Protein AF-A0A496B6E1-F1 (afdb_monomer)

Mean predicted aligned error: 14.85 Å

Sequence (839 aa):
TPLNEDGDAPAEFVVIGMGKLGGSELNFSSDIDLLFVYSDDGFTDTGTPNYQYYARLCEFIIKAMSEIKSEGYVFRVDIRLRPESSAGVIARSMESYESYYEGWGELWERQALIKARPVAGDVDTLGEEFIRMIQPFVYQRYLDGVTLSEIKADIRGTKARIEERIVSEKGDLQKHIKLGPGAIRDIEFTCQCLQMIHGGKRKSLCSQNTLQTLAALEENELLSPDDVEALASAYRFLRTVEHRIQIEADQQRYSIPDKEEEERELARRAGYRSTKDGDELEAFRRQHRAHTERVRAIFEEVTSTALQHEETGVDIGVLLAEDETQELDELLRSYGFENVKEAQRLLRRLANGGDGVQFSPGVRRSFFTLAPTLLNVLRDSPNPDMALRYLSAFADKVGARSSYYTMFLEKPSTLEALTGVCGTSLYLAELLVTSPELFDLLTVPDLVERAKTLDEKQAEALKIVETAPSDKMLPLLRRYKNDEIWRIALRNILGNASLPTTTTELSDLAEAVTQALYPQVEAQIRDEHGIPLNAEGNPVTFAVIGLGKFGGRELNFSSDLDILFVYSEDGETTKGTPNANYFSALGLELVKQLAGDKGMSIYELDLRLRPHGKGGAIAMPLEGYQHYYDNTALIWERQALTRARPVAGDAEGVGARFLDIAHGFAYGQPLTPEGIAEIVRTRQRKEAQATRKPTTRRRRRGQTRTPAPNVKSGYGGLVDIEFAVQTLQLVHGSGAPAIREQNTLLAADRLHDIGVLTAAQREALSEAYQYLRRVENALRIVHDRPLDALPTNRSELEQLARRLGYAHTEENPADAAFLEDYGKWTEMTRSLFNELLVQ

Secondary structure (DSSP, 8-state):
-BB-TTSSSBPPEEEEE-HHHHTT---SS--EEEEEEES---BBTTS-BHHHHHHHHHHHHHHHHH--BTTB-S--EE-TTSTTGGGS-SEEEHHHHHHHHHHT--HHHHHHHTT-EEEEESTTTHHHHHHHHHHHHHS-S---HHHHHHHHHHHHHHHHHHHHHHHHTT--GGGBTTTSTTSHHHHHHHHHHHHHHHTTT-GGG--S-HHHHHHHHHHTTSS-HHHHHHHHHHHHHHHHHHHHHHHHHTS---B--SSHHHHHHHHHHTT---BTTB-HHHHHHHHHHHHHHHHHHHHHHHH------------HHHHT-SS--HHHHHHHHHTT-S-HHHHHHHHHHHHH-STT-PPPHHHHHHHHHHHHHHHHHHHHSS-HHHHHHHHHHHHHHH--HHHHHHHHHH-HHHHHHHHHHHHH-HHHHHHHHH-GGGGHHHH-THHHHSPPPHHHHHHHHHHHHHHS-HHHHHHHHHHHHHHHHHHHHHHHHTT-S-HHHHHHHHHHHHHHHHHHHHHHHHHHHHHHH--EEETTSPBPPEEEEE-HHHHTT---TT--EEEEEEES--EEETTS-BHHHHHHHHHHHHHHHHH-STT--S--EE-TTSTTGGGS-SEEEHHHHHHHHHHT--HHHHHHHTT-EEEEESIIIIIHHHHHHHHHHHHSSPPPHHHHHHHHHHHHHHHHHHTPPP-S----TT--PPPPPBTTTSTT-HHHHHHHHHHHHHHHTTT-GGG--SSHHHHHHHHHHTTSS-HHHHHHHHHHHHHHHHHHHHHHHTTTS---BPP-SHHHHHHHHHHTTPPP-SSS-HHHHHHHHHHHHHHHHHHHHHHHHT-

Foldseek 3Di:
DDAAAVRPHHKFKFKKWWDCVLQVNDAPADATEIAIEIAHWHADPVGHTPLVVSLVVLVVVQCQQQPQDPVGHNHHYAHQLDVVRPVDRRYDYLVVVLVCLVFANDLVNLLGCLSIATDDTPRPPVVVVSNVSCCCSNAPQDDDLVNLLVLLVVLVVVLVVLLVVCVVVVHDLLQQQDRHQLHLSLLSSLLSSCCNVCCSPPVQCSRSHSLSNLVSCCVVVVDPPVLSCLSNVLNVLSSLLQNLVCVVVVHNDRGQDPDPVSNLVSLVSSPFDADPVDDSSVVSVVVNVSSSVSSNVSSCVSSDSPDDDPCPPDPVCLLQDPDDDPVQVVVLVVLPDPCSVLLSVLLNCQQANDDPDGHHPLSNVLSVVCVSLLSNLLSLALASSQLSVLVSLLCVQVVPRNVVSVVCVVPVQLSSLSSNCRRQAQPLSVVCSVPVVLSVLSVDVVLQLDADDLVRLLVVLLCLLVPPDPVCSLVVLLVSLSSQLSSLVSSVSVVSDALLSSLLSNLSNVLSNLASVLVVLLVVLCVVFNFFAAPVRHGKWKFKKWWDSNLQSRDFQLDATEIAIEIAHWDGHPNGHTVLVSSLSSLVVSQCSQQDDVPSHVHHYADQLDQVGPPDRRYDYLVVLLVCLVPPDDLVNLLRLLSIATRYIPCVPRVVSSNVSSCCSNAVDADDLVSLVVLVVVLVVQQCVQQDDDPDDDPPPDDPDRRFAFQDSHQLHLVLLSSLLSNLCSRCCNPPVCLSRNHSLSNLVSCVVVPVDPPVLSVLSVVLNSVSSQLQNSQCSHPSHRDGGADPDPSSLLSSLSSVVQDQDPVDGSSNVVVVVVVVSSVSSNVSSCVRRVD

pLDDT: mean 88.92, std 11.29, range [33.5, 98.44]

Solvent-accessible surface area (backbone atoms only — not comparable to full-atom values): 43927 Å² total; per-residue (Å²): 99,48,16,22,71,87,64,81,48,72,41,51,46,26,34,30,22,22,56,42,58,24,20,76,58,66,64,89,52,52,68,45,37,42,42,44,41,30,54,44,52,35,35,21,83,85,71,46,46,28,61,62,53,48,31,53,51,48,53,49,51,48,44,68,28,46,48,75,53,99,92,43,55,78,42,47,70,40,53,60,87,34,72,69,29,89,82,31,76,76,35,42,32,48,63,59,50,52,58,41,50,76,62,62,60,48,74,69,54,32,60,49,54,51,14,56,30,55,73,40,70,38,40,83,56,62,25,46,50,51,54,60,64,47,37,64,69,40,26,40,72,79,76,55,78,65,56,54,44,47,56,29,47,50,56,49,51,54,50,49,54,54,42,53,50,39,51,76,72,71,44,66,48,90,41,21,47,46,66,20,81,25,15,50,46,39,54,53,49,46,52,48,49,52,28,42,70,44,20,34,79,34,70,75,37,64,52,38,29,68,68,60,27,41,54,36,33,40,80,65,70,74,42,52,68,69,55,39,51,51,45,49,53,34,46,57,51,46,50,49,49,45,44,56,47,15,69,75,66,75,33,84,53,55,59,61,59,86,50,66,68,59,35,38,52,48,24,44,72,70,68,42,61,69,53,100,89,45,54,24,46,59,54,43,53,51,52,53,50,56,35,21,55,52,37,34,52,51,34,52,60,72,40,55,72,91,66,89,68,77,86,66,91,67,64,63,69,58,65,64,45,90,66,93,45,73,67,49,52,53,52,42,42,75,38,57,33,84,56,46,71,60,50,43,54,46,52,40,33,70,40,42,35,57,96,95,42,75,53,35,70,70,43,29,52,39,35,62,70,38,43,66,59,52,47,53,46,34,41,72,19,38,30,26,57,50,13,52,51,40,51,46,49,34,49,65,70,68,66,60,55,54,64,51,37,50,47,34,68,77,36,52,68,44,48,44,53,52,33,42,42,23,17,56,15,58,43,56,28,52,47,35,53,75,42,60,74,58,56,56,60,63,75,39,63,75,72,39,59,54,84,75,53,48,67,58,44,23,52,55,38,30,50,42,58,75,70,40,57,80,92,46,26,64,63,52,52,39,48,51,52,50,55,51,50,49,45,52,49,49,16,46,75,73,63,55,38,56,70,69,57,48,14,34,48,50,22,31,49,56,34,14,48,47,44,35,47,46,63,57,50,49,50,54,50,31,70,75,41,36,59,43,20,28,88,89,68,46,79,52,51,44,18,34,30,21,21,56,43,43,24,20,38,51,27,54,64,55,52,62,41,31,43,40,41,41,30,48,54,62,39,35,14,79,67,70,42,44,30,62,57,52,46,24,50,43,51,50,51,50,50,46,67,33,31,44,53,97,97,56,46,68,40,52,73,38,55,58,88,34,71,74,24,86,82,30,71,68,26,43,32,47,64,55,52,46,54,41,56,78,74,70,61,54,76,69,53,35,53,49,49,51,10,56,32,58,53,26,70,38,38,84,55,44,24,43,55,46,48,53,49,46,44,46,62,30,19,64,54,52,59,48,74,67,52,46,49,49,52,52,52,52,51,54,52,48,25,56,60,62,54,50,72,82,88,73,90,73,87,66,86,91,68,90,75,74,62,54,60,27,48,41,47,27,83,31,12,49,50,44,57,54,49,47,50,42,50,51,33,26,44,47,23,49,88,34,68,80,28,70,43,38,28,70,64,61,22,39,51,35,33,33,77,73,64,77,32,52,74,67,56,40,50,54,51,48,53,39,47,55,50,45,48,49,54,41,40,64,54,7,48,24,69,58,36,83,47,47,58,52,65,86,50,68,68,61,31,31,33,50,18,33,69,73,69,38,66,75,42,98,91,48,47,18,41,58,57,44,51,52,53,51,49,53,43,19,51,52,42,38,52,51,35,41,68,75,65,67,114

Structure (mmCIF, N/CA/C/O backbone):
data_AF-A0A496B6E1-F1
#
_entry.id   AF-A0A496B6E1-F1
#
loop_
_atom_site.group_PDB
_atom_site.id
_atom_site.type_symbol
_atom_site.label_atom_id
_atom_site.label_alt_id
_atom_site.label_comp_id
_atom_site.label_asym_id
_atom_site.label_entity_id
_atom_site.label_seq_id
_atom_site.pdbx_PDB_ins_code
_atom_site.Cartn_x
_atom_site.Cartn_y
_atom_site.Cartn_z
_atom_site.occupancy
_atom_site.B_iso_or_equiv
_atom_site.auth_seq_id
_atom_site.auth_comp_id
_atom_site.auth_asym_id
_atom_site.auth_atom_id
_atom_site.pdbx_PDB_model_num
ATOM 1 N N . THR A 1 1 ? -25.594 41.848 33.637 1.00 88.75 1 THR A N 1
ATOM 2 C CA . THR A 1 1 ? -26.548 40.848 33.123 1.00 88.75 1 THR A CA 1
ATOM 3 C C . THR A 1 1 ? -25.927 40.085 31.975 1.00 88.75 1 THR A C 1
ATOM 5 O O . THR A 1 1 ? -25.398 40.761 31.101 1.00 88.75 1 THR A O 1
ATOM 8 N N . PRO A 1 2 ? -25.924 38.739 31.989 1.00 92.88 2 PRO A N 1
ATOM 9 C CA . PRO A 1 2 ? -25.561 37.912 30.830 1.00 92.88 2 PRO A CA 1
ATOM 10 C C . PRO A 1 2 ? -26.524 38.149 29.663 1.00 92.88 2 PRO A C 1
ATOM 12 O O . PRO A 1 2 ? -27.735 38.176 29.886 1.00 92.88 2 PRO A O 1
ATOM 15 N N . LEU A 1 3 ? -25.999 38.338 28.456 1.00 93.88 3 LEU A N 1
ATOM 16 C CA . LEU A 1 3 ? -26.770 38.508 27.221 1.00 93.88 3 LEU A CA 1
ATOM 17 C C . LEU A 1 3 ? -26.379 37.406 26.228 1.00 93.88 3 LEU A C 1
ATOM 19 O O . LEU A 1 3 ? -25.260 36.899 26.318 1.00 93.88 3 LEU A O 1
ATOM 23 N N . ASN A 1 4 ? -27.274 37.045 25.313 1.00 89.56 4 ASN A N 1
ATOM 24 C CA . ASN A 1 4 ? -26.990 36.130 24.202 1.00 89.56 4 ASN A CA 1
ATOM 25 C C . ASN A 1 4 ? -25.891 36.675 23.262 1.00 89.56 4 ASN A C 1
ATOM 27 O O . ASN A 1 4 ? -25.409 37.801 23.432 1.00 89.56 4 ASN A O 1
ATOM 31 N N . GLU A 1 5 ? -25.486 35.886 22.264 1.00 85.81 5 GLU A N 1
ATOM 32 C CA . GLU A 1 5 ? -24.388 36.238 21.350 1.00 85.81 5 GLU A CA 1
ATOM 33 C C . GLU A 1 5 ? -24.617 37.558 20.597 1.00 85.81 5 GLU A C 1
ATOM 35 O O . GLU A 1 5 ? -23.680 38.343 20.429 1.00 85.81 5 GLU A O 1
ATOM 40 N N . ASP A 1 6 ? -25.867 37.835 20.216 1.00 86.12 6 ASP A N 1
ATOM 41 C CA . ASP A 1 6 ? -26.274 39.058 19.515 1.00 86.12 6 ASP A CA 1
ATOM 42 C C . ASP A 1 6 ? -26.411 40.281 20.446 1.00 86.12 6 ASP A C 1
ATOM 44 O O . ASP A 1 6 ? -26.485 41.427 19.989 1.00 86.12 6 ASP A O 1
ATOM 48 N N . GLY A 1 7 ? -26.406 40.064 21.766 1.00 84.38 7 GLY A N 1
ATOM 49 C CA . GLY A 1 7 ? -26.510 41.106 22.787 1.00 84.38 7 GLY A CA 1
ATOM 50 C C . GLY A 1 7 ? -27.895 41.753 22.899 1.00 84.38 7 GLY A C 1
ATOM 51 O O . GLY A 1 7 ? -28.016 42.825 23.500 1.00 84.38 7 GLY A O 1
ATOM 52 N N . ASP A 1 8 ? -28.930 41.146 22.319 1.00 87.38 8 ASP A N 1
ATOM 53 C CA . ASP A 1 8 ? -30.284 41.698 22.219 1.00 87.38 8 ASP A CA 1
ATOM 54 C C . ASP A 1 8 ? -31.288 41.071 23.204 1.00 87.38 8 ASP A C 1
ATOM 56 O O . ASP A 1 8 ? -32.329 41.680 23.478 1.00 87.38 8 ASP A O 1
ATOM 60 N N . ALA A 1 9 ? -30.951 39.931 23.818 1.00 89.25 9 ALA A N 1
ATOM 61 C CA . ALA A 1 9 ? -31.756 39.271 24.845 1.00 89.25 9 ALA A CA 1
ATOM 62 C C . ALA A 1 9 ? -30.906 38.755 26.028 1.00 89.25 9 ALA A C 1
ATOM 64 O O . ALA A 1 9 ? -29.731 38.426 25.857 1.00 89.25 9 ALA A O 1
ATOM 65 N N . PRO A 1 10 ? -31.458 38.681 27.258 1.00 91.88 10 PRO A N 1
ATOM 66 C CA . PRO A 1 10 ? -30.772 38.064 28.392 1.00 91.88 10 PRO A CA 1
ATOM 67 C C . PRO A 1 10 ? -30.588 36.557 28.203 1.00 91.88 10 PRO A C 1
ATOM 69 O O . PRO A 1 10 ? -31.537 35.873 27.836 1.00 91.88 10 PRO A O 1
ATOM 72 N N . ALA A 1 11 ? -29.411 36.035 28.551 1.00 93.62 11 ALA A N 1
ATOM 73 C CA . ALA A 1 11 ? -29.207 34.592 28.611 1.00 93.62 11 ALA A CA 1
ATOM 74 C C . ALA A 1 11 ? -29.891 33.999 29.865 1.00 93.62 11 ALA A C 1
ATOM 76 O O . ALA A 1 11 ? -29.715 34.465 30.999 1.00 93.62 11 ALA A O 1
ATOM 77 N N . GLU A 1 12 ? -30.687 32.956 29.657 1.00 95.31 12 GLU A N 1
ATOM 78 C CA . GLU A 1 12 ? -31.382 32.166 30.678 1.00 95.31 12 GLU A CA 1
ATOM 79 C C . GLU A 1 12 ? -30.477 31.085 31.299 1.00 95.31 12 GLU A C 1
ATOM 81 O O . GLU A 1 12 ? -29.472 30.676 30.711 1.00 95.31 12 GLU A O 1
ATOM 86 N N . PHE A 1 13 ? -30.834 30.613 32.500 1.00 97.31 13 PHE A N 1
ATOM 87 C CA . PHE A 1 13 ? -30.084 29.612 33.269 1.00 97.31 13 PHE A CA 1
ATOM 88 C C . PHE A 1 13 ? -31.022 28.626 33.959 1.00 97.31 13 PHE A C 1
ATOM 90 O O . PHE A 1 13 ? -31.991 29.034 34.602 1.00 97.31 13 PHE A O 1
ATOM 97 N N . VAL A 1 14 ? -30.687 27.338 33.907 1.00 98.25 14 VAL A N 1
ATOM 98 C CA . VAL A 1 14 ? -31.450 26.262 34.543 1.00 98.25 14 VAL A CA 1
ATOM 99 C C . VAL A 1 14 ? -30.526 25.262 35.241 1.00 98.25 14 VAL A C 1
ATOM 101 O O . VAL A 1 14 ? -29.401 24.982 34.818 1.00 98.25 14 VAL A O 1
ATOM 104 N N . VAL A 1 15 ? -31.022 24.708 36.345 1.00 98.19 15 VAL A N 1
ATOM 105 C CA . VAL A 1 15 ? -30.395 23.616 37.089 1.00 98.19 15 VAL A CA 1
ATOM 106 C C . VAL A 1 15 ? -31.189 22.339 36.849 1.00 98.19 15 VAL A C 1
ATOM 108 O O . VAL A 1 15 ? -32.396 22.289 37.104 1.00 98.19 15 VAL 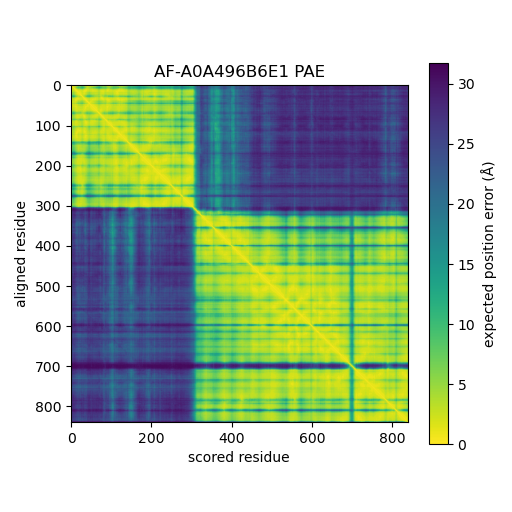A O 1
ATOM 111 N N . ILE A 1 16 ? -30.503 21.287 36.413 1.00 98.19 16 ILE A N 1
ATOM 112 C CA . ILE A 1 16 ? -31.082 19.966 36.175 1.00 98.19 16 ILE A CA 1
ATOM 113 C C . ILE A 1 16 ? -30.704 19.051 37.338 1.00 98.19 16 ILE A C 1
ATOM 115 O O . ILE A 1 16 ? -29.529 18.808 37.601 1.00 98.19 16 ILE A O 1
ATOM 119 N N . GLY A 1 17 ? -31.707 18.537 38.042 1.00 97.38 17 GLY A N 1
ATOM 120 C CA . GLY A 1 17 ? -31.544 17.498 39.045 1.00 97.38 17 GLY A CA 1
ATOM 121 C C . GLY A 1 17 ? -31.353 16.139 38.381 1.00 97.38 17 GLY A C 1
ATOM 122 O O . GLY A 1 17 ? -32.116 15.756 37.493 1.00 97.38 17 GLY A O 1
ATOM 123 N N . MET A 1 18 ? -30.355 15.400 38.847 1.00 96.56 18 MET A N 1
ATOM 124 C CA . MET A 1 18 ? -29.983 14.079 38.351 1.00 96.56 18 MET A CA 1
ATOM 125 C C . MET A 1 18 ? -30.246 13.002 39.412 1.00 96.56 18 MET A C 1
ATOM 127 O O . MET A 1 18 ? -30.666 13.285 40.541 1.00 96.56 18 MET A O 1
ATOM 131 N N . GLY A 1 19 ? -30.040 11.736 39.044 1.00 93.12 19 GLY A N 1
ATOM 132 C CA . GLY A 1 19 ? -30.109 10.613 39.978 1.00 93.12 19 GLY A CA 1
ATOM 133 C C . GLY A 1 19 ? -31.434 10.540 40.751 1.00 93.12 19 GLY A C 1
ATOM 134 O O . GLY A 1 19 ? -32.525 10.595 40.179 1.00 93.12 19 GLY A O 1
ATOM 135 N N . LYS A 1 20 ? -31.347 10.400 42.079 1.00 91.81 20 LYS A N 1
ATOM 136 C CA . LYS A 1 20 ? -32.532 10.301 42.950 1.00 91.81 20 LYS A CA 1
ATOM 137 C C . LYS A 1 20 ? -33.276 11.632 43.114 1.00 91.81 20 LYS A C 1
ATOM 139 O O . LYS A 1 20 ? -34.483 11.604 43.343 1.00 91.81 20 LYS A O 1
ATOM 144 N N . LEU A 1 21 ? -32.602 12.779 42.978 1.00 95.25 21 LEU A N 1
ATOM 145 C CA . LEU A 1 21 ? -33.260 14.093 43.000 1.00 95.25 21 LEU A CA 1
ATOM 146 C C . LEU A 1 21 ? -34.149 14.271 41.763 1.00 95.25 21 LEU A C 1
ATOM 148 O O . LEU A 1 21 ? -35.317 14.661 41.868 1.00 95.25 21 LEU A O 1
ATOM 152 N N . GLY A 1 22 ? -33.595 13.942 40.598 1.00 94.56 22 GLY A N 1
ATOM 153 C CA . GLY A 1 22 ? -34.304 14.021 39.331 1.00 94.56 22 GLY A CA 1
ATOM 154 C C . GLY A 1 22 ? -35.493 13.058 39.259 1.00 94.56 22 GLY A C 1
ATOM 155 O O . GLY A 1 22 ? -36.587 13.463 38.874 1.00 94.56 22 GLY A O 1
ATOM 156 N N . GLY A 1 23 ? -35.338 11.837 39.786 1.00 94.62 23 GLY A N 1
ATOM 157 C CA . GLY A 1 23 ? -36.423 10.854 39.910 1.00 94.62 23 GLY A CA 1
ATOM 158 C C . GLY A 1 23 ? -37.471 11.121 41.001 1.00 94.62 23 GLY A C 1
ATOM 159 O O . GLY A 1 23 ? -38.416 10.340 41.119 1.00 94.62 23 GLY A O 1
ATOM 160 N N . SER A 1 24 ? -37.328 12.186 41.801 1.00 94.38 24 SER A N 1
ATOM 161 C CA . SER A 1 24 ? -38.176 12.470 42.977 1.00 94.38 24 SER A CA 1
ATOM 162 C C . SER A 1 24 ? -38.189 11.326 44.003 1.00 94.38 24 SER A C 1
ATOM 164 O O . SER A 1 24 ? -39.217 10.967 44.571 1.00 94.38 24 SER A O 1
ATOM 166 N N . GLU A 1 25 ? -37.018 10.740 44.236 1.00 93.94 25 GLU A N 1
ATOM 167 C CA . GLU A 1 25 ? -36.797 9.539 45.045 1.00 93.94 25 GLU A CA 1
ATOM 168 C C . GLU A 1 25 ? -35.638 9.737 46.036 1.00 93.94 25 GLU A C 1
ATOM 170 O O . GLU A 1 25 ? -34.902 8.792 46.320 1.00 93.94 25 GLU A O 1
ATOM 175 N N . LEU A 1 26 ? -35.434 10.954 46.547 1.00 91.56 26 LEU A N 1
ATOM 176 C CA . LEU A 1 26 ? -34.286 11.306 47.393 1.00 91.56 26 LEU A CA 1
ATOM 177 C C . LEU A 1 26 ? -34.251 10.519 48.722 1.00 91.56 26 LEU A C 1
ATOM 179 O O . LEU A 1 26 ? -35.270 10.037 49.217 1.00 91.56 26 LEU A O 1
ATOM 183 N N . ASN A 1 27 ? -33.051 10.356 49.281 1.00 86.88 27 ASN A N 1
ATOM 184 C CA . ASN A 1 27 ? -32.817 9.734 50.588 1.00 86.88 27 ASN A CA 1
ATOM 185 C C . ASN A 1 27 ? -32.702 10.782 51.708 1.00 86.88 27 ASN A C 1
ATOM 187 O O . ASN A 1 27 ? -32.490 11.957 51.424 1.00 86.88 27 ASN A O 1
ATOM 191 N N . PHE A 1 28 ? -32.789 10.345 52.972 1.00 84.69 28 PHE A N 1
ATOM 192 C CA . PHE A 1 28 ? -32.607 11.217 54.145 1.00 84.69 28 PHE A CA 1
ATOM 193 C C . PHE A 1 28 ? -31.197 11.816 54.220 1.00 84.69 28 PHE A C 1
ATOM 195 O O . PHE A 1 28 ? -31.058 13.001 54.497 1.00 84.69 28 PHE A O 1
ATOM 202 N N . SER A 1 29 ? -30.161 11.020 53.929 1.00 83.62 29 SER A N 1
ATOM 203 C CA . SER A 1 29 ? -28.779 11.494 53.806 1.00 83.62 29 SER A CA 1
ATOM 204 C C . SER A 1 29 ? -28.285 11.199 52.388 1.00 83.62 29 SER A C 1
ATOM 206 O O . SER A 1 29 ? -27.858 10.085 52.076 1.00 83.62 29 SER A O 1
ATOM 208 N N . SER A 1 30 ? -28.399 12.184 51.493 1.00 84.88 30 SER A N 1
ATOM 209 C CA . SER A 1 30 ? -27.998 12.089 50.083 1.00 84.88 30 SER A CA 1
ATOM 210 C C . SER A 1 30 ? -27.283 13.351 49.635 1.00 84.88 30 SER A C 1
ATOM 212 O O . SER A 1 30 ? -27.630 14.447 50.072 1.00 84.88 30 SER A O 1
ATOM 214 N N . ASP A 1 31 ? -26.337 13.181 48.720 1.00 90.00 31 ASP A N 1
ATOM 215 C CA . ASP A 1 31 ? -25.881 14.289 47.892 1.00 90.00 31 ASP A CA 1
ATOM 216 C C . ASP A 1 31 ? -26.985 14.606 46.867 1.00 90.00 31 ASP A C 1
ATOM 218 O O . ASP A 1 31 ? -27.808 13.735 46.537 1.00 90.00 31 ASP A O 1
ATOM 222 N N . ILE A 1 32 ? -27.026 15.852 46.399 1.00 94.12 32 ILE A N 1
ATOM 223 C CA . ILE A 1 32 ? -27.845 16.266 45.261 1.00 94.12 32 ILE A CA 1
ATOM 224 C C . ILE A 1 32 ? -26.973 16.334 44.011 1.00 94.12 32 ILE A C 1
ATOM 226 O O . ILE A 1 32 ? -26.048 17.140 43.925 1.00 94.12 32 ILE A O 1
ATOM 230 N N . ASP A 1 33 ? -27.280 15.465 43.052 1.00 95.31 33 ASP A N 1
ATOM 231 C CA . ASP A 1 33 ? -26.592 15.408 41.768 1.00 95.31 33 ASP A CA 1
ATOM 232 C C . ASP A 1 33 ? -27.172 16.479 40.829 1.00 95.31 33 ASP A C 1
ATOM 234 O O . ASP A 1 33 ? -28.378 16.453 40.560 1.00 95.31 33 ASP A O 1
ATOM 238 N N . LEU A 1 34 ? -26.351 17.410 40.333 1.00 96.62 34 LEU A N 1
ATOM 239 C CA . LEU A 1 34 ? -26.799 18.551 39.522 1.00 96.62 34 LEU A CA 1
ATOM 240 C C . LEU A 1 34 ? -26.019 18.689 38.204 1.00 96.62 34 LEU A C 1
ATOM 242 O O . LEU A 1 34 ? -24.809 18.462 38.161 1.00 96.62 34 LEU A O 1
ATOM 246 N N . LEU A 1 35 ? -26.709 19.150 37.157 1.00 97.31 35 LEU A N 1
ATOM 247 C CA . LEU A 1 35 ? -26.112 19.761 35.966 1.00 97.31 35 LEU A CA 1
ATOM 248 C C . LEU A 1 35 ? -26.532 21.227 35.875 1.00 97.31 35 LEU A C 1
ATOM 250 O O . LEU A 1 35 ? -27.661 21.582 36.222 1.00 97.31 35 LEU A O 1
ATOM 254 N N . PHE A 1 36 ? -25.631 22.060 35.368 1.00 97.94 36 PHE A N 1
ATOM 255 C CA . PHE A 1 36 ? -25.882 23.476 35.141 1.00 97.94 36 PHE A CA 1
ATOM 256 C C . PHE A 1 36 ? -25.863 23.774 33.646 1.00 97.94 36 PHE A C 1
ATOM 258 O O . PHE A 1 36 ? -24.916 23.395 32.945 1.00 97.94 36 PHE A O 1
ATOM 265 N N . VAL A 1 37 ? -26.917 24.438 33.176 1.00 97.75 37 VAL A N 1
ATOM 266 C CA . VAL A 1 37 ? -27.145 24.747 31.764 1.00 97.75 37 VAL A CA 1
ATOM 267 C C . VAL A 1 37 ? -27.491 26.226 31.649 1.00 97.75 37 VAL A C 1
ATOM 269 O O . VAL A 1 37 ? -28.301 26.739 32.423 1.00 97.75 37 VAL A O 1
ATOM 272 N N . TYR A 1 38 ? -26.879 26.912 30.692 1.00 97.31 38 TYR A N 1
ATOM 273 C CA . TYR A 1 38 ? -27.324 28.231 30.254 1.00 97.31 38 TYR A CA 1
ATOM 274 C C . TYR A 1 38 ? -27.704 28.181 28.774 1.00 97.31 38 TYR A C 1
ATOM 276 O O . TYR A 1 38 ? -27.261 27.289 28.058 1.00 97.31 38 TYR A O 1
ATOM 284 N N . SER A 1 39 ? -28.571 29.093 28.352 1.00 95.00 39 SER A N 1
ATOM 285 C CA . SER A 1 39 ? -29.108 29.153 26.981 1.00 95.00 39 SER A CA 1
ATOM 286 C C . SER A 1 39 ? -28.001 29.386 25.951 1.00 95.00 39 SER A C 1
ATOM 288 O O . SER A 1 39 ? -27.655 28.464 25.216 1.00 95.00 39 SER A O 1
ATOM 290 N N . ASP A 1 40 ? -27.376 30.564 25.990 1.00 93.75 40 ASP A N 1
ATOM 291 C CA . ASP A 1 40 ? -26.476 31.033 24.933 1.00 93.75 40 ASP A CA 1
ATOM 292 C C . ASP A 1 40 ? -25.115 31.499 25.463 1.00 93.75 40 ASP A C 1
ATOM 294 O O . ASP A 1 40 ? -24.988 32.099 26.544 1.00 93.75 40 ASP A O 1
ATOM 298 N N . ASP A 1 41 ? -24.076 31.270 24.661 1.00 93.75 41 ASP A N 1
ATOM 299 C CA . ASP A 1 41 ? -22.809 31.976 24.821 1.00 93.75 41 ASP A CA 1
ATOM 300 C C . ASP A 1 41 ? -22.980 33.478 24.514 1.00 93.75 41 ASP A C 1
ATOM 302 O O . ASP A 1 41 ? -24.050 33.951 24.135 1.00 93.75 41 ASP A O 1
ATOM 306 N N . GLY A 1 42 ? -21.963 34.279 24.825 1.00 92.69 42 GLY A N 1
ATOM 307 C CA . GLY A 1 42 ? -22.061 35.736 24.759 1.00 92.69 42 GLY A CA 1
ATOM 308 C C . GLY A 1 42 ? -21.314 36.421 25.893 1.00 92.69 42 GLY A C 1
ATOM 309 O O . GLY A 1 42 ? -20.394 35.854 26.497 1.00 92.69 42 GLY A O 1
ATOM 310 N N . PHE A 1 43 ? -21.703 37.660 26.183 1.00 94.88 43 PHE A N 1
ATOM 311 C CA . PHE A 1 43 ? -21.042 38.500 27.177 1.00 94.88 43 PHE A CA 1
ATOM 312 C C . PHE A 1 43 ? -22.051 39.190 28.091 1.00 94.88 43 PHE A C 1
ATOM 314 O O . PHE A 1 43 ? -23.156 39.559 27.696 1.00 94.88 43 PHE A O 1
ATOM 321 N N . THR A 1 44 ? -21.635 39.445 29.327 1.00 92.81 44 THR A N 1
ATOM 322 C CA . THR A 1 44 ? -22.362 40.336 30.222 1.00 92.81 44 THR A CA 1
ATOM 323 C C . THR A 1 44 ? -22.271 41.789 29.748 1.00 92.81 44 THR A C 1
ATOM 325 O O . THR A 1 44 ? -21.313 42.184 29.086 1.00 92.81 44 THR A O 1
ATOM 328 N N . ASP A 1 45 ? -23.199 42.631 30.200 1.00 87.12 45 ASP A N 1
ATOM 329 C CA . ASP A 1 45 ? -23.131 44.108 30.127 1.00 87.12 45 ASP A CA 1
ATOM 330 C C . ASP A 1 45 ? -21.798 44.737 30.596 1.00 87.12 45 ASP A C 1
ATOM 332 O O . ASP A 1 45 ? -21.475 45.869 30.240 1.00 87.12 45 ASP A O 1
ATOM 336 N N . THR A 1 46 ? -21.011 44.011 31.391 1.00 89.81 46 THR A N 1
ATOM 337 C CA . THR A 1 46 ? -19.673 44.395 31.867 1.00 89.81 46 THR A CA 1
ATOM 338 C C . THR A 1 46 ? -18.516 43.766 31.078 1.00 89.81 46 THR A C 1
ATOM 340 O O . THR A 1 46 ? -17.359 43.923 31.469 1.00 89.81 46 THR A O 1
ATOM 343 N N . GLY A 1 47 ? -18.799 43.049 29.986 1.00 90.31 47 GLY A N 1
ATOM 344 C CA . GLY A 1 47 ? -17.810 42.417 29.106 1.00 90.31 47 GLY A CA 1
ATOM 345 C C . GLY A 1 47 ? -17.231 41.092 29.617 1.00 90.31 47 GLY A C 1
ATOM 346 O O . GLY A 1 47 ? -16.197 40.652 29.121 1.00 90.31 47 GLY A O 1
ATOM 347 N N . THR A 1 48 ? -17.846 40.451 30.617 1.00 94.12 48 THR A N 1
ATOM 348 C CA . THR A 1 48 ? -17.429 39.115 31.085 1.00 94.12 48 THR A CA 1
ATOM 349 C C . THR A 1 48 ? -18.089 38.044 30.215 1.00 94.12 48 THR A C 1
ATOM 351 O O . THR A 1 48 ? -19.305 38.100 30.067 1.00 94.12 48 THR A O 1
ATOM 354 N N . PRO A 1 49 ? -17.361 37.054 29.673 1.00 95.44 49 PRO A N 1
ATOM 355 C CA . PRO A 1 49 ? -17.982 35.959 28.929 1.00 95.44 49 PRO A CA 1
ATOM 356 C C . PRO A 1 49 ? -19.018 35.185 29.761 1.00 95.44 49 PRO A C 1
ATOM 358 O O . PRO A 1 49 ? -18.790 34.925 30.950 1.00 95.44 49 PRO A O 1
ATOM 361 N N . ASN A 1 50 ? -20.119 34.759 29.139 1.00 94.62 50 ASN A N 1
ATOM 362 C CA . ASN A 1 50 ? -21.212 34.046 29.811 1.00 94.62 50 ASN A CA 1
ATOM 363 C C . ASN A 1 50 ? -20.736 32.767 30.509 1.00 94.62 50 ASN A C 1
ATOM 365 O O . ASN A 1 50 ? -21.036 32.584 31.691 1.00 94.62 50 ASN A O 1
ATOM 369 N N . TYR A 1 51 ? -19.913 31.940 29.852 1.00 93.69 51 TYR A N 1
ATOM 370 C CA . TYR A 1 51 ? -19.358 30.723 30.461 1.00 93.69 51 TYR A CA 1
ATOM 371 C C . TYR A 1 51 ? -18.632 31.012 31.789 1.00 93.69 51 TYR A C 1
ATOM 373 O O . TYR A 1 51 ? -18.738 30.253 32.753 1.00 93.69 51 TYR A O 1
ATOM 381 N N . GLN A 1 52 ? -17.925 32.147 31.879 1.00 94.88 52 GLN A N 1
ATOM 382 C CA . GLN A 1 52 ? -17.205 32.552 33.084 1.00 94.88 52 GLN A CA 1
ATOM 383 C C . GLN A 1 52 ? -18.159 33.077 34.163 1.00 94.88 52 GLN A C 1
ATOM 385 O O . GLN A 1 52 ? -17.958 32.807 35.350 1.00 94.88 52 GLN A O 1
ATOM 390 N N . TYR A 1 53 ? -19.189 33.828 33.770 1.00 96.12 53 TYR A N 1
ATOM 391 C CA . TYR A 1 53 ? -20.223 34.300 34.686 1.00 96.12 53 TYR A CA 1
ATOM 392 C C . TYR A 1 53 ? -20.988 33.127 35.313 1.00 96.12 53 TYR A C 1
ATOM 394 O O . TYR A 1 53 ? -21.071 33.035 36.541 1.00 96.12 53 TYR A O 1
ATOM 402 N N . TYR A 1 54 ? -21.492 32.204 34.491 1.00 96.62 54 TYR A N 1
ATOM 403 C CA . TYR A 1 54 ? -22.273 31.066 34.969 1.00 96.62 54 TYR A CA 1
ATOM 404 C C . TYR A 1 54 ? -21.430 30.075 35.762 1.00 96.62 54 TYR A C 1
ATOM 406 O O . TYR A 1 54 ? -21.913 29.576 36.774 1.00 96.62 54 TYR A O 1
ATOM 414 N N . ALA A 1 55 ? -20.157 29.859 35.413 1.00 95.69 55 ALA A N 1
ATOM 415 C CA . ALA A 1 55 ? -19.255 29.068 36.251 1.00 95.69 55 ALA A CA 1
ATOM 416 C C . ALA A 1 55 ? -19.162 29.636 37.680 1.00 95.69 55 ALA A C 1
ATOM 418 O O . ALA A 1 55 ? -19.356 28.900 38.646 1.00 95.69 55 ALA A O 1
ATOM 419 N N . ARG A 1 56 ? -18.977 30.958 37.826 1.00 95.75 56 ARG A N 1
ATOM 420 C CA . ARG A 1 56 ? -18.945 31.623 39.143 1.00 95.75 56 ARG A CA 1
ATOM 421 C C . ARG A 1 56 ? -20.281 31.548 39.878 1.00 95.75 56 ARG A C 1
ATOM 423 O O . ARG A 1 56 ? -20.296 31.369 41.095 1.00 95.75 56 ARG A O 1
ATOM 430 N N . LEU A 1 57 ? -21.400 31.688 39.164 1.00 96.00 57 LEU A N 1
ATOM 431 C CA . LEU A 1 57 ? -22.732 31.519 39.748 1.00 96.00 57 LEU A CA 1
ATOM 432 C C . LEU A 1 57 ? -22.908 30.098 40.300 1.00 96.00 57 LEU A C 1
ATOM 434 O O . LEU A 1 57 ? -23.371 29.928 41.425 1.00 96.00 57 LEU A O 1
ATOM 438 N N . CYS A 1 58 ? -22.489 29.086 39.545 1.00 96.56 58 CYS A N 1
ATOM 439 C CA . CYS A 1 58 ? -22.570 27.690 39.959 1.00 96.56 58 CYS A CA 1
ATOM 440 C C . CYS A 1 58 ? -21.663 27.396 41.156 1.00 96.56 58 CYS A C 1
ATOM 442 O O . CYS A 1 58 ? -22.108 26.769 42.113 1.00 96.56 58 CYS A O 1
ATOM 444 N N . GLU A 1 59 ? -20.426 27.900 41.163 1.00 96.06 59 GLU A N 1
ATOM 445 C CA . GLU A 1 59 ? -19.527 27.820 42.323 1.00 96.06 59 GLU A CA 1
ATOM 446 C C . GLU A 1 59 ? -20.156 28.452 43.570 1.00 96.06 59 GLU A C 1
ATOM 448 O O . GLU A 1 59 ? -20.085 27.885 44.663 1.00 96.06 59 GLU A O 1
ATOM 453 N N . PHE A 1 60 ? -20.815 29.604 43.411 1.00 96.00 60 PHE A N 1
ATOM 454 C CA . PHE A 1 60 ? -21.537 30.261 44.494 1.00 96.00 60 PHE A CA 1
ATOM 455 C C . PHE A 1 60 ? -22.711 29.412 44.999 1.00 96.00 60 PHE A C 1
ATOM 457 O O . PHE A 1 60 ? -22.850 29.253 46.211 1.00 96.00 60 PHE A O 1
ATOM 464 N N . ILE A 1 61 ? -23.514 28.826 44.103 1.00 95.38 61 ILE A N 1
ATOM 465 C CA . ILE A 1 61 ? -24.617 27.917 44.458 1.00 95.38 61 ILE A CA 1
ATOM 466 C C . ILE A 1 61 ? -24.079 26.697 45.216 1.00 95.38 61 ILE A C 1
ATOM 468 O O . ILE A 1 61 ? -24.551 26.400 46.312 1.00 95.38 61 ILE A O 1
ATOM 472 N N . ILE A 1 62 ? -23.056 26.022 44.683 1.00 95.00 62 ILE A N 1
ATOM 473 C CA . ILE A 1 62 ? -22.431 24.846 45.309 1.00 95.00 62 ILE A CA 1
ATOM 474 C C . ILE A 1 62 ? -21.933 25.194 46.713 1.00 95.00 62 ILE A C 1
ATOM 476 O O . ILE A 1 62 ? -22.209 24.462 47.669 1.00 95.00 62 ILE A O 1
ATOM 480 N N . LYS A 1 63 ? -21.236 26.330 46.849 1.00 94.38 63 LYS A N 1
ATOM 481 C CA . LYS A 1 63 ? -20.738 26.813 48.137 1.00 94.38 63 LYS A CA 1
ATOM 482 C C . LYS A 1 63 ? -21.885 27.106 49.098 1.00 94.38 63 LYS A C 1
ATOM 484 O O . LYS A 1 63 ? -21.842 26.632 50.224 1.00 94.38 63 LYS A O 1
ATOM 489 N N . ALA A 1 64 ? -22.910 27.838 48.672 1.00 93.19 64 ALA A N 1
ATOM 490 C CA . ALA A 1 64 ? -24.044 28.191 49.523 1.00 93.19 64 ALA A CA 1
ATOM 491 C C . ALA A 1 64 ? -24.802 26.956 50.041 1.00 93.19 64 ALA A C 1
ATOM 493 O O . ALA A 1 64 ? -25.270 26.962 51.176 1.00 93.19 64 ALA A O 1
ATOM 494 N N . MET A 1 65 ? -24.886 25.897 49.232 1.00 93.25 65 MET A N 1
ATOM 495 C CA . MET A 1 65 ? -25.548 24.645 49.608 1.00 93.25 65 MET A CA 1
ATOM 496 C C . MET A 1 65 ? -24.694 23.780 50.546 1.00 93.25 65 MET A C 1
ATOM 498 O O . MET A 1 65 ? -25.229 23.184 51.484 1.00 93.25 65 MET A O 1
ATOM 502 N N . SER A 1 66 ? -23.378 23.731 50.309 1.00 91.94 66 SER A N 1
ATOM 503 C CA . SER A 1 66 ? -22.460 22.788 50.970 1.00 91.94 66 SER A CA 1
ATOM 504 C C . SER A 1 66 ? -21.687 23.378 52.160 1.00 91.94 66 SER A C 1
ATOM 506 O O . SER A 1 66 ? -21.072 22.628 52.917 1.00 91.94 66 SER A O 1
ATOM 508 N N . GLU A 1 67 ? -21.659 24.706 52.325 1.00 91.38 67 GLU A N 1
ATOM 509 C CA . GLU A 1 67 ? -20.925 25.385 53.401 1.00 91.38 67 GLU A CA 1
ATOM 510 C C . GLU A 1 67 ? -21.525 25.054 54.776 1.00 91.38 67 GLU A C 1
ATOM 512 O O . GLU A 1 67 ? -22.707 25.277 55.028 1.00 91.38 67 GLU A O 1
ATOM 517 N N . ILE A 1 68 ? -20.684 24.540 55.679 1.00 89.62 68 ILE A N 1
ATOM 518 C CA . ILE A 1 68 ? -21.073 24.205 57.051 1.00 89.62 68 ILE A CA 1
ATOM 519 C C . ILE A 1 68 ? -20.995 25.471 57.910 1.00 89.62 68 ILE A C 1
ATOM 521 O O . ILE A 1 68 ? -19.915 26.034 58.108 1.00 89.62 68 ILE A O 1
ATOM 525 N N . LYS A 1 69 ? -22.138 25.901 58.442 1.00 90.69 69 LYS A N 1
ATOM 526 C CA . LYS A 1 69 ? -22.273 27.014 59.396 1.00 90.69 69 LYS A CA 1
ATOM 527 C C . LYS A 1 69 ? -22.702 26.498 60.770 1.00 90.69 69 LYS A C 1
ATOM 529 O O . LYS A 1 69 ? -22.799 25.291 60.985 1.00 90.69 69 LYS A O 1
ATOM 534 N N . SER A 1 70 ? -22.947 27.406 61.716 1.00 91.38 70 SER A N 1
ATOM 535 C CA . SER A 1 70 ? -23.458 27.078 63.058 1.00 91.38 70 SER A CA 1
ATOM 536 C C . SER A 1 70 ? -24.742 26.245 63.034 1.00 91.38 70 SER A C 1
ATOM 538 O O . SER A 1 70 ? -24.976 25.445 63.933 1.00 91.38 70 SER A O 1
ATOM 540 N N . GLU A 1 71 ? -25.554 26.423 61.997 1.00 89.38 71 GLU A N 1
ATOM 541 C CA . GLU A 1 71 ? -26.827 25.753 61.759 1.00 89.38 71 GLU A CA 1
ATOM 542 C C . GLU A 1 71 ? -26.684 24.443 60.957 1.00 89.38 71 GLU A C 1
ATOM 544 O O . GLU A 1 71 ? -27.685 23.781 60.699 1.00 89.38 71 GLU A O 1
ATOM 549 N N . GLY A 1 72 ? -25.463 24.057 60.561 1.00 86.56 72 GLY A N 1
ATOM 550 C CA . GLY A 1 72 ? -25.194 22.919 59.677 1.00 86.56 72 GLY A CA 1
ATOM 551 C C . GLY A 1 72 ? -24.997 23.328 58.212 1.00 86.56 72 GLY A C 1
ATOM 552 O O . GLY A 1 72 ? -24.522 24.427 57.929 1.00 86.56 72 GLY A O 1
ATOM 553 N N . TYR A 1 73 ? -25.320 22.426 57.284 1.00 88.06 73 TYR A N 1
ATOM 554 C CA . TYR A 1 73 ? -25.271 22.633 55.828 1.00 88.06 73 TYR A CA 1
ATOM 555 C C . TYR A 1 73 ? -26.645 22.325 55.210 1.00 88.06 73 TYR A C 1
ATOM 557 O O . TYR A 1 73 ? -27.465 21.668 55.849 1.00 88.06 73 TYR A O 1
ATOM 565 N N . VAL A 1 74 ? -26.911 22.786 53.980 1.00 91.38 74 VAL A N 1
ATOM 566 C CA . VAL A 1 74 ? -28.203 22.545 53.307 1.00 91.38 74 VAL A CA 1
ATOM 567 C C . VAL A 1 74 ? -28.205 21.166 52.648 1.00 91.38 74 VAL A C 1
ATOM 569 O O . VAL A 1 74 ? -28.926 20.273 53.077 1.00 91.38 74 VAL A O 1
ATOM 572 N N . PHE A 1 75 ? -27.364 20.981 51.628 1.00 90.81 75 PHE A N 1
ATOM 573 C CA . PHE A 1 75 ? -27.118 19.696 50.975 1.00 90.81 75 PHE A CA 1
ATOM 574 C C . PHE A 1 75 ? -25.691 19.655 50.438 1.00 90.81 75 PHE A C 1
ATOM 576 O O . PHE A 1 75 ? -25.158 20.657 49.965 1.00 90.81 75 PHE A O 1
ATOM 583 N N . ARG A 1 76 ? -25.096 18.463 50.445 1.00 90.75 76 ARG A N 1
ATOM 584 C CA . ARG A 1 76 ? -23.880 18.199 49.677 1.00 90.75 76 ARG A CA 1
ATOM 585 C C . ARG A 1 76 ? -24.236 18.147 48.195 1.00 90.75 76 ARG A C 1
ATOM 587 O O . ARG A 1 76 ? -25.191 17.467 47.828 1.00 90.75 76 ARG A O 1
ATOM 594 N N . VAL A 1 77 ? -23.490 18.864 47.362 1.00 93.31 77 VAL A N 1
ATOM 595 C CA . VAL A 1 77 ? -23.729 18.929 45.914 1.00 93.31 77 VAL A CA 1
ATOM 596 C C . VAL A 1 77 ? -22.692 18.091 45.173 1.00 93.31 77 VAL A C 1
ATOM 598 O O . VAL A 1 77 ? -21.494 18.268 45.390 1.00 93.31 77 VAL A O 1
ATOM 601 N N . ASP A 1 78 ? -23.149 17.224 44.271 1.00 93.56 78 ASP A N 1
ATOM 602 C CA . ASP A 1 78 ? -22.299 16.474 43.347 1.00 93.56 78 ASP A CA 1
ATOM 603 C C . ASP A 1 78 ? -22.588 16.900 41.900 1.00 93.56 78 ASP A C 1
ATOM 605 O O . ASP A 1 78 ? -23.730 16.957 41.457 1.00 93.56 78 ASP A O 1
ATOM 609 N N . ILE A 1 79 ? -21.534 17.219 41.153 1.00 93.19 79 ILE A N 1
ATOM 610 C CA . ILE A 1 79 ? -21.603 17.644 39.746 1.00 93.19 79 ILE A CA 1
ATOM 611 C C . ILE A 1 79 ? -20.783 16.725 38.834 1.00 93.19 79 ILE A C 1
ATOM 613 O O . ILE A 1 79 ? -20.434 17.093 37.713 1.00 93.19 79 ILE A O 1
ATOM 617 N N . ARG A 1 80 ? -20.397 15.534 39.310 1.00 89.06 80 ARG A N 1
ATOM 618 C CA . ARG A 1 80 ? -19.548 14.589 38.562 1.00 89.06 80 ARG A CA 1
ATOM 619 C C . ARG A 1 80 ? -20.257 13.901 37.400 1.00 89.06 80 ARG A C 1
ATOM 621 O O . ARG A 1 80 ? -19.565 13.309 36.580 1.00 89.06 80 ARG A O 1
ATOM 628 N N . LEU A 1 81 ? -21.585 13.995 37.326 1.00 89.81 81 LEU A N 1
ATOM 629 C CA . LEU A 1 81 ? -22.385 13.487 36.207 1.00 89.81 81 LEU A CA 1
ATOM 630 C C . LEU A 1 81 ? -22.390 14.418 34.983 1.00 89.81 81 LEU A C 1
ATOM 632 O O . LEU A 1 81 ? -23.048 14.103 33.998 1.00 89.81 81 LEU A O 1
ATOM 636 N N . ARG A 1 82 ? -21.700 15.566 35.041 1.00 90.81 82 ARG A N 1
ATOM 637 C CA . ARG A 1 82 ? -21.545 16.454 33.882 1.00 90.81 82 ARG A CA 1
ATOM 638 C C . ARG A 1 82 ? -20.578 15.864 32.844 1.00 90.81 82 ARG A C 1
ATOM 640 O O . ARG A 1 82 ? -19.692 15.102 33.245 1.00 90.81 82 ARG A O 1
ATOM 647 N N . PRO A 1 83 ? -20.685 16.267 31.563 1.00 85.69 83 PRO A N 1
ATOM 648 C CA . PRO A 1 83 ? -19.732 15.905 30.518 1.00 85.69 83 PRO A CA 1
ATOM 649 C C . PRO A 1 83 ? -18.285 16.087 30.968 1.00 85.69 83 PRO A C 1
ATOM 651 O O . PRO A 1 83 ? -17.943 17.125 31.543 1.00 85.69 83 PRO A O 1
ATOM 654 N N . GLU A 1 84 ? -17.449 15.081 30.702 1.00 82.00 84 GLU A N 1
ATOM 655 C CA . GLU A 1 84 ? -16.027 15.032 31.095 1.00 82.00 84 GLU A CA 1
ATOM 656 C C . GLU A 1 84 ? -15.786 15.022 32.624 1.00 82.00 84 GLU A C 1
ATOM 658 O O . GLU A 1 84 ? -14.664 15.225 33.099 1.00 82.00 84 GLU A O 1
ATOM 663 N N . SER A 1 85 ? -16.831 14.758 33.417 1.00 84.56 85 SER A N 1
ATOM 664 C CA . SER A 1 85 ? -16.811 14.636 34.877 1.00 84.56 85 SER A CA 1
ATOM 665 C C . SER A 1 85 ? -15.976 15.727 35.561 1.00 84.56 85 SER A C 1
ATOM 667 O O . SER A 1 85 ? -16.288 16.903 35.424 1.00 84.56 85 SER A O 1
ATOM 669 N N . SER A 1 86 ? -14.922 15.389 36.316 1.00 71.81 86 SER A N 1
ATOM 670 C CA . SER A 1 86 ? -14.086 16.360 37.035 1.00 71.81 86 SER A CA 1
ATOM 671 C C . SER A 1 86 ? -13.269 17.291 36.133 1.00 71.81 86 SER A C 1
ATOM 673 O O . SER A 1 86 ? -12.943 18.387 36.587 1.00 71.81 86 SER A O 1
ATOM 675 N N . ALA A 1 87 ? -12.955 16.885 34.898 1.00 72.94 87 ALA A N 1
ATOM 676 C CA . ALA A 1 87 ? -12.188 17.680 33.937 1.00 72.94 87 ALA A CA 1
ATOM 677 C C . ALA A 1 87 ? -13.059 18.681 33.159 1.00 72.94 87 ALA A C 1
ATOM 679 O O . ALA A 1 87 ? -12.542 19.673 32.650 1.00 72.94 87 ALA A O 1
ATOM 680 N N . GLY A 1 88 ? -14.371 18.442 33.099 1.00 79.19 88 GLY A N 1
ATOM 681 C CA . GLY A 1 88 ? -15.315 19.294 32.386 1.00 79.19 88 GLY A CA 1
ATOM 682 C C . GLY A 1 88 ? -15.620 20.609 33.099 1.00 79.19 88 GLY A C 1
ATOM 683 O O . GLY A 1 88 ? -15.576 20.711 34.334 1.00 79.19 88 GLY A O 1
ATOM 684 N N . VAL A 1 89 ? -16.010 21.614 32.314 1.00 88.56 89 VAL A N 1
ATOM 685 C CA . VAL A 1 89 ? -16.498 22.906 32.822 1.00 88.56 89 VAL A CA 1
ATOM 686 C C . VAL A 1 89 ? -17.755 22.731 33.686 1.00 88.56 89 VAL A C 1
ATOM 688 O O . VAL A 1 89 ? -18.536 21.804 33.482 1.00 88.56 89 VAL A O 1
ATOM 691 N N . ILE A 1 90 ? -17.939 23.599 34.687 1.00 92.12 90 ILE A N 1
ATOM 692 C CA . ILE A 1 90 ? -19.028 23.481 35.679 1.00 92.12 90 ILE A CA 1
ATOM 693 C C . ILE A 1 90 ? -20.405 23.780 35.059 1.00 92.12 90 ILE A C 1
ATOM 695 O O . ILE A 1 90 ? -21.385 23.141 35.432 1.00 92.12 90 ILE A O 1
ATOM 699 N N . ALA A 1 91 ? -20.470 24.726 34.119 1.00 94.38 91 ALA A N 1
ATOM 700 C CA . ALA A 1 91 ? -21.673 25.106 33.382 1.00 94.38 91 ALA A CA 1
ATOM 701 C C . ALA A 1 91 ? -21.363 25.156 31.880 1.00 94.38 91 ALA A C 1
ATOM 703 O O . ALA A 1 91 ? -20.259 25.558 31.505 1.00 94.38 91 ALA A O 1
ATOM 704 N N . ARG A 1 92 ? -22.326 24.761 31.042 1.00 94.56 92 ARG A N 1
ATOM 705 C CA . ARG A 1 92 ? -22.221 24.771 29.572 1.00 94.56 92 ARG A CA 1
ATOM 706 C C . ARG A 1 92 ? -23.451 25.416 28.941 1.00 94.56 92 ARG A C 1
ATOM 708 O O . ARG A 1 92 ? -24.536 25.346 29.529 1.00 94.56 92 ARG A O 1
ATOM 715 N N . SER A 1 93 ? -23.257 25.994 27.758 1.00 95.50 93 SER A N 1
ATOM 716 C CA . SER A 1 93 ? -24.340 26.441 26.886 1.00 95.50 93 SER A CA 1
ATOM 717 C C . SER A 1 93 ? -25.145 25.249 26.369 1.00 95.50 93 SER A C 1
ATOM 719 O O . SER A 1 93 ? -24.663 24.108 26.360 1.00 95.50 93 SER A O 1
ATOM 721 N N . MET A 1 94 ? -26.371 25.516 25.927 1.00 94.44 94 MET A N 1
ATOM 722 C CA . MET A 1 94 ? -27.244 24.525 25.307 1.00 94.44 94 MET A CA 1
ATOM 723 C C . MET A 1 94 ? -26.583 23.892 24.073 1.00 94.44 94 MET A C 1
ATOM 725 O O . MET A 1 94 ? -26.498 22.667 23.982 1.00 94.44 94 MET A O 1
ATOM 729 N N . GLU A 1 95 ? -26.006 24.723 23.202 1.00 91.00 95 GLU A N 1
ATOM 730 C CA . GLU A 1 95 ? -25.263 24.297 22.008 1.00 91.00 95 GLU A CA 1
ATOM 731 C C . GLU A 1 95 ? -24.051 23.416 22.356 1.00 91.00 95 GLU A C 1
ATOM 733 O O . GLU A 1 95 ? -23.792 22.399 21.704 1.00 91.00 95 GLU A O 1
ATOM 738 N N . SER A 1 96 ? -23.320 23.751 23.427 1.00 90.06 96 SER A N 1
ATOM 739 C CA . SER A 1 96 ? -22.178 22.948 23.876 1.00 90.06 96 SER A CA 1
ATOM 740 C C . SER A 1 96 ? -22.600 21.557 24.362 1.00 90.06 96 SER A C 1
ATOM 742 O O . SER A 1 96 ? -21.878 20.587 24.120 1.00 90.06 96 SER A O 1
ATOM 744 N N . TYR A 1 97 ? -23.753 21.432 25.030 1.00 92.88 97 TYR A N 1
ATOM 745 C CA . TYR A 1 97 ? -24.294 20.121 25.401 1.00 92.88 97 TYR A CA 1
ATOM 746 C C . TYR A 1 97 ? -24.754 19.319 24.182 1.00 92.88 97 TYR A C 1
ATOM 748 O O . TYR A 1 97 ? -24.450 18.129 24.111 1.00 92.88 97 TYR A O 1
ATOM 756 N N . GLU A 1 98 ? -25.455 19.950 23.239 1.00 88.31 98 GLU A N 1
ATOM 757 C CA . GLU A 1 98 ? -25.921 19.302 22.007 1.00 88.31 98 GLU A CA 1
ATOM 758 C C . GLU A 1 98 ? -24.738 18.740 21.210 1.00 88.31 98 GLU A C 1
ATOM 760 O O . GLU A 1 98 ? -24.658 17.533 20.979 1.00 88.31 98 GLU A O 1
ATOM 765 N N . SER A 1 99 ? -23.736 19.581 20.941 1.00 80.81 99 SER A N 1
ATOM 766 C CA . SER A 1 99 ? -22.505 19.191 20.242 1.00 80.81 99 SER A CA 1
ATOM 767 C C . SER A 1 99 ? -21.766 18.040 20.935 1.00 80.81 99 SER A C 1
ATOM 769 O O . SER A 1 99 ? -21.208 17.154 20.281 1.00 80.81 99 SER A O 1
ATOM 771 N N . TYR A 1 100 ? -21.746 18.035 22.273 1.00 84.81 100 TYR A N 1
ATOM 772 C CA . TYR A 1 100 ? -21.104 16.974 23.043 1.00 84.81 100 TYR A CA 1
ATOM 773 C C . TYR A 1 100 ? -21.850 15.645 22.908 1.00 84.81 100 TYR A C 1
ATOM 775 O O . TYR A 1 100 ? -21.235 14.634 22.569 1.00 84.81 100 TYR A O 1
ATOM 783 N N . TYR A 1 101 ? -23.164 15.624 23.142 1.00 84.25 101 TYR A N 1
ATOM 784 C CA . TYR A 1 101 ? -23.930 14.376 23.107 1.00 84.25 101 TYR A CA 1
ATOM 785 C C . TYR A 1 101 ? -24.108 13.820 21.690 1.00 84.25 101 TYR A C 1
ATOM 787 O O . TYR A 1 101 ? -24.172 12.600 21.538 1.00 84.25 101 TYR A O 1
ATOM 795 N N . GLU A 1 102 ? -24.121 14.665 20.654 1.00 73.25 102 GLU A N 1
ATOM 796 C CA . GLU A 1 102 ? -24.112 14.204 19.260 1.00 73.25 102 GLU A CA 1
ATOM 797 C C . GLU A 1 102 ? -22.794 13.517 18.869 1.00 73.25 102 GLU A C 1
ATOM 799 O O . GLU A 1 102 ? -22.811 12.507 18.164 1.00 73.25 102 GLU A O 1
ATOM 804 N N . GLY A 1 103 ? -21.648 14.042 19.320 1.00 60.38 103 GLY A N 1
ATOM 805 C CA . GLY A 1 103 ? -20.329 13.559 18.893 1.00 60.38 103 GLY A CA 1
ATOM 806 C C . GLY A 1 103 ? -19.657 12.539 19.820 1.00 60.38 103 GLY A C 1
ATOM 807 O O . GLY A 1 103 ? -18.929 11.663 19.346 1.00 60.38 103 GLY A O 1
ATOM 808 N N . TRP A 1 104 ? -19.869 12.664 21.132 1.00 68.19 104 TRP A N 1
ATOM 809 C CA . TRP A 1 104 ? -19.013 12.076 22.174 1.00 68.19 104 TRP A CA 1
ATOM 810 C C . TRP A 1 104 ? -19.770 11.375 23.307 1.00 68.19 104 TRP A C 1
ATOM 812 O O . TRP A 1 104 ? -19.124 10.793 24.174 1.00 68.19 104 TRP A O 1
ATOM 822 N N . GLY A 1 105 ? -21.105 11.417 23.316 1.00 72.62 105 GLY A N 1
ATOM 823 C CA . GLY A 1 105 ? -21.905 10.876 24.414 1.00 72.62 105 GLY A CA 1
ATOM 824 C C . GLY A 1 105 ? -21.764 9.358 24.597 1.00 72.62 105 GLY A C 1
ATOM 825 O O . GLY A 1 105 ? -21.905 8.582 23.648 1.00 72.62 105 GLY A O 1
ATOM 826 N N . GLU A 1 106 ? -21.545 8.928 25.839 1.00 77.69 106 GLU A N 1
ATOM 827 C CA . GLU A 1 106 ? -21.342 7.524 26.223 1.00 77.69 106 GLU A CA 1
ATOM 828 C C . GLU A 1 106 ? -22.641 6.837 26.710 1.00 77.69 106 GLU A C 1
ATOM 830 O O . GLU A 1 106 ? -23.602 7.481 27.145 1.00 77.69 106 GLU A O 1
ATOM 835 N N . LEU A 1 107 ? -22.683 5.495 26.697 1.00 80.38 107 LEU A N 1
ATOM 836 C CA . LEU A 1 107 ? -23.870 4.722 27.120 1.00 80.38 107 LEU A CA 1
ATOM 837 C C . LEU A 1 107 ? -24.255 4.960 28.590 1.00 80.38 107 LEU A C 1
ATOM 839 O O . LEU A 1 107 ? -25.441 5.076 28.912 1.00 80.38 107 LEU A O 1
ATOM 843 N N . TRP A 1 108 ? -23.268 5.094 29.479 1.00 82.31 108 TRP A N 1
ATOM 844 C CA . TRP A 1 108 ? -23.519 5.386 30.891 1.00 82.31 108 TRP A CA 1
ATOM 845 C C . TRP A 1 108 ? -24.091 6.801 31.100 1.00 82.31 108 TRP A C 1
ATOM 847 O O . TRP A 1 108 ? -24.896 7.007 32.012 1.00 82.31 108 TRP A O 1
ATOM 857 N N . GLU A 1 109 ? -23.736 7.773 30.249 1.00 88.06 109 GLU A N 1
ATOM 858 C CA . GLU A 1 109 ? -24.298 9.133 30.287 1.00 88.06 109 GLU A CA 1
ATOM 859 C C . GLU A 1 109 ? -25.751 9.117 29.830 1.00 88.06 109 GLU A C 1
ATOM 861 O O . GLU A 1 109 ? -26.620 9.676 30.502 1.00 88.06 109 GLU A O 1
ATOM 866 N N . ARG A 1 110 ? -26.042 8.378 28.752 1.00 89.94 110 ARG A N 1
ATOM 867 C CA . ARG A 1 110 ? -27.414 8.081 28.322 1.00 89.94 110 ARG A CA 1
ATOM 868 C C . ARG A 1 110 ? -28.227 7.493 29.479 1.00 89.94 110 ARG A C 1
ATOM 870 O O . ARG A 1 110 ? -29.332 7.963 29.748 1.00 89.94 110 ARG A O 1
ATOM 877 N N . GLN A 1 111 ? -27.680 6.512 30.195 1.00 92.44 111 GLN A N 1
ATOM 878 C CA . GLN A 1 111 ? -28.338 5.904 31.350 1.00 92.44 111 GLN A CA 1
ATOM 879 C C . GLN A 1 111 ? -28.582 6.914 32.488 1.00 92.44 111 GLN A C 1
ATOM 881 O O . GLN A 1 111 ? -29.654 6.911 33.100 1.00 92.44 111 GLN A O 1
ATOM 886 N N . ALA A 1 112 ? -27.613 7.782 32.788 1.00 92.62 112 ALA A N 1
ATOM 887 C CA . ALA A 1 112 ? -27.736 8.797 33.833 1.00 92.62 112 ALA A CA 1
ATOM 888 C C . ALA A 1 112 ? -28.802 9.856 33.494 1.00 92.62 112 ALA A C 1
ATOM 890 O O . ALA A 1 112 ? -29.612 10.220 34.354 1.00 92.62 112 ALA A O 1
ATOM 891 N N . LEU A 1 113 ? -28.844 10.301 32.235 1.00 96.12 113 LEU A N 1
ATOM 892 C CA . LEU A 1 113 ? -29.772 11.310 31.715 1.00 96.12 113 LEU A CA 1
ATOM 893 C C . LEU A 1 113 ? -31.240 10.871 31.719 1.00 96.12 113 LEU A C 1
ATOM 895 O O . LEU A 1 113 ? -32.118 11.729 31.722 1.00 96.12 113 LEU A O 1
ATOM 899 N N . ILE A 1 114 ? -31.537 9.573 31.848 1.00 96.31 114 ILE A N 1
ATOM 900 C CA . ILE A 1 114 ? -32.906 9.079 32.107 1.00 96.31 114 ILE A CA 1
ATOM 901 C C . ILE A 1 114 ? -33.521 9.758 33.334 1.00 96.31 114 ILE A C 1
ATOM 903 O O . ILE A 1 114 ? -34.733 9.940 33.398 1.00 96.31 114 ILE A O 1
ATOM 907 N N . LYS A 1 115 ? -32.698 10.122 34.323 1.00 96.44 115 LYS A N 1
ATOM 908 C CA . LYS A 1 115 ? -33.147 10.763 35.560 1.00 96.44 115 LYS A CA 1
ATOM 909 C C . LYS A 1 115 ? -33.143 12.292 35.488 1.00 96.44 115 LYS A C 1
ATOM 911 O O . LYS A 1 115 ? -33.501 12.905 36.484 1.00 96.44 115 LYS A O 1
ATOM 916 N N . ALA A 1 116 ? -32.762 12.908 34.369 1.00 97.06 116 ALA A N 1
ATOM 917 C CA . ALA A 1 116 ? -32.693 14.361 34.246 1.00 97.06 116 ALA A CA 1
ATOM 918 C C . ALA A 1 116 ? -34.076 15.011 34.429 1.00 97.06 116 ALA A C 1
ATOM 920 O O . ALA A 1 116 ? -35.051 14.639 33.767 1.00 97.06 116 ALA A O 1
ATOM 921 N N . ARG A 1 117 ? -34.155 15.997 35.329 1.00 96.75 117 ARG A N 1
ATOM 922 C CA . ARG A 1 117 ? -35.355 16.809 35.567 1.00 96.75 117 ARG A CA 1
ATOM 923 C C . ARG A 1 117 ? -34.965 18.250 35.907 1.00 96.75 117 ARG A C 1
ATOM 925 O O . ARG A 1 117 ? -34.164 18.428 36.820 1.00 96.75 117 ARG A O 1
ATOM 932 N N . PRO A 1 118 ? -35.528 19.279 35.259 1.00 97.62 118 PRO A N 1
ATOM 933 C CA . PRO A 1 118 ? -35.297 20.663 35.667 1.00 97.62 118 PRO A CA 1
ATOM 934 C C . PRO A 1 118 ? -35.847 20.913 37.083 1.00 97.62 118 PRO A C 1
ATOM 936 O O . PRO A 1 118 ? -36.949 20.469 37.416 1.00 97.62 118 PRO A O 1
ATOM 939 N N . VAL A 1 119 ? -35.058 21.560 37.949 1.00 96.75 119 VAL A N 1
ATOM 940 C CA . VAL A 1 119 ? -35.401 21.752 39.377 1.00 96.75 119 VAL A CA 1
ATOM 941 C C . VAL A 1 119 ? -35.303 23.195 39.869 1.00 96.75 119 VAL A C 1
ATOM 943 O O . VAL A 1 119 ? -35.916 23.511 40.888 1.00 96.75 119 VAL A O 1
ATOM 946 N N . ALA A 1 120 ? -34.543 24.061 39.198 1.00 96.25 120 ALA A N 1
ATOM 947 C CA . ALA A 1 120 ? -34.411 25.475 39.555 1.00 96.25 120 ALA A CA 1
ATOM 948 C C . ALA A 1 120 ? -33.957 26.313 38.351 1.00 96.25 120 ALA A C 1
ATOM 950 O O . ALA A 1 120 ? -33.430 25.764 37.387 1.00 96.25 120 ALA A O 1
ATOM 951 N N . GLY A 1 121 ? -34.106 27.637 38.440 1.00 95.62 121 GLY A N 1
ATOM 952 C CA . GLY A 1 121 ? -33.863 28.546 37.316 1.00 95.62 121 GLY A CA 1
ATOM 953 C C . GLY A 1 121 ? -35.058 28.568 36.367 1.00 95.62 121 GLY A C 1
ATOM 954 O O . GLY A 1 121 ? -36.195 28.464 36.832 1.00 95.62 121 GLY A O 1
ATOM 955 N N . ASP A 1 122 ? -34.804 28.684 35.067 1.00 96.25 122 ASP A N 1
ATOM 956 C CA . ASP A 1 122 ? -35.858 28.622 34.057 1.00 96.25 122 ASP A CA 1
ATOM 957 C C . ASP A 1 122 ? -36.256 27.175 33.734 1.00 96.25 122 ASP A C 1
ATOM 959 O O . ASP A 1 122 ? -35.703 26.503 32.862 1.00 96.25 122 ASP A O 1
ATOM 963 N N . VAL A 1 123 ? -37.180 26.662 34.540 1.00 96.81 123 VAL A N 1
ATOM 964 C CA . VAL A 1 123 ? -37.652 25.274 34.493 1.00 96.81 123 VAL A CA 1
ATOM 965 C C . VAL A 1 123 ? -38.595 25.035 33.313 1.00 96.81 123 VAL A C 1
ATOM 967 O O . VAL A 1 123 ? -38.571 23.939 32.753 1.00 96.81 123 VAL A O 1
ATOM 970 N N . ASP A 1 124 ? -39.400 26.037 32.953 1.00 94.31 124 ASP A N 1
ATOM 971 C CA . ASP A 1 124 ? -40.537 25.883 32.041 1.00 94.31 124 ASP A CA 1
ATOM 972 C C . ASP A 1 124 ? -40.138 26.070 30.566 1.00 94.31 124 ASP A C 1
ATOM 974 O O . ASP A 1 124 ? -40.736 25.437 29.696 1.00 94.31 124 ASP A O 1
ATOM 978 N N . THR A 1 125 ? -39.123 26.891 30.261 1.00 95.06 125 THR A N 1
ATOM 979 C CA . THR A 1 125 ? -38.617 27.076 28.886 1.00 95.06 125 THR A CA 1
ATOM 980 C C . THR A 1 125 ? -37.314 26.304 28.672 1.00 95.06 125 THR A C 1
ATOM 982 O O . THR A 1 125 ? -37.344 25.191 28.140 1.00 95.06 125 THR A O 1
ATOM 985 N N . LEU A 1 126 ? -36.180 26.834 29.140 1.00 96.06 126 LEU A N 1
ATOM 986 C CA . LEU A 1 126 ? -34.843 26.281 28.922 1.00 96.06 126 LEU A CA 1
ATOM 987 C C . LEU A 1 126 ? -34.713 24.866 29.496 1.00 96.06 126 LEU A C 1
ATOM 989 O O . LEU A 1 126 ? -34.107 23.985 28.885 1.00 96.06 126 LEU A O 1
ATOM 993 N N . GLY A 1 127 ? -35.315 24.618 30.661 1.00 96.69 127 GLY A N 1
ATOM 994 C CA . GLY A 1 127 ? -35.380 23.289 31.259 1.00 96.69 127 GLY A CA 1
ATOM 995 C C . GLY A 1 127 ? -36.058 22.266 30.349 1.00 96.69 127 GLY A C 1
ATOM 996 O O . GLY A 1 127 ? -35.512 21.184 30.127 1.00 96.69 127 GLY A O 1
ATOM 997 N N . GLU A 1 128 ? -37.226 22.590 29.795 1.00 95.50 128 GLU A N 1
ATOM 998 C CA . GLU A 1 128 ? -37.912 21.704 28.854 1.00 95.50 128 GLU A CA 1
ATOM 999 C C . GLU A 1 128 ? -37.151 21.541 27.537 1.00 95.50 128 GLU A C 1
ATOM 1001 O O . GLU A 1 128 ? -37.131 20.443 26.975 1.00 95.50 128 GLU A O 1
ATOM 1006 N N . GLU A 1 129 ? -36.525 22.606 27.037 1.00 96.56 129 GLU A N 1
ATOM 1007 C CA . GLU A 1 129 ? -35.685 22.550 25.842 1.00 96.56 129 GLU A CA 1
ATOM 1008 C C . GLU A 1 129 ? -34.510 21.601 26.040 1.00 96.56 129 GLU A C 1
ATOM 1010 O O . GLU A 1 129 ? -34.305 20.721 25.203 1.00 96.56 129 GLU A O 1
ATOM 1015 N N . PHE A 1 130 ? -33.807 21.690 27.173 1.00 97.12 130 PHE A N 1
ATOM 1016 C CA . PHE A 1 130 ? -32.721 20.772 27.511 1.00 97.12 130 PHE A CA 1
ATOM 1017 C C . PHE A 1 130 ? -33.198 19.318 27.511 1.00 97.12 130 PHE A C 1
ATOM 1019 O O . PHE A 1 130 ? -32.562 18.452 26.910 1.00 97.12 130 PHE A O 1
ATOM 1026 N N . ILE A 1 131 ? -34.359 19.042 28.118 1.00 95.94 131 ILE A N 1
ATOM 1027 C CA . ILE A 1 131 ? -34.948 17.696 28.108 1.00 95.94 131 ILE A CA 1
ATOM 1028 C C . ILE A 1 131 ? -35.291 17.243 26.681 1.00 95.94 131 ILE A C 1
ATOM 1030 O O . ILE A 1 131 ? -35.051 16.084 26.340 1.00 95.94 131 ILE A O 1
ATOM 1034 N N . ARG A 1 132 ? -35.826 18.126 25.828 1.00 93.62 132 ARG A N 1
ATOM 1035 C CA . ARG A 1 132 ? -36.102 17.814 24.415 1.00 93.62 132 ARG A CA 1
ATOM 1036 C C . ARG A 1 132 ? -34.821 17.513 23.633 1.00 93.62 132 ARG A C 1
ATOM 1038 O O . ARG A 1 132 ? -34.832 16.562 22.856 1.00 93.62 132 ARG A O 1
ATOM 1045 N N . MET A 1 133 ? -33.745 18.260 23.871 1.00 94.44 133 MET A N 1
ATOM 1046 C CA . MET A 1 133 ? -32.449 18.086 23.205 1.00 94.44 133 MET A CA 1
ATOM 1047 C C . MET A 1 133 ? -31.801 16.742 23.555 1.00 94.44 133 MET A C 1
ATOM 1049 O O . MET A 1 133 ? -31.357 16.024 22.665 1.00 94.44 133 MET A O 1
ATOM 1053 N N . ILE A 1 134 ? -31.820 16.327 24.826 1.00 94.06 134 ILE A N 1
ATOM 1054 C CA . ILE A 1 134 ? -31.208 15.046 25.217 1.00 94.06 134 ILE A CA 1
ATOM 1055 C C . ILE A 1 134 ? -32.064 13.828 24.836 1.00 94.06 134 ILE A C 1
ATOM 1057 O O . ILE A 1 134 ? -31.557 12.709 24.820 1.00 94.06 134 ILE A O 1
ATOM 1061 N N . GLN A 1 135 ? -33.362 13.988 24.543 1.00 90.56 135 GLN A N 1
ATOM 1062 C CA . GLN A 1 135 ? -34.258 12.849 24.297 1.00 90.56 135 GLN A CA 1
ATOM 1063 C C . GLN A 1 135 ? -33.817 11.938 23.139 1.00 90.56 135 GLN A C 1
ATOM 1065 O O . GLN A 1 135 ? -33.813 10.725 23.346 1.00 90.56 135 GLN A O 1
ATOM 1070 N N . PRO A 1 136 ? -33.435 12.447 21.951 1.00 86.94 136 PRO A N 1
ATOM 1071 C CA . PRO A 1 136 ? -32.914 11.619 20.861 1.00 86.94 136 PRO A CA 1
ATOM 1072 C C . PRO A 1 136 ? -31.629 10.872 21.234 1.00 86.94 136 PRO A C 1
ATOM 1074 O O . PRO A 1 136 ? -31.442 9.727 20.815 1.00 86.94 136 PRO A O 1
ATOM 1077 N N . PHE A 1 137 ? -30.776 11.496 22.056 1.00 88.19 137 PHE A N 1
ATOM 1078 C CA . PHE A 1 137 ? -29.577 10.862 22.591 1.00 88.19 137 PHE A CA 1
ATOM 1079 C C . PHE A 1 137 ? -29.923 9.771 23.608 1.00 88.19 137 PHE A C 1
ATOM 1081 O O . PHE A 1 137 ? -29.306 8.713 23.565 1.00 88.19 137 PHE A O 1
ATOM 1088 N N . VAL A 1 138 ? -30.910 9.969 24.488 1.00 89.56 138 VAL A N 1
ATOM 1089 C CA . VAL A 1 138 ? -31.263 9.003 25.544 1.00 89.56 138 VAL A CA 1
ATOM 1090 C C . VAL A 1 138 ? -32.118 7.843 25.020 1.00 89.56 138 VAL A C 1
ATOM 1092 O O . VAL A 1 138 ? -31.872 6.680 25.341 1.00 89.56 138 VAL A O 1
ATOM 1095 N N . TYR A 1 139 ? -33.120 8.153 24.198 1.00 89.50 139 TYR A N 1
ATOM 1096 C CA . TYR A 1 139 ? -34.183 7.249 23.761 1.00 89.50 139 TYR A CA 1
ATOM 1097 C C . TYR A 1 139 ? -34.187 7.097 22.236 1.00 89.50 139 TYR A C 1
ATOM 1099 O O . TYR A 1 139 ? -35.020 7.666 21.525 1.00 89.50 139 TYR A O 1
ATOM 1107 N N . GLN A 1 140 ? -33.266 6.285 21.716 1.00 79.81 140 GLN A N 1
ATOM 1108 C CA . GLN A 1 140 ? -33.155 6.051 20.277 1.00 79.81 140 GLN A CA 1
ATOM 1109 C C . GLN A 1 140 ? -34.398 5.355 19.706 1.00 79.81 140 GLN A C 1
ATOM 1111 O O . GLN A 1 140 ? -34.894 4.357 20.228 1.00 79.81 140 GLN A O 1
ATOM 1116 N N . ARG A 1 141 ? -34.903 5.877 18.582 1.00 73.19 141 ARG A N 1
ATOM 1117 C CA . ARG A 1 141 ? -36.117 5.360 17.928 1.00 73.19 141 ARG A CA 1
ATOM 1118 C C . ARG A 1 141 ? -35.878 4.054 17.165 1.00 73.19 141 ARG A C 1
ATOM 1120 O O . ARG A 1 141 ? -36.775 3.208 17.092 1.00 73.19 141 ARG A O 1
ATOM 1127 N N . TYR A 1 142 ? -34.680 3.896 16.609 1.00 68.75 142 TYR A N 1
ATOM 1128 C CA . TYR A 1 142 ? -34.255 2.724 15.851 1.00 68.75 142 TYR A CA 1
ATOM 1129 C C . TYR A 1 142 ? -33.009 2.138 16.511 1.00 68.75 142 TYR A C 1
ATOM 1131 O O . TYR A 1 142 ? -31.993 2.814 16.623 1.00 68.75 142 TYR A O 1
ATOM 1139 N N . LEU A 1 143 ? -33.127 0.893 16.964 1.00 69.56 143 LEU A N 1
ATOM 1140 C CA . LEU A 1 143 ? -32.045 0.097 17.530 1.00 69.56 143 LEU A CA 1
ATOM 1141 C C . LEU A 1 143 ? -31.958 -1.189 16.712 1.00 69.56 143 LEU A C 1
ATOM 1143 O O . LEU A 1 143 ? -32.983 -1.839 16.483 1.00 69.56 143 LEU A O 1
ATOM 1147 N N . ASP A 1 144 ? -30.759 -1.531 16.262 1.00 57.81 144 ASP A N 1
ATOM 1148 C CA . ASP A 1 144 ? -30.460 -2.827 15.662 1.00 57.81 144 ASP A CA 1
ATOM 1149 C C . ASP A 1 144 ? -30.123 -3.872 16.745 1.00 57.81 144 ASP A C 1
ATOM 1151 O O . ASP A 1 144 ? -29.960 -3.551 17.925 1.00 57.81 144 ASP A O 1
ATOM 1155 N N . GLY A 1 145 ? -30.033 -5.148 16.355 1.00 51.16 145 GLY A N 1
ATOM 1156 C CA . GLY A 1 145 ? -29.753 -6.247 17.292 1.00 51.16 145 GLY A CA 1
ATOM 1157 C C . GLY A 1 145 ? -28.411 -6.117 18.028 1.00 51.16 145 GLY A C 1
ATOM 1158 O O . GLY A 1 145 ? -28.280 -6.571 19.168 1.00 51.16 145 GLY A O 1
ATOM 1159 N N . VAL A 1 146 ? -27.436 -5.446 17.412 1.00 50.62 146 VAL A N 1
ATOM 1160 C CA . VAL A 1 146 ? -26.103 -5.220 17.986 1.00 50.62 146 VAL A CA 1
ATOM 1161 C C . VAL A 1 146 ? -26.177 -4.177 19.099 1.00 50.62 146 VAL A C 1
ATOM 1163 O O . VAL A 1 146 ? -25.715 -4.421 20.210 1.00 50.62 146 VAL A O 1
ATOM 1166 N N . THR A 1 147 ? -26.850 -3.050 18.860 1.00 62.09 147 THR A N 1
ATOM 1167 C CA . THR A 1 147 ? -27.001 -1.971 19.850 1.00 62.09 147 THR A CA 1
ATOM 1168 C C . THR A 1 147 ? -27.839 -2.418 21.051 1.00 62.09 147 THR A C 1
ATOM 1170 O O . THR A 1 147 ? -27.567 -2.025 22.183 1.00 62.09 147 THR A O 1
ATOM 1173 N N . LEU A 1 148 ? -28.815 -3.310 20.844 1.00 70.25 148 LEU A N 1
ATOM 1174 C CA . LEU A 1 148 ? -29.542 -3.954 21.945 1.00 70.25 148 LEU A CA 1
ATOM 1175 C C . LEU A 1 148 ? -28.620 -4.786 22.844 1.00 70.25 148 LEU A C 1
ATOM 1177 O O . LEU A 1 148 ? -28.729 -4.723 24.069 1.00 70.25 148 LEU A O 1
ATOM 1181 N N . SER A 1 149 ? -27.717 -5.556 22.237 1.00 69.81 149 SER A N 1
ATOM 1182 C CA . SER A 1 149 ? -26.752 -6.379 22.970 1.00 69.81 149 SER A CA 1
ATOM 1183 C C . SER A 1 149 ? -25.749 -5.524 23.734 1.00 69.81 149 SER A C 1
ATOM 1185 O O . SER A 1 149 ? -25.439 -5.836 24.879 1.00 69.81 149 SER A O 1
ATOM 1187 N N . GLU A 1 150 ? -25.305 -4.414 23.146 1.00 70.88 150 GLU A N 1
ATOM 1188 C CA . GLU A 1 150 ? -24.386 -3.468 23.785 1.00 70.88 150 GLU A CA 1
ATOM 1189 C C . GLU A 1 150 ? -24.988 -2.784 25.004 1.00 70.88 150 GLU A C 1
ATOM 1191 O O . GLU A 1 150 ? -24.345 -2.762 26.046 1.00 70.88 150 GLU A O 1
ATOM 1196 N N . ILE A 1 151 ? -26.229 -2.288 24.925 1.00 76.81 151 ILE A N 1
ATOM 1197 C CA . ILE A 1 151 ? -26.902 -1.677 26.084 1.00 76.81 151 ILE A CA 1
ATOM 1198 C C . ILE A 1 151 ? -26.980 -2.679 27.245 1.00 76.81 151 ILE A C 1
ATOM 1200 O O . ILE A 1 151 ? -26.710 -2.339 28.398 1.00 76.81 151 ILE A O 1
ATOM 1204 N N . LYS A 1 152 ? -27.332 -3.934 26.946 1.00 84.31 152 LYS A N 1
ATOM 1205 C CA . LYS A 1 152 ? -27.399 -5.004 27.948 1.00 84.31 152 LYS A CA 1
ATOM 1206 C C . LYS A 1 152 ? -26.020 -5.352 28.518 1.00 84.31 152 LYS A C 1
ATOM 1208 O O . LYS A 1 152 ? -25.887 -5.513 29.733 1.00 84.31 152 LYS A O 1
ATOM 1213 N N . ALA A 1 153 ? -25.008 -5.459 27.658 1.00 78.00 153 ALA A N 1
ATOM 1214 C CA . ALA A 1 153 ? -23.640 -5.784 28.043 1.00 78.00 153 ALA A CA 1
ATOM 1215 C C . ALA A 1 153 ? -22.988 -4.665 28.868 1.00 78.00 153 ALA A C 1
ATOM 1217 O O . ALA A 1 153 ? -22.363 -4.964 29.883 1.00 78.00 153 ALA A O 1
ATOM 1218 N N . ASP A 1 154 ? -23.181 -3.398 28.499 1.00 81.19 154 ASP A N 1
ATOM 1219 C CA . ASP A 1 154 ? -22.642 -2.242 29.221 1.00 81.19 154 ASP A CA 1
ATOM 1220 C C . ASP A 1 154 ? -23.224 -2.136 30.636 1.00 81.19 154 ASP A C 1
ATOM 1222 O O . ASP A 1 154 ? -22.477 -2.018 31.610 1.00 81.19 154 ASP A O 1
ATOM 1226 N N . ILE A 1 155 ? -24.544 -2.294 30.787 1.00 85.06 155 ILE A N 1
ATOM 1227 C CA . ILE A 1 155 ? -25.191 -2.313 32.107 1.00 85.06 155 ILE A CA 1
ATOM 1228 C C . ILE A 1 155 ? -24.646 -3.456 32.967 1.00 85.06 155 ILE A C 1
ATOM 1230 O O . ILE A 1 155 ? -24.329 -3.248 34.144 1.00 85.06 155 ILE A O 1
ATOM 1234 N N . ARG A 1 156 ? -24.490 -4.656 32.392 1.00 84.62 156 ARG A N 1
ATOM 1235 C CA . ARG A 1 156 ? -23.903 -5.801 33.100 1.00 84.62 156 ARG A CA 1
ATOM 1236 C C . ARG A 1 156 ? -22.449 -5.535 33.493 1.00 84.62 156 ARG A C 1
ATOM 1238 O O . ARG A 1 156 ? -22.088 -5.767 34.644 1.00 84.62 156 ARG A O 1
ATOM 1245 N N . GLY A 1 157 ? -21.625 -5.038 32.573 1.00 79.12 157 GLY A N 1
ATOM 1246 C CA . GLY A 1 157 ? -20.210 -4.748 32.811 1.00 79.12 157 GLY A CA 1
ATOM 1247 C C . GLY A 1 157 ? -20.013 -3.655 33.859 1.00 79.12 157 GLY A C 1
ATOM 1248 O O . GLY A 1 157 ? -19.201 -3.788 34.774 1.00 79.12 157 GLY A O 1
ATOM 1249 N N . THR A 1 158 ? -20.816 -2.594 33.801 1.00 77.44 158 THR A N 1
ATOM 1250 C CA . THR A 1 158 ? -20.842 -1.539 34.821 1.00 77.44 158 THR A CA 1
ATOM 1251 C C . THR A 1 158 ? -21.268 -2.089 36.177 1.00 77.44 158 THR A C 1
ATOM 1253 O O . THR A 1 158 ? -20.633 -1.771 37.184 1.00 77.44 158 THR A O 1
ATOM 1256 N N . LYS A 1 159 ? -22.271 -2.976 36.226 1.00 88.00 159 LYS A N 1
ATOM 1257 C CA . LYS A 1 159 ? -22.662 -3.635 37.476 1.00 88.00 159 LYS A CA 1
ATOM 1258 C C . LYS A 1 159 ? -21.543 -4.508 38.048 1.00 88.00 159 LYS A C 1
ATOM 1260 O O . LYS A 1 159 ? -21.264 -4.394 39.240 1.00 88.00 159 LYS A O 1
ATOM 1265 N N . ALA A 1 160 ? -20.880 -5.311 37.218 1.00 82.31 160 ALA A N 1
ATOM 1266 C CA . ALA A 1 160 ? -19.780 -6.180 37.634 1.00 82.31 160 ALA A CA 1
ATOM 1267 C C . ALA A 1 160 ? -18.604 -5.379 38.220 1.00 82.31 160 ALA A C 1
ATOM 1269 O O . ALA A 1 160 ? -18.148 -5.683 39.320 1.00 82.31 160 ALA A O 1
ATOM 1270 N N . ARG A 1 161 ? -18.194 -4.283 37.562 1.00 80.50 161 ARG A N 1
ATOM 1271 C CA . ARG A 1 161 ? -17.136 -3.382 38.063 1.00 80.50 161 ARG A CA 1
ATOM 1272 C C . ARG A 1 161 ? -17.475 -2.768 39.426 1.00 80.50 161 ARG A C 1
ATOM 1274 O O . ARG A 1 161 ? -16.601 -2.619 40.277 1.00 80.50 161 ARG A O 1
ATOM 1281 N N . ILE A 1 162 ? -18.744 -2.410 39.650 1.00 80.00 162 ILE A N 1
ATOM 1282 C CA . ILE A 1 162 ? -19.210 -1.896 40.948 1.00 80.00 162 ILE A CA 1
ATOM 1283 C C . ILE A 1 162 ? -19.084 -2.971 42.038 1.00 80.00 162 ILE A C 1
ATOM 1285 O O . ILE A 1 162 ? -18.632 -2.665 43.140 1.00 80.00 162 ILE A O 1
ATOM 1289 N N . GLU A 1 163 ? -19.482 -4.212 41.748 1.00 85.94 163 GLU A N 1
ATOM 1290 C CA . GLU A 1 163 ? -19.403 -5.331 42.699 1.00 85.94 163 GLU A CA 1
ATOM 1291 C C . GLU A 1 163 ? -17.950 -5.682 43.038 1.00 85.94 163 GLU A C 1
ATOM 1293 O O . GLU A 1 163 ? -17.604 -5.794 44.215 1.00 85.94 163 GLU A O 1
ATOM 1298 N N . GLU A 1 164 ? -17.089 -5.779 42.025 1.00 81.81 164 GLU A N 1
ATOM 1299 C CA . GLU A 1 164 ? -15.661 -6.067 42.180 1.00 81.81 164 GLU A CA 1
ATOM 1300 C C . GLU A 1 164 ? -14.963 -5.023 43.058 1.00 81.81 164 GLU A C 1
ATOM 1302 O O . GLU A 1 164 ? -14.225 -5.369 43.986 1.00 81.81 164 GLU A O 1
ATOM 1307 N N . ARG A 1 165 ? -15.265 -3.736 42.842 1.00 81.44 165 ARG A N 1
ATOM 1308 C CA . ARG A 1 165 ? -14.719 -2.648 43.658 1.00 81.44 165 ARG A CA 1
ATOM 1309 C C . ARG A 1 165 ? -15.074 -2.804 45.138 1.00 81.44 165 ARG A C 1
ATOM 1311 O O . ARG A 1 165 ? -14.194 -2.660 45.984 1.00 81.44 165 ARG A O 1
ATOM 1318 N N . ILE A 1 166 ? -16.323 -3.140 45.462 1.00 82.50 166 ILE A N 1
ATOM 1319 C CA . ILE A 1 166 ? -16.766 -3.332 46.855 1.00 82.50 166 ILE A CA 1
ATOM 1320 C C . ILE A 1 166 ? -15.997 -4.478 47.518 1.00 82.50 166 ILE A C 1
ATOM 1322 O O . ILE A 1 166 ? -15.546 -4.340 48.657 1.00 82.50 166 ILE A O 1
ATOM 1326 N N . VAL A 1 167 ? -15.807 -5.588 46.799 1.00 80.69 167 VAL A N 1
ATOM 1327 C CA . VAL A 1 167 ? -15.033 -6.737 47.290 1.00 80.69 167 VAL A CA 1
ATOM 1328 C C . VAL A 1 167 ? -13.573 -6.343 47.533 1.00 80.69 167 VAL A C 1
ATOM 1330 O O . VAL A 1 167 ? -13.012 -6.677 48.579 1.00 80.69 167 VAL A O 1
ATOM 1333 N N . SER A 1 168 ? -12.970 -5.580 46.616 1.00 76.56 168 SER A N 1
ATOM 1334 C CA . SER A 1 168 ? -11.583 -5.110 46.738 1.00 76.56 168 SER A CA 1
ATOM 1335 C C . SER A 1 168 ? -11.361 -4.197 47.954 1.00 76.56 168 SER A C 1
ATOM 1337 O O . SER A 1 168 ? -10.329 -4.277 48.621 1.00 76.56 168 SER A O 1
ATOM 1339 N N . GLU A 1 169 ? -12.367 -3.397 48.317 1.00 79.12 169 GLU A N 1
ATOM 1340 C CA . GLU A 1 169 ? -12.360 -2.507 49.485 1.00 79.12 169 GLU A CA 1
ATOM 1341 C C . GLU A 1 169 ? -12.723 -3.247 50.798 1.00 79.12 169 GLU A C 1
ATOM 1343 O O . GLU A 1 169 ? -12.917 -2.617 51.838 1.00 79.12 169 GLU A O 1
ATOM 1348 N N . LYS A 1 170 ? -12.765 -4.592 50.780 1.00 75.56 170 LYS A N 1
ATOM 1349 C CA . LYS A 1 170 ? -13.148 -5.482 51.898 1.00 75.56 170 LYS A CA 1
ATOM 1350 C C . LYS A 1 170 ? -14.576 -5.263 52.417 1.00 75.56 170 LYS A C 1
ATOM 1352 O O . LYS A 1 170 ? -14.857 -5.553 53.581 1.00 75.56 170 LYS A O 1
ATOM 1357 N N . GLY A 1 171 ? -15.479 -4.762 51.578 1.00 75.81 171 GLY A N 1
ATOM 1358 C CA . GLY A 1 171 ? -16.898 -4.648 51.907 1.00 75.81 171 GLY A CA 1
ATOM 1359 C C . GLY A 1 171 ? -17.626 -5.990 51.801 1.00 75.81 171 GLY A C 1
ATOM 1360 O O . GLY A 1 171 ? -17.353 -6.786 50.903 1.00 75.81 171 GLY A O 1
ATOM 1361 N N . ASP A 1 172 ? -18.593 -6.235 52.691 1.00 82.44 172 ASP A N 1
ATOM 1362 C CA . ASP A 1 172 ? -19.515 -7.368 52.549 1.00 82.44 172 ASP A CA 1
ATOM 1363 C C . ASP A 1 172 ? -20.559 -7.053 51.469 1.00 82.44 172 ASP A C 1
ATOM 1365 O O . ASP A 1 172 ? -21.502 -6.278 51.670 1.00 82.44 172 ASP A O 1
ATOM 1369 N N . LEU A 1 173 ? -20.366 -7.668 50.304 1.00 85.44 173 LEU A N 1
ATOM 1370 C CA . LEU A 1 173 ? -21.186 -7.458 49.120 1.00 85.44 173 LEU A CA 1
ATOM 1371 C C . LEU A 1 173 ? -22.667 -7.822 49.349 1.00 85.44 173 LEU A C 1
ATOM 1373 O O . LEU A 1 173 ? -23.549 -7.145 48.822 1.00 85.44 173 LEU A O 1
ATOM 1377 N N . GLN A 1 174 ? -22.954 -8.848 50.156 1.00 85.06 174 GLN A N 1
ATOM 1378 C CA . GLN A 1 174 ? -24.320 -9.343 50.388 1.00 85.06 174 GLN A CA 1
ATOM 1379 C C . GLN A 1 174 ? -25.115 -8.457 51.352 1.00 85.06 174 GLN A C 1
ATOM 1381 O O . GLN A 1 174 ? -26.346 -8.453 51.335 1.00 85.06 174 GLN A O 1
ATOM 1386 N N . LYS A 1 175 ? -24.424 -7.675 52.184 1.00 88.25 175 LYS A N 1
ATOM 1387 C CA . LYS A 1 175 ? -25.042 -6.716 53.110 1.00 88.25 175 LYS A CA 1
ATOM 1388 C C . LYS A 1 175 ? -25.234 -5.324 52.513 1.00 88.25 175 LYS A C 1
ATOM 1390 O O . LYS A 1 175 ? -25.834 -4.464 53.163 1.00 88.25 175 LYS A O 1
ATOM 1395 N N . HIS A 1 176 ? -24.726 -5.072 51.306 1.00 91.88 176 HIS A N 1
ATOM 1396 C CA . HIS A 1 176 ? -24.757 -3.752 50.686 1.00 91.88 176 HIS A CA 1
ATOM 1397 C C . HIS A 1 176 ? -26.084 -3.497 49.947 1.00 91.88 176 HIS A C 1
ATOM 1399 O O . HIS A 1 176 ? -26.207 -3.712 48.743 1.00 91.88 176 HIS A O 1
ATOM 1405 N N . ILE A 1 177 ? -27.063 -2.905 50.631 1.00 92.75 177 ILE A N 1
ATOM 1406 C CA . ILE A 1 177 ? -28.451 -2.739 50.144 1.00 92.75 177 ILE A CA 1
ATOM 1407 C C . ILE A 1 177 ? -28.629 -1.835 48.912 1.00 92.75 177 ILE A C 1
ATOM 1409 O O . ILE A 1 177 ? -29.676 -1.874 48.265 1.00 92.75 177 ILE A O 1
ATOM 1413 N N . LYS A 1 178 ? -27.632 -1.005 48.577 1.00 91.19 178 LYS A N 1
ATOM 1414 C CA . LYS A 1 178 ? -27.658 -0.140 47.383 1.00 91.19 178 LYS A CA 1
ATOM 1415 C C . LYS A 1 178 ? -26.970 -0.747 46.160 1.00 91.19 178 LYS A C 1
ATOM 1417 O O . LYS A 1 178 ? -27.515 -0.636 45.071 1.00 91.19 178 LYS A O 1
ATOM 1422 N N . LEU A 1 179 ? -25.788 -1.342 46.322 1.00 91.38 179 LEU A N 1
ATOM 1423 C CA . LEU A 1 179 ? -24.887 -1.721 45.228 1.00 91.38 179 LEU A CA 1
ATOM 1424 C C . LEU A 1 179 ? -24.591 -3.226 45.159 1.00 91.38 179 LEU A C 1
ATOM 1426 O O . LEU A 1 179 ? -23.955 -3.646 44.199 1.00 91.38 179 LEU A O 1
ATOM 1430 N N . GLY A 1 180 ? -25.018 -4.033 46.132 1.00 91.19 180 GLY A N 1
ATOM 1431 C CA . GLY A 1 180 ? -24.844 -5.487 46.102 1.00 91.19 180 GLY A CA 1
ATOM 1432 C C . GLY A 1 180 ? -25.717 -6.191 45.047 1.00 91.19 180 GLY A C 1
ATOM 1433 O O . GLY A 1 180 ? -26.495 -5.536 44.348 1.00 91.19 180 GLY A O 1
ATOM 1434 N N . PRO A 1 181 ? -25.598 -7.518 44.903 1.00 92.50 181 PRO A N 1
ATOM 1435 C CA . PRO A 1 181 ? -26.491 -8.330 44.082 1.00 92.50 181 PRO A CA 1
ATOM 1436 C C . PRO A 1 181 ? -27.929 -8.263 44.603 1.00 92.50 181 PRO A C 1
ATOM 1438 O O . PRO A 1 181 ? -28.170 -8.423 45.800 1.00 92.50 181 PRO A O 1
ATOM 1441 N N . GLY A 1 182 ? -28.893 -8.009 43.720 1.00 94.44 182 GLY A N 1
ATOM 1442 C CA . GLY A 1 182 ? -30.306 -7.894 44.083 1.00 94.44 182 GLY A CA 1
ATOM 1443 C C . GLY A 1 182 ? -30.673 -6.612 44.837 1.00 94.44 182 GLY A C 1
ATOM 1444 O O . GLY A 1 182 ? -31.782 -6.489 45.354 1.00 94.44 182 GLY A O 1
ATOM 1445 N N . ALA A 1 183 ? -29.734 -5.673 44.944 1.00 95.62 183 ALA A N 1
ATOM 1446 C CA . ALA A 1 183 ? -29.891 -4.418 45.664 1.00 95.62 183 ALA A CA 1
ATOM 1447 C C . ALA A 1 183 ? -30.693 -3.376 44.862 1.00 95.62 183 ALA A C 1
ATOM 1449 O O . ALA A 1 183 ? -31.094 -3.601 43.721 1.00 95.62 183 ALA A O 1
ATOM 1450 N N . ILE A 1 184 ? -30.861 -2.176 45.434 1.00 95.75 184 ILE A N 1
ATOM 1451 C CA . ILE A 1 184 ? -31.578 -1.052 44.799 1.00 95.75 184 ILE A CA 1
ATOM 1452 C C . ILE A 1 184 ? -31.075 -0.790 43.372 1.00 95.75 184 ILE A C 1
ATOM 1454 O O . ILE A 1 184 ? -31.876 -0.534 42.473 1.00 95.75 184 ILE A O 1
ATOM 1458 N N . ARG A 1 185 ? -29.756 -0.871 43.150 1.00 94.31 185 ARG A N 1
ATOM 1459 C CA . ARG A 1 185 ? -29.154 -0.602 41.843 1.00 94.31 185 ARG A CA 1
ATOM 1460 C C . ARG A 1 185 ? -29.567 -1.607 40.766 1.00 94.31 185 ARG A C 1
ATOM 1462 O O . ARG A 1 185 ? -29.724 -1.180 39.631 1.00 94.31 185 ARG A O 1
ATOM 1469 N N . ASP A 1 186 ? -29.798 -2.878 41.101 1.00 96.50 186 ASP A N 1
ATOM 1470 C CA . ASP A 1 186 ? -30.265 -3.879 40.124 1.00 96.50 186 ASP A CA 1
ATOM 1471 C C . ASP A 1 186 ? -31.674 -3.545 39.630 1.00 96.50 186 ASP A C 1
ATOM 1473 O O . ASP A 1 186 ? -31.956 -3.650 38.438 1.00 96.50 186 ASP A O 1
ATOM 1477 N N . ILE A 1 187 ? -32.535 -3.046 40.520 1.00 97.75 187 ILE A N 1
ATOM 1478 C CA . ILE A 1 187 ? -33.888 -2.592 40.170 1.00 97.75 187 ILE A CA 1
ATOM 1479 C C . ILE A 1 187 ? -33.814 -1.365 39.250 1.00 97.75 187 ILE A C 1
ATOM 1481 O O . ILE A 1 187 ? -34.452 -1.337 38.195 1.00 97.75 187 ILE A O 1
ATOM 1485 N N . GLU A 1 188 ? -33.008 -0.364 39.624 1.00 96.06 188 GLU A N 1
ATOM 1486 C CA . GLU A 1 188 ? -32.800 0.852 38.826 1.00 96.06 188 GLU A CA 1
ATOM 1487 C C . GLU A 1 188 ? -32.241 0.515 37.435 1.00 96.06 188 GLU A C 1
ATOM 1489 O O . GLU A 1 188 ? -32.762 0.998 36.431 1.00 96.06 188 GLU A O 1
ATOM 1494 N N . PHE A 1 189 ? -31.222 -0.345 37.365 1.00 96.06 189 PHE A N 1
ATOM 1495 C CA . PHE A 1 189 ? -30.575 -0.750 36.118 1.00 96.06 189 PHE A CA 1
ATOM 1496 C C . PHE A 1 189 ? -31.493 -1.587 35.231 1.00 96.06 189 PHE A C 1
ATOM 1498 O O . PHE A 1 189 ? -31.496 -1.385 34.020 1.00 96.06 189 PHE A O 1
ATOM 1505 N N . THR A 1 190 ? -32.315 -2.464 35.812 1.00 96.75 190 THR A N 1
ATOM 1506 C CA . THR A 1 190 ? -33.336 -3.219 35.067 1.00 96.75 190 THR A CA 1
ATOM 1507 C C . THR A 1 190 ? -34.320 -2.268 34.389 1.00 96.75 190 THR A C 1
ATOM 1509 O O . THR A 1 190 ? -34.546 -2.364 33.181 1.00 96.75 190 THR A O 1
ATOM 1512 N N . CYS A 1 191 ? -34.846 -1.292 35.139 1.00 96.62 191 CYS A N 1
ATOM 1513 C CA . CYS A 1 191 ? -35.746 -0.277 34.596 1.00 96.62 191 CYS A CA 1
ATOM 1514 C C . CYS A 1 191 ? -35.061 0.525 33.484 1.00 96.62 191 CYS A C 1
ATOM 1516 O O . CYS A 1 191 ? -35.574 0.605 32.371 1.00 96.62 191 CYS A O 1
ATOM 1518 N N . GLN A 1 192 ? -33.870 1.060 33.756 1.00 95.75 192 GLN A N 1
ATOM 1519 C CA . GLN A 1 192 ? -33.126 1.895 32.815 1.00 95.75 192 GLN A CA 1
ATOM 1520 C C . GLN A 1 192 ? -32.732 1.144 31.536 1.00 95.75 192 GLN A C 1
ATOM 1522 O O . GLN A 1 192 ? -32.795 1.723 30.455 1.00 95.75 192 GLN A O 1
ATOM 1527 N N . CYS A 1 193 ? -32.389 -0.145 31.629 1.00 94.25 193 CYS A N 1
ATOM 1528 C CA . CYS A 1 193 ? -32.125 -1.004 30.473 1.00 94.25 193 CYS A CA 1
ATOM 1529 C C . CYS A 1 193 ? -33.326 -1.029 29.524 1.00 94.25 193 CYS A C 1
ATOM 1531 O O . CYS A 1 193 ? -33.214 -0.694 28.343 1.00 94.25 193 CYS A O 1
ATOM 1533 N N . LEU A 1 194 ? -34.501 -1.357 30.065 1.00 94.44 194 LEU A N 1
ATOM 1534 C CA . LEU A 1 194 ? -35.738 -1.444 29.294 1.00 94.44 194 LEU A CA 1
ATOM 1535 C C . LEU A 1 194 ? -36.195 -0.068 28.791 1.00 94.44 194 LEU A C 1
ATOM 1537 O O . LEU A 1 194 ? -36.718 0.035 27.682 1.00 94.44 194 LEU A O 1
ATOM 1541 N N . GLN A 1 195 ? -35.938 1.002 29.548 1.00 95.19 195 GLN A N 1
ATOM 1542 C CA . GLN A 1 195 ? -36.180 2.379 29.116 1.00 95.19 195 GLN A CA 1
ATOM 1543 C C . GLN A 1 195 ? -35.306 2.771 27.918 1.00 95.19 195 GLN A C 1
ATOM 1545 O O . GLN A 1 195 ? -35.831 3.326 26.956 1.00 95.19 195 GLN A O 1
ATOM 1550 N N . MET A 1 196 ? -34.009 2.449 27.914 1.00 91.88 196 MET A N 1
ATOM 1551 C CA . MET A 1 196 ? -33.132 2.730 26.766 1.00 91.88 196 MET A CA 1
ATOM 1552 C C . MET A 1 196 ? -33.525 1.919 25.530 1.00 91.88 196 MET A C 1
ATOM 1554 O O . MET A 1 196 ? -33.506 2.441 24.418 1.00 91.88 196 MET A O 1
ATOM 1558 N N . ILE A 1 197 ? -33.919 0.657 25.721 1.00 89.25 197 ILE A N 1
ATOM 1559 C CA . ILE A 1 197 ? -34.292 -0.244 24.625 1.00 89.25 197 ILE A CA 1
ATOM 1560 C C . ILE A 1 197 ? -35.651 0.132 24.007 1.00 89.25 197 ILE A C 1
ATOM 1562 O O . ILE A 1 197 ? -35.823 0.081 22.787 1.00 89.25 197 ILE A O 1
ATOM 1566 N N . HIS A 1 198 ? -36.643 0.485 24.828 1.00 88.19 198 HIS A N 1
ATOM 1567 C CA . HIS A 1 198 ? -38.032 0.630 24.378 1.00 88.19 198 HIS A CA 1
ATOM 1568 C C . HIS A 1 198 ? -38.573 2.066 24.435 1.00 88.19 198 HIS A C 1
ATOM 1570 O O . HIS A 1 198 ? -39.554 2.370 23.748 1.00 88.19 198 HIS A O 1
ATOM 1576 N N . GLY A 1 199 ? -37.947 2.964 25.199 1.00 90.12 199 GLY A N 1
ATOM 1577 C CA . GLY A 1 199 ? -38.437 4.324 25.452 1.00 90.12 199 GLY A CA 1
ATOM 1578 C C . GLY A 1 199 ? -38.532 5.195 24.201 1.00 90.12 199 GLY A C 1
ATOM 1579 O O . GLY A 1 199 ? -39.483 5.961 24.066 1.00 90.12 199 GLY A O 1
ATOM 1580 N N . GLY A 1 200 ? -37.651 4.997 23.212 1.00 86.56 200 GLY A N 1
ATOM 1581 C CA . GLY A 1 200 ? -37.698 5.751 21.949 1.00 86.56 200 GLY A CA 1
ATOM 1582 C C . GLY A 1 200 ? -38.967 5.501 21.127 1.00 86.56 200 GLY A C 1
ATOM 1583 O O . GLY A 1 200 ? -39.400 6.359 20.357 1.00 86.56 200 GLY A O 1
ATOM 1584 N N . LYS A 1 201 ? -39.602 4.334 21.309 1.00 82.25 201 LYS A N 1
ATOM 1585 C CA . LYS A 1 201 ? -40.878 3.972 20.669 1.00 82.25 201 LYS A CA 1
ATOM 1586 C C . LYS A 1 201 ? -42.082 4.202 21.585 1.00 82.25 201 LYS A C 1
ATOM 1588 O O . LYS A 1 201 ? -43.195 4.350 21.086 1.00 82.25 201 LYS A O 1
ATOM 1593 N N . ARG A 1 202 ? -41.876 4.206 22.905 1.00 89.56 202 ARG A N 1
ATOM 1594 C CA . ARG A 1 202 ? -42.929 4.195 23.930 1.00 89.56 202 ARG A CA 1
ATOM 1595 C C . ARG A 1 202 ? -42.665 5.288 24.966 1.00 89.56 202 ARG A C 1
ATOM 1597 O O . ARG A 1 202 ? -42.025 5.047 25.983 1.00 89.56 202 ARG A O 1
ATOM 1604 N N . LYS A 1 203 ? -43.207 6.486 24.722 1.00 88.44 203 LYS A N 1
ATOM 1605 C CA . LYS A 1 203 ? -43.015 7.660 25.597 1.00 88.44 203 LYS A CA 1
ATOM 1606 C C . LYS A 1 203 ? -43.503 7.457 27.039 1.00 88.44 203 LYS A C 1
ATOM 1608 O O . LYS A 1 203 ? -42.989 8.116 27.935 1.00 88.44 203 LYS A O 1
ATOM 1613 N N . SER A 1 204 ? -44.450 6.544 27.275 1.00 92.00 204 SER A N 1
ATOM 1614 C CA . SER A 1 204 ? -44.896 6.150 28.624 1.00 92.00 204 SER A CA 1
ATOM 1615 C C . SER A 1 204 ? -43.752 5.629 29.500 1.00 92.00 204 SER A C 1
ATOM 1617 O O . SER A 1 204 ? -43.795 5.778 30.716 1.00 92.00 204 SER A O 1
ATOM 1619 N N . LEU A 1 205 ? -42.702 5.065 28.891 1.00 92.88 205 LEU A N 1
ATOM 1620 C CA . LEU A 1 205 ? -41.534 4.546 29.598 1.00 92.88 205 LEU A CA 1
ATOM 1621 C C . LEU A 1 205 ? -40.522 5.635 29.968 1.00 92.88 205 LEU A C 1
ATOM 1623 O O . LEU A 1 205 ? -39.569 5.338 30.672 1.00 92.88 205 LEU A O 1
ATOM 1627 N N . CYS A 1 206 ? -40.683 6.887 29.538 1.00 92.44 206 CYS A N 1
ATOM 1628 C CA . CYS A 1 206 ? -39.684 7.942 29.750 1.00 92.44 206 CYS A CA 1
ATOM 1629 C C . CYS A 1 206 ? -39.779 8.634 31.127 1.00 92.44 206 CYS A C 1
ATOM 1631 O O . CYS A 1 206 ? -39.265 9.741 31.280 1.00 92.44 206 CYS A O 1
ATOM 1633 N N . SER A 1 207 ? -40.434 8.020 32.122 1.00 93.81 207 SER A N 1
ATOM 1634 C CA . SER A 1 207 ? -40.492 8.570 33.484 1.00 93.81 207 SER A CA 1
ATOM 1635 C C . SER A 1 207 ? -39.126 8.526 34.175 1.00 93.81 207 SER A C 1
ATOM 1637 O O . SER A 1 207 ? -38.385 7.544 34.090 1.00 93.81 207 SER A O 1
ATOM 1639 N N . GLN A 1 208 ? -38.805 9.581 34.925 1.00 94.50 208 GLN A N 1
ATOM 1640 C CA . GLN A 1 208 ? -37.636 9.616 35.799 1.00 94.50 208 GLN A CA 1
ATOM 1641 C C . GLN A 1 208 ? -37.853 8.788 37.078 1.00 94.50 208 GLN A C 1
ATOM 1643 O O . GLN A 1 208 ? -36.882 8.425 37.742 1.00 94.50 208 GLN A O 1
ATOM 1648 N N . ASN A 1 209 ? -39.094 8.488 37.471 1.00 96.88 209 ASN A N 1
ATOM 1649 C CA . ASN A 1 209 ? -39.402 7.801 38.726 1.00 96.88 209 ASN A CA 1
ATOM 1650 C C . ASN A 1 209 ? -39.435 6.276 38.541 1.00 96.88 209 ASN A C 1
ATOM 1652 O O . ASN A 1 209 ? -40.135 5.760 37.678 1.00 96.88 209 ASN A O 1
ATOM 1656 N N . THR A 1 210 ? -38.708 5.543 39.381 1.00 96.31 210 THR A N 1
ATOM 1657 C CA . THR A 1 210 ? -38.494 4.096 39.242 1.00 96.31 210 THR A CA 1
ATOM 1658 C C . THR A 1 210 ? -39.791 3.303 39.409 1.00 96.31 210 THR A C 1
ATOM 1660 O O . THR A 1 210 ? -40.062 2.405 38.618 1.00 96.31 210 THR A O 1
ATOM 1663 N N . LEU A 1 211 ? -40.629 3.645 40.396 1.00 96.75 211 LEU A N 1
ATOM 1664 C CA . LEU A 1 211 ? -41.906 2.947 40.610 1.00 96.75 211 LEU A CA 1
ATOM 1665 C C . LEU A 1 211 ? -42.923 3.240 39.498 1.00 96.75 211 LEU A C 1
ATOM 1667 O O . LEU A 1 211 ? -43.673 2.347 39.113 1.00 96.75 211 LEU A O 1
ATOM 1671 N N . GLN A 1 212 ? -42.935 4.463 38.961 1.00 97.25 212 GLN A N 1
ATOM 1672 C CA . GLN A 1 212 ? -43.763 4.794 37.796 1.00 97.25 212 GLN A CA 1
ATOM 1673 C C . GLN A 1 212 ? -43.291 4.050 36.544 1.00 97.25 212 GLN A C 1
ATOM 1675 O O . GLN A 1 212 ? -44.120 3.546 35.791 1.00 97.25 212 GLN A O 1
ATOM 1680 N N . THR A 1 213 ? -41.976 3.930 36.339 1.00 96.88 213 THR A N 1
ATOM 1681 C CA . THR A 1 213 ? -41.417 3.134 35.242 1.00 96.88 213 THR A CA 1
ATOM 1682 C C . THR A 1 213 ? -41.819 1.669 35.361 1.00 96.88 213 THR A C 1
ATOM 1684 O O . THR A 1 213 ? -42.205 1.085 34.358 1.00 96.88 213 THR A O 1
ATOM 1687 N N . LEU A 1 214 ? -41.788 1.076 36.558 1.00 97.62 214 LEU A N 1
ATOM 1688 C CA . LEU A 1 214 ? -42.236 -0.306 36.768 1.00 97.62 214 LEU A CA 1
ATOM 1689 C C . LEU A 1 214 ? -43.707 -0.512 36.372 1.00 97.62 214 LEU A C 1
ATOM 1691 O O . LEU A 1 214 ? -44.001 -1.447 35.632 1.00 97.62 214 LEU A O 1
ATOM 1695 N N . ALA A 1 215 ? -44.602 0.393 36.777 1.00 96.38 215 ALA A N 1
ATOM 1696 C CA . ALA A 1 215 ? -46.002 0.353 36.347 1.00 96.38 215 ALA A CA 1
ATOM 1697 C C . ALA A 1 215 ? -46.134 0.483 34.817 1.00 96.38 215 ALA A C 1
ATOM 1699 O O . ALA A 1 215 ? -46.852 -0.280 34.178 1.00 96.38 215 ALA A O 1
ATOM 1700 N N . ALA A 1 216 ? -45.369 1.389 34.202 1.00 96.31 216 ALA A N 1
ATOM 1701 C CA . ALA A 1 216 ? -45.370 1.552 32.752 1.00 96.31 216 ALA A CA 1
ATOM 1702 C C . ALA A 1 216 ? -44.794 0.328 32.010 1.00 96.31 216 ALA A C 1
ATOM 1704 O O . ALA A 1 216 ? -45.219 0.041 30.891 1.00 96.31 216 ALA A O 1
ATOM 1705 N N . LEU A 1 217 ? -43.838 -0.399 32.600 1.00 96.75 217 LEU A N 1
ATOM 1706 C CA . LEU A 1 217 ? -43.286 -1.638 32.039 1.00 96.75 217 LEU A CA 1
ATOM 1707 C C . LEU A 1 217 ? -44.320 -2.773 32.040 1.00 96.75 217 LEU A C 1
ATOM 1709 O O . LEU A 1 217 ? -44.375 -3.512 31.056 1.00 96.75 217 LEU A O 1
ATOM 1713 N N . GLU A 1 218 ? -45.156 -2.867 33.080 1.00 96.12 218 GLU A N 1
ATOM 1714 C CA . GLU A 1 218 ? -46.298 -3.794 33.141 1.00 96.12 218 GLU A CA 1
ATOM 1715 C C . GLU A 1 218 ? -47.343 -3.457 32.072 1.00 96.12 218 GLU A C 1
ATOM 1717 O O . GLU A 1 218 ? -47.685 -4.305 31.251 1.00 96.12 218 GLU A O 1
ATOM 1722 N N . GLU A 1 219 ? -47.789 -2.196 32.012 1.00 95.06 219 GLU A N 1
ATOM 1723 C CA . GLU A 1 219 ? -48.787 -1.720 31.038 1.00 95.06 219 GLU A CA 1
ATOM 1724 C C . GLU A 1 219 ? -48.361 -1.951 29.579 1.00 95.06 219 GLU A C 1
ATOM 1726 O O . GLU A 1 219 ? -49.196 -2.024 28.679 1.00 95.06 219 GLU A O 1
ATOM 1731 N N . ASN A 1 220 ? -47.051 -2.031 29.333 1.00 93.56 220 ASN A N 1
ATOM 1732 C CA . ASN A 1 220 ? -46.459 -2.235 28.015 1.00 93.56 220 ASN A CA 1
ATOM 1733 C C . ASN A 1 220 ? -46.000 -3.685 27.766 1.00 93.56 220 ASN A C 1
ATOM 1735 O O . ASN A 1 220 ? -45.312 -3.927 26.764 1.00 93.56 220 ASN A O 1
ATOM 1739 N N . GLU A 1 221 ? -46.357 -4.613 28.661 1.00 94.44 221 GLU A N 1
ATOM 1740 C CA . GLU A 1 221 ? -46.072 -6.053 28.590 1.00 94.44 221 GLU A CA 1
ATOM 1741 C C . GLU A 1 221 ? -44.571 -6.371 28.427 1.00 94.44 221 GLU A C 1
ATOM 1743 O O . GLU A 1 221 ? -44.186 -7.327 27.756 1.00 94.44 221 GLU A O 1
ATOM 1748 N N . LEU A 1 222 ? -43.696 -5.535 29.002 1.00 92.94 222 LEU A N 1
ATOM 1749 C CA . LEU A 1 222 ? -42.239 -5.738 28.972 1.00 92.94 222 LEU A CA 1
ATOM 1750 C C . LEU A 1 222 ? -41.723 -6.529 30.174 1.00 92.94 222 LEU A C 1
ATOM 1752 O O . LEU A 1 222 ? -40.628 -7.083 30.111 1.00 92.94 222 LEU A O 1
ATOM 1756 N N . LEU A 1 223 ? -42.503 -6.570 31.252 1.00 95.19 223 LEU A N 1
ATOM 1757 C CA . LEU A 1 223 ? -42.294 -7.409 32.425 1.00 95.19 223 LEU A CA 1
ATOM 1758 C C . LEU A 1 223 ? -43.627 -8.042 32.822 1.00 95.19 223 LEU A C 1
ATOM 1760 O O . LEU A 1 223 ? -44.687 -7.456 32.593 1.00 95.19 223 LEU A O 1
ATOM 1764 N N . SER A 1 224 ? -43.571 -9.234 33.417 1.00 96.56 224 SER A N 1
ATOM 1765 C CA . SER A 1 224 ? -44.772 -9.880 33.942 1.00 96.56 224 SER A CA 1
ATOM 1766 C C . SER A 1 224 ? -45.306 -9.127 35.175 1.00 96.56 224 SER A C 1
ATOM 1768 O O . SER A 1 224 ? -44.509 -8.522 35.900 1.00 96.56 224 SER A O 1
ATOM 1770 N N . PRO A 1 225 ? -46.621 -9.182 35.469 1.00 96.19 225 PRO A N 1
ATOM 1771 C CA . PRO A 1 225 ? -47.179 -8.589 36.690 1.00 96.19 225 PRO A CA 1
ATOM 1772 C C . PRO A 1 225 ? -46.480 -9.079 37.969 1.00 96.19 225 PRO A C 1
ATOM 1774 O O . PRO A 1 225 ? -46.228 -8.298 38.886 1.00 96.19 225 PRO A O 1
ATOM 1777 N N . ASP A 1 226 ? -46.092 -10.359 37.999 1.00 96.19 226 ASP A N 1
ATOM 1778 C CA . ASP A 1 226 ? -45.365 -10.960 39.120 1.00 96.19 226 ASP A CA 1
ATOM 1779 C C . ASP A 1 226 ? -43.957 -10.360 39.283 1.00 96.19 226 ASP A C 1
ATOM 1781 O O . ASP A 1 226 ? -43.517 -10.102 40.407 1.00 96.19 226 ASP A O 1
ATOM 1785 N N . ASP A 1 227 ? -43.246 -10.101 38.180 1.00 97.12 227 ASP A N 1
ATOM 1786 C CA . ASP A 1 227 ? -41.928 -9.452 38.213 1.00 97.12 227 ASP A CA 1
ATOM 1787 C C . ASP A 1 227 ? -42.023 -7.995 38.644 1.00 97.12 227 ASP A C 1
ATOM 1789 O O . ASP A 1 227 ? -41.207 -7.530 39.442 1.00 97.12 227 ASP A O 1
ATOM 1793 N N . VAL A 1 228 ? -43.032 -7.274 38.153 1.00 97.69 228 VAL A N 1
ATOM 1794 C CA . VAL A 1 228 ? -43.262 -5.876 38.524 1.00 97.69 228 VAL A CA 1
ATOM 1795 C C . VAL A 1 228 ? -43.580 -5.747 40.009 1.00 97.69 228 VAL A C 1
ATOM 1797 O O . VAL A 1 228 ? -42.946 -4.932 40.684 1.00 97.69 228 VAL A O 1
ATOM 1800 N N . GLU A 1 229 ? -44.473 -6.577 40.556 1.00 97.56 229 GLU A N 1
ATOM 1801 C CA . GLU A 1 229 ? -44.763 -6.559 41.993 1.00 97.56 229 GLU A CA 1
ATOM 1802 C C . GLU A 1 229 ? -43.544 -6.994 42.821 1.00 97.56 229 GLU A C 1
ATOM 1804 O O . GLU A 1 229 ? -43.236 -6.370 43.842 1.00 97.56 229 GLU A O 1
ATOM 1809 N N . ALA A 1 230 ? -42.779 -7.992 42.362 1.00 97.25 230 ALA A N 1
ATOM 1810 C CA . ALA A 1 230 ? -41.549 -8.407 43.032 1.00 97.25 230 ALA A CA 1
ATOM 1811 C C . ALA A 1 230 ? -40.519 -7.266 43.111 1.00 97.25 230 ALA A C 1
ATOM 1813 O O . ALA A 1 230 ? -39.990 -6.992 44.196 1.00 97.25 230 ALA A O 1
ATOM 1814 N N . LEU A 1 231 ? -40.260 -6.570 41.997 1.00 98.19 231 LEU A N 1
ATOM 1815 C CA . LEU A 1 231 ? -39.345 -5.426 41.937 1.00 98.19 231 LEU A CA 1
ATOM 1816 C C . LEU A 1 231 ? -39.871 -4.235 42.750 1.00 98.19 231 LEU A C 1
ATOM 1818 O O . LEU A 1 231 ? -39.108 -3.626 43.501 1.00 98.19 231 LEU A O 1
ATOM 1822 N N . ALA A 1 232 ? -41.162 -3.909 42.656 1.00 97.88 232 ALA A N 1
ATOM 1823 C CA . ALA A 1 232 ? -41.762 -2.784 43.372 1.00 97.88 232 ALA A CA 1
ATOM 1824 C C . ALA A 1 232 ? -41.772 -3.012 44.891 1.00 97.88 232 ALA A C 1
ATOM 1826 O O . ALA A 1 232 ? -41.399 -2.117 45.659 1.00 97.88 232 ALA A O 1
ATOM 1827 N N . SER A 1 233 ? -42.151 -4.212 45.341 1.00 97.69 233 SER A N 1
ATOM 1828 C CA . SER A 1 233 ? -42.090 -4.593 46.753 1.00 97.69 233 SER A CA 1
ATOM 1829 C C . SER A 1 233 ? -40.650 -4.582 47.267 1.00 97.69 233 SER A C 1
ATOM 1831 O O . SER A 1 233 ? -40.397 -4.029 48.340 1.00 97.69 233 SER A O 1
ATOM 1833 N N . ALA A 1 234 ? -39.698 -5.138 46.507 1.00 97.88 234 ALA A N 1
ATOM 1834 C CA . ALA A 1 234 ? -38.283 -5.122 46.875 1.00 97.88 234 ALA A CA 1
ATOM 1835 C C . ALA A 1 234 ? -37.732 -3.692 46.958 1.00 97.88 234 ALA A C 1
ATOM 1837 O O . ALA A 1 234 ? -37.050 -3.359 47.925 1.00 97.88 234 ALA A O 1
ATOM 1838 N N . TYR A 1 235 ? -38.077 -2.816 46.008 1.00 97.62 235 TYR A N 1
ATOM 1839 C CA . TYR A 1 235 ? -37.653 -1.415 46.015 1.00 97.62 235 TYR A CA 1
ATOM 1840 C C . TYR A 1 235 ? -38.153 -0.694 47.270 1.00 97.62 235 TYR A C 1
ATOM 1842 O O . TYR A 1 235 ? -37.359 -0.089 47.988 1.00 97.62 235 TYR A O 1
ATOM 1850 N N . ARG A 1 236 ? -39.447 -0.808 47.604 1.00 96.62 236 ARG A N 1
ATOM 1851 C CA . ARG A 1 236 ? -40.014 -0.202 48.827 1.00 96.62 236 ARG A CA 1
ATOM 1852 C C . ARG A 1 236 ? -39.341 -0.737 50.092 1.00 96.62 236 ARG A C 1
ATOM 1854 O O . ARG A 1 236 ? -39.020 0.045 50.992 1.00 96.62 236 ARG A O 1
ATOM 1861 N N . PHE A 1 237 ? -39.099 -2.047 50.153 1.00 96.75 237 PHE A N 1
ATOM 1862 C CA . PHE A 1 237 ? -38.412 -2.685 51.271 1.00 96.75 237 PHE A CA 1
ATOM 1863 C C . PHE A 1 237 ? -36.975 -2.166 51.420 1.00 96.75 237 PHE A C 1
ATOM 1865 O O . PHE A 1 237 ? -36.630 -1.608 52.461 1.00 96.75 237 PHE A O 1
ATOM 1872 N N . LEU A 1 238 ? -36.155 -2.264 50.372 1.00 96.19 238 LEU A N 1
ATOM 1873 C CA . LEU A 1 238 ? -34.748 -1.862 50.401 1.00 96.19 238 LEU A CA 1
ATOM 1874 C C . LEU A 1 238 ? -34.581 -0.364 50.675 1.00 96.19 238 LEU A C 1
ATOM 1876 O O . LEU A 1 238 ? -33.704 0.013 51.449 1.00 96.19 238 LEU A O 1
ATOM 1880 N N . ARG A 1 239 ? -35.450 0.493 50.120 1.00 94.50 239 ARG A N 1
ATOM 1881 C CA . ARG A 1 239 ? -35.462 1.933 50.428 1.00 94.50 239 ARG A CA 1
ATOM 1882 C C . ARG A 1 239 ? -35.825 2.206 51.885 1.00 94.50 239 ARG A C 1
ATOM 1884 O O . ARG A 1 239 ? -35.197 3.054 52.511 1.00 94.50 239 ARG A O 1
ATOM 1891 N N . THR A 1 240 ? -36.768 1.454 52.456 1.00 94.38 240 THR A N 1
ATOM 1892 C CA . THR A 1 240 ? -37.088 1.551 53.889 1.00 94.38 240 THR A CA 1
ATOM 1893 C C . THR A 1 240 ? -35.872 1.193 54.739 1.00 94.38 240 THR A C 1
ATOM 1895 O O . THR A 1 240 ? -35.529 1.934 55.659 1.00 94.38 240 THR A O 1
ATOM 1898 N N . VAL A 1 241 ? -35.183 0.096 54.415 1.00 94.06 241 VAL A N 1
ATOM 1899 C CA . VAL A 1 241 ? -33.956 -0.314 55.114 1.00 94.06 241 VAL A CA 1
ATOM 1900 C C . VAL A 1 241 ? -32.862 0.748 54.970 1.00 94.06 241 VAL A C 1
ATOM 1902 O O . VAL A 1 241 ? -32.272 1.141 55.975 1.00 94.06 241 VAL A O 1
ATOM 1905 N N . GLU A 1 242 ? -32.653 1.282 53.762 1.00 93.69 242 GLU A N 1
ATOM 1906 C CA . GLU A 1 242 ? -31.703 2.370 53.486 1.00 93.69 242 GLU A CA 1
ATOM 1907 C C . GLU A 1 242 ? -31.963 3.581 54.370 1.00 93.69 242 GLU A C 1
ATOM 1909 O O . GLU A 1 242 ? -31.063 4.065 55.056 1.00 93.69 242 GLU A O 1
ATOM 1914 N N . HIS A 1 243 ? -33.214 4.034 54.422 1.00 91.81 243 HIS A N 1
ATOM 1915 C CA . HIS A 1 243 ? -33.603 5.170 55.248 1.00 91.81 243 HIS A CA 1
ATOM 1916 C C . HIS A 1 243 ? -33.356 4.906 56.731 1.00 91.81 243 HIS A C 1
ATOM 1918 O O . HIS A 1 243 ? -32.875 5.791 57.429 1.00 91.81 243 HIS A O 1
ATOM 1924 N N . ARG A 1 244 ? -33.645 3.699 57.235 1.00 92.12 244 ARG A N 1
ATOM 1925 C CA . ARG A 1 244 ? -33.428 3.369 58.655 1.00 92.12 244 ARG A CA 1
ATOM 1926 C C . ARG A 1 244 ? -31.955 3.286 59.034 1.00 92.12 244 ARG A C 1
ATOM 1928 O O . ARG A 1 244 ? -31.634 3.675 60.156 1.00 92.12 244 ARG A O 1
ATOM 1935 N N . ILE A 1 245 ? -31.091 2.824 58.131 1.00 90.62 245 ILE A N 1
ATOM 1936 C CA . ILE A 1 245 ? -29.634 2.837 58.325 1.00 90.62 245 ILE A CA 1
ATOM 1937 C C . ILE A 1 245 ? -29.127 4.284 58.370 1.00 90.62 245 ILE A C 1
ATOM 1939 O O . ILE A 1 245 ? -28.405 4.658 59.290 1.00 90.62 245 ILE A O 1
ATOM 1943 N N . GLN A 1 246 ? -29.545 5.118 57.415 1.00 89.88 246 GLN A N 1
ATOM 1944 C CA . GLN A 1 246 ? -29.069 6.499 57.315 1.00 89.88 246 GLN A CA 1
ATOM 1945 C C . GLN A 1 246 ? -29.545 7.396 58.461 1.00 89.88 246 GLN A C 1
ATOM 1947 O O . GLN A 1 246 ? -28.766 8.213 58.935 1.00 89.88 246 GLN A O 1
ATOM 1952 N N . ILE A 1 247 ? -30.793 7.241 58.921 1.00 88.31 247 ILE A N 1
ATOM 1953 C CA . ILE A 1 247 ? -31.360 8.060 60.009 1.00 88.31 247 ILE A CA 1
ATOM 1954 C C . ILE A 1 247 ? -30.592 7.879 61.324 1.00 88.31 247 ILE A C 1
ATOM 1956 O O . ILE A 1 247 ? -30.464 8.825 62.089 1.00 88.31 247 ILE A O 1
ATOM 1960 N N . GLU A 1 248 ? -30.105 6.674 61.614 1.00 84.44 248 GLU A N 1
ATOM 1961 C CA . GLU A 1 248 ? -29.379 6.415 62.864 1.00 84.44 248 GLU A CA 1
ATOM 1962 C C . GLU A 1 248 ? -27.915 6.827 62.791 1.00 84.44 248 GLU A C 1
ATOM 1964 O O . GLU A 1 248 ? -27.390 7.355 63.764 1.00 84.44 248 GLU A O 1
ATOM 1969 N N . ALA A 1 249 ? -27.275 6.641 61.637 1.00 74.88 249 ALA A N 1
ATOM 1970 C CA . ALA A 1 249 ? -25.889 7.048 61.451 1.00 74.88 249 ALA A CA 1
ATOM 1971 C C . ALA A 1 249 ? -25.725 8.554 61.166 1.00 74.88 249 ALA A C 1
ATOM 1973 O O . ALA A 1 249 ? -24.602 9.048 61.225 1.00 74.88 249 ALA A O 1
ATOM 1974 N N . ASP A 1 250 ? -26.806 9.249 60.784 1.00 77.25 250 ASP A N 1
ATOM 1975 C CA . ASP A 1 250 ? -26.809 10.593 60.174 1.00 77.25 250 ASP A CA 1
ATOM 1976 C C . ASP A 1 250 ? -25.767 10.743 59.042 1.00 77.25 250 ASP A C 1
ATOM 1978 O O . ASP A 1 250 ? -25.141 11.779 58.818 1.00 77.25 250 ASP A O 1
ATOM 1982 N N . GLN A 1 251 ? -25.520 9.640 58.331 1.00 76.25 251 GLN A N 1
ATOM 1983 C CA . GLN A 1 251 ? -24.440 9.486 57.359 1.00 76.25 251 GLN A CA 1
ATOM 1984 C C . GLN A 1 251 ? -24.894 8.625 56.177 1.00 76.25 251 GLN A C 1
ATOM 1986 O O . GLN A 1 251 ? -25.828 7.827 56.272 1.00 76.25 251 GLN A O 1
ATOM 1991 N N . GLN A 1 252 ? -24.178 8.739 55.056 1.00 76.94 252 GLN A N 1
ATOM 1992 C CA . GLN A 1 252 ? -24.365 7.908 53.860 1.00 76.94 252 GLN A CA 1
ATOM 1993 C C . GLN A 1 252 ? -23.810 6.491 54.067 1.00 76.94 252 GLN A C 1
ATOM 1995 O O . GLN A 1 252 ? -22.820 6.091 53.457 1.00 76.94 252 GLN A O 1
ATOM 2000 N N . ARG A 1 253 ? -24.453 5.722 54.946 1.00 83.50 253 ARG A N 1
ATOM 2001 C CA . ARG A 1 253 ? -24.141 4.310 55.175 1.00 83.50 253 ARG A CA 1
ATOM 2002 C C . ARG A 1 253 ? -25.116 3.430 54.390 1.00 83.50 253 ARG A C 1
ATOM 2004 O O . ARG A 1 253 ? -26.324 3.643 54.440 1.00 83.50 253 ARG A O 1
ATOM 2011 N N . TYR A 1 254 ? -24.579 2.448 53.662 1.00 84.88 254 TYR A N 1
ATOM 2012 C CA . TYR A 1 254 ? -25.341 1.590 52.738 1.00 84.88 254 TYR A CA 1
ATOM 2013 C C . TYR A 1 254 ? -25.257 0.092 53.058 1.00 84.88 254 TYR A C 1
ATOM 2015 O O . TYR A 1 254 ? -25.772 -0.719 52.291 1.00 84.88 254 TYR A O 1
ATOM 2023 N N . SER A 1 255 ? -24.598 -0.279 54.154 1.00 90.19 255 SER A N 1
ATOM 2024 C CA . SER A 1 255 ? -24.418 -1.677 54.551 1.00 90.19 255 SER A CA 1
ATOM 2025 C C . SER A 1 255 ? -25.214 -1.980 55.809 1.00 90.19 255 SER A C 1
ATOM 2027 O O . SER A 1 255 ? -25.210 -1.184 56.753 1.00 90.19 255 SER A O 1
ATOM 2029 N N . ILE A 1 256 ? -25.863 -3.143 55.827 1.00 91.31 256 ILE A N 1
ATOM 2030 C CA . ILE A 1 256 ? -26.458 -3.714 57.038 1.00 91.31 256 ILE A CA 1
ATOM 2031 C C . ILE A 1 256 ? -25.346 -3.881 58.097 1.00 91.31 256 ILE A C 1
ATOM 2033 O O . ILE A 1 256 ? -24.246 -4.304 57.734 1.00 91.31 256 ILE A O 1
ATOM 2037 N N . PRO A 1 257 ? -25.588 -3.536 59.380 1.00 90.31 257 PRO A N 1
ATOM 2038 C CA . PRO A 1 257 ? -24.586 -3.665 60.436 1.00 90.31 257 PRO A CA 1
ATOM 2039 C C . PRO A 1 257 ? -24.009 -5.081 60.572 1.00 90.31 257 PRO A C 1
ATOM 2041 O O . PRO A 1 257 ? -24.696 -6.077 60.350 1.00 90.31 257 PRO A O 1
ATOM 2044 N N . ASP A 1 258 ? -22.738 -5.174 60.972 1.00 86.06 258 ASP A N 1
ATOM 2045 C CA . ASP A 1 258 ? -22.064 -6.467 61.121 1.00 86.06 258 ASP A CA 1
ATOM 2046 C C . ASP A 1 258 ? -22.359 -7.172 62.437 1.00 86.06 258 ASP A C 1
ATOM 2048 O O . ASP A 1 258 ? -22.396 -8.403 62.482 1.00 86.06 258 ASP A O 1
ATOM 2052 N N . LYS A 1 259 ? -22.578 -6.402 63.505 1.00 90.12 259 LYS A N 1
ATOM 2053 C CA . LYS A 1 259 ? -22.923 -6.965 64.806 1.00 90.12 259 LYS A CA 1
ATOM 2054 C C . LYS A 1 259 ? -24.398 -7.336 64.828 1.00 90.12 259 LYS A C 1
ATOM 2056 O O . LYS A 1 259 ? -25.253 -6.517 64.504 1.00 90.12 259 LYS A O 1
ATOM 2061 N N . GLU A 1 260 ? -24.686 -8.548 65.290 1.00 91.38 260 GLU A N 1
ATOM 2062 C CA . GLU A 1 260 ? -26.052 -9.076 65.344 1.00 91.38 260 GLU A CA 1
ATOM 2063 C C . GLU A 1 260 ? -27.003 -8.193 66.168 1.00 91.38 260 GLU A C 1
ATOM 2065 O O . GLU A 1 260 ? -28.162 -8.022 65.799 1.00 91.38 260 GLU A O 1
ATOM 2070 N N . GLU A 1 261 ? -26.512 -7.593 67.255 1.00 90.94 261 GLU A N 1
ATOM 2071 C CA . GLU A 1 261 ? -27.292 -6.664 68.082 1.00 90.94 261 GLU A CA 1
ATOM 2072 C C . GLU A 1 261 ? -27.731 -5.422 67.286 1.00 90.94 261 GLU A C 1
ATOM 2074 O O . GLU A 1 261 ? -28.915 -5.086 67.272 1.00 90.94 261 GLU A O 1
ATOM 2079 N N . GLU A 1 262 ? -26.807 -4.800 66.548 1.00 91.12 262 GLU A N 1
ATOM 2080 C CA . GLU A 1 262 ? -27.072 -3.625 65.703 1.00 91.12 262 GLU A CA 1
ATOM 2081 C C . GLU A 1 262 ? -28.007 -3.979 64.525 1.00 91.12 262 GLU A C 1
ATOM 2083 O O . GLU A 1 262 ? -28.897 -3.206 64.156 1.00 91.12 262 GLU A O 1
ATOM 2088 N N . GLU A 1 263 ? -27.865 -5.179 63.951 1.00 92.94 263 GLU A N 1
ATOM 2089 C CA . GLU A 1 263 ? -28.752 -5.691 62.899 1.00 92.94 263 GLU A CA 1
ATOM 2090 C C . GLU A 1 263 ? -30.173 -5.965 63.423 1.00 92.94 263 GLU A C 1
ATOM 2092 O O . GLU A 1 263 ? -31.165 -5.649 62.761 1.00 92.94 263 GLU A O 1
ATOM 2097 N N . ARG A 1 264 ? -30.301 -6.491 64.645 1.00 93.00 264 ARG A N 1
ATOM 2098 C CA . ARG A 1 264 ? -31.591 -6.699 65.319 1.00 93.00 264 ARG A CA 1
ATOM 2099 C C . ARG A 1 264 ? -32.292 -5.375 65.608 1.00 93.00 264 ARG A C 1
ATOM 2101 O O . ARG A 1 264 ? -33.507 -5.265 65.437 1.00 93.00 264 ARG A O 1
ATOM 2108 N N . GLU A 1 265 ? -31.547 -4.350 66.008 1.00 92.25 265 GLU A N 1
ATOM 2109 C CA . GLU A 1 265 ? -32.079 -2.995 66.155 1.00 92.25 265 GLU A CA 1
ATOM 2110 C C . GLU A 1 265 ? -32.564 -2.421 64.821 1.00 92.25 265 GLU A C 1
ATOM 2112 O O . GLU A 1 265 ? -33.627 -1.796 64.776 1.00 92.25 265 GLU A O 1
ATOM 2117 N N . LEU A 1 266 ? -31.832 -2.654 63.727 1.00 93.12 266 LEU A N 1
ATOM 2118 C CA . LEU A 1 266 ? -32.277 -2.287 62.382 1.00 93.12 266 LEU A CA 1
ATOM 2119 C C . LEU A 1 266 ? -33.576 -3.013 62.000 1.00 93.12 266 LEU A C 1
ATOM 2121 O O . LEU A 1 266 ? -34.512 -2.361 61.537 1.00 93.12 266 LEU A O 1
ATOM 2125 N N . ALA A 1 267 ? -33.680 -4.321 62.252 1.00 93.69 267 ALA A N 1
ATOM 2126 C CA . ALA A 1 267 ? -34.897 -5.093 61.999 1.00 93.69 267 ALA A CA 1
ATOM 2127 C C . ALA A 1 267 ? -36.102 -4.509 62.761 1.00 93.69 267 ALA A C 1
ATOM 2129 O O . ALA A 1 267 ? -37.164 -4.270 62.182 1.00 93.69 267 ALA A O 1
ATOM 2130 N N . ARG A 1 268 ? -35.933 -4.165 64.043 1.00 92.31 268 ARG A N 1
ATOM 2131 C CA . ARG A 1 268 ? -36.990 -3.510 64.836 1.00 92.31 268 ARG A CA 1
ATOM 2132 C C . ARG A 1 268 ? -37.363 -2.132 64.284 1.00 92.31 268 ARG A C 1
ATOM 2134 O O . ARG A 1 268 ? -38.550 -1.823 64.179 1.00 92.31 268 ARG A O 1
ATOM 2141 N N . ARG A 1 269 ? -36.378 -1.321 63.872 1.00 92.38 269 ARG A N 1
ATOM 2142 C CA . ARG A 1 269 ? -36.589 -0.011 63.214 1.00 92.38 269 ARG A CA 1
ATOM 2143 C C . ARG A 1 269 ? -37.307 -0.127 61.864 1.00 92.38 269 ARG A C 1
ATOM 2145 O O . ARG A 1 269 ? -38.041 0.787 61.482 1.00 92.38 269 ARG A O 1
ATOM 2152 N N . ALA A 1 270 ? -37.108 -1.235 61.155 1.00 90.94 270 ALA A N 1
ATOM 2153 C CA . ALA A 1 270 ? -37.805 -1.569 59.914 1.00 90.94 270 ALA A CA 1
ATOM 2154 C C . ALA A 1 270 ? -39.227 -2.123 60.146 1.00 90.94 270 ALA A C 1
ATOM 2156 O O . ALA A 1 270 ? -39.965 -2.313 59.186 1.00 90.94 270 ALA A O 1
ATOM 2157 N N . GLY A 1 271 ? -39.638 -2.324 61.406 1.00 90.81 271 GLY A N 1
ATOM 2158 C CA . GLY A 1 271 ? -41.000 -2.712 61.784 1.00 90.81 271 GLY A CA 1
ATOM 2159 C C . GLY A 1 271 ? -41.177 -4.183 62.165 1.00 90.81 271 GLY A C 1
ATOM 2160 O O . GLY A 1 271 ? -42.299 -4.588 62.473 1.00 90.81 271 GLY A O 1
ATOM 2161 N N . TYR A 1 272 ? -40.105 -4.979 62.198 1.00 92.06 272 TYR A N 1
ATOM 2162 C CA . TYR A 1 272 ? -40.172 -6.388 62.588 1.00 92.06 272 TYR A CA 1
ATOM 2163 C C . TYR A 1 272 ? -40.300 -6.535 64.106 1.00 92.06 272 TYR A C 1
ATOM 2165 O O . TYR A 1 272 ? -39.690 -5.799 64.886 1.00 92.06 272 TYR A O 1
ATOM 2173 N N . ARG A 1 273 ? -41.106 -7.506 64.537 1.00 89.31 273 ARG A N 1
ATOM 2174 C CA . ARG A 1 273 ? -41.318 -7.845 65.949 1.00 89.31 273 ARG A CA 1
ATOM 2175 C C . ARG A 1 273 ? -41.242 -9.353 66.126 1.00 89.31 273 ARG A C 1
ATOM 2177 O O . ARG A 1 273 ? -41.674 -10.086 65.239 1.00 89.31 273 ARG A O 1
ATOM 2184 N N . SER A 1 274 ? -40.737 -9.800 67.272 1.00 86.06 274 SER A N 1
ATOM 2185 C CA . SER A 1 274 ? -40.771 -11.215 67.631 1.00 86.06 274 SER A CA 1
ATOM 2186 C C . SER A 1 274 ? -42.229 -11.653 67.757 1.00 86.06 274 SER A C 1
ATOM 2188 O O . SER A 1 274 ? -43.049 -10.965 68.375 1.00 86.06 274 SER A O 1
ATOM 2190 N N . THR A 1 275 ? -42.559 -12.796 67.170 1.00 83.12 275 THR A N 1
ATOM 2191 C CA . THR A 1 275 ? -43.888 -13.412 67.272 1.00 83.12 275 THR A CA 1
ATOM 2192 C C . THR A 1 275 ? -43.755 -14.806 67.879 1.00 83.12 275 THR A C 1
ATOM 2194 O O . THR A 1 275 ? -42.648 -15.275 68.134 1.00 83.12 275 THR A O 1
ATOM 2197 N N . LYS A 1 276 ? -44.877 -15.495 68.124 1.00 75.12 276 LYS A N 1
ATOM 2198 C CA . LYS A 1 276 ? -44.827 -16.906 68.547 1.00 75.12 276 LYS A CA 1
ATOM 2199 C C . LYS A 1 276 ? -44.200 -17.818 67.483 1.00 75.12 276 LYS A C 1
ATOM 2201 O O . LYS A 1 276 ? -43.700 -18.878 67.840 1.00 75.12 276 LYS A O 1
ATOM 2206 N N . ASP A 1 277 ? -44.209 -17.380 66.225 1.00 71.81 277 ASP A N 1
ATOM 2207 C CA . ASP A 1 277 ? -43.829 -18.171 65.054 1.00 71.81 277 ASP A CA 1
ATOM 2208 C C . ASP A 1 277 ? -42.415 -17.842 64.532 1.00 71.81 277 ASP A C 1
ATOM 2210 O O . ASP A 1 277 ? -41.981 -18.418 63.536 1.00 71.81 277 ASP A O 1
ATOM 2214 N N . GLY A 1 278 ? -41.676 -16.926 65.179 1.00 77.62 278 GLY A N 1
ATOM 2215 C CA . GLY A 1 278 ? -40.291 -16.626 64.802 1.00 77.62 278 GLY A CA 1
ATOM 2216 C C . GLY A 1 278 ? -39.692 -15.351 65.404 1.00 77.62 278 GLY A C 1
ATOM 2217 O O . GLY A 1 278 ? -40.402 -14.461 65.886 1.00 77.62 278 GLY A O 1
ATOM 2218 N N . ASP A 1 279 ? -38.361 -15.281 65.337 1.00 89.50 279 ASP A N 1
ATOM 2219 C CA . ASP A 1 279 ? -37.525 -14.159 65.776 1.00 89.50 279 ASP A CA 1
ATOM 2220 C C . ASP A 1 279 ? -37.562 -12.984 64.776 1.00 89.50 279 ASP A C 1
ATOM 2222 O O . ASP A 1 279 ? -37.609 -13.193 63.560 1.00 89.50 279 ASP A O 1
ATOM 2226 N N . GLU A 1 280 ? -37.522 -11.734 65.259 1.00 90.94 280 GLU A N 1
ATOM 2227 C CA . GLU A 1 280 ? -37.609 -10.549 64.389 1.00 90.94 280 GLU A CA 1
ATOM 2228 C C . GLU A 1 280 ? -36.452 -10.454 63.391 1.00 90.94 280 GLU A C 1
ATOM 2230 O O . GLU A 1 280 ? -36.651 -10.034 62.249 1.00 90.94 280 GLU A O 1
ATOM 2235 N N . LEU A 1 281 ? -35.252 -10.854 63.818 1.00 92.00 281 LEU A N 1
ATOM 2236 C CA . LEU A 1 281 ? -34.046 -10.766 63.006 1.00 92.00 281 LEU A CA 1
ATOM 2237 C C . LEU A 1 281 ? -34.065 -11.818 61.895 1.00 92.00 281 LEU A C 1
ATOM 2239 O O . LEU A 1 281 ? -33.723 -11.523 60.751 1.00 92.00 281 LEU A O 1
ATOM 2243 N N . GLU A 1 282 ? -34.508 -13.035 62.207 1.00 91.25 282 GLU A N 1
ATOM 2244 C CA . GLU A 1 282 ? -34.654 -14.098 61.215 1.00 91.25 282 GLU A CA 1
ATOM 2245 C C . GLU A 1 282 ? -35.720 -13.747 60.167 1.00 91.25 282 GLU A C 1
ATOM 2247 O O . GLU A 1 282 ? -35.500 -13.945 58.970 1.00 91.25 282 GLU A O 1
ATOM 2252 N N . ALA A 1 283 ? -36.843 -13.156 60.590 1.00 91.44 283 ALA A N 1
ATOM 2253 C CA . ALA A 1 283 ? -37.877 -12.675 59.677 1.00 91.44 283 ALA A CA 1
ATOM 2254 C C . ALA A 1 283 ? -37.349 -11.588 58.722 1.00 91.44 283 ALA A C 1
ATOM 2256 O O . ALA A 1 283 ? -37.589 -11.672 57.515 1.00 91.44 283 ALA A O 1
ATOM 2257 N N . PHE A 1 284 ? -36.583 -10.621 59.240 1.00 94.81 284 PHE A N 1
ATOM 2258 C CA . PHE A 1 284 ? -35.928 -9.586 58.436 1.00 94.81 284 PHE A CA 1
ATOM 2259 C C . PHE A 1 284 ? -34.932 -10.180 57.432 1.00 94.81 284 PHE A C 1
ATOM 2261 O O . PHE A 1 284 ? -35.035 -9.918 56.233 1.00 94.81 284 PHE A O 1
ATOM 2268 N N . ARG A 1 285 ? -34.006 -11.035 57.891 1.00 94.31 285 ARG A N 1
ATOM 2269 C CA . ARG A 1 285 ? -32.994 -11.680 57.035 1.00 94.31 285 ARG A CA 1
ATOM 2270 C C . ARG A 1 285 ? -33.625 -12.533 55.937 1.00 94.31 285 ARG A C 1
ATOM 2272 O O . ARG A 1 285 ? -33.148 -12.515 54.803 1.00 94.31 285 ARG A O 1
ATOM 2279 N N . ARG A 1 286 ? -34.695 -13.268 56.256 1.00 93.38 286 ARG A N 1
ATOM 2280 C CA . ARG A 1 286 ? -35.437 -14.085 55.288 1.00 93.38 286 ARG A CA 1
ATOM 2281 C C . ARG A 1 286 ? -36.088 -13.220 54.214 1.00 93.38 286 ARG A C 1
ATOM 2283 O O . ARG A 1 286 ? -35.952 -13.535 53.037 1.00 93.38 286 ARG A O 1
ATOM 2290 N N . GLN A 1 287 ? -36.756 -12.133 54.601 1.00 94.19 287 GLN A N 1
ATOM 2291 C CA . GLN A 1 287 ? -37.390 -11.232 53.638 1.00 94.19 287 GLN A CA 1
ATOM 2292 C C . GLN A 1 287 ? -36.362 -10.480 52.784 1.00 94.19 287 GLN A C 1
ATOM 2294 O O . GLN A 1 287 ? -36.548 -10.376 51.575 1.00 94.19 287 GLN A O 1
ATOM 2299 N N . HIS A 1 288 ? -35.258 -10.019 53.381 1.00 95.06 288 HIS A N 1
ATOM 2300 C CA . HIS A 1 288 ? -34.156 -9.402 52.642 1.00 95.06 288 HIS A CA 1
ATOM 2301 C C . HIS A 1 288 ? -33.606 -10.348 51.573 1.00 95.06 288 HIS A C 1
ATOM 2303 O O . HIS A 1 288 ? -33.562 -9.975 50.406 1.00 95.06 288 HIS A O 1
ATOM 2309 N N . ARG A 1 289 ? -33.281 -11.591 51.953 1.00 94.62 289 ARG A N 1
ATOM 2310 C CA . ARG A 1 289 ? -32.772 -12.612 51.029 1.00 94.62 289 ARG A CA 1
ATOM 2311 C C . ARG A 1 289 ? -33.760 -12.931 49.905 1.00 94.62 289 ARG A C 1
ATOM 2313 O O . ARG A 1 289 ? -33.367 -12.959 48.748 1.00 94.62 289 ARG A O 1
ATOM 2320 N N . ALA A 1 290 ? -35.039 -13.118 50.236 1.00 94.81 290 ALA A N 1
ATOM 2321 C CA . ALA A 1 290 ? -36.068 -13.406 49.238 1.00 94.81 290 ALA A CA 1
ATOM 2322 C C . ALA A 1 290 ? -36.203 -12.274 48.204 1.00 94.81 290 ALA A C 1
ATOM 2324 O O . ALA A 1 290 ? -36.340 -12.540 47.010 1.00 94.81 290 ALA A O 1
ATOM 2325 N N . HIS A 1 291 ? -36.129 -11.013 48.645 1.00 97.25 291 HIS A N 1
ATOM 2326 C CA . HIS A 1 291 ? -36.137 -9.873 47.733 1.00 97.25 291 HIS A CA 1
ATOM 2327 C C . HIS A 1 291 ? -34.872 -9.815 46.873 1.00 97.25 291 HIS A C 1
ATOM 2329 O O . HIS A 1 291 ? -34.994 -9.696 45.656 1.00 97.25 291 HIS A O 1
ATOM 2335 N N . THR A 1 292 ? -33.676 -9.923 47.458 1.00 96.44 292 THR A N 1
ATOM 2336 C CA . THR A 1 292 ? -32.427 -9.788 46.693 1.00 96.44 292 THR A CA 1
ATOM 2337 C C . THR A 1 292 ? -32.234 -10.927 45.690 1.00 96.44 292 THR A C 1
ATOM 2339 O O . THR A 1 292 ? -31.872 -10.669 44.545 1.00 96.44 292 THR A O 1
ATOM 2342 N N . GLU A 1 293 ? -32.553 -12.172 46.053 1.00 96.25 293 GLU A N 1
ATOM 2343 C CA . GLU A 1 293 ? -32.495 -13.316 45.130 1.00 96.25 293 GLU A CA 1
ATOM 2344 C C . GLU A 1 293 ? -33.452 -13.131 43.943 1.00 96.25 293 GLU A C 1
ATOM 2346 O O . GLU A 1 293 ? -33.053 -13.320 42.792 1.00 96.25 293 GLU A O 1
ATOM 2351 N N . ARG A 1 294 ? -34.696 -12.692 44.195 1.00 96.81 294 ARG A N 1
ATOM 2352 C CA . ARG A 1 294 ? -35.676 -12.471 43.122 1.00 96.81 294 ARG A CA 1
ATOM 2353 C C . ARG A 1 294 ? -35.290 -11.305 42.215 1.00 96.81 294 ARG A C 1
ATOM 2355 O O . ARG A 1 294 ? -35.372 -11.447 40.999 1.00 96.81 294 ARG A O 1
ATOM 2362 N N . VAL A 1 295 ? -34.846 -10.182 42.783 1.00 97.81 295 VAL A N 1
ATOM 2363 C CA . VAL A 1 295 ? -34.373 -9.022 42.008 1.00 97.81 295 VAL A CA 1
ATOM 2364 C C . VAL A 1 295 ? -33.194 -9.419 41.126 1.00 97.81 295 VAL A C 1
ATOM 2366 O O . VAL A 1 295 ? -33.175 -9.071 39.946 1.00 97.81 295 VAL A O 1
ATOM 2369 N N . ARG A 1 296 ? -32.227 -10.168 41.672 1.00 95.44 296 ARG A N 1
ATOM 2370 C CA . ARG A 1 296 ? -31.044 -10.576 40.914 1.00 95.44 296 ARG A CA 1
ATOM 2371 C C . ARG A 1 296 ? -31.404 -11.482 39.740 1.00 95.44 296 ARG A C 1
ATOM 2373 O O . ARG A 1 296 ? -30.902 -11.256 38.645 1.00 95.44 296 ARG A O 1
ATOM 2380 N N . ALA A 1 297 ? -32.298 -12.446 39.954 1.00 95.88 297 ALA A N 1
ATOM 2381 C CA . ALA A 1 297 ? -32.767 -13.328 38.889 1.00 95.88 297 ALA A CA 1
ATOM 2382 C C . ALA A 1 297 ? -33.400 -12.539 37.728 1.00 95.88 297 ALA A C 1
ATOM 2384 O O . ALA A 1 297 ? -33.038 -12.755 36.574 1.00 95.88 297 ALA A O 1
ATOM 2385 N N . ILE A 1 298 ? -34.275 -11.571 38.034 1.00 96.19 298 ILE A N 1
ATOM 2386 C CA . ILE A 1 298 ? -34.916 -10.722 37.015 1.00 96.19 298 ILE A CA 1
ATOM 2387 C C . ILE A 1 298 ? -33.873 -9.864 36.280 1.00 96.19 298 ILE A C 1
ATOM 2389 O O . ILE A 1 298 ? -33.906 -9.753 35.056 1.00 96.19 298 ILE A O 1
ATOM 2393 N N . PHE A 1 299 ? -32.917 -9.276 37.006 1.00 95.88 299 PHE A N 1
ATOM 2394 C CA . PHE A 1 299 ? -31.840 -8.485 36.405 1.00 95.88 299 PHE A CA 1
ATOM 2395 C C . PHE A 1 299 ? -30.993 -9.312 35.422 1.00 95.88 299 PHE A C 1
ATOM 2397 O O . PHE A 1 299 ? -30.695 -8.857 34.312 1.00 95.88 299 PHE A O 1
ATOM 2404 N N . GLU A 1 300 ? -30.611 -10.532 35.800 1.00 92.94 300 GLU A N 1
ATOM 2405 C CA . GLU A 1 300 ? -29.828 -11.432 34.947 1.00 92.94 300 GLU A CA 1
ATOM 2406 C C . GLU A 1 300 ? -30.608 -11.863 33.701 1.00 92.94 300 GLU A C 1
ATOM 2408 O O . GLU A 1 300 ? -30.050 -11.859 32.600 1.00 92.94 300 GLU A O 1
ATOM 2413 N N . GLU A 1 301 ? -31.902 -12.148 33.850 1.00 92.31 301 GLU A N 1
ATOM 2414 C CA . GLU A 1 301 ? -32.796 -12.486 32.744 1.00 92.31 301 GLU A CA 1
ATOM 2415 C C . GLU A 1 301 ? -32.931 -11.327 31.746 1.00 92.31 301 GLU A C 1
ATOM 2417 O O . GLU A 1 301 ? -32.680 -11.502 30.549 1.00 92.31 301 GLU A O 1
ATOM 2422 N N . VAL A 1 302 ? -33.236 -10.115 32.221 1.00 90.50 302 VAL A N 1
ATOM 2423 C CA . VAL A 1 302 ? -33.418 -8.927 31.367 1.00 90.50 302 VAL A CA 1
ATOM 2424 C C . VAL A 1 302 ? -32.128 -8.563 30.633 1.00 90.50 302 VAL A C 1
ATOM 2426 O O . VAL A 1 302 ? -32.140 -8.288 29.426 1.00 90.50 302 VAL A O 1
ATOM 2429 N N . THR A 1 303 ? -30.996 -8.605 31.337 1.00 88.19 303 THR A N 1
ATOM 2430 C CA . THR A 1 303 ? -29.690 -8.282 30.750 1.00 88.19 303 THR A CA 1
ATOM 2431 C C . THR A 1 303 ? -29.115 -9.421 29.911 1.00 88.19 303 THR A C 1
ATOM 2433 O O . THR A 1 303 ? -28.083 -9.230 29.269 1.00 88.19 303 THR A O 1
ATOM 2436 N N . SER A 1 304 ? -29.725 -10.614 29.884 1.00 83.31 304 SER A N 1
ATOM 2437 C CA . SER A 1 304 ? -29.228 -11.764 29.114 1.00 83.31 304 SER A CA 1
ATOM 2438 C C . SER A 1 304 ? -29.017 -11.417 27.633 1.00 83.31 304 SER A C 1
ATOM 2440 O O . SER A 1 304 ? -29.853 -10.800 26.963 1.00 83.31 304 SER A O 1
ATOM 2442 N N . THR A 1 305 ? -27.840 -11.782 27.135 1.00 61.38 305 THR A N 1
ATOM 2443 C CA . THR A 1 305 ? -27.390 -11.565 25.757 1.00 61.38 305 THR A CA 1
ATOM 2444 C C . THR A 1 305 ? -27.431 -12.906 25.038 1.00 61.38 305 THR A C 1
ATOM 2446 O O . THR A 1 305 ? -26.401 -13.525 24.796 1.00 61.38 305 THR A O 1
ATOM 2449 N N . ALA A 1 306 ? -28.633 -13.410 24.753 1.00 43.94 306 ALA A N 1
ATOM 2450 C CA . ALA A 1 306 ? -28.795 -14.563 23.875 1.00 43.94 306 ALA A CA 1
ATOM 2451 C C . ALA A 1 306 ? -28.742 -14.090 22.414 1.00 43.94 306 ALA A C 1
ATOM 2453 O O . ALA A 1 306 ? -29.774 -13.911 21.774 1.00 43.94 306 ALA A O 1
ATOM 2454 N N . LEU A 1 307 ? -27.534 -13.857 21.900 1.00 38.69 307 LEU A N 1
ATOM 2455 C CA . LEU A 1 307 ? -27.276 -13.797 20.464 1.00 38.69 307 LEU A CA 1
ATOM 2456 C C . LEU A 1 307 ? -26.023 -14.612 20.156 1.00 38.69 307 LEU A C 1
ATOM 2458 O O . LEU A 1 307 ? -24.957 -14.374 20.716 1.00 38.69 307 LEU A O 1
ATOM 2462 N N . GLN A 1 308 ? -26.222 -15.579 19.263 1.00 33.50 308 GLN A N 1
ATOM 2463 C CA . GLN A 1 308 ? -25.221 -16.374 18.567 1.00 33.50 308 GLN A CA 1
ATOM 2464 C C . GLN A 1 308 ? -24.122 -15.447 18.030 1.00 33.50 308 GLN A C 1
ATOM 2466 O O . GLN A 1 308 ? -24.284 -14.837 16.978 1.00 33.50 308 GLN A O 1
ATOM 2471 N N . HIS A 1 309 ? -23.026 -15.293 18.766 1.00 35.75 309 HIS A N 1
ATOM 2472 C CA . HIS A 1 309 ? -21.765 -14.950 18.129 1.00 35.75 309 HIS A CA 1
ATOM 2473 C C . HIS A 1 309 ? -21.231 -16.269 17.594 1.00 35.75 309 HIS A C 1
ATOM 2475 O O . HIS A 1 309 ? -20.964 -17.190 18.367 1.00 35.75 309 HIS A O 1
ATOM 2481 N N . GLU A 1 310 ? -21.147 -16.379 16.269 1.00 33.88 310 GLU A N 1
ATOM 2482 C CA . GLU A 1 310 ? -20.162 -17.274 15.677 1.00 33.88 310 GLU A CA 1
ATOM 2483 C C . GLU A 1 310 ? -18.836 -17.006 16.390 1.00 33.88 310 GLU A C 1
ATOM 2485 O O . GLU A 1 310 ? -18.450 -15.851 16.580 1.00 33.88 310 GLU A O 1
ATOM 2490 N N . GLU A 1 311 ? -18.206 -18.075 16.869 1.00 35.34 311 GLU A N 1
ATOM 2491 C CA . GLU A 1 311 ? -16.923 -18.067 17.559 1.00 35.34 311 GLU A CA 1
ATOM 2492 C C . GLU A 1 311 ? -15.838 -17.434 16.671 1.00 35.34 311 GLU A C 1
ATOM 2494 O O . GLU A 1 311 ? -15.033 -18.119 16.045 1.00 35.34 311 GLU A O 1
ATOM 2499 N N . THR A 1 312 ? -15.760 -16.108 16.610 1.00 42.81 312 THR A N 1
ATOM 2500 C CA . THR A 1 312 ? -14.518 -15.435 16.245 1.00 42.81 312 THR A CA 1
ATOM 2501 C C . THR A 1 312 ? -13.692 -15.386 17.521 1.00 42.81 312 THR A C 1
ATOM 2503 O O . THR A 1 312 ? -13.919 -14.530 18.371 1.00 42.81 312 THR A O 1
ATOM 2506 N N . GLY A 1 313 ? -12.789 -16.354 17.692 1.00 47.16 313 GLY A N 1
ATOM 2507 C CA . GLY A 1 313 ? -11.979 -16.592 18.897 1.00 47.16 313 GLY A CA 1
ATOM 2508 C C . GLY A 1 313 ? -10.965 -15.501 19.276 1.00 47.16 313 GLY A C 1
ATOM 2509 O O . GLY A 1 313 ? -9.890 -15.825 19.769 1.00 47.16 313 GLY A O 1
ATOM 2510 N N . VAL A 1 314 ? -11.266 -14.222 19.040 1.00 54.66 314 VAL A N 1
ATOM 2511 C CA . VAL A 1 314 ? -10.451 -13.077 19.464 1.00 54.66 314 VAL A CA 1
ATOM 2512 C C . VAL A 1 314 ? -11.203 -12.323 20.554 1.00 54.66 314 VAL A C 1
ATOM 2514 O O . VAL A 1 314 ? -12.169 -11.617 20.266 1.00 54.66 314 VAL A O 1
ATOM 2517 N N . ASP A 1 315 ? -10.744 -12.438 21.803 1.00 64.75 315 ASP A N 1
ATOM 2518 C CA . ASP A 1 315 ? -11.208 -11.554 22.873 1.00 64.75 315 ASP A CA 1
ATOM 2519 C C . ASP A 1 315 ? -10.598 -10.162 22.665 1.00 64.75 315 ASP A C 1
ATOM 2521 O O . ASP A 1 315 ? -9.446 -9.863 22.987 1.00 64.75 315 ASP A O 1
ATOM 2525 N N . ILE A 1 316 ? -11.398 -9.297 22.060 1.00 60.84 316 ILE A N 1
ATOM 2526 C CA . ILE A 1 316 ? -11.057 -7.908 21.780 1.00 60.84 316 ILE A CA 1
ATOM 2527 C C . ILE A 1 316 ? -10.726 -7.125 23.067 1.00 60.84 316 ILE A C 1
ATOM 2529 O O . ILE A 1 316 ? -9.912 -6.196 23.027 1.00 60.84 316 ILE A O 1
ATOM 2533 N N . GLY A 1 317 ? -11.320 -7.500 24.206 1.00 61.12 317 GLY A N 1
ATOM 2534 C CA . GLY A 1 317 ? -11.013 -6.921 25.512 1.00 61.12 317 GLY A CA 1
ATOM 2535 C C . GLY A 1 317 ? -9.573 -7.205 25.937 1.00 61.12 317 GLY A C 1
ATOM 2536 O O . GLY A 1 317 ? -8.906 -6.312 26.456 1.00 61.12 317 GLY A O 1
ATOM 2537 N N . VAL A 1 318 ? -9.060 -8.399 25.621 1.00 66.56 318 VAL A N 1
ATOM 2538 C CA . VAL A 1 318 ? -7.650 -8.772 25.824 1.00 66.56 318 VAL A CA 1
ATOM 2539 C C . VAL A 1 318 ? -6.737 -8.008 24.861 1.00 66.56 318 VAL A C 1
ATOM 2541 O O . VAL A 1 318 ? -5.714 -7.473 25.285 1.00 66.56 318 VAL A O 1
ATOM 2544 N N . LEU A 1 319 ? -7.126 -7.871 23.584 1.00 65.75 319 LEU A N 1
ATOM 2545 C CA . LEU A 1 319 ? -6.340 -7.157 22.562 1.00 65.75 319 LEU A CA 1
ATOM 2546 C C . LEU A 1 319 ? -6.050 -5.695 22.946 1.00 65.75 319 LEU A C 1
ATOM 2548 O O . LEU A 1 319 ? -4.982 -5.157 22.643 1.00 65.75 319 LEU A O 1
ATOM 2552 N N . LEU A 1 320 ? -7.009 -5.047 23.615 1.00 68.12 320 LEU A N 1
ATOM 2553 C CA . LEU A 1 320 ? -6.912 -3.658 24.058 1.00 68.12 320 LEU A CA 1
ATOM 2554 C C . LEU A 1 320 ? -6.696 -3.500 25.568 1.00 68.12 320 LEU A C 1
ATOM 2556 O O . LEU A 1 320 ? -6.816 -2.375 26.050 1.00 68.12 320 LEU A O 1
ATOM 2560 N N . ALA A 1 321 ? -6.331 -4.543 26.316 1.00 67.94 321 ALA A N 1
ATOM 2561 C CA . ALA A 1 321 ? -6.009 -4.430 27.742 1.00 67.94 321 ALA A CA 1
ATOM 2562 C C . ALA A 1 321 ? -4.734 -3.594 27.976 1.00 67.94 321 ALA A C 1
ATOM 2564 O O . ALA A 1 321 ? -3.814 -3.633 27.153 1.00 67.94 321 ALA A O 1
ATOM 2565 N N . GLU A 1 322 ? -4.710 -2.764 29.035 1.00 63.25 322 GLU A N 1
ATOM 2566 C CA . GLU A 1 322 ? -3.550 -1.903 29.375 1.00 63.25 322 GLU A CA 1
ATOM 2567 C C . GLU A 1 322 ? -2.366 -2.691 29.912 1.00 63.25 322 GLU A C 1
ATOM 2569 O O . GLU A 1 322 ? -1.222 -2.307 29.667 1.00 63.25 322 GLU A O 1
ATOM 2574 N N . ASP A 1 323 ? -2.649 -3.811 30.564 1.00 70.12 323 ASP A N 1
ATOM 2575 C CA . ASP A 1 323 ? -1.637 -4.682 31.127 1.00 70.12 323 ASP A CA 1
ATOM 2576 C C . ASP A 1 323 ? -1.090 -5.646 30.067 1.00 70.12 323 ASP A C 1
ATOM 2578 O O . ASP A 1 323 ? -1.838 -6.280 29.320 1.00 70.12 323 ASP A O 1
ATOM 2582 N N . GLU A 1 324 ? 0.237 -5.774 30.016 1.00 67.38 324 GLU A N 1
ATOM 2583 C CA . GLU A 1 324 ? 0.908 -6.820 29.241 1.00 67.38 324 GLU A CA 1
ATOM 2584 C C . GLU A 1 324 ? 0.636 -8.178 29.913 1.00 67.38 324 GLU A C 1
ATOM 2586 O O . GLU A 1 324 ? 1.170 -8.473 30.985 1.00 67.38 324 GLU A O 1
ATOM 2591 N N . THR A 1 325 ? -0.202 -9.010 29.292 1.00 76.38 325 THR A N 1
ATOM 2592 C CA . THR A 1 325 ? -0.499 -10.370 29.761 1.00 76.38 325 THR A CA 1
ATOM 2593 C C . THR A 1 325 ? 0.166 -11.412 28.867 1.00 76.38 325 THR A C 1
ATOM 2595 O O . THR A 1 325 ? 0.364 -11.204 27.671 1.00 76.38 325 THR A O 1
ATOM 2598 N N . GLN A 1 326 ? 0.501 -12.571 29.442 1.00 78.75 326 GLN A N 1
ATOM 2599 C CA . GLN A 1 326 ? 1.072 -13.684 28.677 1.00 78.75 326 GLN A CA 1
ATOM 2600 C C . GLN A 1 326 ? 0.114 -14.182 27.577 1.00 78.75 326 GLN A C 1
ATOM 2602 O O . GLN A 1 326 ? 0.557 -14.550 26.493 1.00 78.75 326 GLN A O 1
ATOM 2607 N N . GLU A 1 327 ? -1.193 -14.131 27.838 1.00 78.88 327 GLU A N 1
ATOM 2608 C CA . GLU A 1 327 ? -2.248 -14.507 26.892 1.00 78.88 327 GLU A CA 1
ATOM 2609 C C . GLU A 1 327 ? -2.278 -13.593 25.655 1.00 78.88 327 GLU A C 1
ATOM 2611 O O . GLU A 1 327 ? -2.357 -14.078 24.526 1.00 78.88 327 GLU A O 1
ATOM 2616 N N . LEU A 1 328 ? -2.124 -12.277 25.841 1.00 81.56 328 LEU A N 1
ATOM 2617 C CA . LEU A 1 328 ? -2.018 -11.326 24.733 1.00 81.56 328 LEU A CA 1
ATOM 2618 C C . LEU A 1 328 ? -0.745 -11.546 23.902 1.00 81.56 328 LEU A C 1
ATOM 2620 O O . LEU A 1 328 ? -0.772 -11.451 22.672 1.00 81.56 328 LEU A O 1
ATOM 2624 N N . ASP A 1 329 ? 0.361 -11.858 24.577 1.00 83.62 329 ASP A N 1
ATOM 2625 C CA . ASP A 1 329 ? 1.646 -12.169 23.954 1.00 83.62 329 ASP A CA 1
ATOM 2626 C C . ASP A 1 329 ? 1.547 -13.391 23.028 1.00 83.62 329 ASP A C 1
ATOM 2628 O O . ASP A 1 329 ? 2.034 -13.369 21.894 1.00 83.62 329 ASP A O 1
ATOM 2632 N N . GLU A 1 330 ? 0.899 -14.456 23.500 1.00 85.69 330 GLU A N 1
ATOM 2633 C CA . GLU A 1 330 ? 0.655 -15.682 22.735 1.00 85.69 330 GLU A CA 1
ATOM 2634 C C . GLU A 1 330 ? -0.314 -15.433 21.569 1.00 85.69 330 GLU A C 1
ATOM 2636 O O . GLU A 1 330 ? -0.040 -15.860 20.442 1.00 85.69 330 GLU A O 1
ATOM 2641 N N . LEU A 1 331 ? -1.379 -14.655 21.794 1.00 85.62 331 LEU A N 1
ATOM 2642 C CA . LEU A 1 331 ? -2.345 -14.275 20.762 1.00 85.62 331 LEU A CA 1
ATOM 2643 C C . LEU A 1 331 ? -1.681 -13.506 19.612 1.00 85.62 331 LEU A C 1
ATOM 2645 O O . LEU A 1 331 ? -1.809 -13.900 18.455 1.00 85.62 331 LEU A O 1
ATOM 2649 N N . LEU A 1 332 ? -0.941 -12.432 19.894 1.00 89.56 332 LEU A N 1
ATOM 2650 C CA . LEU A 1 332 ? -0.301 -11.628 18.846 1.00 89.56 332 LEU A CA 1
ATOM 2651 C C . LEU A 1 332 ? 0.799 -12.412 18.110 1.00 89.56 332 LEU A C 1
ATOM 2653 O O . LEU A 1 332 ? 0.925 -12.293 16.890 1.00 89.56 332 LEU A O 1
ATOM 2657 N N . ARG A 1 333 ? 1.542 -13.289 18.798 1.00 89.94 333 ARG A N 1
ATOM 2658 C CA . ARG A 1 333 ? 2.488 -14.197 18.125 1.00 89.94 333 ARG A CA 1
ATOM 2659 C C . ARG A 1 333 ? 1.792 -15.172 17.178 1.00 89.94 333 ARG A C 1
ATOM 2661 O O . ARG A 1 333 ? 2.353 -15.466 16.126 1.00 89.94 333 ARG A O 1
ATOM 2668 N N . SER A 1 334 ? 0.576 -15.627 17.495 1.00 87.88 334 SER A N 1
ATOM 2669 C CA . SER A 1 334 ? -0.199 -16.507 16.603 1.00 87.88 334 SER A CA 1
ATOM 2670 C C . SER A 1 334 ? -0.585 -15.839 15.272 1.00 87.88 334 SER A C 1
ATOM 2672 O O . SER A 1 334 ? -0.718 -16.518 14.256 1.00 87.88 334 SER A O 1
ATOM 2674 N N . TYR A 1 335 ? -0.671 -14.503 15.244 1.00 88.69 335 TYR A N 1
ATOM 2675 C CA . TYR A 1 335 ? -0.860 -13.708 14.022 1.00 88.69 335 TYR A CA 1
ATOM 2676 C C . TYR A 1 335 ? 0.460 -13.317 13.334 1.00 88.69 335 TYR A C 1
ATOM 2678 O O . TYR A 1 335 ? 0.452 -12.591 12.344 1.00 88.69 335 TYR A O 1
ATOM 2686 N N . GLY A 1 336 ? 1.602 -13.811 13.818 1.00 87.38 336 GLY A N 1
ATOM 2687 C CA . GLY A 1 336 ? 2.903 -13.632 13.175 1.00 87.38 336 GLY A CA 1
ATOM 2688 C C . GLY A 1 336 ? 3.649 -12.346 13.535 1.00 87.38 336 GLY A C 1
ATOM 2689 O O . GLY A 1 336 ? 4.622 -12.032 12.853 1.00 87.38 336 GLY A O 1
ATOM 2690 N N . PHE A 1 337 ? 3.239 -11.614 14.579 1.00 91.94 337 PHE A N 1
ATOM 2691 C CA . PHE A 1 337 ? 3.979 -10.437 15.049 1.00 91.94 337 PHE A CA 1
ATOM 2692 C C . PHE A 1 337 ? 5.260 -10.837 15.794 1.00 91.94 337 PHE A C 1
ATOM 2694 O O . PHE A 1 337 ? 5.212 -11.536 16.811 1.00 91.94 337 PHE A O 1
ATOM 2701 N N . GLU A 1 338 ? 6.410 -10.340 15.333 1.00 89.69 338 GLU A N 1
ATOM 2702 C CA . GLU A 1 338 ? 7.687 -10.487 16.039 1.00 89.69 338 GLU A CA 1
ATOM 2703 C C . GLU A 1 338 ? 7.800 -9.476 17.191 1.00 89.69 338 GLU A C 1
ATOM 2705 O O . GLU A 1 338 ? 8.268 -9.817 18.283 1.00 89.69 338 GLU A O 1
ATOM 2710 N N . ASN A 1 339 ? 7.351 -8.231 16.981 1.00 90.69 339 ASN A N 1
ATOM 2711 C CA . ASN A 1 339 ? 7.375 -7.168 17.984 1.00 90.69 339 ASN A CA 1
ATOM 2712 C C . ASN A 1 339 ? 5.979 -6.922 18.567 1.00 90.69 339 ASN A C 1
ATOM 2714 O O . ASN A 1 339 ? 5.327 -5.910 18.305 1.00 90.69 339 ASN A O 1
ATOM 2718 N N . VAL A 1 340 ? 5.560 -7.852 19.424 1.00 91.25 340 VAL A N 1
ATOM 2719 C CA . VAL A 1 340 ? 4.259 -7.852 20.109 1.00 91.25 340 VAL A CA 1
ATOM 2720 C C . VAL A 1 340 ? 3.930 -6.513 20.781 1.00 91.25 340 VAL A C 1
ATOM 2722 O O . VAL A 1 340 ? 2.827 -5.999 20.611 1.00 91.25 340 VAL A O 1
ATOM 2725 N N . LYS A 1 341 ? 4.891 -5.908 21.495 1.00 89.62 341 LYS A N 1
ATOM 2726 C CA . LYS A 1 341 ? 4.685 -4.634 22.210 1.00 89.62 341 LYS A CA 1
ATOM 2727 C C . LYS A 1 341 ? 4.317 -3.500 21.260 1.00 89.62 341 LYS A C 1
ATOM 2729 O O . LYS A 1 341 ? 3.401 -2.721 21.516 1.00 89.62 341 LYS A O 1
ATOM 2734 N N . GLU A 1 342 ? 5.041 -3.406 20.149 1.00 91.81 342 GLU A N 1
ATOM 2735 C CA . GLU A 1 342 ? 4.773 -2.387 19.142 1.00 91.81 342 GLU A CA 1
ATOM 2736 C C . GLU A 1 342 ? 3.460 -2.668 18.404 1.00 91.81 342 GLU A C 1
ATOM 2738 O O . GLU A 1 342 ? 2.688 -1.740 18.168 1.00 91.81 342 GLU A O 1
ATOM 2743 N N . ALA A 1 343 ? 3.161 -3.936 18.106 1.00 92.69 343 ALA A N 1
ATOM 2744 C CA . ALA A 1 343 ? 1.896 -4.329 17.496 1.00 92.69 343 ALA A CA 1
ATOM 2745 C C . ALA A 1 343 ? 0.695 -3.944 18.377 1.00 92.69 343 ALA A C 1
ATOM 2747 O O . ALA A 1 343 ? -0.224 -3.274 17.903 1.00 92.69 343 ALA A O 1
ATOM 2748 N N . GLN A 1 344 ? 0.740 -4.258 19.677 1.00 89.44 344 GLN A N 1
ATOM 2749 C CA . GLN A 1 344 ? -0.288 -3.859 20.641 1.00 89.44 344 GLN A CA 1
ATOM 2750 C C . GLN A 1 344 ? -0.458 -2.333 20.673 1.00 89.44 344 GLN A C 1
ATOM 2752 O O . GLN A 1 344 ? -1.579 -1.825 20.600 1.00 89.44 344 GLN A O 1
ATOM 2757 N N . ARG A 1 345 ? 0.649 -1.579 20.731 1.00 89.44 345 ARG A N 1
ATOM 2758 C CA . ARG A 1 345 ? 0.628 -0.109 20.732 1.00 89.44 345 ARG A CA 1
ATOM 2759 C C . ARG A 1 345 ? -0.049 0.459 19.480 1.00 89.44 345 ARG A C 1
ATOM 2761 O O . ARG A 1 345 ? -0.844 1.392 19.586 1.00 89.44 345 ARG A O 1
ATOM 2768 N N . LEU A 1 346 ? 0.254 -0.085 18.303 1.00 91.62 346 LEU A N 1
ATOM 2769 C CA . LEU A 1 346 ? -0.314 0.363 17.029 1.00 91.62 346 LEU A CA 1
ATOM 2770 C C . LEU A 1 346 ? -1.795 -0.021 16.886 1.00 91.62 346 LEU A C 1
ATOM 2772 O O . LEU A 1 346 ? -2.594 0.813 16.466 1.00 91.62 346 LEU A O 1
ATOM 2776 N N . LEU A 1 347 ? -2.188 -1.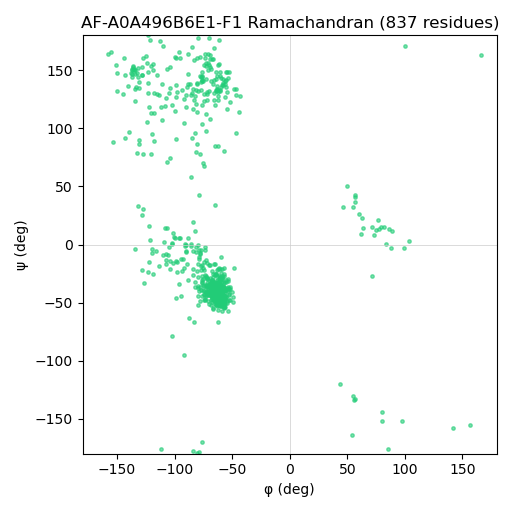230 17.300 1.00 90.12 347 LEU A N 1
ATOM 2777 C CA . LEU A 1 347 ? -3.594 -1.656 17.323 1.00 90.12 347 LEU A CA 1
ATOM 2778 C C . LEU A 1 347 ? -4.426 -0.779 18.264 1.00 90.12 347 LEU A C 1
ATOM 2780 O O . LEU A 1 347 ? -5.496 -0.309 17.886 1.00 90.12 347 LEU A O 1
ATOM 2784 N N . ARG A 1 348 ? -3.897 -0.461 19.451 1.00 86.12 348 ARG A N 1
ATOM 2785 C CA . ARG A 1 348 ? -4.512 0.497 20.380 1.00 86.12 348 ARG A CA 1
ATOM 2786 C C . ARG A 1 348 ? -4.655 1.881 19.769 1.00 86.12 348 ARG A C 1
ATOM 2788 O O . ARG A 1 348 ? -5.685 2.511 19.961 1.00 86.12 348 ARG A O 1
ATOM 2795 N N . ARG A 1 349 ? -3.661 2.351 19.014 1.00 86.88 349 ARG A N 1
ATOM 2796 C CA . ARG A 1 349 ? -3.724 3.646 18.322 1.00 86.88 349 ARG A CA 1
ATOM 2797 C C . ARG A 1 349 ? -4.800 3.667 17.232 1.00 86.88 349 ARG A C 1
ATOM 2799 O O . ARG A 1 349 ? -5.507 4.662 17.101 1.00 86.88 349 ARG A O 1
ATOM 2806 N N . LEU A 1 350 ? -4.959 2.572 16.486 1.00 87.12 350 LEU A N 1
ATOM 2807 C CA . LEU A 1 350 ? -6.031 2.412 15.496 1.00 87.12 350 LEU A CA 1
ATOM 2808 C C . LEU A 1 350 ? -7.423 2.309 16.145 1.00 87.12 350 LEU A C 1
ATOM 2810 O O . LEU A 1 350 ? -8.391 2.817 15.577 1.00 87.12 350 LEU A O 1
ATOM 2814 N N . ALA A 1 351 ? -7.520 1.706 17.332 1.00 82.44 351 ALA A N 1
ATOM 2815 C CA . ALA A 1 351 ? -8.768 1.572 18.077 1.00 82.44 351 ALA A CA 1
ATOM 2816 C C . ALA A 1 351 ? -9.177 2.860 18.803 1.00 82.44 351 ALA A C 1
ATOM 2818 O O . ALA A 1 351 ? -10.320 3.299 18.719 1.00 82.44 351 ALA A O 1
ATOM 2819 N N . ASN A 1 352 ? -8.242 3.462 19.537 1.00 75.75 352 ASN A N 1
ATOM 2820 C CA . ASN A 1 352 ? -8.522 4.483 20.544 1.00 75.75 352 ASN A CA 1
ATOM 2821 C C . ASN A 1 352 ? -8.113 5.891 20.126 1.00 75.75 352 ASN A C 1
ATOM 2823 O O . ASN A 1 352 ? -8.599 6.830 20.747 1.00 75.75 352 ASN A O 1
ATOM 2827 N N . GLY A 1 353 ? -7.266 6.032 19.107 1.00 73.12 353 GLY A N 1
ATOM 2828 C CA . GLY A 1 353 ? -6.669 7.298 18.702 1.00 73.12 353 GLY A CA 1
ATOM 2829 C C . GLY A 1 353 ? -5.237 7.500 19.187 1.00 73.12 353 GLY A C 1
ATOM 2830 O O . GLY A 1 353 ? -4.675 6.692 19.926 1.00 73.12 353 GLY A O 1
ATOM 2831 N N . GLY A 1 354 ? -4.606 8.555 18.665 1.00 68.25 354 GLY A N 1
ATOM 2832 C CA . GLY A 1 354 ? -3.256 8.969 19.053 1.00 68.25 354 GLY A CA 1
ATOM 2833 C C . GLY A 1 354 ? -3.244 9.758 20.363 1.00 68.25 354 GLY A C 1
ATOM 2834 O O . GLY A 1 354 ? -4.290 10.041 20.943 1.00 68.25 354 GLY A O 1
ATOM 2835 N N . ASP A 1 355 ? -2.052 10.143 20.817 1.00 60.47 355 ASP A N 1
ATOM 2836 C CA . ASP A 1 355 ? -1.870 10.829 22.100 1.00 60.47 355 ASP A CA 1
ATOM 2837 C C . ASP A 1 355 ? -2.741 12.097 22.200 1.00 60.47 355 ASP A C 1
ATOM 2839 O O . ASP A 1 355 ? -2.578 13.043 21.430 1.00 60.47 355 ASP A O 1
ATOM 2843 N N . GLY A 1 356 ? -3.679 12.106 23.156 1.00 55.59 356 GLY A N 1
ATOM 2844 C CA . GLY A 1 356 ? -4.574 13.237 23.437 1.00 55.59 356 GLY A CA 1
ATOM 2845 C C . GLY A 1 356 ? -5.883 13.286 22.636 1.00 55.59 356 GLY A C 1
ATOM 2846 O O . GLY A 1 356 ? -6.699 14.163 22.904 1.00 55.59 356 GLY A O 1
ATOM 2847 N N . VAL A 1 357 ? -6.123 12.356 21.703 1.00 57.00 357 VAL A N 1
ATOM 2848 C CA . VAL A 1 357 ? -7.370 12.268 20.920 1.00 57.00 357 VAL A CA 1
ATOM 2849 C C . VAL A 1 357 ? -8.012 10.908 21.162 1.00 57.00 357 VAL A C 1
ATOM 2851 O O . VAL A 1 357 ? -7.465 9.895 20.737 1.00 57.00 357 VAL A O 1
ATOM 2854 N N . GLN A 1 358 ? -9.177 10.875 21.813 1.00 65.50 358 GLN A N 1
ATOM 2855 C CA . GLN A 1 358 ? -9.990 9.659 21.855 1.00 65.50 358 GLN A CA 1
ATOM 2856 C C . GLN A 1 358 ? -10.904 9.607 20.632 1.00 65.50 358 GLN A C 1
ATOM 2858 O O . GLN A 1 358 ? -11.452 10.624 20.223 1.00 65.50 358 GLN A O 1
ATOM 2863 N N . PHE A 1 359 ? -11.055 8.445 20.007 1.00 69.94 359 PHE A N 1
ATOM 2864 C CA . PHE A 1 359 ? -12.083 8.279 18.981 1.00 69.94 359 PHE A CA 1
ATOM 2865 C C . PHE A 1 359 ? -13.468 8.140 19.597 1.00 69.94 359 PHE A C 1
ATOM 2867 O O . PHE A 1 359 ? -13.609 7.563 20.676 1.00 69.94 359 PHE A O 1
ATOM 2874 N N . SER A 1 360 ? -14.487 8.624 18.878 1.00 65.56 360 SER A N 1
ATOM 2875 C CA . SER A 1 360 ? -15.872 8.456 19.305 1.00 65.56 360 SER A CA 1
ATOM 2876 C C . SER A 1 360 ? -16.244 6.968 19.390 1.00 65.56 360 SER A C 1
ATOM 2878 O O . SER A 1 360 ? -15.660 6.136 18.673 1.00 65.56 360 SER A O 1
ATOM 2880 N N . PRO A 1 361 ? -17.243 6.606 20.214 1.00 63.28 361 PRO A N 1
ATOM 2881 C CA . PRO A 1 361 ? -17.694 5.222 20.356 1.00 63.28 361 PRO A CA 1
ATOM 2882 C C . PRO A 1 361 ? -18.022 4.539 19.020 1.00 63.28 361 PRO A C 1
ATOM 2884 O O . PRO A 1 361 ? -17.695 3.370 18.828 1.00 63.28 361 PRO A O 1
ATOM 2887 N N . GLY A 1 362 ? -18.589 5.270 18.052 1.00 65.06 362 GLY A N 1
ATOM 2888 C CA . GLY A 1 362 ? -18.908 4.734 16.722 1.00 65.06 362 GLY A CA 1
ATOM 2889 C C . GLY A 1 362 ? -17.678 4.334 15.896 1.00 65.06 362 GLY A C 1
ATOM 2890 O O . GLY A 1 362 ? -17.683 3.304 15.217 1.00 65.06 362 GLY A O 1
ATOM 2891 N N . VAL A 1 363 ? -16.586 5.101 15.982 1.00 70.25 363 VAL A N 1
ATOM 2892 C CA . VAL A 1 363 ? -15.323 4.764 15.302 1.00 70.25 363 VAL A CA 1
ATOM 2893 C C . VAL A 1 363 ? -14.649 3.572 15.979 1.00 70.25 363 VAL A C 1
ATOM 2895 O O . VAL A 1 363 ? -14.189 2.663 15.287 1.00 70.25 363 VAL A O 1
ATOM 2898 N N . ARG A 1 364 ? -14.660 3.530 17.320 1.00 75.25 364 ARG A N 1
ATOM 2899 C CA . ARG A 1 364 ? -14.199 2.373 18.104 1.00 75.25 364 ARG A CA 1
ATOM 2900 C C . ARG A 1 364 ? -14.953 1.102 17.717 1.00 75.25 364 ARG A C 1
ATOM 2902 O O . ARG A 1 364 ? -14.327 0.096 17.401 1.00 75.25 364 ARG A O 1
ATOM 2909 N N . ARG A 1 365 ? -16.285 1.165 17.645 1.00 71.50 365 ARG A N 1
ATOM 2910 C CA . ARG A 1 365 ? -17.161 0.061 17.211 1.00 71.50 365 ARG A CA 1
ATOM 2911 C C . ARG A 1 365 ? -16.812 -0.455 15.815 1.00 71.50 365 ARG A C 1
ATOM 2913 O O . ARG A 1 365 ? -16.724 -1.664 15.601 1.00 71.50 365 ARG A O 1
ATOM 2920 N N . SER A 1 366 ? -16.565 0.462 14.880 1.00 75.25 366 SER A N 1
ATOM 2921 C CA . SER A 1 366 ? -16.165 0.116 13.511 1.00 75.25 366 SER A CA 1
ATOM 2922 C C . SER A 1 366 ? -14.811 -0.599 13.486 1.00 75.25 366 SER A C 1
ATOM 2924 O O . SER A 1 366 ? -14.665 -1.612 12.807 1.00 75.25 366 SER A O 1
ATOM 2926 N N . PHE A 1 367 ? -13.840 -0.132 14.281 1.00 84.25 367 PHE A N 1
ATOM 2927 C CA . PHE A 1 367 ? -12.556 -0.817 14.437 1.00 84.25 367 PHE A CA 1
ATOM 2928 C C . PHE A 1 367 ? -12.722 -2.213 15.045 1.00 84.25 367 PHE A C 1
ATOM 2930 O O . PHE A 1 367 ? -12.132 -3.164 14.545 1.00 84.25 367 PHE A O 1
ATOM 2937 N N . PHE A 1 368 ? -13.540 -2.361 16.088 1.00 79.12 368 PHE A N 1
ATOM 2938 C CA . PHE A 1 368 ? -13.771 -3.655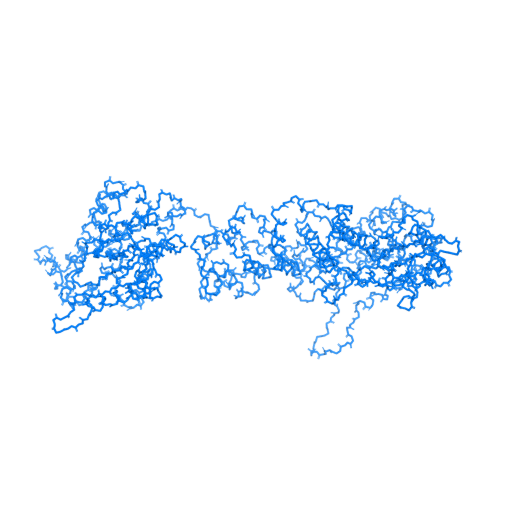 16.733 1.00 79.12 368 PHE A CA 1
ATOM 2939 C C . PHE A 1 368 ? -14.379 -4.687 15.789 1.00 79.12 368 PHE A C 1
ATOM 2941 O O . PHE A 1 368 ? -13.950 -5.836 15.778 1.00 79.12 368 PHE A O 1
ATOM 2948 N N . THR A 1 369 ? -15.314 -4.254 14.948 1.00 82.62 369 THR A N 1
ATOM 2949 C CA . THR A 1 369 ? -15.899 -5.106 13.905 1.00 82.62 369 THR A CA 1
ATOM 2950 C C . THR A 1 369 ? -14.853 -5.490 12.850 1.00 82.62 369 THR A C 1
ATOM 2952 O O . THR A 1 369 ? -14.844 -6.613 12.358 1.00 82.62 369 THR A O 1
ATOM 2955 N N . LEU A 1 370 ? -13.937 -4.572 12.522 1.00 85.50 370 LEU A N 1
ATOM 2956 C CA . LEU A 1 370 ? -12.868 -4.784 11.544 1.00 85.50 370 LEU A CA 1
ATOM 2957 C C . LEU A 1 370 ? -11.707 -5.642 12.079 1.00 85.50 370 LEU A C 1
ATOM 2959 O O . LEU A 1 370 ? -11.018 -6.292 11.293 1.00 85.50 370 LEU A O 1
ATOM 2963 N N . ALA A 1 371 ? -11.462 -5.639 13.392 1.00 88.12 371 ALA A N 1
ATOM 2964 C CA . ALA A 1 371 ? -10.247 -6.177 14.002 1.00 88.12 371 ALA A CA 1
ATOM 2965 C C . ALA A 1 371 ? -9.963 -7.658 13.672 1.00 88.12 371 ALA A C 1
ATOM 2967 O O . ALA A 1 371 ? -8.816 -7.948 13.324 1.00 88.12 371 ALA A O 1
ATOM 2968 N N . PRO A 1 372 ? -10.938 -8.594 13.697 1.00 86.38 372 PRO A N 1
ATOM 2969 C CA . PRO A 1 372 ? -10.679 -9.986 13.319 1.00 86.38 372 PRO A CA 1
ATOM 2970 C C . PRO A 1 372 ? -10.220 -10.125 11.861 1.00 86.38 372 PRO A C 1
ATOM 2972 O O . PRO A 1 372 ? -9.242 -10.818 11.576 1.00 86.38 372 PRO A O 1
ATOM 2975 N N . THR A 1 373 ? -10.881 -9.420 10.938 1.00 89.44 373 THR A N 1
ATOM 2976 C CA . THR A 1 373 ? -10.505 -9.392 9.518 1.00 89.44 373 THR A CA 1
ATOM 2977 C C . THR A 1 373 ? -9.119 -8.782 9.341 1.00 89.44 373 THR A C 1
ATOM 2979 O O . THR A 1 373 ? -8.274 -9.365 8.668 1.00 89.44 373 THR A O 1
ATOM 2982 N N . LEU A 1 374 ? -8.846 -7.656 10.006 1.00 92.00 374 LEU A N 1
ATOM 2983 C CA . LEU A 1 374 ? -7.541 -7.001 9.975 1.00 92.00 374 LEU A CA 1
ATOM 2984 C C . LEU A 1 374 ? -6.417 -7.934 10.450 1.00 92.00 374 LEU A C 1
ATOM 2986 O O . LEU A 1 374 ? -5.390 -8.024 9.785 1.00 92.00 374 LEU A O 1
ATOM 2990 N N . LEU A 1 375 ? -6.596 -8.635 11.572 1.00 91.88 375 LEU A N 1
ATOM 2991 C CA . LEU A 1 375 ? -5.581 -9.540 12.119 1.00 91.88 375 LEU A CA 1
ATOM 2992 C C . LEU A 1 375 ? -5.304 -10.732 11.193 1.00 91.88 375 LEU A C 1
ATOM 2994 O O . LEU A 1 375 ? -4.142 -11.073 10.979 1.00 91.88 375 LEU A O 1
ATOM 2998 N N . ASN A 1 376 ? -6.344 -11.327 10.602 1.00 90.62 376 ASN A N 1
ATOM 2999 C CA . ASN A 1 376 ? -6.181 -12.407 9.623 1.00 90.62 376 ASN A CA 1
ATOM 3000 C C . ASN A 1 376 ? -5.402 -11.939 8.390 1.00 90.62 376 ASN A C 1
ATOM 3002 O O . ASN A 1 376 ? -4.432 -12.574 7.990 1.00 90.62 376 ASN A O 1
ATOM 3006 N N . VAL A 1 377 ? -5.774 -10.784 7.843 1.00 92.00 377 VAL A N 1
ATOM 3007 C CA . VAL A 1 377 ? -5.111 -10.209 6.673 1.00 92.00 377 VAL A CA 1
ATOM 3008 C C . VAL A 1 377 ? -3.653 -9.825 6.979 1.00 92.00 377 VAL A C 1
ATOM 3010 O O . VAL A 1 377 ? -2.762 -10.045 6.159 1.00 92.00 377 VAL A O 1
ATOM 3013 N N . LEU A 1 378 ? -3.370 -9.295 8.175 1.00 93.44 378 LEU A N 1
ATOM 3014 C CA . LEU A 1 378 ? -2.002 -9.005 8.613 1.00 93.44 378 LEU A CA 1
ATOM 3015 C C . LEU A 1 378 ? -1.162 -10.278 8.748 1.00 93.44 378 LEU A C 1
ATOM 3017 O O . LEU A 1 378 ? -0.009 -10.263 8.321 1.00 93.44 378 LEU A O 1
ATOM 3021 N N . ARG A 1 379 ? -1.724 -11.370 9.282 1.00 90.88 379 ARG A N 1
ATOM 3022 C CA . ARG A 1 379 ? -1.040 -12.671 9.391 1.00 90.88 379 ARG A CA 1
ATOM 3023 C C . ARG A 1 379 ? -0.620 -13.214 8.033 1.00 90.88 379 ARG A C 1
ATOM 3025 O O . ARG A 1 379 ? 0.480 -13.751 7.907 1.00 90.88 379 ARG A O 1
ATOM 3032 N N . ASP A 1 380 ? -1.481 -13.053 7.038 1.00 88.19 380 ASP A N 1
ATOM 3033 C CA . ASP A 1 380 ? -1.244 -13.558 5.688 1.00 88.19 380 ASP A CA 1
ATOM 3034 C C . ASP A 1 380 ? -0.284 -12.641 4.897 1.00 88.19 380 ASP A C 1
ATOM 3036 O O . ASP A 1 380 ? 0.240 -13.024 3.848 1.00 88.19 380 ASP A O 1
ATOM 3040 N N . SER A 1 381 ? 0.020 -11.446 5.421 1.00 91.00 381 SER A N 1
ATOM 3041 C CA . SER A 1 381 ? 1.020 -10.555 4.838 1.00 91.00 381 SER A CA 1
ATOM 3042 C C . SER A 1 381 ? 2.453 -11.083 5.038 1.00 91.00 381 SER A C 1
ATOM 3044 O O . SER A 1 381 ? 2.766 -11.715 6.054 1.00 91.00 381 SER A O 1
ATOM 3046 N N . PRO A 1 382 ? 3.394 -10.787 4.120 1.00 88.38 382 PRO A N 1
ATOM 3047 C CA . PRO A 1 382 ? 4.753 -11.305 4.255 1.00 88.38 382 PRO A CA 1
ATOM 3048 C C . PRO A 1 382 ? 5.549 -10.743 5.439 1.00 88.38 382 PRO A C 1
ATOM 3050 O O . PRO A 1 382 ? 6.509 -11.378 5.877 1.00 88.38 382 PRO A O 1
ATOM 3053 N N . ASN A 1 383 ? 5.171 -9.565 5.942 1.00 91.69 383 ASN A N 1
ATOM 3054 C CA . ASN A 1 383 ? 5.741 -8.939 7.131 1.00 91.69 383 ASN A CA 1
ATOM 3055 C C . ASN A 1 383 ? 4.622 -8.220 7.922 1.00 91.69 383 ASN A C 1
ATOM 3057 O O . ASN A 1 383 ? 4.351 -7.042 7.651 1.00 91.69 383 ASN A O 1
ATOM 3061 N N . PRO A 1 384 ? 3.983 -8.912 8.891 1.00 93.81 384 PRO A N 1
ATOM 3062 C CA . PRO A 1 384 ? 2.855 -8.377 9.661 1.00 93.81 384 PRO A CA 1
ATOM 3063 C C . PRO A 1 384 ? 3.195 -7.100 10.441 1.00 93.81 384 PRO A C 1
ATOM 3065 O O . PRO A 1 384 ? 2.420 -6.141 10.438 1.00 93.81 384 PRO A O 1
ATOM 3068 N N . ASP A 1 385 ? 4.378 -7.040 11.063 1.00 94.00 385 ASP A N 1
ATOM 3069 C CA . ASP A 1 385 ? 4.848 -5.867 11.810 1.00 94.00 385 ASP A CA 1
ATOM 3070 C C . ASP A 1 385 ? 4.985 -4.623 10.916 1.00 94.00 385 ASP A C 1
ATOM 3072 O O . ASP A 1 385 ? 4.577 -3.521 11.296 1.00 94.00 385 ASP A O 1
ATOM 3076 N N . MET A 1 386 ? 5.560 -4.783 9.718 1.00 94.31 386 MET A N 1
ATOM 3077 C CA . MET A 1 386 ? 5.701 -3.693 8.748 1.00 94.31 386 MET A CA 1
ATOM 3078 C C . MET A 1 386 ? 4.336 -3.264 8.207 1.00 94.31 386 MET A C 1
ATOM 3080 O O . MET A 1 386 ? 4.053 -2.064 8.165 1.00 94.31 386 MET A O 1
ATOM 3084 N N . ALA A 1 387 ? 3.475 -4.228 7.868 1.00 95.38 387 ALA A N 1
ATOM 3085 C CA . ALA A 1 387 ? 2.132 -3.961 7.376 1.00 95.38 387 ALA A CA 1
ATOM 3086 C C . ALA A 1 387 ? 1.323 -3.119 8.374 1.00 95.38 387 ALA A C 1
ATOM 3088 O O . ALA A 1 387 ? 0.804 -2.062 8.012 1.00 95.38 387 ALA A O 1
ATOM 3089 N N . LEU A 1 388 ? 1.295 -3.523 9.648 1.00 95.69 388 LEU A N 1
ATOM 3090 C CA . LEU A 1 388 ? 0.582 -2.805 10.706 1.00 95.69 388 LEU A CA 1
ATOM 3091 C C . LEU A 1 388 ? 1.161 -1.403 10.951 1.00 95.69 388 LEU A C 1
ATOM 3093 O O . LEU A 1 388 ? 0.408 -0.441 11.124 1.00 95.69 388 LEU A O 1
ATOM 3097 N N . ARG A 1 389 ? 2.493 -1.260 10.931 1.00 95.38 389 ARG A N 1
ATOM 3098 C CA . ARG A 1 389 ? 3.157 0.041 11.095 1.00 95.38 389 ARG A CA 1
ATOM 3099 C C . ARG A 1 389 ? 2.734 1.033 10.021 1.00 95.38 389 ARG A C 1
ATOM 3101 O O . ARG A 1 389 ? 2.368 2.160 10.354 1.00 95.38 389 ARG A O 1
ATOM 3108 N N . TYR A 1 390 ? 2.794 0.635 8.753 1.00 94.06 390 TYR A N 1
ATOM 3109 C CA . TYR A 1 390 ? 2.466 1.534 7.650 1.00 94.06 390 TYR A CA 1
ATOM 3110 C C . TYR A 1 390 ? 0.963 1.749 7.489 1.00 94.06 390 TYR A C 1
ATOM 3112 O O . TYR A 1 390 ? 0.563 2.863 7.161 1.00 94.06 390 TYR A O 1
ATOM 3120 N N . LEU A 1 391 ? 0.132 0.762 7.834 1.00 92.69 391 LEU A N 1
ATOM 3121 C CA . LEU A 1 391 ? -1.312 0.955 7.954 1.00 92.69 391 LEU A CA 1
ATOM 3122 C C . LEU A 1 391 ? -1.644 2.026 9.003 1.00 92.69 391 LEU A C 1
ATOM 3124 O O . LEU A 1 391 ? -2.416 2.943 8.728 1.00 92.69 391 LEU A O 1
ATOM 3128 N N . SER A 1 392 ? -1.026 1.956 10.188 1.00 91.56 392 SER A N 1
ATOM 3129 C CA . SER A 1 392 ? -1.209 2.973 11.229 1.00 91.56 392 SER A CA 1
ATOM 3130 C C . SER A 1 392 ? -0.690 4.344 10.794 1.00 91.56 392 SER A C 1
ATOM 3132 O O . SER A 1 392 ? -1.357 5.345 11.048 1.00 91.56 392 SER A O 1
ATOM 3134 N N . ALA A 1 393 ? 0.471 4.410 10.136 1.00 90.94 393 ALA A N 1
ATOM 3135 C CA . ALA A 1 393 ? 1.035 5.669 9.647 1.00 90.94 393 ALA A CA 1
ATOM 3136 C C . ALA A 1 393 ? 0.164 6.311 8.553 1.00 90.94 393 ALA A C 1
ATOM 3138 O O . ALA A 1 393 ? -0.038 7.525 8.554 1.00 90.94 393 ALA A O 1
ATOM 3139 N N . PHE A 1 394 ? -0.394 5.499 7.653 1.00 88.38 394 PHE A N 1
ATOM 3140 C CA . PHE A 1 394 ? -1.365 5.943 6.658 1.00 88.38 394 PHE A CA 1
ATOM 3141 C C . PHE A 1 394 ? -2.639 6.469 7.333 1.00 88.38 394 PHE A C 1
ATOM 3143 O O . PHE A 1 394 ? -3.047 7.600 7.076 1.00 88.38 394 PHE A O 1
ATOM 3150 N N . ALA A 1 395 ? -3.216 5.716 8.275 1.00 84.44 395 ALA A N 1
ATOM 3151 C CA . ALA A 1 395 ? -4.411 6.136 9.010 1.00 84.44 395 ALA A CA 1
ATOM 3152 C C . ALA A 1 395 ? -4.209 7.467 9.762 1.00 84.44 395 ALA A C 1
ATOM 3154 O O . ALA A 1 395 ? -5.119 8.297 9.817 1.00 84.44 395 ALA A O 1
ATOM 3155 N N . ASP A 1 396 ? -3.014 7.696 10.314 1.00 83.62 396 ASP A N 1
ATOM 3156 C CA . ASP A 1 396 ? -2.641 8.968 10.941 1.00 83.62 396 ASP A CA 1
ATOM 3157 C C . ASP A 1 396 ? -2.574 10.129 9.950 1.00 83.62 396 ASP A C 1
ATOM 3159 O O . ASP A 1 396 ? -2.935 11.252 10.300 1.00 83.62 396 ASP A O 1
ATOM 3163 N N . LYS A 1 397 ? -2.122 9.870 8.720 1.00 83.19 397 LYS A N 1
ATOM 3164 C CA . LYS A 1 397 ? -1.963 10.902 7.698 1.00 83.19 397 LYS A CA 1
ATOM 3165 C C . LYS A 1 397 ? -3.298 11.386 7.138 1.00 83.19 397 LYS A C 1
ATOM 3167 O O . LYS A 1 397 ? -3.418 12.574 6.848 1.00 83.19 397 LYS A O 1
ATOM 3172 N N . VAL A 1 398 ? -4.276 10.489 6.986 1.00 77.50 398 VAL A N 1
ATOM 3173 C CA . VAL A 1 398 ? -5.550 10.811 6.319 1.00 77.50 398 VAL A CA 1
ATOM 3174 C C . VAL A 1 398 ? -6.656 11.240 7.289 1.00 77.50 398 VAL A C 1
ATOM 3176 O O . VAL A 1 398 ? -7.580 11.944 6.894 1.00 77.50 398 VAL A O 1
ATOM 3179 N N . GLY A 1 399 ? -6.579 10.872 8.572 1.00 64.69 399 GLY A N 1
ATOM 3180 C CA . GLY A 1 399 ? -7.451 11.397 9.636 1.00 64.69 399 GLY A CA 1
ATOM 3181 C C . GLY A 1 399 ? -8.919 10.927 9.620 1.00 64.69 399 GLY A C 1
ATOM 3182 O O . GLY A 1 399 ? -9.519 10.816 10.687 1.00 64.69 399 GLY A O 1
ATOM 3183 N N . ALA A 1 400 ? -9.488 10.568 8.465 1.00 57.12 400 ALA A N 1
ATOM 3184 C CA . ALA A 1 400 ? -10.881 10.133 8.290 1.00 57.12 400 ALA A CA 1
ATOM 3185 C C . ALA A 1 400 ? -11.087 8.620 8.541 1.00 57.12 400 ALA A C 1
ATOM 3187 O O . ALA A 1 400 ? -11.522 7.874 7.671 1.00 57.12 400 ALA A O 1
ATOM 3188 N N . ARG A 1 401 ? -10.740 8.123 9.735 1.00 70.38 401 ARG A N 1
ATOM 3189 C CA . ARG A 1 401 ? -10.648 6.668 10.002 1.00 70.38 401 ARG A CA 1
ATOM 3190 C C . ARG A 1 401 ? -11.989 5.912 9.969 1.00 70.38 401 ARG A C 1
ATOM 3192 O O . ARG A 1 401 ? -12.004 4.749 9.583 1.00 70.38 401 ARG A O 1
ATOM 3199 N N . SER A 1 402 ? -13.112 6.546 10.315 1.00 68.25 402 SER A N 1
ATOM 3200 C CA . SER A 1 402 ? -14.432 5.888 10.344 1.00 68.25 402 SER A CA 1
ATOM 3201 C C . SER A 1 402 ? -14.954 5.492 8.962 1.00 68.25 402 SER A C 1
ATOM 3203 O O . SER A 1 402 ? -15.472 4.385 8.794 1.00 68.25 402 SER A O 1
ATOM 3205 N N . SER A 1 403 ? -14.784 6.359 7.960 1.00 70.81 403 SER A N 1
ATOM 3206 C CA . SER A 1 403 ? -15.153 6.063 6.574 1.00 70.81 403 SER A CA 1
ATOM 3207 C C . SER A 1 403 ? -14.286 4.945 6.002 1.00 70.81 403 SER A C 1
ATOM 3209 O O . SER A 1 403 ? -14.817 4.050 5.352 1.00 70.81 403 SER A O 1
ATOM 3211 N N . TYR A 1 404 ? -12.985 4.926 6.315 1.00 78.81 404 TYR A N 1
ATOM 3212 C CA . TYR A 1 404 ? -12.100 3.831 5.910 1.00 78.81 404 TYR A CA 1
ATOM 3213 C C . TYR A 1 404 ? -12.465 2.502 6.565 1.00 78.81 404 TYR A C 1
ATOM 3215 O O . TYR A 1 404 ? -12.532 1.500 5.864 1.00 78.81 404 TYR A O 1
ATOM 3223 N N . TYR A 1 405 ? -12.748 2.469 7.871 1.00 84.88 405 TYR A N 1
ATOM 3224 C CA . TYR A 1 405 ? -13.149 1.225 8.539 1.00 84.88 405 TYR A CA 1
ATOM 3225 C C . TYR A 1 405 ? -14.449 0.669 7.961 1.00 84.88 405 TYR A C 1
ATOM 3227 O O . TYR A 1 405 ? -14.521 -0.520 7.667 1.00 84.88 405 TYR A O 1
ATOM 3235 N N . THR A 1 406 ? -15.435 1.535 7.720 1.00 79.94 406 THR A N 1
ATOM 3236 C CA . THR A 1 406 ? -16.693 1.147 7.064 1.00 79.94 406 THR A CA 1
ATOM 3237 C C . THR A 1 406 ? -16.432 0.608 5.657 1.00 79.94 406 THR A C 1
ATOM 3239 O O . THR A 1 406 ? -16.887 -0.476 5.313 1.00 79.94 406 THR A O 1
ATOM 3242 N N . MET A 1 407 ? -15.615 1.306 4.867 1.00 83.38 407 MET A N 1
ATOM 3243 C CA . MET A 1 407 ? -15.256 0.877 3.518 1.00 83.38 407 MET A CA 1
ATOM 3244 C C . MET A 1 407 ? -14.478 -0.450 3.512 1.00 83.38 407 MET A C 1
ATOM 3246 O O . MET A 1 407 ? -14.708 -1.272 2.632 1.00 83.38 407 MET A O 1
ATOM 3250 N N . PHE A 1 408 ? -13.589 -0.704 4.477 1.00 88.50 408 PHE A N 1
ATOM 3251 C CA . PHE A 1 408 ? -12.892 -1.991 4.592 1.00 88.50 408 PHE A CA 1
ATOM 3252 C C . PHE A 1 408 ? -13.833 -3.133 4.979 1.00 88.50 408 PHE A C 1
ATOM 3254 O O . PHE A 1 408 ? -13.635 -4.255 4.522 1.00 88.50 408 PHE A O 1
ATOM 3261 N N . LEU A 1 409 ? -14.864 -2.859 5.782 1.00 84.06 409 LEU A N 1
ATOM 3262 C CA . LEU A 1 409 ? -15.915 -3.834 6.084 1.00 84.06 409 LEU A CA 1
ATOM 3263 C C . LEU A 1 409 ? -16.778 -4.135 4.849 1.00 84.06 409 LEU A C 1
ATOM 3265 O O . LEU A 1 409 ? -17.115 -5.290 4.608 1.00 84.06 409 LEU A O 1
ATOM 3269 N N . GLU A 1 410 ? -17.101 -3.119 4.046 1.00 83.69 410 GLU A N 1
ATOM 3270 C CA . GLU A 1 410 ? -17.853 -3.283 2.794 1.00 83.69 410 GLU A CA 1
ATOM 3271 C C . GLU A 1 410 ? -17.028 -3.955 1.684 1.00 83.69 410 GLU A C 1
ATOM 3273 O O . GLU A 1 410 ? -17.570 -4.711 0.876 1.00 83.69 410 GLU A O 1
ATOM 3278 N N . LYS A 1 411 ? -15.719 -3.678 1.627 1.00 85.25 411 LYS A N 1
ATOM 3279 C CA . LYS A 1 411 ? -14.774 -4.187 0.621 1.00 85.25 411 LYS A CA 1
ATOM 3280 C C . LYS A 1 411 ? -13.484 -4.715 1.275 1.00 85.25 411 LYS A C 1
ATOM 3282 O O . LYS A 1 411 ? -12.444 -4.047 1.210 1.00 85.25 411 LYS A O 1
ATOM 3287 N N . PRO A 1 412 ? -13.502 -5.935 1.845 1.00 87.19 412 PRO A N 1
ATOM 3288 C CA . PRO A 1 412 ? -12.330 -6.531 2.496 1.00 87.19 412 PRO A CA 1
ATOM 3289 C C . PRO A 1 412 ? -11.100 -6.650 1.586 1.00 87.19 412 PRO A C 1
ATOM 3291 O O . PRO A 1 412 ? -9.975 -6.442 2.037 1.00 87.19 412 PRO A O 1
ATOM 3294 N N . SER A 1 413 ? -11.305 -6.860 0.282 1.00 86.56 413 SER A N 1
ATOM 3295 C CA . SER A 1 413 ? -10.229 -6.938 -0.715 1.00 86.56 413 SER A CA 1
ATOM 3296 C C . SER A 1 413 ? -9.362 -5.673 -0.780 1.00 86.56 413 SER A C 1
ATOM 3298 O O . SER A 1 413 ? -8.179 -5.740 -1.102 1.00 86.56 413 SER A O 1
ATOM 3300 N N . THR A 1 414 ? -9.916 -4.497 -0.460 1.00 89.25 414 THR A N 1
ATOM 3301 C CA . THR A 1 414 ? -9.139 -3.251 -0.403 1.00 89.25 414 THR A CA 1
ATOM 3302 C C . THR A 1 414 ? -8.193 -3.243 0.801 1.00 89.25 414 THR A C 1
ATOM 3304 O O . THR A 1 414 ? -7.070 -2.748 0.691 1.00 89.25 414 THR A O 1
ATOM 3307 N N . LEU A 1 415 ? -8.606 -3.823 1.934 1.00 91.12 415 LEU A N 1
ATOM 3308 C CA . LEU A 1 415 ? -7.741 -3.993 3.103 1.00 91.12 415 LEU A CA 1
ATOM 3309 C C . LEU A 1 415 ? -6.631 -5.015 2.829 1.00 91.12 415 LEU A C 1
ATOM 3311 O O . LEU A 1 415 ? -5.477 -4.766 3.179 1.00 91.12 415 LEU A O 1
ATOM 3315 N N . GLU A 1 416 ? -6.961 -6.128 2.173 1.00 90.06 416 GLU A N 1
ATOM 3316 C CA . GLU A 1 416 ? -5.996 -7.141 1.717 1.00 90.06 416 GLU A CA 1
ATOM 3317 C C . GLU A 1 416 ? -4.944 -6.540 0.786 1.00 90.06 416 GLU A C 1
ATOM 3319 O O . GLU A 1 416 ? -3.746 -6.723 0.988 1.00 90.06 416 GLU A O 1
ATOM 3324 N N . ALA A 1 417 ? -5.370 -5.743 -0.194 1.00 89.56 417 ALA A N 1
ATOM 3325 C CA . ALA A 1 417 ? -4.456 -5.080 -1.112 1.00 89.56 417 ALA A CA 1
ATOM 3326 C C . ALA A 1 417 ? -3.550 -4.062 -0.395 1.00 89.56 417 ALA A C 1
ATOM 3328 O O . ALA A 1 417 ? -2.336 -4.048 -0.610 1.00 89.56 417 ALA A O 1
ATOM 3329 N N . LEU A 1 418 ? -4.118 -3.247 0.501 1.00 91.25 418 LEU A N 1
ATOM 3330 C CA . LEU A 1 418 ? -3.372 -2.258 1.281 1.00 91.25 418 LEU A CA 1
ATOM 3331 C C . LEU A 1 418 ? -2.304 -2.914 2.168 1.00 91.25 418 LEU A C 1
ATOM 3333 O O . LEU A 1 418 ? -1.130 -2.549 2.123 1.00 91.25 418 LEU A O 1
ATOM 3337 N N . THR A 1 419 ? -2.704 -3.898 2.967 1.00 92.62 419 THR A N 1
ATOM 3338 C CA . THR A 1 419 ? -1.801 -4.639 3.860 1.00 92.62 419 THR A CA 1
ATOM 3339 C C . THR A 1 419 ? -0.791 -5.483 3.085 1.00 92.62 419 THR A C 1
ATOM 3341 O O . THR A 1 419 ? 0.366 -5.548 3.491 1.00 92.62 419 THR A O 1
ATOM 3344 N N . GLY A 1 420 ? -1.173 -6.055 1.940 1.00 90.12 420 GLY A N 1
ATOM 3345 C CA . GLY A 1 420 ? -0.278 -6.768 1.032 1.00 90.12 420 GLY A CA 1
ATOM 3346 C C . GLY A 1 420 ? 0.840 -5.868 0.507 1.00 90.12 420 GLY A C 1
ATOM 3347 O O . GLY A 1 420 ? 2.014 -6.246 0.561 1.00 90.12 420 GLY A O 1
ATOM 3348 N N . VAL A 1 421 ? 0.514 -4.638 0.091 1.00 90.94 421 VAL A N 1
ATOM 3349 C CA . VAL A 1 421 ? 1.520 -3.627 -0.277 1.00 90.94 421 VAL A CA 1
ATOM 3350 C C . VAL A 1 421 ? 2.377 -3.257 0.931 1.00 90.94 421 VAL A C 1
ATOM 3352 O O . VAL A 1 421 ? 3.603 -3.341 0.846 1.00 90.94 421 VAL A O 1
ATOM 3355 N N . CYS A 1 422 ? 1.765 -2.912 2.066 1.00 93.12 422 CYS A N 1
ATOM 3356 C CA . CYS A 1 422 ? 2.487 -2.485 3.266 1.00 93.12 422 CYS A CA 1
ATOM 3357 C C . CYS A 1 422 ? 3.360 -3.584 3.895 1.00 93.12 422 CYS A C 1
ATOM 3359 O O . CYS A 1 422 ? 4.349 -3.260 4.544 1.00 93.12 422 CYS A O 1
ATOM 3361 N N . GLY A 1 423 ? 3.025 -4.862 3.711 1.00 91.69 423 GLY A N 1
ATOM 3362 C CA . GLY A 1 423 ? 3.786 -6.019 4.195 1.00 91.69 423 GLY A CA 1
ATOM 3363 C C . GLY A 1 423 ? 4.847 -6.526 3.213 1.00 91.69 423 GLY A C 1
ATOM 3364 O O . GLY A 1 423 ? 5.767 -7.236 3.613 1.00 91.69 423 GLY A O 1
ATOM 3365 N N . THR A 1 424 ? 4.765 -6.145 1.936 1.00 90.50 424 THR A N 1
ATOM 3366 C CA . THR A 1 424 ? 5.729 -6.546 0.891 1.00 90.50 424 THR A CA 1
ATOM 3367 C C . THR A 1 424 ? 6.770 -5.456 0.623 1.00 90.50 424 THR A C 1
ATOM 3369 O O . THR A 1 424 ? 7.962 -5.727 0.466 1.00 90.50 424 THR A O 1
ATOM 3372 N N . SER A 1 425 ? 6.262 -4.231 0.492 1.00 90.44 425 SER A N 1
ATOM 3373 C CA . SER A 1 425 ? 6.862 -2.983 0.032 1.00 90.44 425 SER A CA 1
ATOM 3374 C C . SER A 1 425 ? 7.341 -1.972 1.075 1.00 90.44 425 SER A C 1
ATOM 3376 O O . SER A 1 425 ? 6.526 -1.112 1.381 1.00 90.44 425 SER A O 1
ATOM 3378 N N . LEU A 1 426 ? 8.587 -1.938 1.580 1.00 89.19 426 LEU A N 1
ATOM 3379 C CA . LEU A 1 426 ? 8.993 -0.776 2.408 1.00 89.19 426 LEU A CA 1
ATOM 3380 C C . LEU A 1 426 ? 8.905 0.529 1.592 1.00 89.19 426 LEU A C 1
ATOM 3382 O O . LEU A 1 426 ? 8.285 1.494 2.025 1.00 89.19 426 LEU A O 1
ATOM 3386 N N . TYR A 1 427 ? 9.464 0.526 0.382 1.00 87.06 427 TYR A N 1
ATOM 3387 C CA . TYR A 1 427 ? 9.424 1.655 -0.547 1.00 87.06 427 TYR A CA 1
ATOM 3388 C C . TYR A 1 427 ? 7.991 2.059 -0.923 1.00 87.06 427 TYR A C 1
ATOM 3390 O O . TYR A 1 427 ? 7.642 3.236 -0.853 1.00 87.06 427 TYR A O 1
ATOM 3398 N N . LEU A 1 428 ? 7.139 1.095 -1.288 1.00 90.69 428 LEU A N 1
ATOM 3399 C CA . LEU A 1 428 ? 5.758 1.384 -1.695 1.00 90.69 428 LEU A CA 1
ATOM 3400 C C . LEU A 1 428 ? 4.901 1.876 -0.525 1.00 90.69 428 LEU A C 1
ATOM 3402 O O . LEU A 1 428 ? 4.016 2.708 -0.726 1.00 90.69 428 LEU A O 1
ATOM 3406 N N . ALA A 1 429 ? 5.163 1.383 0.686 1.00 92.62 429 ALA A N 1
ATOM 3407 C CA . ALA A 1 429 ? 4.479 1.828 1.889 1.00 92.62 429 ALA A CA 1
ATOM 3408 C C . ALA A 1 429 ? 4.902 3.249 2.297 1.00 92.62 429 ALA A C 1
ATOM 3410 O O . ALA A 1 429 ? 4.051 4.066 2.647 1.00 92.62 429 ALA A O 1
ATOM 3411 N N . GLU A 1 430 ? 6.193 3.583 2.196 1.00 90.88 430 GLU A N 1
ATOM 3412 C CA . GLU A 1 430 ? 6.684 4.954 2.393 1.00 90.88 430 GLU A CA 1
ATOM 3413 C C . GLU A 1 430 ? 6.104 5.918 1.355 1.00 90.88 430 GLU A C 1
ATOM 3415 O O . GLU A 1 430 ? 5.706 7.036 1.701 1.00 90.88 430 GLU A O 1
ATOM 3420 N N . LEU A 1 431 ? 6.005 5.474 0.100 1.00 88.38 431 LEU A N 1
ATOM 3421 C CA . LEU A 1 431 ? 5.389 6.250 -0.966 1.00 88.38 431 LEU A CA 1
ATOM 3422 C C . LEU A 1 431 ? 3.900 6.500 -0.682 1.00 88.38 431 LEU A C 1
ATOM 3424 O O . LEU A 1 431 ? 3.466 7.643 -0.773 1.00 88.38 431 LEU A O 1
ATOM 3428 N N . LEU A 1 432 ? 3.148 5.486 -0.237 1.00 90.50 432 LEU A N 1
ATOM 3429 C CA . LEU A 1 432 ? 1.738 5.626 0.150 1.00 90.50 432 LEU A CA 1
ATOM 3430 C C . LEU A 1 432 ? 1.536 6.608 1.317 1.00 90.50 432 LEU A C 1
ATOM 3432 O O . LEU A 1 432 ? 0.609 7.409 1.303 1.00 90.50 432 LEU A O 1
ATOM 3436 N N . VAL A 1 433 ? 2.396 6.576 2.339 1.00 90.25 433 VAL A N 1
ATOM 3437 C CA . VAL A 1 433 ? 2.302 7.521 3.469 1.00 90.25 433 VAL A CA 1
ATOM 3438 C C . VAL A 1 433 ? 2.646 8.951 3.036 1.00 90.25 433 VAL A C 1
ATOM 3440 O O . VAL A 1 433 ? 2.074 9.915 3.551 1.00 90.25 433 VAL A O 1
ATOM 3443 N N . THR A 1 434 ? 3.579 9.100 2.095 1.00 86.88 434 THR A N 1
ATOM 3444 C CA . THR A 1 434 ? 3.989 10.407 1.559 1.00 86.88 434 THR A CA 1
ATOM 3445 C C . THR A 1 434 ? 2.941 10.987 0.605 1.00 86.88 434 THR A C 1
ATOM 3447 O O . THR A 1 434 ? 2.701 12.195 0.640 1.00 86.88 434 THR A O 1
ATOM 3450 N N . SER A 1 435 ? 2.288 10.125 -0.174 1.00 85.44 435 SER A N 1
ATOM 3451 C CA . SER A 1 435 ? 1.251 10.434 -1.163 1.00 85.44 435 SER A CA 1
ATOM 3452 C C . SER A 1 435 ? -0.008 9.586 -0.913 1.00 85.44 435 SER A C 1
ATOM 3454 O O . SER A 1 435 ? -0.230 8.593 -1.612 1.00 85.44 435 SER A O 1
ATOM 3456 N N . PRO A 1 436 ? -0.845 9.949 0.083 1.00 86.69 436 PRO A N 1
ATOM 3457 C CA . PRO A 1 436 ? -2.036 9.178 0.445 1.00 86.69 436 PRO A CA 1
ATOM 3458 C C . PRO A 1 436 ? -3.069 9.028 -0.675 1.00 86.69 436 PRO A C 1
ATOM 3460 O O . PRO A 1 436 ? -3.855 8.088 -0.640 1.00 86.69 436 PRO A O 1
ATOM 3463 N N . GLU A 1 437 ? -3.054 9.907 -1.679 1.00 82.94 437 GLU A N 1
ATOM 3464 C CA . GLU A 1 437 ? -3.888 9.820 -2.883 1.00 82.94 437 GLU A CA 1
ATOM 3465 C C . GLU A 1 437 ? -3.670 8.528 -3.689 1.00 82.94 437 GLU A C 1
ATOM 3467 O O . GLU A 1 437 ? -4.554 8.105 -4.428 1.00 82.94 437 GLU A O 1
ATOM 3472 N N . LEU A 1 438 ? -2.532 7.844 -3.513 1.00 86.38 438 LEU A N 1
ATOM 3473 C CA . LEU A 1 438 ? -2.293 6.526 -4.113 1.00 86.38 438 LEU A CA 1
ATOM 3474 C C . LEU A 1 438 ? -3.281 5.469 -3.616 1.00 86.38 438 LEU A C 1
ATOM 3476 O O . LEU A 1 438 ? -3.506 4.470 -4.298 1.00 86.38 438 LEU A O 1
ATOM 3480 N N . PHE A 1 439 ? -3.907 5.700 -2.460 1.00 87.56 439 PHE A N 1
ATOM 3481 C CA . PHE A 1 439 ? -4.972 4.851 -1.952 1.00 87.56 439 PHE A CA 1
ATOM 3482 C C . PHE A 1 439 ? -6.146 4.735 -2.933 1.00 87.56 439 PHE A C 1
ATOM 3484 O O . PHE A 1 439 ? -6.741 3.664 -3.043 1.00 87.56 439 PHE A O 1
ATOM 3491 N N . ASP A 1 440 ? -6.440 5.784 -3.706 1.00 83.06 440 ASP A N 1
ATOM 3492 C CA . ASP A 1 440 ? -7.549 5.783 -4.662 1.00 83.06 440 ASP A CA 1
ATOM 3493 C C . ASP A 1 440 ? -7.379 4.682 -5.723 1.00 83.06 440 ASP A C 1
ATOM 3495 O O . ASP A 1 440 ? -8.362 4.066 -6.140 1.00 83.06 440 ASP A O 1
ATOM 3499 N N . LEU A 1 441 ? -6.138 4.328 -6.083 1.00 80.88 441 LEU A N 1
ATOM 3500 C CA . LEU A 1 441 ? -5.842 3.219 -6.999 1.00 80.88 441 LEU A CA 1
ATOM 3501 C C . LEU A 1 441 ? -6.289 1.851 -6.453 1.00 80.88 441 LEU A C 1
ATOM 3503 O O . LEU A 1 441 ? -6.600 0.963 -7.242 1.00 80.88 441 LEU A O 1
ATOM 3507 N N . LEU A 1 442 ? -6.364 1.672 -5.127 1.00 81.12 442 LEU A N 1
ATOM 3508 C CA . LEU A 1 442 ? -6.889 0.450 -4.493 1.00 81.12 442 LEU A CA 1
ATOM 3509 C C . LEU A 1 442 ? -8.418 0.380 -4.529 1.00 81.12 442 LEU A C 1
ATOM 3511 O O . LEU A 1 442 ? -9.000 -0.686 -4.324 1.00 81.12 442 LEU A O 1
ATOM 3515 N N . THR A 1 443 ? -9.073 1.520 -4.746 1.00 77.50 443 THR A N 1
ATOM 3516 C CA . THR A 1 443 ? -10.537 1.633 -4.750 1.00 77.50 443 THR A CA 1
ATOM 3517 C C . THR A 1 443 ? -11.147 1.510 -6.143 1.00 77.50 443 THR A C 1
ATOM 3519 O O . THR A 1 443 ? -12.361 1.321 -6.253 1.00 77.50 443 THR A O 1
ATOM 3522 N N . VAL A 1 444 ? -10.315 1.569 -7.193 1.00 77.44 444 VAL A N 1
ATOM 3523 C CA . VAL A 1 444 ? -10.716 1.496 -8.604 1.00 77.44 444 VAL A CA 1
ATOM 3524 C C . VAL A 1 444 ? -10.080 0.259 -9.266 1.00 77.44 444 VAL A C 1
ATOM 3526 O O . VAL A 1 444 ? -8.986 0.361 -9.828 1.00 77.44 444 VAL A O 1
ATOM 3529 N N . PRO A 1 445 ? -10.751 -0.912 -9.226 1.00 69.38 445 PRO A N 1
ATOM 3530 C CA . PRO A 1 445 ? -10.212 -2.178 -9.737 1.00 69.38 445 PRO A CA 1
ATOM 3531 C C . PRO A 1 445 ? -9.730 -2.111 -11.195 1.00 69.38 445 PRO A C 1
ATOM 3533 O O . PRO A 1 445 ? -8.642 -2.589 -11.514 1.00 69.38 445 PRO A O 1
ATOM 3536 N N . ASP A 1 446 ? -10.467 -1.414 -12.063 1.00 77.00 446 ASP A N 1
ATOM 3537 C CA . ASP A 1 446 ? -10.172 -1.309 -13.498 1.00 77.00 446 ASP A CA 1
ATOM 3538 C C . ASP A 1 446 ? -8.750 -0.792 -13.805 1.00 77.00 446 ASP A C 1
ATOM 3540 O O . ASP A 1 446 ? -8.147 -1.159 -14.818 1.00 77.00 446 ASP A O 1
ATOM 3544 N N . LEU A 1 447 ? -8.180 0.052 -12.931 1.00 74.19 447 LEU A N 1
ATOM 3545 C CA . LEU A 1 447 ? -6.843 0.633 -13.122 1.00 74.19 447 LEU A CA 1
ATOM 3546 C C . LEU A 1 447 ? -5.707 -0.374 -12.874 1.00 74.19 447 LEU A C 1
ATOM 3548 O O . LEU A 1 447 ? -4.589 -0.192 -13.375 1.00 74.19 447 LEU A O 1
ATOM 3552 N N . VAL A 1 448 ? -5.984 -1.439 -12.119 1.00 82.25 448 VAL A N 1
ATOM 3553 C CA . VAL A 1 448 ? -5.016 -2.479 -11.738 1.00 82.25 448 VAL A CA 1
ATOM 3554 C C . VAL A 1 448 ? -5.285 -3.819 -12.428 1.00 82.25 448 VAL A C 1
ATOM 3556 O O . VAL A 1 448 ? -4.444 -4.716 -12.403 1.00 82.25 448 VAL A O 1
ATOM 3559 N N . GLU A 1 449 ? -6.407 -3.977 -13.117 1.00 83.31 449 GLU A N 1
ATOM 3560 C CA . GLU A 1 449 ? -6.671 -5.192 -13.892 1.00 83.31 449 GLU A CA 1
ATOM 3561 C C . GLU A 1 449 ? -5.846 -5.235 -15.186 1.00 83.31 449 GLU A C 1
ATOM 3563 O O . GLU A 1 449 ? -5.227 -6.256 -15.500 1.00 83.31 449 GLU A O 1
ATOM 3568 N N . ARG A 1 450 ? -5.735 -4.111 -15.907 1.00 88.50 450 ARG A N 1
ATOM 3569 C CA . ARG A 1 450 ? -5.056 -4.068 -17.214 1.00 88.50 450 ARG A CA 1
ATOM 3570 C C . ARG A 1 450 ? -3.662 -3.445 -17.190 1.00 88.50 450 ARG A C 1
ATOM 3572 O O . ARG A 1 450 ? -3.347 -2.559 -16.393 1.00 88.50 450 ARG A O 1
ATOM 3579 N N . ALA A 1 451 ? -2.833 -3.877 -18.138 1.00 90.94 451 ALA A N 1
ATOM 3580 C CA . ALA A 1 451 ? -1.587 -3.191 -18.449 1.00 90.94 451 ALA A CA 1
ATOM 3581 C C . ALA A 1 451 ? -1.874 -1.925 -19.267 1.00 90.94 451 ALA A C 1
ATOM 3583 O O . ALA A 1 451 ? -2.732 -1.944 -20.155 1.00 90.94 451 ALA A O 1
ATOM 3584 N N . LYS A 1 452 ? -1.146 -0.839 -18.989 1.00 93.56 452 LYS A N 1
ATOM 3585 C CA . LYS A 1 452 ? -1.111 0.318 -19.895 1.00 93.56 452 LYS A CA 1
ATOM 3586 C C . LYS A 1 452 ? -0.145 0.035 -21.039 1.00 93.56 452 LYS A C 1
ATOM 3588 O O . LYS A 1 452 ? 0.958 -0.463 -20.801 1.00 93.56 452 LYS A O 1
ATOM 3593 N N . THR A 1 453 ? -0.528 0.394 -22.254 1.00 95.62 453 THR A N 1
ATOM 3594 C CA . THR A 1 453 ? 0.348 0.344 -23.433 1.00 95.62 453 THR A CA 1
ATOM 3595 C C . THR A 1 453 ? 1.462 1.392 -23.345 1.00 95.62 453 THR A C 1
ATOM 3597 O O . THR A 1 453 ? 1.385 2.322 -22.540 1.00 95.62 453 THR A O 1
ATOM 3600 N N . LEU A 1 454 ? 2.512 1.240 -24.156 1.00 96.00 454 LEU A N 1
ATOM 3601 C CA . LEU A 1 454 ? 3.571 2.247 -24.277 1.00 96.00 454 LEU A CA 1
ATOM 3602 C C . LEU A 1 454 ? 2.997 3.606 -24.713 1.00 96.00 454 LEU A C 1
ATOM 3604 O O . LEU A 1 454 ? 3.296 4.609 -24.073 1.00 96.00 454 LEU A O 1
ATOM 3608 N N . ASP A 1 455 ? 2.109 3.619 -25.710 1.00 96.62 455 ASP A N 1
ATOM 3609 C CA . ASP A 1 455 ? 1.488 4.839 -26.244 1.00 96.62 455 ASP A CA 1
ATOM 3610 C C . ASP A 1 455 ? 0.680 5.600 -25.182 1.00 96.62 455 ASP A C 1
ATOM 3612 O O . ASP A 1 455 ? 0.770 6.823 -25.082 1.00 96.62 455 ASP A O 1
ATOM 3616 N N . GLU A 1 456 ? -0.078 4.887 -24.340 1.00 96.69 456 GLU A N 1
ATOM 3617 C CA . GLU A 1 456 ? -0.804 5.500 -23.219 1.00 96.69 456 GLU A CA 1
ATOM 3618 C C . GLU A 1 456 ? 0.161 6.161 -22.227 1.00 96.69 456 GLU A C 1
ATOM 3620 O O . GLU A 1 456 ? -0.042 7.315 -21.846 1.00 96.69 456 GLU A O 1
ATOM 3625 N N . LYS A 1 457 ? 1.235 5.457 -21.840 1.00 97.69 457 LYS A N 1
ATOM 3626 C CA . LYS A 1 457 ? 2.245 6.005 -20.921 1.00 97.69 457 LYS A CA 1
ATOM 3627 C C . LYS A 1 457 ? 2.972 7.204 -21.532 1.00 97.69 457 LYS A C 1
ATOM 3629 O O . LYS A 1 457 ? 3.236 8.191 -20.846 1.00 97.69 457 LYS A O 1
ATOM 3634 N N . GLN A 1 458 ? 3.277 7.138 -22.826 1.00 96.50 458 GLN A N 1
ATOM 3635 C CA . GLN A 1 458 ? 3.921 8.219 -23.564 1.00 96.50 458 GLN A CA 1
ATOM 3636 C C . GLN A 1 458 ? 3.020 9.454 -23.622 1.00 96.50 458 GLN A C 1
ATOM 3638 O O . GLN A 1 458 ? 3.490 10.553 -23.342 1.00 96.50 458 GLN A O 1
ATOM 3643 N N . ALA A 1 459 ? 1.729 9.288 -23.920 1.00 97.06 459 ALA A N 1
ATOM 3644 C CA . ALA A 1 459 ? 0.770 10.388 -23.953 1.00 97.06 459 ALA A CA 1
ATOM 3645 C C . ALA A 1 459 ? 0.620 11.064 -22.577 1.00 97.06 459 ALA A C 1
ATOM 3647 O O . ALA A 1 459 ? 0.581 12.293 -22.489 1.00 97.06 459 ALA A O 1
ATOM 3648 N N . GLU A 1 460 ? 0.574 10.280 -21.496 1.00 97.12 460 GLU A N 1
ATOM 3649 C CA . GLU A 1 460 ? 0.530 10.791 -20.121 1.00 97.12 460 GLU A CA 1
ATOM 3650 C C . GLU A 1 460 ? 1.803 11.579 -19.760 1.00 97.12 460 GLU A C 1
ATOM 3652 O O . GLU A 1 460 ? 1.710 12.708 -19.268 1.00 97.12 460 GLU A O 1
ATOM 3657 N N . ALA A 1 461 ? 2.986 11.027 -20.051 1.00 97.44 461 ALA A N 1
ATOM 3658 C CA . ALA A 1 461 ? 4.266 11.684 -19.791 1.00 97.44 461 ALA A CA 1
ATOM 3659 C C . ALA A 1 461 ? 4.456 12.953 -20.642 1.00 97.44 461 ALA A C 1
ATOM 3661 O O . ALA A 1 461 ? 4.878 13.988 -20.121 1.00 97.44 461 ALA A O 1
ATOM 3662 N N . LEU A 1 462 ? 4.095 12.909 -21.928 1.00 96.31 462 LEU A N 1
ATOM 3663 C CA . LEU A 1 462 ? 4.191 14.047 -22.843 1.00 96.31 462 LEU A CA 1
ATOM 3664 C C . LEU A 1 462 ? 3.280 15.192 -22.401 1.00 96.31 462 LEU A C 1
ATOM 3666 O O . LEU A 1 462 ? 3.717 16.338 -22.342 1.00 96.31 462 LEU A O 1
ATOM 3670 N N . LYS A 1 463 ? 2.047 14.886 -21.984 1.00 96.81 463 LYS A N 1
ATOM 3671 C CA . LYS A 1 463 ? 1.124 15.891 -21.447 1.00 96.81 463 LYS A CA 1
ATOM 3672 C C . LYS A 1 463 ? 1.720 16.633 -20.250 1.00 96.81 463 LYS A C 1
ATOM 3674 O O . LYS A 1 463 ? 1.531 17.843 -20.129 1.00 96.81 463 LYS A O 1
ATOM 3679 N N . ILE A 1 464 ? 2.437 15.939 -19.364 1.00 96.25 464 ILE A N 1
ATOM 3680 C CA . ILE A 1 464 ? 3.130 16.575 -18.233 1.00 96.25 464 ILE A CA 1
ATOM 3681 C C . ILE A 1 464 ? 4.219 17.519 -18.744 1.00 96.25 464 ILE A C 1
ATOM 3683 O O . ILE A 1 464 ? 4.282 18.662 -18.302 1.00 96.25 464 ILE A O 1
ATOM 3687 N N . VAL A 1 465 ? 5.039 17.061 -19.689 1.00 94.56 465 VAL A N 1
ATOM 3688 C CA . VAL A 1 465 ? 6.128 17.848 -20.284 1.00 94.56 465 VAL A CA 1
ATOM 3689 C C . VAL A 1 465 ? 5.606 19.111 -20.984 1.00 94.56 465 VAL A C 1
ATOM 3691 O O . VAL A 1 465 ? 6.185 20.182 -20.824 1.00 94.56 465 VAL A O 1
ATOM 3694 N N . GLU A 1 466 ? 4.490 19.023 -21.707 1.00 93.06 466 GLU A N 1
ATOM 3695 C CA . GLU A 1 466 ? 3.913 20.144 -22.464 1.00 93.06 466 GLU A CA 1
ATOM 3696 C C . GLU A 1 466 ? 3.176 21.172 -21.596 1.00 93.06 466 GLU A C 1
ATOM 3698 O O . GLU A 1 466 ? 3.153 22.358 -21.927 1.00 93.06 466 GLU A O 1
ATOM 3703 N N . THR A 1 467 ? 2.537 20.734 -20.507 1.00 93.94 467 THR A N 1
ATOM 3704 C CA . THR A 1 467 ? 1.630 21.592 -19.721 1.00 93.94 467 THR A CA 1
ATOM 3705 C C . THR A 1 467 ? 2.223 22.092 -18.409 1.00 93.94 467 THR A C 1
ATOM 3707 O O . THR A 1 467 ? 1.739 23.085 -17.858 1.00 93.94 467 THR A O 1
ATOM 3710 N N . ALA A 1 468 ? 3.254 21.429 -17.882 1.00 92.81 468 ALA A N 1
ATOM 3711 C CA . ALA A 1 468 ? 3.866 21.827 -16.626 1.00 92.81 468 ALA A CA 1
ATOM 3712 C C . ALA A 1 468 ? 4.705 23.108 -16.783 1.00 92.81 468 ALA A C 1
ATOM 3714 O O . ALA A 1 468 ? 5.441 23.258 -17.759 1.00 92.81 468 ALA A O 1
ATOM 3715 N N . PRO A 1 469 ? 4.699 24.006 -15.780 1.00 90.69 469 PRO A N 1
ATOM 3716 C CA . PRO A 1 469 ? 5.731 25.030 -15.660 1.00 90.69 469 PRO A CA 1
ATOM 3717 C C . PRO A 1 469 ? 7.132 24.399 -15.662 1.00 90.69 469 PRO A C 1
ATOM 3719 O O . PRO A 1 469 ? 7.333 23.339 -15.062 1.00 90.69 469 PRO A O 1
ATOM 3722 N N . SER A 1 470 ? 8.110 25.059 -16.290 1.00 85.94 470 SER A N 1
ATOM 3723 C CA . SER A 1 470 ? 9.472 24.522 -16.468 1.00 85.94 470 SER A CA 1
ATOM 3724 C C . SER A 1 470 ? 10.131 24.081 -15.147 1.00 85.94 470 SER A C 1
ATOM 3726 O O . SER A 1 470 ? 10.749 23.020 -15.085 1.00 85.94 470 SER A O 1
ATOM 3728 N N . ASP A 1 471 ? 9.917 24.817 -14.050 1.00 87.88 471 ASP A N 1
ATOM 3729 C CA . ASP A 1 471 ? 10.440 24.487 -12.714 1.00 87.88 471 ASP A CA 1
ATOM 3730 C C . ASP A 1 471 ? 9.701 23.320 -12.022 1.00 87.88 471 ASP A C 1
ATOM 3732 O O . ASP A 1 471 ? 10.195 22.752 -11.043 1.00 87.88 471 ASP A O 1
ATOM 3736 N N . LYS A 1 472 ? 8.515 22.943 -12.518 1.00 91.69 472 LYS A N 1
ATOM 3737 C CA . LYS A 1 472 ? 7.655 21.876 -11.975 1.00 91.69 472 LYS A CA 1
ATOM 3738 C C . LYS A 1 472 ? 7.613 20.614 -12.831 1.00 91.69 472 LYS A C 1
ATOM 3740 O O . LYS A 1 472 ? 7.190 19.580 -12.316 1.00 91.69 472 LYS A O 1
ATOM 3745 N N . MET A 1 473 ? 8.093 20.661 -14.072 1.00 93.69 473 MET A N 1
ATOM 3746 C CA . MET A 1 473 ? 8.082 19.528 -15.003 1.00 93.69 473 MET A CA 1
ATOM 3747 C C . MET A 1 473 ? 8.741 18.268 -14.415 1.00 93.69 473 MET A C 1
ATOM 3749 O O . MET A 1 473 ? 8.090 17.233 -14.293 1.00 93.69 473 MET A O 1
ATOM 3753 N N . LEU A 1 474 ? 10.009 18.347 -13.993 1.00 92.88 474 LEU A N 1
ATOM 3754 C CA . LEU A 1 474 ? 10.731 17.186 -13.449 1.00 92.88 474 LEU A CA 1
ATOM 3755 C C . LEU A 1 474 ? 10.111 16.647 -12.142 1.00 92.88 474 LEU A C 1
ATOM 3757 O O . LEU A 1 474 ? 9.975 15.430 -12.010 1.00 92.88 474 LEU A O 1
ATOM 3761 N N . PRO A 1 475 ? 9.704 17.483 -11.159 1.00 91.88 475 PRO A N 1
ATOM 3762 C CA . PRO A 1 475 ? 8.898 17.017 -10.027 1.00 91.88 475 PRO A CA 1
ATOM 3763 C C . PRO A 1 475 ? 7.628 16.250 -10.426 1.00 91.88 475 PRO A C 1
ATOM 3765 O O . PRO A 1 475 ? 7.351 15.208 -9.835 1.00 91.88 475 PRO A O 1
ATOM 3768 N N . LEU A 1 476 ? 6.881 16.726 -11.427 1.00 92.12 476 LEU A N 1
ATOM 3769 C CA . LEU A 1 476 ? 5.649 16.074 -11.876 1.00 92.12 476 LEU A CA 1
ATOM 3770 C C . LEU A 1 476 ? 5.918 14.760 -12.617 1.00 92.12 476 LEU A C 1
ATOM 3772 O O . LEU A 1 476 ? 5.207 13.790 -12.376 1.00 92.12 476 LEU A O 1
ATOM 3776 N N . LEU A 1 477 ? 6.974 14.680 -13.433 1.00 94.12 477 LEU A N 1
ATOM 3777 C CA . LEU A 1 477 ? 7.402 13.418 -14.048 1.00 94.12 477 LEU A CA 1
ATOM 3778 C C . LEU A 1 477 ? 7.846 12.385 -13.005 1.00 94.12 477 LEU A C 1
ATOM 3780 O O . LEU A 1 477 ? 7.524 11.207 -13.138 1.00 94.12 477 LEU A O 1
ATOM 3784 N N . ARG A 1 478 ? 8.540 12.811 -11.940 1.00 91.69 478 ARG A N 1
ATOM 3785 C CA . ARG A 1 478 ? 8.896 11.927 -10.815 1.00 91.69 478 ARG A CA 1
ATOM 3786 C C . ARG A 1 478 ? 7.661 11.385 -10.111 1.00 91.69 478 ARG A C 1
ATOM 3788 O O . ARG A 1 478 ? 7.610 10.192 -9.829 1.00 91.69 478 ARG A O 1
ATOM 3795 N N . ARG A 1 479 ? 6.668 12.244 -9.861 1.00 90.38 479 ARG A N 1
ATOM 3796 C CA . ARG A 1 479 ? 5.382 11.826 -9.292 1.00 90.38 479 ARG A CA 1
ATOM 3797 C C . ARG A 1 479 ? 4.691 10.814 -10.203 1.00 90.38 479 ARG A C 1
ATOM 3799 O O . ARG A 1 479 ? 4.419 9.715 -9.752 1.00 90.38 479 ARG A O 1
ATOM 3806 N N . TYR A 1 480 ? 4.548 11.123 -11.491 1.00 93.44 480 TYR A N 1
ATOM 3807 C CA . TYR A 1 480 ? 3.968 10.207 -12.474 1.00 93.44 480 TYR A CA 1
ATOM 3808 C C . TYR A 1 480 ? 4.664 8.839 -12.508 1.00 93.44 480 TYR A C 1
ATOM 3810 O O . TYR A 1 480 ? 4.006 7.805 -12.425 1.00 93.44 480 TYR A O 1
ATOM 3818 N N . LYS A 1 481 ? 6.002 8.823 -12.569 1.00 93.00 481 LYS A N 1
ATOM 3819 C CA . LYS A 1 481 ? 6.795 7.587 -12.521 1.00 93.00 481 LYS A CA 1
ATOM 3820 C C . LYS A 1 481 ? 6.517 6.797 -11.245 1.00 93.00 481 LYS A C 1
ATOM 3822 O O . LYS A 1 481 ? 6.395 5.579 -11.309 1.00 93.00 481 LYS A O 1
ATOM 3827 N N . ASN A 1 482 ? 6.451 7.463 -10.094 1.00 90.75 482 ASN A N 1
ATOM 3828 C CA . ASN A 1 482 ? 6.193 6.810 -8.814 1.00 90.75 482 ASN A CA 1
ATOM 3829 C C . ASN A 1 482 ? 4.767 6.244 -8.745 1.00 90.75 482 ASN A C 1
ATOM 3831 O O . ASN A 1 482 ? 4.610 5.095 -8.342 1.00 90.75 482 ASN A O 1
ATOM 3835 N N . ASP A 1 483 ? 3.766 6.996 -9.204 1.00 90.44 483 ASP A N 1
ATOM 3836 C CA . ASP A 1 483 ? 2.367 6.562 -9.258 1.00 90.44 483 ASP A CA 1
ATOM 3837 C C . ASP A 1 483 ? 2.210 5.332 -10.169 1.00 90.44 483 ASP A C 1
ATOM 3839 O O . ASP A 1 483 ? 1.580 4.338 -9.802 1.00 90.44 483 ASP A O 1
ATOM 3843 N N . GLU A 1 484 ? 2.848 5.350 -11.342 1.00 93.50 484 GLU A N 1
ATOM 3844 C CA . GLU A 1 484 ? 2.793 4.245 -12.298 1.00 93.50 484 GLU A CA 1
ATOM 3845 C C . GLU A 1 484 ? 3.594 3.021 -11.818 1.00 93.50 484 GLU A C 1
ATOM 3847 O O . GLU A 1 484 ? 3.135 1.892 -11.985 1.00 93.50 484 GLU A O 1
ATOM 3852 N N . ILE A 1 485 ? 4.740 3.207 -11.146 1.00 92.81 485 ILE A N 1
ATOM 3853 C CA . ILE A 1 485 ? 5.442 2.107 -10.461 1.00 92.81 485 ILE A CA 1
ATOM 3854 C C . ILE A 1 485 ? 4.568 1.498 -9.375 1.00 92.81 485 ILE A C 1
ATOM 3856 O O . ILE A 1 485 ? 4.528 0.274 -9.256 1.00 92.81 485 ILE A O 1
ATOM 3860 N N . TRP A 1 486 ? 3.873 2.325 -8.596 1.00 91.69 486 TRP A N 1
ATOM 3861 C CA . TRP A 1 486 ? 2.992 1.853 -7.539 1.00 91.69 486 TRP A CA 1
ATOM 3862 C C . TRP A 1 486 ? 1.847 1.021 -8.121 1.00 91.69 486 TRP A C 1
ATOM 3864 O O . TRP A 1 486 ? 1.602 -0.091 -7.655 1.00 91.69 486 TRP A O 1
ATOM 3874 N N . ARG A 1 487 ? 1.239 1.483 -9.223 1.00 92.81 487 ARG A N 1
ATOM 3875 C CA . ARG A 1 487 ? 0.243 0.724 -9.992 1.00 92.81 487 ARG A CA 1
ATOM 3876 C C . ARG A 1 487 ? 0.804 -0.616 -10.471 1.00 92.81 487 ARG A C 1
ATOM 3878 O O . ARG A 1 487 ? 0.223 -1.651 -10.167 1.00 92.81 487 ARG A O 1
ATOM 3885 N N . ILE A 1 488 ? 1.938 -0.626 -11.177 1.00 93.62 488 ILE A N 1
ATOM 3886 C CA . ILE A 1 488 ? 2.572 -1.851 -11.705 1.00 93.62 488 ILE A CA 1
ATOM 3887 C C . ILE A 1 488 ? 2.911 -2.833 -10.570 1.00 93.62 488 ILE A C 1
ATOM 3889 O O . ILE A 1 488 ? 2.671 -4.037 -10.689 1.00 93.62 488 ILE A O 1
ATOM 3893 N N . ALA A 1 489 ? 3.440 -2.329 -9.455 1.00 91.38 489 ALA A N 1
ATOM 3894 C CA . ALA A 1 489 ? 3.768 -3.133 -8.288 1.00 91.38 489 ALA A CA 1
ATOM 3895 C C . ALA A 1 489 ? 2.527 -3.741 -7.635 1.00 91.38 489 ALA A C 1
ATOM 3897 O O . ALA A 1 489 ? 2.537 -4.928 -7.316 1.00 91.38 489 ALA A O 1
ATOM 3898 N N . LEU A 1 490 ? 1.452 -2.965 -7.494 1.00 89.88 490 LEU A N 1
ATOM 3899 C CA . LEU A 1 490 ? 0.181 -3.453 -6.973 1.00 89.88 490 LEU A CA 1
ATOM 3900 C C . LEU A 1 490 ? -0.370 -4.594 -7.838 1.00 89.88 490 LEU A C 1
ATOM 3902 O O . LEU A 1 490 ? -0.755 -5.627 -7.298 1.00 89.88 490 LEU A O 1
ATOM 3906 N N . ARG A 1 491 ? -0.314 -4.477 -9.174 1.00 91.38 491 ARG A N 1
ATOM 3907 C CA . ARG A 1 491 ? -0.710 -5.571 -10.086 1.00 91.38 491 ARG A CA 1
ATOM 3908 C C . ARG A 1 491 ? 0.106 -6.838 -9.865 1.00 91.38 491 ARG A C 1
ATOM 3910 O O . ARG A 1 491 ? -0.450 -7.930 -9.865 1.00 91.38 491 ARG A O 1
ATOM 3917 N N . ASN A 1 492 ? 1.418 -6.693 -9.687 1.00 89.94 492 ASN A N 1
ATOM 3918 C CA . ASN A 1 492 ? 2.312 -7.815 -9.415 1.00 89.94 492 ASN A CA 1
ATOM 3919 C C . ASN A 1 492 ? 2.019 -8.463 -8.048 1.00 89.94 492 ASN A C 1
ATOM 3921 O O . ASN A 1 492 ? 1.984 -9.684 -7.957 1.00 89.94 492 ASN A O 1
ATOM 3925 N N . ILE A 1 493 ? 1.789 -7.663 -7.001 1.00 87.69 493 ILE A N 1
ATOM 3926 C CA . ILE A 1 493 ? 1.509 -8.147 -5.636 1.00 87.69 493 ILE A CA 1
ATOM 3927 C C . ILE A 1 493 ? 0.155 -8.864 -5.567 1.00 87.69 493 ILE A C 1
ATOM 3929 O O . ILE A 1 493 ? 0.060 -9.912 -4.940 1.00 87.69 493 ILE A O 1
ATOM 3933 N N . LEU A 1 494 ? -0.869 -8.341 -6.249 1.00 84.81 494 LEU A N 1
ATOM 3934 C CA . LEU A 1 494 ? -2.201 -8.954 -6.313 1.00 84.81 494 LEU A CA 1
ATOM 3935 C C . LEU A 1 494 ? -2.284 -10.161 -7.262 1.00 84.81 494 LEU A C 1
ATOM 3937 O O . LEU A 1 494 ? -3.331 -10.789 -7.358 1.00 84.81 494 LEU A O 1
ATOM 3941 N N . GLY A 1 495 ? -1.211 -10.482 -7.992 1.00 87.44 495 GLY A N 1
ATOM 3942 C CA . GLY A 1 495 ? -1.217 -11.565 -8.980 1.00 87.44 495 GLY A CA 1
ATOM 3943 C C . GLY A 1 495 ? -1.963 -11.240 -10.283 1.00 87.44 495 GLY A C 1
ATOM 3944 O O . GLY A 1 495 ? -2.180 -12.133 -11.099 1.00 87.44 495 GLY A O 1
ATOM 3945 N N . ASN A 1 496 ? -2.303 -9.970 -10.528 1.00 88.31 496 ASN A N 1
ATOM 3946 C CA . ASN A 1 496 ? -2.984 -9.496 -11.743 1.00 88.31 496 ASN A CA 1
ATOM 3947 C C . ASN A 1 496 ? -2.048 -9.355 -12.959 1.00 88.31 496 ASN A C 1
ATOM 3949 O O . ASN A 1 496 ? -2.500 -9.069 -14.070 1.00 88.31 496 ASN A O 1
ATOM 3953 N N . ALA A 1 497 ? -0.735 -9.502 -12.771 1.00 91.19 497 ALA A N 1
ATOM 3954 C CA . ALA A 1 497 ? 0.255 -9.444 -13.839 1.00 91.19 497 ALA A CA 1
ATOM 3955 C C . ALA A 1 497 ? 1.260 -10.593 -13.717 1.00 91.19 497 ALA A C 1
ATOM 3957 O O . ALA A 1 497 ? 1.804 -10.855 -12.646 1.00 91.19 497 ALA A O 1
ATOM 3958 N N . SER A 1 498 ? 1.542 -11.254 -14.842 1.00 91.44 498 SER A N 1
ATOM 3959 C CA . SER A 1 498 ? 2.666 -12.184 -14.929 1.00 91.44 498 SER A CA 1
ATOM 3960 C C . SER A 1 498 ? 3.988 -11.420 -14.897 1.00 91.44 498 SER A C 1
ATOM 3962 O O . SER A 1 498 ? 4.065 -10.270 -15.333 1.00 91.44 498 SER A O 1
ATOM 3964 N N . LEU A 1 499 ? 5.059 -12.080 -14.457 1.00 89.44 499 LEU A N 1
ATOM 3965 C CA . LEU A 1 499 ? 6.388 -11.474 -14.421 1.00 89.44 499 LEU A CA 1
ATOM 3966 C C . LEU A 1 499 ? 6.811 -10.856 -15.776 1.00 89.44 499 LEU A C 1
ATOM 3968 O O . LEU A 1 499 ? 7.257 -9.708 -15.753 1.00 89.44 499 LEU A O 1
ATOM 3972 N N . PRO A 1 500 ? 6.670 -11.531 -16.943 1.00 91.75 500 PRO A N 1
ATOM 3973 C CA . PRO A 1 500 ? 6.993 -10.908 -18.228 1.00 91.75 500 PRO A CA 1
ATOM 3974 C C . PRO A 1 500 ? 6.231 -9.598 -18.451 1.00 91.75 500 PRO A C 1
ATOM 3976 O O . PRO A 1 500 ? 6.846 -8.586 -18.784 1.00 91.75 500 PRO A O 1
ATOM 3979 N N . THR A 1 501 ? 4.927 -9.590 -18.151 1.00 93.75 501 THR A N 1
ATOM 3980 C CA . THR A 1 501 ? 4.074 -8.395 -18.247 1.00 93.75 501 THR A CA 1
ATOM 3981 C C . THR A 1 501 ? 4.606 -7.266 -17.369 1.00 93.75 501 THR A C 1
ATOM 3983 O O . THR A 1 501 ? 4.808 -6.159 -17.859 1.00 93.75 501 THR A O 1
ATOM 3986 N N . THR A 1 502 ? 4.911 -7.545 -16.098 1.00 94.75 502 THR A N 1
ATOM 3987 C CA . THR A 1 502 ? 5.469 -6.555 -15.164 1.00 94.75 502 THR A CA 1
ATOM 3988 C C . THR A 1 502 ? 6.787 -5.974 -15.676 1.00 94.75 502 THR A C 1
ATOM 3990 O O . THR A 1 502 ? 6.968 -4.759 -15.658 1.00 94.75 502 THR A O 1
ATOM 3993 N N . THR A 1 503 ? 7.703 -6.813 -16.174 1.00 95.19 503 THR A N 1
ATOM 3994 C CA . THR A 1 503 ? 8.993 -6.328 -16.691 1.00 95.19 503 THR A CA 1
ATOM 3995 C C . THR A 1 503 ? 8.842 -5.478 -17.952 1.00 95.19 503 THR A C 1
ATOM 3997 O O . THR A 1 503 ? 9.524 -4.463 -18.085 1.00 95.19 503 THR A O 1
ATOM 4000 N N . THR A 1 504 ? 7.902 -5.832 -18.836 1.00 95.75 504 THR A N 1
ATOM 4001 C CA . THR A 1 504 ? 7.560 -5.022 -20.009 1.00 95.75 504 THR A CA 1
ATOM 4002 C C . THR A 1 504 ? 6.956 -3.684 -19.597 1.00 95.75 504 THR A C 1
ATOM 4004 O O . THR A 1 504 ? 7.390 -2.656 -20.099 1.00 95.75 504 THR A O 1
ATOM 4007 N N . GLU A 1 505 ? 6.028 -3.650 -18.638 1.00 96.75 505 GLU A N 1
ATOM 4008 C CA . GLU A 1 505 ? 5.435 -2.389 -18.184 1.00 96.75 505 GLU A CA 1
ATOM 4009 C C . GLU A 1 505 ? 6.457 -1.429 -17.569 1.00 96.75 505 GLU A C 1
ATOM 4011 O O . GLU A 1 505 ? 6.379 -0.227 -17.824 1.00 96.75 505 GLU A O 1
ATOM 4016 N N . LEU A 1 506 ? 7.417 -1.951 -16.796 1.00 97.00 506 LEU A N 1
ATOM 4017 C CA . LEU A 1 506 ? 8.518 -1.162 -16.237 1.00 97.00 506 LEU A CA 1
ATOM 4018 C C . LEU A 1 506 ? 9.428 -0.604 -17.339 1.00 97.00 506 LEU A C 1
ATOM 4020 O O . LEU A 1 506 ? 9.812 0.564 -17.291 1.00 97.00 506 LEU A O 1
ATOM 4024 N N . SER A 1 507 ? 9.758 -1.420 -18.343 1.00 97.81 507 SER A N 1
ATOM 4025 C CA . SER A 1 507 ? 10.526 -0.983 -19.514 1.00 97.81 507 SER A CA 1
ATOM 4026 C C . SER A 1 507 ? 9.795 0.076 -20.329 1.00 97.81 507 SER A C 1
ATOM 4028 O O . SER A 1 507 ? 10.401 1.083 -20.684 1.00 97.81 507 SER A O 1
ATOM 4030 N N . ASP A 1 508 ? 8.499 -0.110 -20.558 1.00 98.00 508 ASP A N 1
ATOM 4031 C CA . ASP A 1 508 ? 7.671 0.824 -21.315 1.00 98.00 508 ASP A CA 1
ATOM 4032 C C . ASP A 1 508 ? 7.509 2.155 -20.573 1.00 98.00 508 ASP A C 1
ATOM 4034 O O . ASP A 1 508 ? 7.486 3.206 -21.201 1.00 98.00 508 ASP A O 1
ATOM 4038 N N . LEU A 1 509 ? 7.445 2.143 -19.237 1.00 98.31 509 LEU A N 1
ATOM 4039 C CA . LEU A 1 509 ? 7.446 3.373 -18.442 1.00 98.31 509 LEU A CA 1
ATOM 4040 C C . LEU A 1 509 ? 8.768 4.140 -18.584 1.00 98.31 509 LEU A C 1
ATOM 4042 O O . LEU A 1 509 ? 8.756 5.355 -18.776 1.00 98.31 509 LEU A O 1
ATOM 4046 N N . ALA A 1 510 ? 9.910 3.453 -18.489 1.00 97.81 510 ALA A N 1
ATOM 4047 C CA . ALA A 1 510 ? 11.217 4.084 -18.675 1.00 9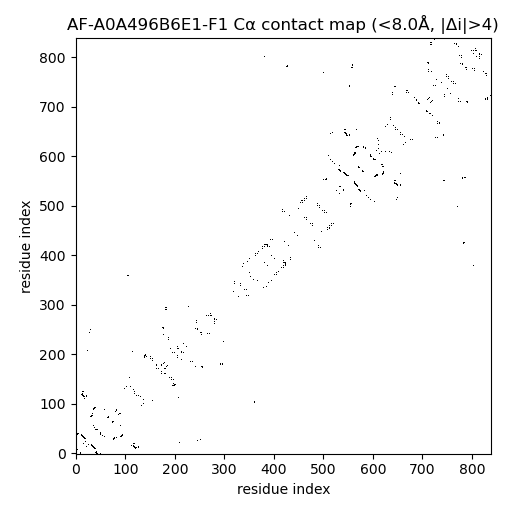7.81 510 ALA A CA 1
ATOM 4048 C C . ALA A 1 510 ? 11.375 4.665 -20.089 1.00 97.81 510 ALA A C 1
ATOM 4050 O O . ALA A 1 510 ? 11.875 5.780 -20.258 1.00 97.81 510 ALA A O 1
ATOM 4051 N N . GLU A 1 511 ? 10.898 3.936 -21.096 1.00 97.94 511 GLU A N 1
ATOM 4052 C CA . GLU A 1 511 ? 10.889 4.371 -22.489 1.00 97.94 511 GLU A CA 1
ATOM 4053 C C . GLU A 1 511 ? 9.983 5.585 -22.705 1.00 97.94 511 GLU A C 1
ATOM 4055 O O . GLU A 1 511 ? 10.463 6.602 -23.198 1.00 97.94 511 GLU A O 1
ATOM 4060 N N . ALA A 1 512 ? 8.730 5.539 -22.245 1.00 98.19 512 ALA A N 1
ATOM 4061 C CA . ALA A 1 512 ? 7.778 6.644 -22.348 1.00 98.19 512 ALA A CA 1
ATOM 4062 C C . ALA A 1 512 ? 8.317 7.944 -21.735 1.00 98.19 512 ALA A C 1
ATOM 4064 O O . ALA A 1 512 ? 8.236 9.005 -22.353 1.00 98.19 512 ALA A O 1
ATOM 4065 N N . VAL A 1 513 ? 8.911 7.869 -20.539 1.00 97.56 513 VAL A N 1
ATOM 4066 C CA . VAL A 1 513 ? 9.489 9.048 -19.876 1.00 97.56 513 VAL A CA 1
ATOM 4067 C C . VAL A 1 513 ? 10.704 9.576 -20.641 1.00 97.56 513 VAL A C 1
ATOM 4069 O O . VAL A 1 513 ? 10.842 10.788 -20.806 1.00 97.56 513 VAL A O 1
ATOM 4072 N N . THR A 1 514 ? 11.559 8.691 -21.161 1.00 96.81 514 THR A N 1
ATOM 4073 C CA . THR A 1 514 ? 12.718 9.089 -21.978 1.00 96.81 514 THR A CA 1
ATOM 4074 C C . THR A 1 514 ? 12.272 9.758 -23.285 1.00 96.81 514 THR A C 1
ATOM 4076 O O . THR A 1 514 ? 12.808 10.802 -23.657 1.00 96.81 514 THR A O 1
ATOM 4079 N N . GLN A 1 515 ? 11.264 9.197 -23.960 1.00 96.69 515 GLN A N 1
ATOM 4080 C CA . GLN A 1 515 ? 10.695 9.731 -25.201 1.00 96.69 515 GLN A CA 1
ATOM 4081 C C . GLN A 1 515 ? 9.999 11.074 -24.995 1.00 96.69 515 GLN A C 1
ATOM 4083 O O . GLN A 1 515 ? 10.140 11.956 -25.836 1.00 96.69 515 GLN A O 1
ATOM 4088 N N . ALA A 1 516 ? 9.273 11.247 -23.889 1.00 96.19 516 ALA A N 1
ATOM 4089 C CA . ALA A 1 516 ? 8.606 12.506 -23.574 1.00 96.19 516 ALA A CA 1
ATOM 4090 C C . ALA A 1 516 ? 9.609 13.623 -23.250 1.00 96.19 516 ALA A C 1
ATOM 4092 O O . ALA A 1 516 ? 9.394 14.774 -23.621 1.00 96.19 516 ALA A O 1
ATOM 4093 N N . LEU A 1 517 ? 10.712 13.294 -22.569 1.00 94.81 517 LEU A N 1
ATOM 4094 C CA . LEU A 1 517 ? 11.697 14.278 -22.123 1.00 94.81 517 LEU A CA 1
ATOM 4095 C C . LEU A 1 517 ? 12.653 14.723 -23.240 1.00 94.81 517 LEU A C 1
ATOM 4097 O O . LEU A 1 517 ? 13.015 15.898 -23.309 1.00 94.81 517 LEU A O 1
ATOM 4101 N N . TYR A 1 518 ? 13.053 13.802 -24.121 1.00 95.88 518 TYR A N 1
ATOM 4102 C CA . TYR A 1 518 ? 14.047 14.053 -25.170 1.00 95.88 518 TYR A CA 1
ATOM 4103 C C . TYR A 1 518 ? 13.789 15.327 -26.009 1.00 95.88 518 TYR A C 1
ATOM 4105 O O . TYR A 1 518 ? 14.720 16.129 -26.115 1.00 95.88 518 TYR A O 1
ATOM 4113 N N . PRO A 1 519 ? 12.580 15.582 -26.558 1.00 94.75 519 PRO A N 1
ATOM 4114 C CA . PRO A 1 519 ? 12.336 16.750 -27.407 1.00 94.75 519 PRO A CA 1
ATOM 4115 C C . PRO A 1 519 ? 12.551 18.086 -26.693 1.00 94.75 519 PRO A C 1
ATOM 4117 O O . PRO A 1 519 ? 13.001 19.049 -27.310 1.00 94.75 519 PRO A O 1
ATOM 4120 N N . GLN A 1 520 ? 12.263 18.160 -25.389 1.00 93.44 520 GLN A N 1
ATOM 4121 C CA . GLN A 1 520 ? 12.510 19.383 -24.624 1.00 93.44 520 GLN A CA 1
ATOM 4122 C C . GLN A 1 520 ? 13.992 19.614 -24.356 1.00 93.44 520 GLN A C 1
ATOM 4124 O O . GLN A 1 520 ? 14.464 20.744 -24.479 1.00 93.44 520 GLN A O 1
ATOM 4129 N N . VAL A 1 521 ? 14.735 18.553 -24.034 1.00 94.94 521 VAL A N 1
ATOM 4130 C CA . VAL A 1 521 ? 16.187 18.660 -23.853 1.00 94.94 521 VAL A CA 1
ATOM 4131 C C . VAL A 1 521 ? 16.858 19.045 -25.172 1.00 94.94 521 VAL A C 1
ATOM 4133 O O . VAL A 1 521 ? 17.714 19.926 -25.193 1.00 94.94 521 VAL A O 1
ATOM 4136 N N . GLU A 1 522 ? 16.444 18.442 -26.288 1.00 96.31 522 GLU A N 1
ATOM 4137 C CA . GLU A 1 522 ? 16.948 18.800 -27.617 1.00 96.31 522 GLU A CA 1
ATOM 4138 C C . GLU A 1 522 ? 16.655 20.264 -27.952 1.00 96.31 522 GLU A C 1
ATOM 4140 O O . GLU A 1 522 ? 17.574 20.977 -28.354 1.00 96.31 522 GLU A O 1
ATOM 4145 N N . ALA A 1 523 ? 15.434 20.746 -27.703 1.00 94.88 523 ALA A N 1
ATOM 4146 C CA . ALA A 1 523 ? 15.080 22.142 -27.935 1.00 94.88 523 ALA A CA 1
ATOM 4147 C C . ALA A 1 523 ? 15.952 23.106 -27.112 1.00 94.88 523 ALA A C 1
ATOM 4149 O O . ALA A 1 523 ? 16.459 24.082 -27.661 1.00 94.88 523 ALA A O 1
ATOM 4150 N N . GLN A 1 524 ? 16.200 22.800 -25.833 1.00 93.81 524 GLN A N 1
ATOM 4151 C CA . GLN A 1 524 ? 17.067 23.601 -24.963 1.00 93.81 524 GLN A CA 1
ATOM 4152 C C . GLN A 1 524 ? 18.501 23.693 -25.509 1.00 93.81 524 GLN A C 1
ATOM 4154 O O . GLN A 1 524 ? 19.058 24.786 -25.628 1.00 93.81 524 GLN A O 1
ATOM 4159 N N . ILE A 1 525 ? 19.102 22.554 -25.861 1.00 96.94 525 ILE A N 1
ATOM 4160 C CA . ILE A 1 525 ? 20.478 22.511 -26.379 1.00 96.94 525 ILE A CA 1
ATOM 4161 C C . ILE A 1 525 ? 20.556 23.157 -27.770 1.00 96.94 525 ILE A C 1
ATOM 4163 O O . ILE A 1 525 ? 21.526 23.852 -28.082 1.00 96.94 525 ILE A O 1
ATOM 4167 N N . ARG A 1 526 ? 19.520 22.997 -28.603 1.00 96.38 526 ARG A N 1
ATOM 4168 C CA . ARG A 1 526 ? 19.393 23.670 -29.903 1.00 96.38 526 ARG A CA 1
ATOM 4169 C C . ARG A 1 526 ? 19.293 25.189 -29.761 1.00 96.38 526 ARG A C 1
ATOM 4171 O O . ARG A 1 526 ? 19.928 25.898 -30.539 1.00 96.38 526 ARG A O 1
ATOM 4178 N N . ASP A 1 527 ? 18.555 25.709 -28.788 1.00 95.62 527 ASP A N 1
ATOM 4179 C CA . ASP A 1 527 ? 18.448 27.157 -28.568 1.00 95.62 527 ASP A CA 1
ATOM 4180 C C . ASP A 1 527 ? 19.805 27.769 -28.185 1.00 95.62 527 ASP A C 1
ATOM 4182 O O . ASP A 1 527 ? 20.181 28.843 -28.676 1.00 95.62 527 ASP A O 1
ATOM 4186 N N . GLU A 1 528 ? 20.593 27.051 -27.383 1.00 95.19 528 GLU A N 1
ATOM 4187 C CA . GLU A 1 528 ? 21.942 27.453 -26.984 1.00 95.19 528 GLU A CA 1
ATOM 4188 C C . GLU A 1 528 ? 22.936 27.379 -28.156 1.00 95.19 528 GLU A C 1
ATOM 4190 O O . GLU A 1 528 ? 23.586 28.379 -28.481 1.00 95.19 528 GLU A O 1
ATOM 4195 N N . HIS A 1 529 ? 22.994 26.251 -28.867 1.00 95.12 529 HIS A N 1
ATOM 4196 C CA . HIS A 1 529 ? 24.066 25.944 -29.823 1.00 95.12 529 HIS A CA 1
ATOM 4197 C C . HIS A 1 529 ? 23.688 26.060 -31.309 1.00 95.12 529 HIS A C 1
ATOM 4199 O O . HIS A 1 529 ? 24.578 26.028 -32.158 1.00 95.12 529 HIS A O 1
ATOM 4205 N N . GLY A 1 530 ? 22.416 26.248 -31.657 1.00 96.00 530 GLY A N 1
ATOM 4206 C CA . GLY A 1 530 ? 21.924 26.222 -33.039 1.00 96.00 530 GLY A CA 1
ATOM 4207 C C . GLY A 1 530 ? 21.591 24.816 -33.550 1.00 96.00 530 GLY A C 1
ATOM 4208 O O . GLY A 1 530 ? 21.666 23.837 -32.813 1.00 96.00 530 GLY A O 1
ATOM 4209 N N . ILE A 1 531 ? 21.210 24.720 -34.826 1.00 97.00 531 ILE A N 1
ATOM 4210 C CA . ILE A 1 531 ? 20.801 23.457 -35.466 1.00 97.00 531 ILE A CA 1
ATOM 4211 C C . ILE A 1 531 ? 22.062 22.690 -35.897 1.00 97.00 531 ILE A C 1
ATOM 4213 O O . ILE A 1 531 ? 22.885 23.299 -36.582 1.00 97.00 531 ILE A O 1
ATOM 4217 N N . PRO A 1 532 ? 22.242 21.405 -35.534 1.00 97.56 532 PRO A N 1
ATOM 4218 C CA . PRO A 1 532 ? 23.376 20.599 -35.990 1.00 97.56 532 PRO A CA 1
ATOM 4219 C C . PRO A 1 532 ? 23.226 20.248 -37.475 1.00 97.56 532 PRO A C 1
ATOM 4221 O O . PRO A 1 532 ? 22.209 19.680 -37.878 1.00 97.56 532 PRO A O 1
ATOM 4224 N N . LEU A 1 533 ? 24.231 20.585 -38.287 1.00 98.00 533 LEU A N 1
ATOM 4225 C CA . LEU A 1 533 ? 24.256 20.310 -39.724 1.00 98.00 533 LEU A CA 1
ATOM 4226 C C . LEU A 1 533 ? 25.442 19.405 -40.077 1.00 98.00 533 LEU A C 1
ATOM 4228 O O . LEU A 1 533 ? 26.478 19.438 -39.409 1.00 98.00 533 LEU A O 1
ATOM 4232 N N . ASN A 1 534 ? 25.294 18.589 -41.118 1.00 95.88 534 ASN A N 1
ATOM 4233 C CA . ASN A 1 534 ? 26.400 17.837 -41.705 1.00 95.88 534 ASN A CA 1
ATOM 4234 C C . ASN A 1 534 ? 27.179 18.709 -42.715 1.00 95.88 534 ASN A C 1
ATOM 4236 O O . ASN A 1 534 ? 26.867 19.889 -42.909 1.00 95.88 534 ASN A O 1
ATOM 4240 N N . ALA A 1 535 ? 28.195 18.141 -43.369 1.00 92.88 535 ALA A N 1
ATOM 4241 C CA . ALA A 1 535 ? 29.033 18.864 -44.331 1.00 92.88 535 ALA A CA 1
ATOM 4242 C C . ALA A 1 535 ? 28.249 19.430 -45.536 1.00 92.88 535 ALA A C 1
ATOM 4244 O O . ALA A 1 535 ? 28.623 20.466 -46.087 1.00 92.88 535 ALA A O 1
ATOM 4245 N N . GLU A 1 536 ? 27.144 18.790 -45.923 1.00 93.75 536 GLU A N 1
ATOM 4246 C CA . GLU A 1 536 ? 26.256 19.219 -47.009 1.00 93.75 536 GLU A CA 1
ATOM 4247 C C . GLU A 1 536 ? 25.187 20.232 -46.560 1.00 93.75 536 GLU A C 1
ATOM 4249 O O . GLU A 1 536 ? 24.398 20.700 -47.383 1.00 93.75 536 GLU A O 1
ATOM 4254 N N . GLY A 1 537 ? 25.153 20.595 -45.274 1.00 92.50 537 GLY A N 1
ATOM 4255 C CA . GLY A 1 537 ? 24.185 21.538 -44.713 1.00 92.50 537 GLY A CA 1
ATOM 4256 C C . GLY A 1 537 ? 22.822 20.925 -44.374 1.00 92.50 537 GLY A C 1
ATOM 4257 O O . GLY A 1 537 ? 21.866 21.670 -44.158 1.00 92.50 537 GLY A O 1
ATOM 4258 N N . ASN A 1 538 ? 22.711 19.594 -44.315 1.00 95.88 538 ASN A N 1
ATOM 4259 C CA . ASN A 1 538 ? 21.489 18.897 -43.911 1.00 95.88 538 ASN A CA 1
ATOM 4260 C C . ASN A 1 538 ? 21.442 18.696 -42.385 1.00 95.88 538 ASN A C 1
ATOM 4262 O O . ASN A 1 538 ? 22.494 18.483 -41.779 1.00 95.88 538 ASN A O 1
ATOM 4266 N N . PRO A 1 539 ? 20.254 18.715 -41.748 1.00 95.44 539 PRO A N 1
ATOM 4267 C CA . PRO A 1 539 ? 20.122 18.439 -40.318 1.00 95.44 539 PRO A CA 1
ATOM 4268 C C . PRO A 1 539 ? 20.636 17.050 -39.921 1.00 95.44 539 PRO A C 1
ATOM 4270 O O . PRO A 1 539 ? 20.335 16.056 -40.581 1.00 95.44 539 PRO A O 1
ATOM 4273 N N . VAL A 1 540 ? 21.368 16.982 -38.808 1.00 97.00 540 VAL A N 1
ATOM 4274 C CA . VAL A 1 540 ? 21.879 15.731 -38.226 1.00 97.00 540 VAL A CA 1
ATOM 4275 C C . VAL A 1 540 ? 20.901 15.203 -37.184 1.00 97.00 540 VAL A C 1
ATOM 4277 O O . VAL A 1 540 ? 20.443 15.954 -36.322 1.00 97.00 540 VAL A O 1
ATOM 4280 N N . THR A 1 541 ? 20.591 13.908 -37.248 1.00 96.44 541 THR A N 1
ATOM 4281 C CA . THR A 1 541 ? 19.643 13.261 -36.330 1.00 96.44 541 THR A CA 1
ATOM 4282 C C . THR A 1 541 ? 20.352 12.504 -35.212 1.00 96.44 541 THR A C 1
ATOM 4284 O O . THR A 1 541 ? 21.543 12.202 -35.297 1.00 96.44 541 THR A O 1
ATOM 4287 N N . PHE A 1 542 ? 19.617 12.219 -34.135 1.00 98.06 542 PHE A N 1
ATOM 4288 C CA . PHE A 1 542 ? 20.117 11.618 -32.900 1.00 98.06 542 PHE A CA 1
ATOM 4289 C C . PHE A 1 542 ? 19.163 10.534 -32.400 1.00 98.06 542 PHE A C 1
ATOM 4291 O O . PHE A 1 542 ? 17.948 10.704 -32.486 1.00 98.06 542 PHE A O 1
ATOM 4298 N N . ALA A 1 543 ? 19.700 9.461 -31.823 1.00 98.31 543 ALA A N 1
ATOM 4299 C CA . ALA A 1 543 ? 18.922 8.446 -31.126 1.00 98.31 543 ALA A CA 1
ATOM 4300 C C . ALA A 1 543 ? 19.575 8.017 -29.809 1.00 98.31 543 ALA A C 1
ATOM 4302 O O . ALA A 1 543 ? 20.800 8.012 -29.640 1.00 98.31 543 ALA A O 1
ATOM 4303 N N . VAL A 1 544 ? 18.713 7.603 -28.885 1.00 98.44 544 VAL A N 1
ATOM 4304 C CA . VAL A 1 544 ? 19.070 6.920 -27.645 1.00 98.44 544 VAL A CA 1
ATOM 4305 C C . VAL A 1 544 ? 18.862 5.427 -27.859 1.00 98.44 544 VAL A C 1
ATOM 4307 O O . VAL A 1 544 ? 17.779 4.998 -28.262 1.00 98.44 544 VAL A O 1
ATOM 4310 N N . ILE A 1 545 ? 19.887 4.632 -27.571 1.00 98.44 545 ILE A N 1
ATOM 4311 C CA . ILE A 1 545 ? 19.847 3.175 -27.687 1.00 98.44 545 ILE A CA 1
ATOM 4312 C C . ILE A 1 545 ? 19.837 2.576 -26.286 1.00 98.44 545 ILE A C 1
ATOM 4314 O O . ILE A 1 545 ? 20.784 2.770 -25.528 1.00 98.44 545 ILE A O 1
ATOM 4318 N N . GLY A 1 546 ? 18.790 1.829 -25.951 1.00 97.81 546 GLY A N 1
ATOM 4319 C CA . GLY A 1 546 ? 18.738 1.000 -24.754 1.00 97.81 546 GLY A CA 1
ATOM 4320 C C . GLY A 1 546 ? 19.544 -0.285 -24.938 1.00 97.81 546 GLY A C 1
ATOM 4321 O O . GLY A 1 546 ? 19.505 -0.918 -25.994 1.00 97.81 546 GLY A O 1
ATOM 4322 N N . LEU A 1 547 ? 20.261 -0.682 -23.893 1.00 97.25 547 LEU A N 1
ATOM 4323 C CA . LEU A 1 547 ? 21.016 -1.929 -23.790 1.00 97.25 547 LEU A CA 1
ATOM 4324 C C . LEU A 1 547 ? 20.547 -2.738 -22.574 1.00 97.25 547 LEU A C 1
ATOM 4326 O O . LEU A 1 547 ? 19.647 -2.333 -21.835 1.00 97.25 547 LEU A O 1
ATOM 4330 N N . GLY A 1 548 ? 21.160 -3.906 -22.367 1.00 95.12 548 GLY A N 1
ATOM 4331 C CA . GLY A 1 548 ? 20.944 -4.714 -21.169 1.00 95.12 548 GLY A CA 1
ATOM 4332 C C . GLY A 1 548 ? 19.465 -5.039 -20.947 1.00 95.12 548 GLY A C 1
ATOM 4333 O O . GLY A 1 548 ? 18.752 -5.424 -21.875 1.00 95.12 548 GLY A O 1
ATOM 4334 N N . LYS A 1 549 ? 18.995 -4.862 -19.707 1.00 95.12 549 LYS A N 1
ATOM 4335 C CA . LYS A 1 549 ? 17.589 -5.109 -19.350 1.00 95.12 549 LYS A CA 1
ATOM 4336 C C . LYS A 1 549 ? 16.635 -4.080 -19.963 1.00 95.12 549 LYS A C 1
ATOM 4338 O O . LYS A 1 549 ? 15.484 -4.417 -20.222 1.00 95.12 549 LYS A O 1
ATOM 4343 N N . PHE A 1 550 ? 17.083 -2.846 -20.201 1.00 97.31 550 PHE A N 1
ATOM 4344 C CA . PHE A 1 550 ? 16.233 -1.812 -20.792 1.00 97.31 5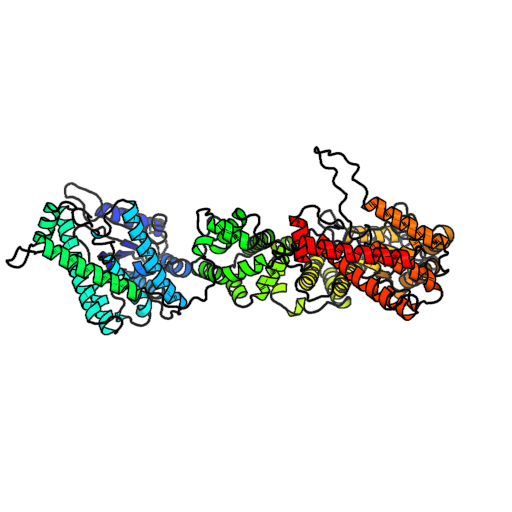50 PHE A CA 1
ATOM 4345 C C . PHE A 1 550 ? 15.956 -2.099 -22.273 1.00 97.31 550 PHE A C 1
ATOM 4347 O O . PHE A 1 550 ? 14.801 -2.138 -22.704 1.00 97.31 550 PHE A O 1
ATOM 4354 N N . GLY A 1 551 ? 17.013 -2.398 -23.028 1.00 96.69 551 GLY A N 1
ATOM 4355 C CA . GLY A 1 551 ? 16.921 -2.766 -24.437 1.00 96.69 551 GLY A CA 1
ATOM 4356 C C . GLY A 1 551 ? 16.129 -4.057 -24.667 1.00 96.69 551 GLY A C 1
ATOM 4357 O O . GLY A 1 551 ? 15.275 -4.095 -25.551 1.00 96.69 551 GLY A O 1
ATOM 4358 N N . GLY A 1 552 ? 16.297 -5.062 -23.794 1.00 96.44 552 GLY A N 1
ATOM 4359 C CA . GLY A 1 552 ? 15.543 -6.323 -23.842 1.00 96.44 552 GLY A CA 1
ATOM 4360 C C . GLY A 1 552 ? 14.073 -6.253 -23.404 1.00 96.44 552 GLY A C 1
ATOM 4361 O O . GLY A 1 552 ? 13.368 -7.256 -23.510 1.00 96.44 552 GLY A O 1
ATOM 4362 N N . ARG A 1 553 ? 13.595 -5.095 -22.921 1.00 96.44 553 ARG A N 1
ATOM 4363 C CA . ARG A 1 553 ? 12.276 -4.924 -22.273 1.00 96.44 553 ARG A CA 1
ATOM 4364 C C . ARG A 1 553 ? 12.073 -5.851 -21.064 1.00 96.44 553 ARG A C 1
ATOM 4366 O O . ARG A 1 553 ? 11.029 -6.473 -20.887 1.00 96.44 553 ARG A O 1
ATOM 4373 N N . GLU A 1 554 ? 13.121 -5.964 -20.250 1.00 95.69 554 GLU A N 1
ATOM 4374 C CA . GLU A 1 554 ? 13.235 -6.870 -19.104 1.00 95.69 554 GLU A CA 1
ATOM 4375 C C . GLU A 1 554 ? 13.637 -6.119 -17.823 1.00 95.69 554 GLU A C 1
ATOM 4377 O O . GLU A 1 554 ? 14.336 -6.681 -16.967 1.00 95.69 554 GLU A O 1
ATOM 4382 N N . LEU A 1 555 ? 13.249 -4.844 -17.676 1.00 95.50 555 LEU A N 1
ATOM 4383 C CA . LEU A 1 555 ? 13.544 -4.077 -16.460 1.00 95.50 555 LEU A CA 1
ATOM 4384 C C . LEU A 1 555 ? 12.902 -4.735 -15.233 1.00 95.50 555 LEU A C 1
ATOM 4386 O O . LEU A 1 555 ? 11.832 -5.330 -15.295 1.00 95.50 555 LEU A O 1
ATOM 4390 N N . ASN A 1 556 ? 13.593 -4.641 -14.103 1.00 90.56 556 ASN A N 1
ATOM 4391 C CA . ASN A 1 556 ? 13.067 -4.979 -12.781 1.00 90.56 556 ASN A CA 1
ATOM 4392 C C . ASN A 1 556 ? 12.900 -3.684 -11.965 1.00 90.56 556 ASN A C 1
ATOM 4394 O O . ASN A 1 5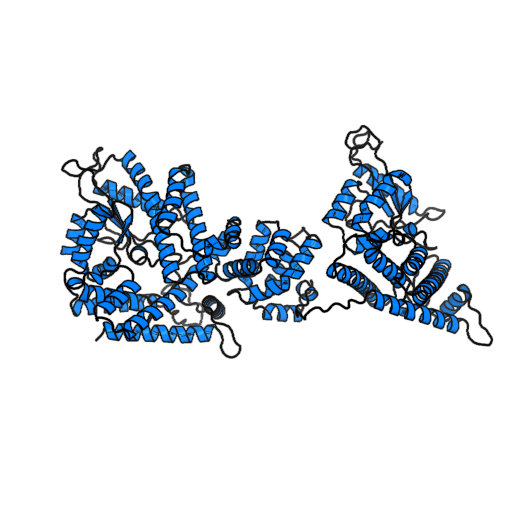56 ? 13.423 -2.642 -12.374 1.00 90.56 556 ASN A O 1
ATOM 4398 N N . PHE A 1 557 ? 12.258 -3.735 -10.797 1.00 87.88 557 PHE A N 1
ATOM 4399 C CA . PHE A 1 557 ? 12.262 -2.590 -9.881 1.00 87.88 557 PHE A CA 1
ATOM 4400 C C . PHE A 1 557 ? 13.709 -2.170 -9.567 1.00 87.88 557 PHE A C 1
ATOM 4402 O O . PHE A 1 557 ? 14.611 -3.018 -9.480 1.00 87.88 557 PHE A O 1
ATOM 4409 N N . SER A 1 558 ? 13.935 -0.856 -9.473 1.00 85.19 558 SER A N 1
ATOM 4410 C CA . SER A 1 558 ? 15.257 -0.274 -9.175 1.00 85.19 558 SER A CA 1
ATOM 4411 C C . SER A 1 558 ? 16.358 -0.693 -10.159 1.00 85.19 558 SER A C 1
ATOM 4413 O O . SER A 1 558 ? 17.492 -0.982 -9.768 1.00 85.19 558 SER A O 1
ATOM 4415 N N . SER A 1 559 ? 16.016 -0.830 -11.441 1.00 89.00 559 SER A N 1
ATOM 4416 C CA . SER A 1 559 ? 17.001 -1.099 -12.490 1.00 89.00 559 SER A CA 1
ATOM 4417 C C . SER A 1 559 ? 17.555 0.200 -13.058 1.00 89.00 559 SER A C 1
ATOM 4419 O O . SER A 1 559 ? 16.790 1.107 -13.379 1.00 89.00 559 SER A O 1
ATOM 4421 N N . ASP A 1 560 ? 18.872 0.240 -13.232 1.00 92.56 560 ASP A N 1
ATOM 4422 C CA . ASP A 1 560 ? 19.542 1.294 -13.988 1.00 92.56 560 ASP A CA 1
ATOM 4423 C C . ASP A 1 560 ? 19.177 1.174 -15.479 1.00 92.56 560 ASP A C 1
ATOM 4425 O O . ASP A 1 560 ? 18.919 0.075 -15.989 1.00 92.56 560 ASP A O 1
ATOM 4429 N N . LEU A 1 561 ? 19.178 2.302 -16.188 1.00 95.75 561 LEU A N 1
ATOM 4430 C CA . LEU A 1 561 ? 19.010 2.343 -17.637 1.00 95.75 561 LEU A CA 1
ATOM 4431 C C . LEU A 1 561 ? 20.381 2.296 -18.315 1.00 95.75 561 LEU A C 1
ATOM 4433 O O . LEU A 1 561 ? 21.109 3.290 -18.340 1.00 95.75 561 LEU A O 1
ATOM 4437 N N . ASP A 1 562 ? 20.725 1.138 -18.877 1.00 96.44 562 ASP A N 1
ATOM 4438 C CA . ASP A 1 562 ? 21.893 0.992 -19.744 1.00 96.44 562 ASP A CA 1
ATOM 4439 C C . ASP A 1 562 ? 21.605 1.670 -21.093 1.00 96.44 562 ASP A C 1
ATOM 4441 O O . ASP A 1 562 ? 20.749 1.189 -21.843 1.00 96.44 562 ASP A O 1
ATOM 4445 N N . ILE A 1 563 ? 22.292 2.773 -21.416 1.00 96.44 563 ILE A N 1
ATOM 4446 C CA . ILE A 1 563 ? 22.041 3.519 -22.661 1.00 96.44 563 ILE A CA 1
ATOM 4447 C C . ILE A 1 563 ? 23.311 3.946 -23.407 1.00 96.44 563 ILE A C 1
ATOM 4449 O O . ILE A 1 563 ? 24.370 4.168 -22.815 1.00 96.44 563 ILE A O 1
ATOM 4453 N N . LEU A 1 564 ? 23.172 4.104 -24.725 1.00 96.50 564 LEU A N 1
ATOM 4454 C CA . LEU A 1 564 ? 24.139 4.719 -25.634 1.00 96.50 564 LEU A CA 1
ATOM 4455 C C . LEU A 1 564 ? 23.497 5.877 -26.395 1.00 96.50 564 LEU A C 1
ATOM 4457 O O . LEU A 1 564 ? 22.288 5.889 -26.625 1.00 96.50 564 LEU A O 1
ATOM 4461 N N . PHE A 1 565 ? 24.334 6.799 -26.861 1.00 98.31 565 PHE A N 1
ATOM 4462 C CA . PHE A 1 565 ? 23.914 7.907 -27.708 1.00 98.31 565 PHE A CA 1
ATOM 4463 C C . PHE A 1 565 ? 24.591 7.825 -29.071 1.00 98.31 565 PHE A C 1
ATOM 4465 O O . PHE A 1 565 ? 25.814 7.663 -29.164 1.00 98.31 565 PHE A O 1
ATOM 4472 N N . VAL A 1 566 ? 23.790 7.941 -30.126 1.00 98.31 566 VAL A N 1
ATOM 4473 C CA . VAL A 1 566 ? 24.246 7.890 -31.515 1.00 98.31 566 VAL A CA 1
ATOM 4474 C C . VAL A 1 566 ? 23.670 9.060 -32.297 1.00 98.31 566 VAL A C 1
ATOM 4476 O O . VAL A 1 566 ? 22.513 9.424 -32.110 1.00 98.31 566 VAL A O 1
ATOM 4479 N N . TYR A 1 567 ? 24.479 9.649 -33.170 1.00 98.38 567 TYR A N 1
ATOM 4480 C CA . TYR A 1 567 ? 24.024 10.643 -34.138 1.00 98.38 567 TYR A CA 1
ATOM 4481 C C . TYR A 1 567 ? 24.462 10.265 -35.552 1.00 98.38 567 TYR A C 1
ATOM 4483 O O . TYR A 1 567 ? 25.334 9.411 -35.727 1.00 98.38 567 TYR A O 1
ATOM 4491 N N . SER A 1 568 ? 23.812 10.833 -36.568 1.00 97.50 568 SER A N 1
ATOM 4492 C CA . SER A 1 568 ? 24.005 10.360 -37.939 1.00 97.50 568 SER A CA 1
ATOM 4493 C C . SER A 1 568 ? 25.422 10.632 -38.450 1.00 97.50 568 SER A C 1
ATOM 4495 O O . SER A 1 568 ? 26.095 9.682 -38.851 1.00 97.50 568 SER A O 1
ATOM 4497 N N . GLU A 1 569 ? 25.888 11.884 -38.400 1.00 96.56 569 GLU A N 1
ATOM 4498 C CA . GLU A 1 569 ? 27.126 12.346 -39.050 1.00 96.56 569 GLU A CA 1
ATOM 4499 C C . GLU A 1 569 ? 27.791 13.529 -38.317 1.00 96.56 569 GLU A C 1
ATOM 4501 O O . GLU A 1 569 ? 27.133 14.325 -37.639 1.00 96.56 569 GLU A O 1
ATOM 4506 N N . ASP A 1 570 ? 29.110 13.666 -38.479 1.00 97.00 570 ASP A N 1
ATOM 4507 C CA . ASP A 1 570 ? 29.858 14.837 -38.012 1.00 97.00 570 ASP A CA 1
ATOM 4508 C C . ASP A 1 570 ? 29.614 16.083 -38.880 1.00 97.00 570 ASP A C 1
ATOM 4510 O O . ASP A 1 570 ? 29.089 16.027 -39.992 1.00 97.00 570 ASP A O 1
ATOM 4514 N N . GLY A 1 571 ? 29.977 17.237 -38.329 1.00 96.44 571 GLY A N 1
ATOM 4515 C CA . GLY A 1 571 ? 29.731 18.551 -38.908 1.00 96.44 571 GLY A CA 1
ATOM 4516 C C . GLY A 1 571 ? 29.742 19.620 -37.823 1.00 96.44 571 GLY A C 1
ATOM 4517 O O . GLY A 1 571 ? 30.345 19.436 -36.758 1.00 96.44 571 GLY A O 1
ATOM 4518 N N . GLU A 1 572 ? 29.056 20.727 -38.075 1.00 97.38 572 GLU A N 1
ATOM 4519 C CA . GLU A 1 572 ? 28.964 21.850 -37.146 1.00 97.38 572 GLU A CA 1
ATOM 4520 C C . GLU A 1 572 ? 27.526 22.359 -37.049 1.00 97.38 572 GLU A C 1
ATOM 4522 O O . GLU A 1 572 ? 26.740 22.301 -37.997 1.00 97.38 572 GLU A O 1
ATOM 4527 N N . THR A 1 573 ? 27.178 22.908 -35.890 1.00 97.56 573 THR A N 1
ATOM 4528 C CA . THR A 1 573 ? 25.915 23.609 -35.718 1.00 97.56 573 THR A CA 1
ATOM 4529 C C . THR A 1 573 ? 25.916 24.943 -36.458 1.00 97.56 573 THR A C 1
ATOM 4531 O O . THR A 1 573 ? 26.962 25.527 -36.744 1.00 97.56 573 THR A O 1
ATOM 4534 N N . THR A 1 574 ? 24.737 25.530 -36.662 1.00 97.00 574 THR A N 1
ATOM 4535 C CA . THR A 1 574 ? 24.595 26.882 -37.237 1.00 97.00 574 THR A CA 1
ATOM 4536 C C . THR A 1 574 ? 25.285 27.996 -36.434 1.00 97.00 574 THR A C 1
ATOM 4538 O O . THR A 1 574 ? 25.378 29.119 -36.924 1.00 97.00 574 THR A O 1
ATOM 4541 N N . LYS A 1 575 ? 25.751 27.728 -35.203 1.00 96.12 575 LYS A N 1
ATOM 4542 C CA . LYS A 1 575 ? 26.568 28.654 -34.395 1.00 96.12 575 LYS A CA 1
ATOM 4543 C C . LYS A 1 575 ? 28.038 28.213 -34.272 1.00 96.12 575 LYS A C 1
ATOM 4545 O O . LYS A 1 575 ? 28.748 28.729 -33.413 1.00 96.12 575 LYS A O 1
ATOM 4550 N N . GLY A 1 576 ? 28.495 27.269 -35.098 1.00 95.50 576 GLY A N 1
ATOM 4551 C CA . GLY A 1 576 ? 29.891 26.819 -35.166 1.00 95.50 576 GLY A CA 1
ATOM 4552 C C . GLY A 1 576 ? 30.327 25.884 -34.034 1.00 95.50 576 GLY A C 1
ATOM 4553 O O . GLY A 1 576 ? 31.515 25.797 -33.735 1.00 95.50 576 GLY A O 1
ATOM 4554 N N . THR A 1 577 ? 29.395 25.211 -33.348 1.00 97.06 577 THR A N 1
ATOM 4555 C CA . THR A 1 577 ? 29.747 24.166 -32.370 1.00 97.06 577 THR A CA 1
ATOM 4556 C C . THR A 1 577 ? 29.923 22.836 -33.108 1.00 97.06 577 THR A C 1
ATOM 4558 O O . THR A 1 577 ? 29.002 22.444 -33.816 1.00 97.06 577 THR A O 1
ATOM 4561 N N . PRO A 1 578 ? 31.033 22.095 -32.941 1.00 97.94 578 PRO A N 1
ATOM 4562 C CA . PRO A 1 578 ? 31.166 20.766 -33.539 1.00 97.94 578 PRO A CA 1
ATOM 4563 C C . PRO A 1 578 ? 30.052 19.814 -33.082 1.00 97.94 578 PRO A C 1
ATOM 4565 O O . PRO A 1 578 ? 29.734 19.773 -31.889 1.00 97.94 578 PRO A O 1
ATOM 4568 N N . ASN A 1 579 ? 29.504 19.004 -33.993 1.00 97.69 579 ASN A N 1
ATOM 4569 C CA . ASN A 1 579 ? 28.397 18.085 -33.689 1.00 97.69 579 ASN A CA 1
ATOM 4570 C C . ASN A 1 579 ? 28.732 17.118 -32.541 1.00 97.69 579 ASN A C 1
ATOM 4572 O O . ASN A 1 579 ? 27.904 16.917 -31.655 1.00 97.69 579 ASN A O 1
ATOM 4576 N N . ALA A 1 580 ? 29.965 16.604 -32.473 1.00 96.69 580 ALA A N 1
ATOM 4577 C CA . ALA A 1 580 ? 30.423 15.764 -31.362 1.00 96.69 580 ALA A CA 1
ATOM 4578 C C . ALA A 1 580 ? 30.251 16.436 -29.983 1.00 96.69 580 ALA A C 1
ATOM 4580 O O . ALA A 1 580 ? 29.846 15.787 -29.013 1.00 96.69 580 ALA A O 1
ATOM 4581 N N . ASN A 1 581 ? 30.512 17.746 -29.896 1.00 97.50 581 ASN A N 1
ATOM 4582 C CA . ASN A 1 581 ? 30.331 18.523 -28.669 1.00 97.50 581 ASN A CA 1
ATOM 4583 C C . ASN A 1 581 ? 28.845 18.782 -28.397 1.00 97.50 581 ASN A C 1
ATOM 4585 O O . ASN A 1 581 ? 28.405 18.611 -27.262 1.00 97.50 581 ASN A O 1
ATOM 4589 N N . TYR A 1 582 ? 28.076 19.137 -29.433 1.00 98.12 582 TYR A N 1
ATOM 4590 C CA . TYR A 1 582 ? 26.629 19.352 -29.345 1.00 98.12 582 TYR A CA 1
ATOM 4591 C C . TYR A 1 582 ? 25.899 18.109 -28.817 1.00 98.12 582 TYR A C 1
ATOM 4593 O O . TYR A 1 582 ? 25.198 18.176 -27.809 1.00 98.12 582 TYR A O 1
ATOM 4601 N N . PHE A 1 583 ? 26.110 16.947 -29.439 1.00 98.06 583 PHE A N 1
ATOM 4602 C CA . PHE A 1 583 ? 25.429 15.712 -29.047 1.00 98.06 583 PHE A CA 1
ATOM 4603 C C . PHE A 1 583 ? 25.948 15.142 -27.726 1.00 98.06 583 PHE A C 1
ATOM 4605 O O . PHE A 1 583 ? 25.185 14.517 -26.990 1.00 98.06 583 PHE A O 1
ATOM 4612 N N . SER A 1 584 ? 27.213 15.395 -27.369 1.00 97.06 584 SER A N 1
ATOM 4613 C CA . SER A 1 584 ? 27.705 15.084 -26.022 1.00 97.06 584 SER A CA 1
ATOM 4614 C C . SER A 1 584 ? 27.034 15.957 -24.960 1.00 97.06 584 SER A C 1
ATOM 4616 O O . SER A 1 584 ? 26.678 15.440 -23.903 1.00 97.06 584 SER A O 1
ATOM 4618 N N . ALA A 1 585 ? 26.813 17.249 -25.235 1.00 97.56 585 ALA A N 1
ATOM 4619 C CA . ALA A 1 585 ? 26.068 18.139 -24.346 1.00 97.56 585 ALA A CA 1
ATOM 4620 C C . ALA A 1 585 ? 24.600 17.704 -24.215 1.00 97.56 585 ALA A C 1
ATOM 4622 O O . ALA A 1 585 ? 24.101 17.597 -23.098 1.00 97.56 585 ALA A O 1
ATOM 4623 N N . LEU A 1 586 ? 23.949 17.345 -25.328 1.00 97.88 586 LEU A N 1
ATOM 4624 C CA . LEU A 1 586 ? 22.596 16.782 -25.339 1.00 97.88 586 LEU A CA 1
ATOM 4625 C C . LEU A 1 586 ? 22.490 15.500 -24.506 1.00 97.88 586 LEU A C 1
ATOM 4627 O O . LEU A 1 586 ? 21.625 15.399 -23.637 1.00 97.88 586 LEU A O 1
ATOM 4631 N N . GLY A 1 587 ? 23.395 14.541 -24.715 1.00 96.62 587 GLY A N 1
ATOM 4632 C CA . GLY A 1 587 ? 23.423 13.301 -23.940 1.00 96.62 587 GLY A CA 1
ATOM 4633 C C . GLY A 1 587 ? 23.644 13.545 -22.444 1.00 96.62 587 GLY A C 1
ATOM 4634 O O . GLY A 1 587 ? 22.959 12.951 -21.614 1.00 96.62 587 GLY A O 1
ATOM 4635 N N . LEU A 1 588 ? 24.562 14.448 -22.082 1.00 96.06 588 LEU A N 1
ATOM 4636 C CA . LEU A 1 588 ? 24.823 14.803 -20.683 1.00 96.06 588 LEU A CA 1
ATOM 4637 C C . LEU A 1 588 ? 23.644 15.523 -20.025 1.00 96.06 588 LEU A C 1
ATOM 4639 O O . LEU A 1 588 ? 23.348 15.236 -18.865 1.00 96.06 588 LEU A O 1
ATOM 4643 N N . GLU A 1 589 ? 22.964 16.425 -20.732 1.00 96.19 589 GLU A N 1
ATOM 4644 C CA . GLU A 1 589 ? 21.793 17.113 -20.186 1.00 96.19 589 GLU A CA 1
ATOM 4645 C C . GLU A 1 589 ? 20.618 16.143 -20.006 1.00 96.19 589 GLU A C 1
ATOM 4647 O O . GLU A 1 589 ? 19.966 16.169 -18.963 1.00 96.19 589 GLU A O 1
ATOM 4652 N N . LEU A 1 590 ? 20.408 15.208 -20.940 1.00 95.94 590 LEU A N 1
ATOM 4653 C CA . LEU A 1 590 ? 19.397 14.160 -20.784 1.00 95.94 590 LEU A CA 1
ATOM 4654 C C . LEU A 1 590 ? 19.699 13.266 -19.570 1.00 95.94 590 LEU A C 1
ATOM 4656 O O . LEU A 1 590 ? 18.815 13.007 -18.753 1.00 95.94 590 LEU A O 1
ATOM 4660 N N . VAL A 1 591 ? 20.961 12.849 -19.406 1.00 94.75 591 VAL A N 1
ATOM 4661 C CA . VAL A 1 591 ? 21.417 12.088 -18.229 1.00 94.75 591 VAL A CA 1
ATOM 4662 C C . VAL A 1 591 ? 21.176 12.882 -16.952 1.00 94.75 591 VAL A C 1
ATOM 4664 O O . VAL A 1 591 ? 20.665 12.330 -15.985 1.00 94.75 591 VAL A O 1
ATOM 4667 N N . LYS A 1 592 ? 21.501 14.175 -16.938 1.00 93.50 592 LYS A N 1
ATOM 4668 C CA . LYS A 1 592 ? 21.306 15.048 -15.778 1.00 93.50 592 LYS A CA 1
ATOM 4669 C C . LYS A 1 592 ? 19.830 15.183 -15.398 1.00 93.50 592 LYS A C 1
ATOM 4671 O O . LYS A 1 592 ? 19.517 15.133 -14.212 1.00 93.50 592 LYS A O 1
ATOM 4676 N N . GLN A 1 593 ? 18.925 15.333 -16.363 1.00 93.44 593 GLN A N 1
ATOM 4677 C CA . GLN A 1 593 ? 17.495 15.480 -16.073 1.00 93.44 593 GLN A CA 1
ATOM 4678 C C . GLN A 1 593 ? 16.840 14.168 -15.617 1.00 93.44 593 GLN A C 1
ATOM 4680 O O . GLN A 1 593 ? 15.983 14.199 -14.733 1.00 93.44 593 GLN A O 1
ATOM 4685 N N . LEU A 1 594 ? 17.271 13.022 -16.155 1.00 93.31 594 LEU A N 1
ATOM 4686 C CA . LEU A 1 594 ? 16.781 11.707 -15.728 1.00 93.31 594 LEU A CA 1
ATOM 4687 C C . LEU A 1 594 ? 17.383 11.266 -14.383 1.00 93.31 594 LEU A C 1
ATOM 4689 O O . LEU A 1 594 ? 16.642 10.811 -13.512 1.00 93.31 594 LEU A O 1
ATOM 4693 N N . ALA A 1 595 ? 18.692 11.439 -14.185 1.00 89.50 595 ALA A N 1
ATOM 4694 C CA . ALA A 1 595 ? 19.383 11.055 -12.953 1.00 89.50 595 ALA A CA 1
ATOM 4695 C C . ALA A 1 595 ? 19.119 12.022 -11.795 1.00 89.50 595 ALA A C 1
ATOM 4697 O O . ALA A 1 595 ? 19.115 11.600 -10.648 1.00 89.50 595 ALA A O 1
ATOM 4698 N N . GLY A 1 596 ? 18.875 13.307 -12.059 1.00 84.44 596 GLY A N 1
ATOM 4699 C CA . GLY A 1 596 ? 18.629 14.302 -11.015 1.00 84.44 596 GLY A CA 1
ATOM 4700 C C . GLY A 1 596 ? 19.723 14.380 -9.936 1.00 84.44 596 GLY A C 1
ATOM 4701 O O . GLY A 1 596 ? 20.843 13.892 -10.091 1.00 84.44 596 GLY A O 1
ATOM 4702 N N . ASP A 1 597 ? 19.382 15.020 -8.815 1.00 75.81 597 ASP A N 1
ATOM 4703 C CA . ASP A 1 597 ? 20.208 15.030 -7.604 1.00 75.81 597 ASP A CA 1
ATOM 4704 C C . ASP A 1 597 ? 19.881 13.826 -6.702 1.00 75.81 597 ASP A C 1
ATOM 4706 O O . ASP A 1 597 ? 18.829 13.196 -6.826 1.00 75.81 597 ASP A O 1
ATOM 4710 N N . LYS A 1 598 ? 20.758 13.512 -5.738 1.00 62.62 598 LYS A N 1
ATOM 4711 C CA . LYS A 1 598 ? 20.569 12.375 -4.814 1.00 62.62 598 LYS A CA 1
ATOM 4712 C C . LYS A 1 598 ? 19.197 12.402 -4.128 1.00 62.62 598 LYS A C 1
ATOM 4714 O O . LYS A 1 598 ? 18.888 13.341 -3.400 1.00 62.62 598 LYS A O 1
ATOM 4719 N N . GLY A 1 599 ? 18.433 11.322 -4.298 1.00 62.75 599 GLY A N 1
ATOM 4720 C CA . GLY A 1 599 ? 17.080 11.167 -3.744 1.00 62.75 599 GLY A CA 1
ATOM 4721 C C . GLY A 1 599 ? 15.975 11.800 -4.595 1.00 62.75 599 GLY A C 1
ATOM 4722 O O . GLY A 1 599 ? 14.811 11.731 -4.223 1.00 62.75 599 GLY A O 1
ATOM 4723 N N . MET A 1 600 ? 16.335 12.399 -5.731 1.00 73.25 600 MET A N 1
ATOM 4724 C CA . MET A 1 600 ? 15.441 13.079 -6.663 1.00 73.25 600 MET A CA 1
ATOM 4725 C C . MET A 1 600 ? 15.645 12.559 -8.100 1.00 73.25 600 MET A C 1
ATOM 4727 O O . MET A 1 600 ? 15.385 13.294 -9.050 1.00 73.25 600 MET A O 1
ATOM 4731 N N . SER A 1 601 ? 16.120 11.326 -8.292 1.00 84.50 601 SER A N 1
ATOM 4732 C CA . SER A 1 601 ? 16.268 10.727 -9.624 1.00 84.50 601 SER A CA 1
ATOM 4733 C C . SER A 1 601 ? 14.915 10.273 -10.187 1.00 84.50 601 SER A C 1
ATOM 4735 O O . SER A 1 601 ? 14.025 9.856 -9.443 1.00 84.50 601 SER A O 1
ATOM 4737 N N . ILE A 1 602 ? 14.723 10.395 -11.505 1.00 91.12 602 ILE A N 1
ATOM 4738 C CA . ILE A 1 602 ? 13.655 9.681 -12.224 1.00 91.12 602 ILE A CA 1
ATOM 4739 C C . ILE A 1 602 ? 14.138 8.246 -12.468 1.00 91.12 602 ILE A C 1
ATOM 4741 O O . ILE A 1 602 ? 13.453 7.295 -12.093 1.00 91.12 602 ILE A O 1
ATOM 4745 N N . TYR A 1 603 ? 15.336 8.110 -13.042 1.00 93.06 603 TYR A N 1
ATOM 4746 C CA . TYR A 1 603 ? 16.041 6.848 -13.249 1.00 93.06 603 TYR A CA 1
ATOM 4747 C C . TYR A 1 603 ? 17.541 7.036 -13.046 1.00 93.06 603 TYR A C 1
ATOM 4749 O O . TYR A 1 603 ? 18.093 8.065 -13.421 1.00 93.06 603 TYR A O 1
ATOM 4757 N N . GLU A 1 604 ? 18.211 6.017 -12.516 1.00 91.25 604 GLU A N 1
ATOM 4758 C CA . GLU A 1 604 ? 19.671 5.925 -12.577 1.00 91.25 604 GLU A CA 1
ATOM 4759 C C . GLU A 1 604 ? 20.097 5.454 -13.975 1.00 91.25 604 GLU A C 1
ATOM 4761 O O . GLU A 1 604 ? 19.410 4.645 -14.602 1.00 91.25 604 GLU A O 1
ATOM 4766 N N . LEU A 1 605 ? 21.228 5.955 -14.476 1.00 93.00 605 LEU A N 1
ATOM 4767 C CA . LEU A 1 605 ? 21.711 5.660 -15.828 1.00 93.00 605 LEU A CA 1
ATOM 4768 C C . LEU A 1 605 ? 23.111 5.057 -15.802 1.00 93.00 605 LEU A C 1
ATOM 4770 O O . LEU A 1 605 ? 24.001 5.539 -15.096 1.00 93.00 605 LEU A O 1
ATOM 4774 N N . ASP A 1 606 ? 23.329 4.053 -16.650 1.00 94.00 606 ASP A N 1
ATOM 4775 C CA . ASP A 1 606 ? 24.634 3.444 -16.872 1.00 94.00 606 ASP A CA 1
ATOM 4776 C C . ASP A 1 606 ? 25.097 3.623 -18.323 1.00 94.00 606 ASP A C 1
ATOM 4778 O O . ASP A 1 606 ? 24.556 3.059 -19.270 1.00 94.00 606 ASP A O 1
ATOM 4782 N N . LEU A 1 607 ? 26.164 4.405 -18.486 1.00 94.94 607 LEU A N 1
ATOM 4783 C CA . LEU A 1 607 ? 26.784 4.698 -19.781 1.00 94.94 607 LEU A CA 1
ATOM 4784 C C . LEU A 1 607 ? 28.046 3.859 -20.035 1.00 94.94 607 LEU A C 1
ATOM 4786 O O . LEU A 1 607 ? 28.806 4.149 -20.961 1.00 94.94 607 LEU A O 1
ATOM 4790 N N . ARG A 1 608 ? 28.381 2.888 -19.173 1.00 94.31 608 ARG A N 1
ATOM 4791 C CA . ARG A 1 608 ? 29.676 2.177 -19.218 1.00 94.31 608 ARG A CA 1
ATOM 4792 C C . ARG A 1 608 ? 29.829 1.240 -20.410 1.00 94.31 608 ARG A C 1
ATOM 4794 O O . ARG A 1 608 ? 30.962 0.872 -20.704 1.00 94.31 608 ARG A O 1
ATOM 4801 N N . LEU A 1 609 ? 28.731 0.864 -21.060 1.00 93.56 609 LEU A N 1
ATOM 4802 C CA . LEU A 1 609 ? 28.729 -0.029 -22.220 1.00 93.56 609 LEU A CA 1
ATOM 4803 C C . LEU A 1 609 ? 29.064 0.681 -23.539 1.00 93.56 609 LEU A C 1
ATOM 4805 O O . LEU A 1 609 ? 29.142 0.024 -24.572 1.00 93.56 609 LEU A O 1
ATOM 4809 N N . ARG A 1 610 ? 29.269 2.004 -23.524 1.00 94.75 610 ARG A N 1
ATOM 4810 C CA . ARG A 1 610 ? 29.694 2.742 -24.717 1.00 94.75 610 ARG A CA 1
ATOM 4811 C C . ARG A 1 610 ? 31.144 2.432 -25.098 1.00 94.75 610 ARG A C 1
ATOM 4813 O O . ARG A 1 610 ? 31.930 2.083 -24.212 1.00 94.75 610 ARG A O 1
ATOM 4820 N N . PRO A 1 611 ? 31.530 2.618 -26.372 1.00 94.19 611 PRO A N 1
ATOM 4821 C CA . PRO A 1 611 ? 32.907 2.448 -26.824 1.00 94.19 611 PRO A CA 1
ATOM 4822 C C . PRO A 1 611 ? 33.922 3.169 -25.932 1.00 94.19 611 PRO A C 1
ATOM 4824 O O . PRO A 1 611 ? 33.716 4.312 -25.530 1.00 94.19 611 PRO A O 1
ATOM 4827 N N . HIS A 1 612 ? 35.007 2.474 -25.575 1.00 92.00 612 HIS A N 1
ATOM 4828 C CA . HIS A 1 612 ? 36.025 2.915 -24.600 1.00 92.00 612 HIS A CA 1
ATOM 4829 C C . HIS A 1 612 ? 35.524 3.138 -23.151 1.00 92.00 612 HIS A C 1
ATOM 4831 O O . HIS A 1 612 ? 36.265 3.628 -22.288 1.00 92.00 612 HIS A O 1
ATOM 4837 N N . GLY A 1 613 ? 34.287 2.746 -22.839 1.00 91.06 613 GLY A N 1
ATOM 4838 C CA . GLY A 1 613 ? 33.690 2.794 -21.509 1.00 91.06 613 GLY A CA 1
ATOM 4839 C C . GLY A 1 613 ? 33.713 4.195 -20.898 1.00 91.06 613 GLY A C 1
ATOM 4840 O O . GLY A 1 613 ? 33.384 5.182 -21.546 1.00 91.06 613 GLY A O 1
ATOM 4841 N N . LYS A 1 614 ? 34.135 4.310 -19.630 1.00 88.19 614 LYS A N 1
ATOM 4842 C CA . LYS A 1 614 ? 34.154 5.596 -18.901 1.00 88.19 614 LYS A CA 1
ATOM 4843 C C . LYS A 1 614 ? 35.002 6.688 -19.565 1.00 88.19 614 LYS A C 1
ATOM 4845 O O . LYS A 1 614 ? 34.707 7.855 -19.335 1.00 88.19 614 LYS A O 1
ATOM 4850 N N . GLY A 1 615 ? 36.035 6.315 -20.323 1.00 86.69 615 GLY A N 1
ATOM 4851 C CA . GLY A 1 615 ? 36.917 7.255 -21.019 1.00 86.69 615 GLY A CA 1
ATOM 4852 C C . GLY A 1 615 ? 36.458 7.618 -22.432 1.00 86.69 615 GLY A C 1
ATOM 4853 O O . GLY A 1 615 ? 37.082 8.469 -23.054 1.00 86.69 615 GLY A O 1
ATOM 4854 N N . GLY A 1 616 ? 35.402 6.977 -22.941 1.00 89.50 616 GLY A N 1
ATOM 4855 C CA . GLY A 1 616 ? 34.862 7.239 -24.270 1.00 89.50 616 GLY A CA 1
ATOM 4856 C C . GLY A 1 616 ? 33.956 8.462 -24.331 1.00 89.50 616 GLY A C 1
ATOM 4857 O O . GLY A 1 616 ? 33.404 8.894 -23.307 1.00 89.50 616 GLY A O 1
ATOM 4858 N N . ALA A 1 617 ? 33.775 8.972 -25.552 1.00 93.38 617 ALA A N 1
ATOM 4859 C CA . ALA A 1 617 ? 32.830 10.040 -25.864 1.00 93.38 617 ALA A CA 1
ATOM 4860 C C . ALA A 1 617 ? 31.413 9.683 -25.385 1.00 93.38 617 ALA A C 1
ATOM 4862 O O . ALA A 1 617 ? 31.050 8.509 -25.315 1.00 93.38 617 ALA A O 1
ATOM 4863 N N . ILE A 1 618 ? 30.626 10.694 -25.006 1.00 96.44 618 ILE A N 1
ATOM 4864 C CA . ILE A 1 618 ? 29.253 10.486 -24.522 1.00 96.44 618 ILE A CA 1
ATOM 4865 C C . ILE A 1 618 ? 28.331 10.108 -25.681 1.00 96.44 618 ILE A C 1
ATOM 4867 O O . ILE A 1 618 ? 27.564 9.158 -25.554 1.00 96.44 618 ILE A O 1
ATOM 4871 N N . ALA A 1 619 ? 28.451 10.813 -26.806 1.00 97.19 619 ALA A N 1
ATOM 4872 C CA . ALA A 1 619 ? 27.773 10.505 -28.058 1.00 97.19 619 ALA A CA 1
ATOM 4873 C C . ALA A 1 619 ? 28.804 10.331 -29.179 1.00 97.19 619 ALA A C 1
ATOM 4875 O O . ALA A 1 619 ? 29.852 10.980 -29.161 1.00 97.19 619 ALA A O 1
ATOM 4876 N N . MET A 1 620 ? 28.509 9.464 -30.149 1.00 97.12 620 MET A N 1
ATOM 4877 C CA . MET A 1 620 ? 29.373 9.217 -31.309 1.00 97.12 620 MET A CA 1
ATOM 4878 C C . MET A 1 620 ? 28.566 9.143 -32.613 1.00 97.12 620 MET A C 1
ATOM 4880 O O . MET A 1 620 ? 27.395 8.745 -32.570 1.00 97.12 620 MET A O 1
ATOM 4884 N N . PRO A 1 621 ? 29.181 9.478 -33.763 1.00 97.88 621 PRO A N 1
ATOM 4885 C CA . PRO A 1 621 ? 28.537 9.332 -35.059 1.00 97.88 621 PRO A CA 1
ATOM 4886 C C . PRO A 1 621 ? 28.461 7.852 -35.454 1.00 97.88 621 PRO A C 1
ATOM 4888 O O . PRO A 1 621 ? 29.249 7.031 -34.968 1.00 97.88 621 PRO A O 1
ATOM 4891 N N . LEU A 1 622 ? 27.567 7.506 -36.385 1.00 98.25 622 LEU A N 1
ATOM 4892 C CA . LEU A 1 622 ? 27.457 6.145 -36.933 1.00 98.25 622 LEU A CA 1
ATOM 4893 C C . LEU A 1 622 ? 28.800 5.608 -37.453 1.00 98.25 622 LEU A C 1
ATOM 4895 O O . LEU A 1 622 ? 29.153 4.464 -37.173 1.00 98.25 622 LEU A O 1
ATOM 4899 N N . GLU A 1 623 ? 29.575 6.443 -38.151 1.00 97.06 623 GLU A N 1
ATOM 4900 C CA . GLU A 1 623 ? 30.907 6.077 -38.653 1.00 97.06 623 GLU A CA 1
ATOM 4901 C C . GLU A 1 623 ? 31.877 5.721 -37.515 1.00 97.06 623 GLU A C 1
ATOM 4903 O O . GLU A 1 623 ? 32.636 4.758 -37.618 1.00 97.06 623 GLU A O 1
ATOM 4908 N N . GLY A 1 624 ? 31.803 6.439 -36.390 1.00 96.88 624 GLY A N 1
ATOM 4909 C CA . GLY A 1 624 ? 32.614 6.157 -35.206 1.00 96.88 624 GLY A CA 1
ATOM 4910 C C . GLY A 1 624 ? 32.290 4.795 -34.589 1.00 96.88 624 GLY A C 1
ATOM 4911 O O . GLY A 1 624 ? 33.203 4.052 -34.223 1.00 96.88 624 GLY A O 1
ATOM 4912 N N . TYR A 1 625 ? 31.005 4.430 -34.521 1.00 97.56 625 TYR A N 1
ATOM 4913 C CA . TYR A 1 625 ? 30.590 3.096 -34.078 1.00 97.56 625 TYR A CA 1
ATOM 4914 C C . TYR A 1 625 ? 31.055 1.999 -35.040 1.00 97.56 625 TYR A C 1
ATOM 4916 O O . TYR A 1 625 ? 31.624 1.009 -34.582 1.00 97.56 625 TYR A O 1
ATOM 4924 N N . GLN A 1 626 ? 30.877 2.187 -36.353 1.00 97.44 626 GLN A N 1
ATOM 4925 C CA . GLN A 1 626 ? 31.348 1.240 -37.370 1.00 97.44 626 GLN A CA 1
ATOM 4926 C C . GLN A 1 626 ? 32.857 1.000 -37.234 1.00 97.44 626 GLN A C 1
ATOM 4928 O O . GLN A 1 626 ? 33.297 -0.137 -37.077 1.00 97.44 626 GLN A O 1
ATOM 4933 N N . HIS A 1 627 ? 33.647 2.077 -37.189 1.00 97.12 627 HIS A N 1
ATOM 4934 C CA . HIS A 1 627 ? 35.095 1.983 -37.041 1.00 97.12 627 HIS A CA 1
ATOM 4935 C C . HIS A 1 627 ? 35.505 1.264 -35.749 1.00 97.12 627 HIS A C 1
ATOM 4937 O O . HIS A 1 627 ? 36.411 0.426 -35.763 1.00 97.12 627 HIS A O 1
ATOM 4943 N N . TYR A 1 628 ? 34.849 1.570 -34.628 1.00 97.25 628 TYR A N 1
ATOM 4944 C CA . TYR A 1 628 ? 35.151 0.935 -33.350 1.00 97.25 628 TYR A CA 1
ATOM 4945 C C . TYR A 1 628 ? 34.865 -0.571 -33.370 1.00 97.25 628 TYR A C 1
ATOM 4947 O O . TYR A 1 628 ? 35.717 -1.361 -32.948 1.00 97.25 628 TYR A O 1
ATOM 4955 N N . TYR A 1 629 ? 33.702 -0.973 -33.886 1.00 95.94 629 TYR A N 1
ATOM 4956 C CA . TYR A 1 629 ? 33.316 -2.380 -33.946 1.00 95.94 629 TYR A CA 1
ATOM 4957 C C . TYR A 1 629 ? 34.158 -3.192 -34.935 1.00 95.94 629 TYR A C 1
ATOM 4959 O O . TYR A 1 629 ? 34.468 -4.346 -34.647 1.00 95.94 629 TYR A O 1
ATOM 4967 N N . ASP A 1 630 ? 34.612 -2.586 -36.033 1.00 93.94 630 ASP A N 1
ATOM 4968 C CA . ASP A 1 630 ? 35.480 -3.257 -37.006 1.00 93.94 630 ASP A CA 1
ATOM 4969 C C . ASP A 1 630 ? 36.906 -3.491 -36.484 1.00 93.94 630 ASP A C 1
ATOM 4971 O O . ASP A 1 630 ? 37.549 -4.471 -36.860 1.00 93.94 630 ASP A O 1
ATOM 4975 N N . ASN A 1 631 ? 37.424 -2.589 -35.640 1.00 94.38 631 ASN A N 1
ATOM 4976 C CA . ASN A 1 631 ? 38.864 -2.531 -35.355 1.00 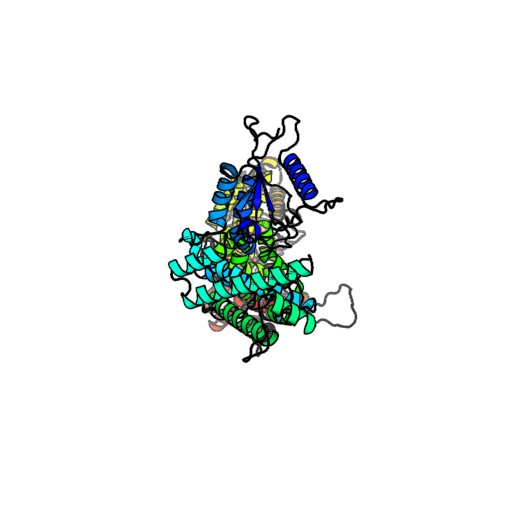94.38 631 ASN A CA 1
ATOM 4977 C C . ASN A 1 631 ? 39.249 -2.764 -33.889 1.00 94.38 631 ASN A C 1
ATOM 4979 O O . ASN A 1 631 ? 40.387 -3.144 -33.618 1.00 94.38 631 ASN A O 1
ATOM 4983 N N . THR A 1 632 ? 38.356 -2.489 -32.935 1.00 93.81 632 THR A N 1
ATOM 4984 C CA . THR A 1 632 ? 38.718 -2.400 -31.505 1.00 93.81 632 THR A CA 1
ATOM 4985 C C . THR A 1 632 ? 37.865 -3.280 -30.598 1.00 93.81 632 THR A C 1
ATOM 4987 O O . THR A 1 632 ? 38.361 -3.748 -29.570 1.00 93.81 632 THR A O 1
ATOM 4990 N N . ALA A 1 633 ? 36.591 -3.473 -30.935 1.00 91.56 633 ALA A N 1
ATOM 4991 C CA . ALA A 1 633 ? 35.624 -4.080 -30.032 1.00 91.56 633 ALA A CA 1
ATOM 4992 C C . ALA A 1 633 ? 35.937 -5.541 -29.672 1.00 91.56 633 ALA A C 1
ATOM 4994 O O . ALA A 1 633 ? 36.498 -6.317 -30.448 1.00 91.56 633 ALA A O 1
ATOM 4995 N N . LEU A 1 634 ? 35.546 -5.920 -28.459 1.00 92.50 634 LEU A N 1
ATOM 4996 C CA . LEU A 1 634 ? 35.800 -7.226 -27.864 1.00 92.50 634 LEU A CA 1
ATOM 4997 C C . LEU A 1 634 ? 34.588 -8.157 -27.995 1.00 92.50 634 LEU A C 1
ATOM 4999 O O . LEU A 1 634 ? 33.445 -7.727 -28.140 1.00 92.50 634 LEU A O 1
ATOM 5003 N N . ILE A 1 635 ? 34.817 -9.466 -27.857 1.00 91.06 635 ILE A N 1
ATOM 5004 C CA . ILE A 1 635 ? 33.767 -10.491 -28.011 1.00 91.06 635 ILE A CA 1
ATOM 5005 C C . ILE A 1 635 ? 32.589 -10.282 -27.047 1.00 91.06 635 ILE A C 1
ATOM 5007 O O . ILE A 1 635 ? 31.440 -10.491 -27.433 1.00 91.06 635 ILE A O 1
ATOM 5011 N N . TRP A 1 636 ? 32.835 -9.835 -25.811 1.00 90.44 636 TRP A N 1
ATOM 5012 C CA . TRP A 1 636 ? 31.756 -9.590 -24.845 1.00 90.44 636 TRP A CA 1
ATOM 5013 C C . TRP A 1 636 ? 30.812 -8.454 -25.279 1.00 90.44 636 TRP A C 1
ATOM 5015 O O . TRP A 1 636 ? 29.644 -8.451 -24.894 1.00 90.44 636 TRP A O 1
ATOM 5025 N N . GLU A 1 637 ? 31.277 -7.514 -26.107 1.00 94.81 637 GLU A N 1
ATOM 5026 C CA . GLU A 1 637 ? 30.449 -6.419 -26.629 1.00 94.81 637 GLU A CA 1
ATOM 5027 C C . GLU A 1 637 ? 29.429 -6.940 -27.641 1.00 94.81 637 GLU A C 1
ATOM 5029 O O . GLU A 1 637 ? 28.303 -6.448 -27.683 1.00 94.81 637 GLU A O 1
ATOM 5034 N N . ARG A 1 638 ? 29.757 -8.025 -28.361 1.00 95.25 638 ARG A N 1
ATOM 5035 C CA . ARG A 1 638 ? 28.782 -8.741 -29.196 1.00 95.25 638 ARG A CA 1
ATOM 5036 C C . ARG A 1 638 ? 27.608 -9.243 -28.356 1.00 95.25 638 ARG A C 1
ATOM 5038 O O . ARG A 1 638 ? 26.467 -9.095 -28.776 1.00 95.25 638 ARG A O 1
ATOM 5045 N N . GLN A 1 639 ? 27.865 -9.777 -27.152 1.00 94.12 639 GLN A N 1
ATOM 5046 C CA . GLN A 1 639 ? 26.791 -10.197 -26.239 1.00 94.12 639 GLN A CA 1
ATOM 5047 C C . GLN A 1 639 ? 25.948 -9.010 -25.773 1.00 94.12 639 GLN A C 1
ATOM 5049 O O . GLN A 1 639 ? 24.725 -9.113 -25.749 1.00 94.12 639 GLN A O 1
ATOM 5054 N N . ALA A 1 640 ? 26.567 -7.879 -25.425 1.00 95.12 640 ALA A N 1
ATOM 5055 C CA . ALA A 1 640 ? 25.829 -6.691 -24.995 1.00 95.12 640 ALA A CA 1
ATOM 5056 C C . ALA A 1 640 ? 24.892 -6.162 -26.098 1.00 95.12 640 ALA A C 1
ATOM 5058 O O . ALA A 1 640 ? 23.739 -5.831 -25.820 1.00 95.12 640 ALA A O 1
ATOM 5059 N N . LEU A 1 641 ? 25.358 -6.155 -27.351 1.00 97.06 641 LEU A N 1
ATOM 5060 C CA . LEU A 1 641 ? 24.609 -5.647 -28.503 1.00 97.06 641 LEU A CA 1
ATOM 5061 C C . LEU A 1 641 ? 23.440 -6.533 -28.941 1.00 97.06 641 LEU A C 1
ATOM 5063 O O . LEU A 1 641 ? 22.538 -6.027 -29.598 1.00 97.06 641 LEU A O 1
ATOM 5067 N N . THR A 1 642 ? 23.373 -7.797 -28.506 1.00 96.81 642 THR A N 1
ATOM 5068 C CA . THR A 1 642 ? 22.159 -8.627 -28.693 1.00 96.81 642 THR A CA 1
ATOM 5069 C C . THR A 1 642 ? 20.906 -8.000 -28.078 1.00 96.81 642 THR A C 1
ATOM 5071 O O . THR A 1 642 ? 19.791 -8.356 -28.439 1.00 96.81 642 THR A O 1
ATOM 5074 N N . ARG A 1 643 ? 21.083 -7.063 -27.138 1.00 97.00 643 ARG A N 1
ATOM 5075 C CA . ARG A 1 643 ? 20.004 -6.360 -26.440 1.00 97.00 643 ARG A CA 1
ATOM 5076 C C . ARG A 1 643 ? 19.769 -4.947 -26.965 1.00 97.00 643 ARG A C 1
ATOM 5078 O O . ARG A 1 643 ? 18.930 -4.253 -26.406 1.00 97.00 643 ARG A O 1
ATOM 5085 N N . ALA A 1 644 ? 20.519 -4.495 -27.970 1.00 97.44 644 ALA A N 1
ATOM 5086 C CA . ALA A 1 644 ? 20.433 -3.124 -28.454 1.00 97.44 644 ALA A CA 1
ATOM 5087 C C . ALA A 1 644 ? 19.071 -2.838 -29.092 1.00 97.44 644 ALA A C 1
ATOM 5089 O O . ALA A 1 644 ? 18.603 -3.590 -29.949 1.00 97.44 644 ALA A O 1
ATOM 5090 N N . ARG A 1 645 ? 18.451 -1.728 -28.681 1.00 96.81 645 ARG A N 1
ATOM 5091 C CA . ARG A 1 645 ? 17.167 -1.264 -29.212 1.00 96.81 645 ARG A CA 1
ATOM 5092 C C . ARG A 1 645 ? 17.068 0.265 -29.149 1.00 96.81 645 ARG A C 1
ATOM 5094 O O . ARG A 1 645 ? 17.348 0.824 -28.091 1.00 96.81 645 ARG A O 1
ATOM 5101 N N . PRO A 1 646 ? 16.660 0.961 -30.222 1.00 97.56 646 PRO A N 1
ATOM 5102 C CA . PRO A 1 646 ? 16.311 2.375 -30.151 1.00 97.56 646 PRO A CA 1
ATOM 5103 C C . PRO A 1 646 ? 15.137 2.593 -29.191 1.00 97.56 646 PRO A C 1
ATOM 5105 O O . PRO A 1 646 ? 14.145 1.870 -29.262 1.00 97.56 646 PRO A O 1
ATOM 5108 N N . VAL A 1 647 ? 15.265 3.564 -28.286 1.00 97.06 647 VAL A N 1
ATOM 5109 C CA . VAL A 1 647 ? 14.245 3.868 -27.262 1.00 97.06 647 VAL A CA 1
ATOM 5110 C C . VAL A 1 647 ? 13.751 5.310 -27.315 1.00 97.06 647 VAL A C 1
ATOM 5112 O O . VAL A 1 647 ? 12.648 5.576 -26.862 1.00 97.06 647 VAL A O 1
ATOM 5115 N N . ALA A 1 648 ? 14.528 6.249 -27.860 1.00 97.00 648 ALA A N 1
ATOM 5116 C CA . ALA A 1 648 ? 14.112 7.640 -28.053 1.00 97.00 648 ALA A CA 1
ATOM 5117 C C . ALA A 1 648 ? 14.906 8.302 -29.190 1.00 97.00 648 ALA A C 1
ATOM 5119 O O . ALA A 1 648 ? 15.953 7.795 -29.599 1.00 97.00 648 ALA A O 1
ATOM 5120 N N . GLY A 1 649 ? 14.430 9.452 -29.670 1.00 96.12 649 GLY A N 1
ATOM 5121 C CA . GLY A 1 649 ? 14.999 10.145 -30.827 1.00 96.12 649 GLY A CA 1
ATOM 5122 C C . GLY A 1 649 ? 14.544 9.548 -32.159 1.00 96.12 649 GLY A C 1
ATOM 5123 O O . GLY A 1 649 ? 13.456 8.984 -32.258 1.00 96.12 649 GLY A O 1
ATOM 5124 N N . ASP A 1 650 ? 15.376 9.682 -33.187 1.00 97.12 650 ASP A N 1
ATOM 5125 C CA . ASP A 1 650 ? 15.122 9.174 -34.537 1.00 97.12 650 ASP A CA 1
ATOM 5126 C C . ASP A 1 650 ? 15.378 7.655 -34.616 1.00 97.12 650 ASP A C 1
ATOM 5128 O O . ASP A 1 650 ? 16.428 7.179 -35.057 1.00 97.12 650 ASP A O 1
ATOM 5132 N N . ALA A 1 651 ? 14.411 6.883 -34.115 1.00 94.38 651 ALA A N 1
ATOM 5133 C CA . ALA A 1 651 ? 14.483 5.425 -34.054 1.00 94.38 651 ALA A CA 1
ATOM 5134 C C . ALA A 1 651 ? 14.491 4.763 -35.444 1.00 94.38 651 ALA A C 1
ATOM 5136 O O . ALA A 1 651 ? 15.225 3.795 -35.645 1.00 94.38 651 ALA A O 1
ATOM 5137 N N . GLU A 1 652 ? 13.708 5.284 -36.395 1.00 95.31 652 GLU A N 1
ATOM 5138 C CA . GLU A 1 652 ? 13.565 4.720 -37.747 1.00 95.31 652 GLU A CA 1
ATOM 5139 C C . GLU A 1 652 ? 14.723 5.097 -38.684 1.00 95.31 652 GLU A C 1
ATOM 5141 O O . GLU A 1 652 ? 15.048 4.329 -39.588 1.00 95.31 652 GLU A O 1
ATOM 5146 N N . GLY A 1 653 ? 15.372 6.246 -38.469 1.00 96.31 653 GLY A N 1
ATOM 5147 C CA . GLY A 1 653 ? 16.536 6.689 -39.232 1.00 96.31 653 GLY A CA 1
ATOM 5148 C C . GLY A 1 653 ? 17.855 6.245 -38.601 1.00 96.31 653 GLY A C 1
ATOM 5149 O O . GLY A 1 653 ? 18.362 5.150 -38.866 1.00 96.31 653 GLY A O 1
ATOM 5150 N N . VAL A 1 654 ? 18.466 7.113 -37.788 1.00 97.19 654 VAL A N 1
ATOM 5151 C CA . VAL A 1 654 ? 19.790 6.848 -37.188 1.00 97.19 654 VAL A CA 1
ATOM 5152 C C . VAL A 1 654 ? 19.785 5.630 -36.256 1.00 97.19 654 VAL A C 1
ATOM 5154 O O . VAL A 1 654 ? 20.756 4.874 -36.248 1.00 97.19 654 VAL A O 1
ATOM 5157 N N . GLY A 1 655 ? 18.693 5.387 -35.524 1.00 97.62 655 GLY A N 1
ATOM 5158 C CA . GLY A 1 655 ? 18.546 4.213 -34.661 1.00 97.62 655 GLY A CA 1
ATOM 5159 C C . GLY A 1 655 ? 18.603 2.894 -35.437 1.00 97.62 655 GLY A C 1
ATOM 5160 O O . GLY A 1 655 ? 19.374 2.004 -35.075 1.00 97.62 655 GLY A O 1
ATOM 5161 N N . ALA A 1 656 ? 17.850 2.780 -36.533 1.00 97.44 656 ALA A N 1
ATOM 5162 C CA . ALA A 1 656 ? 17.858 1.602 -37.400 1.00 97.44 656 ALA A CA 1
ATOM 5163 C C . ALA A 1 656 ? 19.232 1.379 -38.054 1.00 97.44 656 ALA A C 1
ATOM 5165 O O . ALA A 1 656 ? 19.758 0.268 -38.024 1.00 97.44 656 ALA A O 1
ATOM 5166 N N . ARG A 1 657 ? 19.874 2.448 -38.546 1.00 98.25 657 ARG A N 1
ATOM 5167 C CA . ARG A 1 657 ? 21.236 2.373 -39.107 1.00 98.25 657 ARG A CA 1
ATOM 5168 C C . ARG A 1 657 ? 22.271 1.935 -38.071 1.00 98.25 657 ARG A C 1
ATOM 5170 O O . ARG A 1 657 ? 23.180 1.178 -38.398 1.00 98.25 657 ARG A O 1
ATOM 5177 N N . PHE A 1 658 ? 22.145 2.387 -36.822 1.00 98.19 658 PHE A N 1
ATOM 5178 C CA . PHE A 1 658 ? 22.989 1.897 -35.734 1.00 98.19 658 PHE A CA 1
ATOM 5179 C C . PHE A 1 658 ? 22.777 0.398 -35.501 1.00 98.19 658 PHE A C 1
ATOM 5181 O O . PHE A 1 658 ? 23.755 -0.331 -35.333 1.00 98.19 658 PHE A O 1
ATOM 5188 N N . LEU A 1 659 ? 21.527 -0.079 -35.512 1.00 97.38 659 LEU A N 1
ATOM 5189 C CA . LEU A 1 659 ? 21.244 -1.508 -35.374 1.00 97.38 659 LEU A CA 1
ATOM 5190 C C . LEU A 1 659 ? 21.856 -2.329 -36.508 1.00 97.38 659 LEU A C 1
ATOM 5192 O O . LEU A 1 659 ? 22.371 -3.405 -36.233 1.00 97.38 659 LEU A O 1
ATOM 5196 N N . ASP A 1 660 ? 21.869 -1.836 -37.747 1.00 96.88 660 ASP A N 1
ATOM 5197 C CA . ASP A 1 660 ? 22.537 -2.527 -38.858 1.00 96.88 660 ASP A CA 1
ATOM 5198 C C . ASP A 1 660 ? 24.040 -2.703 -38.598 1.00 96.88 660 ASP A C 1
ATOM 5200 O O . ASP A 1 660 ? 24.577 -3.802 -38.763 1.00 96.88 660 ASP A O 1
ATOM 5204 N N . ILE A 1 661 ? 24.704 -1.650 -38.114 1.00 97.81 661 ILE A N 1
ATOM 5205 C CA . ILE A 1 661 ? 26.121 -1.671 -37.723 1.00 97.81 661 ILE A CA 1
ATOM 5206 C C . ILE A 1 661 ? 26.344 -2.662 -36.567 1.00 97.81 661 ILE A C 1
ATOM 5208 O O . ILE A 1 661 ? 27.200 -3.550 -36.639 1.00 97.81 661 ILE A O 1
ATOM 5212 N N . ALA A 1 662 ? 25.535 -2.553 -35.509 1.00 96.69 662 ALA A N 1
ATOM 5213 C CA . ALA A 1 662 ? 25.610 -3.418 -34.337 1.00 96.69 662 ALA A CA 1
ATOM 5214 C C . ALA A 1 662 ? 25.346 -4.890 -34.690 1.00 96.69 662 ALA A C 1
ATOM 5216 O O . ALA A 1 662 ? 26.055 -5.773 -34.212 1.00 96.69 662 ALA A O 1
ATOM 5217 N N . HIS A 1 663 ? 24.368 -5.171 -35.555 1.00 95.81 663 HIS A N 1
ATOM 5218 C CA . HIS A 1 663 ? 24.056 -6.511 -36.045 1.00 95.81 663 HIS A CA 1
ATOM 5219 C C . HIS A 1 663 ? 25.145 -7.055 -36.969 1.00 95.81 663 HIS A C 1
ATOM 5221 O O . HIS A 1 663 ? 25.441 -8.248 -36.902 1.00 95.81 663 HIS A O 1
ATOM 5227 N N . GLY A 1 664 ? 25.761 -6.209 -37.796 1.00 95.75 664 GLY A N 1
ATOM 5228 C CA . GLY A 1 664 ? 26.919 -6.572 -38.609 1.00 95.75 664 GLY A CA 1
ATOM 5229 C C . GLY A 1 664 ? 28.068 -7.089 -37.744 1.00 95.75 664 GLY A C 1
ATOM 5230 O O . GLY A 1 664 ? 28.607 -8.161 -38.007 1.00 95.75 664 GLY A O 1
ATOM 5231 N N . PHE A 1 665 ? 28.372 -6.404 -36.644 1.00 96.06 665 PHE A N 1
ATOM 5232 C CA . PHE A 1 665 ? 29.395 -6.846 -35.695 1.00 96.06 665 PHE A CA 1
ATOM 5233 C C . PHE A 1 665 ? 28.955 -8.047 -34.839 1.00 96.06 665 PHE A C 1
ATOM 5235 O O . PHE A 1 665 ? 29.688 -9.029 -34.693 1.00 96.06 665 PHE A O 1
ATOM 5242 N N . ALA A 1 666 ? 27.747 -8.003 -34.273 1.00 95.94 666 ALA A N 1
ATOM 5243 C CA . ALA A 1 666 ? 27.257 -9.037 -33.369 1.00 95.94 666 ALA A CA 1
ATOM 5244 C C . ALA A 1 666 ? 26.991 -10.362 -34.096 1.00 95.94 666 ALA A C 1
ATOM 5246 O O . ALA A 1 666 ? 27.370 -11.414 -33.586 1.00 95.94 666 ALA A O 1
ATOM 5247 N N . TYR A 1 667 ? 26.403 -10.332 -35.292 1.00 95.94 667 TYR A N 1
ATOM 5248 C CA . TYR A 1 667 ? 25.917 -11.515 -36.009 1.00 95.94 667 TYR A CA 1
ATOM 5249 C C . TYR A 1 667 ? 26.577 -11.742 -37.374 1.00 95.94 667 TYR A C 1
ATOM 5251 O O . TYR A 1 667 ? 26.288 -12.753 -38.009 1.00 95.94 667 TYR A O 1
ATOM 5259 N N . GLY A 1 668 ? 27.454 -10.852 -37.852 1.00 92.56 668 GLY A N 1
ATOM 5260 C CA . GLY A 1 668 ? 28.047 -10.967 -39.191 1.00 92.56 668 GLY A CA 1
ATOM 5261 C C . GLY A 1 668 ? 28.859 -12.244 -39.404 1.00 92.56 668 GLY A C 1
ATOM 5262 O O . GLY A 1 668 ? 28.877 -12.776 -40.510 1.00 92.56 668 GLY A O 1
ATOM 5263 N N . GLN A 1 669 ? 29.471 -12.776 -38.345 1.00 90.56 669 GLN A N 1
ATOM 5264 C CA . GLN A 1 669 ? 30.180 -14.058 -38.354 1.00 90.56 669 GLN A CA 1
ATOM 5265 C C . GLN A 1 669 ? 29.770 -14.899 -37.140 1.00 90.56 669 GLN A C 1
ATOM 5267 O O . GLN A 1 669 ? 29.744 -14.350 -36.038 1.00 90.56 669 GLN A O 1
ATOM 5272 N N . PRO A 1 670 ? 29.494 -16.207 -37.278 1.00 92.75 670 PRO A N 1
ATOM 5273 C CA . PRO A 1 670 ? 29.279 -17.092 -36.131 1.00 92.75 670 PRO A CA 1
ATOM 5274 C C . PRO A 1 670 ? 30.425 -17.021 -35.110 1.00 92.75 670 PRO A C 1
ATOM 5276 O O . PRO A 1 670 ? 31.583 -16.805 -35.475 1.00 92.75 670 PRO A O 1
ATOM 5279 N N . LEU A 1 671 ? 30.126 -17.206 -33.821 1.00 92.62 671 LEU A N 1
ATOM 5280 C CA . LEU A 1 671 ? 31.179 -17.358 -32.810 1.00 92.62 671 LEU A CA 1
ATOM 5281 C C . LEU A 1 671 ? 32.024 -18.611 -33.071 1.00 92.62 671 LEU A C 1
ATOM 5283 O O . LEU A 1 671 ? 31.489 -19.688 -33.329 1.00 92.62 671 LEU A O 1
ATOM 5287 N N . THR A 1 672 ? 33.344 -18.474 -32.936 1.00 92.38 672 THR A N 1
ATOM 5288 C CA . THR A 1 672 ? 34.257 -19.624 -32.939 1.00 92.38 672 THR A CA 1
ATOM 5289 C C . THR A 1 672 ? 34.222 -20.344 -31.585 1.00 92.38 672 THR A C 1
ATOM 5291 O O . THR A 1 672 ? 33.838 -19.732 -30.578 1.00 92.38 672 THR A O 1
ATOM 5294 N N . PRO A 1 673 ? 34.673 -21.610 -31.509 1.00 92.69 673 PRO A N 1
ATOM 5295 C CA . PRO A 1 673 ? 34.818 -22.322 -30.238 1.00 92.69 673 PRO A CA 1
ATOM 5296 C C . PRO A 1 673 ? 35.647 -21.552 -29.197 1.00 92.69 673 PRO A C 1
ATOM 5298 O O . PRO A 1 673 ? 35.301 -21.515 -28.017 1.00 92.69 673 PRO A O 1
ATOM 5301 N N . GLU A 1 674 ? 36.707 -20.856 -29.620 1.00 92.00 674 GLU A N 1
ATOM 5302 C CA . GLU A 1 674 ? 37.529 -20.020 -28.738 1.00 92.00 674 GLU A CA 1
ATOM 5303 C C . GLU A 1 674 ? 36.746 -18.826 -28.182 1.00 92.00 674 GLU A C 1
ATOM 5305 O O . GLU A 1 674 ? 36.921 -18.473 -27.012 1.00 92.00 674 GLU A O 1
ATOM 5310 N N . GLY A 1 675 ? 35.870 -18.231 -28.999 1.00 93.00 675 GLY A N 1
ATOM 5311 C CA . GLY A 1 675 ? 34.986 -17.145 -28.585 1.00 93.00 675 GLY A CA 1
ATOM 5312 C C . GLY A 1 675 ? 33.936 -17.601 -27.572 1.00 93.00 675 GLY A C 1
ATOM 5313 O O . GLY A 1 675 ? 33.725 -16.925 -26.565 1.00 93.00 675 GLY A O 1
ATOM 5314 N N . ILE A 1 676 ? 33.344 -18.785 -27.770 1.00 94.88 676 ILE A N 1
ATOM 5315 C CA . ILE A 1 676 ? 32.446 -19.413 -26.785 1.00 94.88 676 ILE A CA 1
ATOM 5316 C C . ILE A 1 676 ? 33.201 -19.644 -25.468 1.00 94.88 676 ILE A C 1
ATOM 5318 O O . ILE A 1 676 ? 32.744 -19.221 -24.403 1.00 94.88 676 ILE A O 1
ATOM 5322 N N . ALA A 1 677 ? 34.410 -20.213 -25.532 1.00 93.94 677 ALA A N 1
ATOM 5323 C CA . ALA A 1 677 ? 35.244 -20.431 -24.353 1.00 93.94 677 ALA A CA 1
ATOM 5324 C C . ALA A 1 677 ? 35.613 -19.118 -23.633 1.00 93.94 677 ALA A C 1
ATOM 5326 O O . ALA A 1 677 ? 35.690 -19.080 -22.403 1.00 93.94 677 ALA A O 1
ATOM 5327 N N . GLU A 1 678 ? 35.833 -18.017 -24.359 1.00 93.94 678 GLU A N 1
ATOM 5328 C CA . GLU A 1 678 ? 36.062 -16.698 -23.760 1.00 93.94 678 GLU A CA 1
ATOM 5329 C C . GLU A 1 678 ? 34.829 -16.162 -23.026 1.00 93.94 678 GLU A C 1
ATOM 5331 O O . GLU A 1 678 ? 34.961 -15.641 -21.910 1.00 93.94 678 GLU A O 1
ATOM 5336 N N . ILE A 1 679 ? 33.638 -16.324 -23.603 1.00 94.06 679 ILE A N 1
ATOM 5337 C CA . ILE A 1 679 ? 32.375 -15.957 -22.957 1.00 94.06 679 ILE A CA 1
ATOM 5338 C C . ILE A 1 679 ? 32.189 -16.761 -21.665 1.00 94.06 679 ILE A C 1
ATOM 5340 O O . ILE A 1 679 ? 31.950 -16.174 -20.605 1.00 94.06 679 ILE A O 1
ATOM 5344 N N . VAL A 1 680 ? 32.403 -18.080 -21.709 1.00 94.31 680 VAL A N 1
ATOM 5345 C CA . VAL A 1 680 ? 32.331 -18.958 -20.529 1.00 94.31 680 VAL A CA 1
ATOM 5346 C C . VAL A 1 680 ? 33.333 -18.521 -19.453 1.00 94.31 680 VAL A C 1
ATOM 5348 O O . VAL A 1 680 ? 32.960 -18.368 -18.287 1.00 94.31 680 VAL A O 1
ATOM 5351 N N . ARG A 1 681 ? 34.589 -18.217 -19.817 1.00 93.38 681 ARG A N 1
ATOM 5352 C CA . ARG A 1 681 ? 35.595 -17.677 -18.877 1.00 93.38 681 ARG A CA 1
ATOM 5353 C C . ARG A 1 681 ? 35.175 -16.333 -18.284 1.00 93.38 681 ARG A C 1
ATOM 5355 O O . ARG A 1 681 ? 35.437 -16.051 -17.114 1.00 93.38 681 ARG A O 1
ATOM 5362 N N . THR A 1 682 ? 34.557 -15.464 -19.076 1.00 92.38 682 THR A N 1
ATOM 5363 C CA . THR A 1 682 ? 34.046 -14.163 -18.616 1.00 92.38 682 THR A CA 1
ATOM 5364 C C . THR A 1 682 ? 32.929 -14.343 -17.601 1.00 92.38 682 THR A C 1
ATOM 5366 O O . THR A 1 682 ? 32.953 -13.719 -16.539 1.00 92.38 682 THR A O 1
ATOM 5369 N N . ARG A 1 683 ? 32.011 -15.266 -17.873 1.00 93.56 683 ARG A N 1
ATOM 5370 C CA . ARG A 1 683 ? 30.946 -15.656 -16.957 1.00 93.56 683 ARG A CA 1
ATOM 5371 C C . ARG A 1 683 ? 31.495 -16.236 -15.648 1.00 93.56 683 ARG A C 1
ATOM 5373 O O . ARG A 1 683 ? 31.105 -15.779 -14.578 1.00 93.56 683 ARG A O 1
ATOM 5380 N N . GLN A 1 684 ? 32.465 -17.152 -15.705 1.00 91.88 684 GLN A N 1
ATOM 5381 C CA . GLN A 1 684 ? 33.115 -17.717 -14.509 1.00 91.88 684 GLN A CA 1
ATOM 5382 C C . GLN A 1 684 ? 33.807 -16.636 -13.658 1.00 91.88 684 GLN A C 1
ATOM 5384 O O . GLN A 1 684 ? 33.747 -16.668 -12.429 1.00 91.88 684 GLN A O 1
ATOM 5389 N N . ARG A 1 685 ? 34.426 -15.631 -14.297 1.00 91.00 685 ARG A N 1
ATOM 5390 C CA . ARG A 1 685 ? 34.996 -14.469 -13.593 1.00 91.00 685 ARG A CA 1
ATOM 5391 C C . ARG A 1 685 ? 33.921 -13.636 -12.890 1.00 91.00 685 ARG A C 1
ATOM 5393 O O . ARG A 1 685 ? 34.156 -13.222 -11.756 1.00 91.00 685 ARG A O 1
ATOM 5400 N N . LYS A 1 686 ? 32.767 -13.396 -13.529 1.00 89.75 686 LYS A N 1
ATOM 5401 C CA . LYS A 1 686 ? 31.633 -12.681 -12.911 1.00 89.75 686 LYS A CA 1
ATOM 5402 C C . LYS A 1 686 ? 31.105 -13.424 -11.680 1.00 89.75 686 LYS A C 1
ATOM 5404 O O . LYS A 1 686 ? 30.929 -12.804 -10.635 1.00 89.75 686 LYS A O 1
ATOM 5409 N N . GLU A 1 687 ? 30.951 -14.743 -11.768 1.00 90.69 687 GLU A N 1
ATOM 5410 C CA . GLU A 1 687 ? 30.540 -15.580 -10.633 1.00 90.69 687 GLU A CA 1
ATOM 5411 C C . GLU A 1 687 ? 31.535 -15.497 -9.472 1.00 90.69 687 GLU A C 1
ATOM 5413 O O . GLU A 1 687 ? 31.148 -15.214 -8.337 1.00 90.69 687 GLU A O 1
ATOM 5418 N N . ALA A 1 688 ? 32.832 -15.653 -9.750 1.00 87.00 688 ALA A N 1
ATOM 5419 C CA . ALA A 1 688 ? 33.874 -15.559 -8.729 1.00 87.00 688 ALA A CA 1
ATOM 5420 C C . ALA A 1 688 ? 33.941 -14.171 -8.064 1.00 87.00 688 ALA A C 1
ATOM 5422 O O . ALA A 1 688 ? 34.310 -14.062 -6.895 1.00 87.00 688 ALA A O 1
ATOM 5423 N N . GLN A 1 689 ? 33.595 -13.099 -8.788 1.00 85.50 689 GLN A N 1
ATOM 5424 C CA . GLN A 1 689 ? 33.485 -11.751 -8.222 1.00 85.50 689 GLN A CA 1
ATOM 5425 C C . GLN A 1 689 ? 32.258 -11.615 -7.315 1.00 85.50 689 GLN A C 1
ATOM 5427 O O . GLN A 1 689 ? 32.381 -11.055 -6.226 1.00 85.50 689 GLN A O 1
ATOM 5432 N N . ALA A 1 690 ? 31.109 -12.156 -7.727 1.00 80.00 690 ALA A N 1
ATOM 5433 C CA . ALA A 1 690 ? 29.866 -12.106 -6.960 1.00 80.00 690 ALA A CA 1
ATOM 5434 C C . ALA A 1 690 ? 29.925 -12.932 -5.662 1.00 80.00 690 ALA A C 1
ATOM 5436 O O . ALA A 1 690 ? 29.309 -12.558 -4.667 1.00 80.00 690 ALA A O 1
ATOM 5437 N N . THR A 1 691 ? 30.700 -14.021 -5.640 1.00 73.44 691 THR A N 1
ATOM 5438 C CA . THR A 1 691 ? 30.870 -14.893 -4.463 1.00 73.44 691 THR A CA 1
ATOM 5439 C C . THR A 1 691 ? 32.118 -14.563 -3.632 1.00 73.44 691 THR A C 1
ATOM 5441 O O . THR A 1 691 ? 32.431 -15.249 -2.654 1.00 73.44 691 THR A O 1
ATOM 5444 N N . ARG A 1 692 ? 32.854 -13.493 -3.962 1.00 69.56 692 ARG A N 1
ATOM 5445 C CA . ARG A 1 692 ? 34.073 -13.108 -3.238 1.00 69.56 692 ARG A CA 1
ATOM 5446 C C . ARG A 1 692 ? 33.748 -12.576 -1.838 1.00 69.56 692 ARG A C 1
ATOM 5448 O O . ARG A 1 692 ? 32.925 -11.683 -1.662 1.00 69.56 692 ARG A O 1
ATOM 5455 N N . LYS A 1 693 ? 34.469 -13.062 -0.818 1.00 59.62 693 LYS A N 1
ATOM 5456 C CA . LYS A 1 693 ? 34.366 -12.525 0.553 1.00 59.62 693 LYS A CA 1
ATOM 5457 C C . LYS A 1 693 ? 34.768 -11.034 0.577 1.00 59.62 693 LYS A C 1
ATOM 5459 O O . LYS A 1 693 ? 35.830 -10.707 0.035 1.00 59.62 693 LYS A O 1
ATOM 5464 N N . PRO A 1 694 ? 33.993 -10.139 1.225 1.00 55.91 694 PRO A N 1
ATOM 5465 C CA . PRO A 1 694 ? 34.333 -8.720 1.321 1.00 55.91 694 PRO A CA 1
ATOM 5466 C C . PRO A 1 694 ? 35.721 -8.521 1.943 1.00 55.91 694 PRO A C 1
ATOM 5468 O O . PRO A 1 694 ? 36.012 -9.042 3.020 1.00 55.91 694 PRO A O 1
ATOM 5471 N N . THR A 1 695 ? 36.593 -7.765 1.273 1.00 50.19 695 THR A N 1
ATOM 5472 C CA . THR A 1 695 ? 37.974 -7.515 1.726 1.00 50.19 695 THR A CA 1
ATOM 5473 C C . THR A 1 695 ? 38.094 -6.375 2.743 1.00 50.19 695 THR A C 1
ATOM 5475 O O . THR A 1 695 ? 39.174 -6.153 3.288 1.00 50.19 695 THR A O 1
ATOM 5478 N N . THR A 1 696 ? 37.013 -5.647 3.036 1.00 48.06 696 THR A N 1
ATOM 5479 C CA . THR A 1 696 ? 37.024 -4.502 3.955 1.00 48.06 696 THR A CA 1
ATOM 5480 C C . THR A 1 696 ? 36.689 -4.898 5.399 1.00 48.06 696 THR A C 1
ATOM 5482 O O . THR A 1 696 ? 35.682 -5.523 5.720 1.00 48.06 696 THR A O 1
ATOM 5485 N N . ARG A 1 697 ? 37.609 -4.522 6.295 1.00 47.22 697 ARG A N 1
ATOM 5486 C CA . ARG A 1 697 ? 37.613 -4.699 7.754 1.00 47.22 697 ARG A CA 1
ATOM 5487 C C . ARG A 1 697 ? 36.273 -4.373 8.442 1.00 47.22 697 ARG A C 1
ATOM 5489 O O . ARG A 1 697 ? 35.960 -3.212 8.672 1.00 47.22 697 ARG A O 1
ATOM 5496 N N . ARG A 1 698 ? 35.641 -5.400 9.011 1.00 39.88 698 ARG A N 1
ATOM 5497 C CA . ARG A 1 698 ? 35.288 -5.466 10.445 1.00 39.88 698 ARG A CA 1
ATOM 5498 C C . ARG A 1 698 ? 35.212 -6.940 10.843 1.00 39.88 698 ARG A C 1
ATOM 5500 O O . ARG A 1 698 ? 34.164 -7.571 10.796 1.00 39.88 698 ARG A O 1
ATOM 5507 N N . ARG A 1 699 ? 36.362 -7.498 11.241 1.00 42.34 699 ARG A N 1
ATOM 5508 C CA . ARG A 1 699 ? 36.422 -8.742 12.022 1.00 42.34 699 ARG A CA 1
ATOM 5509 C C . ARG A 1 699 ? 35.724 -8.481 13.364 1.00 42.34 699 ARG A C 1
ATOM 5511 O O . ARG A 1 699 ? 36.382 -8.133 14.340 1.00 42.34 699 ARG A O 1
ATOM 5518 N N . ARG A 1 700 ? 34.397 -8.620 13.427 1.00 41.28 700 ARG A N 1
ATOM 5519 C CA . ARG A 1 700 ? 33.751 -9.032 14.678 1.00 41.28 700 ARG A CA 1
ATOM 5520 C C . ARG A 1 700 ? 34.086 -10.514 14.863 1.00 41.28 700 ARG A C 1
ATOM 5522 O O . ARG A 1 700 ? 34.031 -11.289 13.913 1.00 41.28 700 ARG A O 1
ATOM 5529 N N . ARG A 1 701 ? 34.579 -10.846 16.056 1.00 39.25 701 ARG A N 1
ATOM 5530 C CA . ARG A 1 701 ? 35.086 -12.165 16.458 1.00 39.25 701 ARG A CA 1
ATOM 5531 C C . ARG A 1 701 ? 34.174 -13.303 15.967 1.00 39.25 701 ARG A C 1
ATOM 5533 O O . ARG A 1 701 ? 32.992 -13.302 16.277 1.00 39.25 701 ARG A O 1
ATOM 5540 N N . GLY A 1 702 ? 34.754 -14.295 15.290 1.00 37.50 702 GLY A N 1
ATOM 5541 C CA . GLY A 1 702 ? 34.295 -15.685 15.406 1.00 37.50 702 GLY A CA 1
ATOM 5542 C C . GLY A 1 702 ? 33.377 -16.285 14.337 1.00 37.50 702 GLY A C 1
ATOM 5543 O O . GLY A 1 702 ? 33.130 -17.478 14.433 1.00 37.50 702 GLY A O 1
ATOM 5544 N N . GLN A 1 703 ? 32.913 -15.564 13.311 1.00 40.81 703 GLN A N 1
ATOM 5545 C CA . GLN A 1 703 ? 32.106 -16.184 12.244 1.00 40.81 703 GLN A CA 1
ATOM 5546 C C . GLN A 1 703 ? 32.712 -15.951 10.860 1.00 40.81 703 GLN A C 1
ATOM 5548 O O . GLN A 1 703 ? 32.632 -14.867 10.281 1.00 40.81 703 GLN A O 1
ATOM 5553 N N . THR A 1 704 ? 33.315 -16.998 10.298 1.00 41.03 704 THR A N 1
ATOM 5554 C CA . THR A 1 704 ? 33.527 -17.125 8.854 1.00 41.03 704 THR A CA 1
ATOM 5555 C C . THR A 1 704 ? 32.163 -17.227 8.172 1.00 41.03 704 THR A C 1
ATOM 5557 O O . THR A 1 704 ? 31.683 -18.327 7.931 1.00 41.03 704 THR A O 1
ATOM 5560 N N . ARG A 1 705 ? 31.517 -16.092 7.872 1.00 53.97 705 ARG A N 1
ATOM 5561 C CA . ARG A 1 705 ? 30.299 -16.088 7.048 1.00 53.97 705 ARG A CA 1
ATOM 5562 C C . ARG A 1 705 ? 30.651 -16.560 5.638 1.00 53.97 705 ARG A C 1
ATOM 5564 O O . ARG A 1 705 ? 31.500 -15.963 4.966 1.00 53.97 705 ARG A O 1
ATOM 5571 N N . THR A 1 706 ? 30.028 -17.653 5.218 1.00 59.16 706 THR A N 1
ATOM 5572 C CA . THR A 1 706 ? 29.915 -18.031 3.808 1.00 59.16 706 THR A CA 1
ATOM 5573 C C . THR A 1 706 ? 29.269 -16.853 3.061 1.00 59.16 706 THR A C 1
ATOM 5575 O O . THR A 1 706 ? 28.356 -16.231 3.615 1.00 59.16 706 THR A O 1
ATOM 5578 N N . PRO A 1 707 ? 29.769 -16.458 1.876 1.00 67.25 707 PRO A N 1
ATOM 5579 C CA . PRO A 1 707 ? 29.105 -15.447 1.058 1.00 67.25 707 PRO A CA 1
ATOM 5580 C C . PRO A 1 707 ? 27.664 -15.882 0.780 1.00 67.25 707 PRO A C 1
ATOM 5582 O O . PRO A 1 707 ? 27.423 -17.061 0.529 1.00 67.25 707 PRO A O 1
ATOM 5585 N N . ALA A 1 708 ? 26.720 -14.945 0.853 1.00 80.06 708 ALA A N 1
ATOM 5586 C CA . ALA A 1 708 ? 25.332 -15.238 0.525 1.00 80.06 708 ALA A CA 1
ATOM 5587 C C . ALA A 1 708 ? 25.205 -15.629 -0.962 1.00 80.06 708 ALA A C 1
ATOM 5589 O O . ALA A 1 708 ? 25.899 -15.028 -1.791 1.00 80.06 708 ALA A O 1
ATOM 5590 N N . PRO A 1 709 ? 24.339 -16.597 -1.318 1.00 87.12 709 PRO A N 1
ATOM 5591 C CA . PRO A 1 709 ? 24.042 -16.908 -2.713 1.00 87.12 709 PRO A CA 1
ATOM 5592 C C . PRO A 1 709 ? 23.538 -15.668 -3.459 1.00 87.12 709 PRO A C 1
ATOM 5594 O O . PRO A 1 709 ? 22.787 -14.872 -2.900 1.00 87.12 709 PRO A O 1
ATOM 5597 N N . ASN A 1 710 ? 23.955 -15.502 -4.715 1.00 92.25 710 ASN A N 1
ATOM 5598 C CA . ASN A 1 710 ? 23.541 -14.387 -5.564 1.00 92.25 710 ASN A CA 1
ATOM 5599 C C . ASN A 1 710 ? 22.654 -14.906 -6.703 1.00 92.25 710 ASN A C 1
ATOM 5601 O O . ASN A 1 710 ? 23.128 -15.692 -7.521 1.00 92.25 710 ASN A O 1
ATOM 5605 N N . VAL A 1 711 ? 21.399 -14.456 -6.771 1.00 94.31 711 VAL A N 1
ATOM 5606 C CA . VAL A 1 711 ? 20.407 -14.934 -7.754 1.00 94.31 711 VAL A CA 1
ATOM 5607 C C . VAL A 1 711 ? 20.768 -14.554 -9.189 1.00 94.31 711 VAL A C 1
ATOM 5609 O O . VAL A 1 711 ? 20.417 -15.250 -10.138 1.00 94.31 711 VAL A O 1
ATOM 5612 N N . LYS A 1 712 ? 21.503 -13.453 -9.362 1.00 93.38 712 LYS A N 1
ATOM 5613 C CA . LYS A 1 712 ? 21.856 -12.928 -10.678 1.00 93.38 712 LYS A CA 1
ATOM 5614 C C . LYS A 1 712 ? 23.134 -13.558 -11.217 1.00 93.38 712 LYS A C 1
ATOM 5616 O O . LYS A 1 712 ? 23.120 -14.199 -12.257 1.00 93.38 712 LYS A O 1
ATOM 5621 N N . SER A 1 713 ? 24.250 -13.347 -10.527 1.00 92.88 713 SER A N 1
ATOM 5622 C CA . SER A 1 713 ? 25.597 -13.720 -10.987 1.00 92.88 713 SER A CA 1
ATOM 5623 C C . SER A 1 713 ? 26.172 -14.952 -10.285 1.00 92.88 713 SER A C 1
ATOM 5625 O O . SER A 1 713 ? 27.304 -15.326 -10.573 1.00 92.88 713 SER A O 1
ATOM 5627 N N . GLY A 1 714 ? 25.458 -15.539 -9.322 1.00 92.25 714 GLY A N 1
ATOM 5628 C CA . GLY A 1 714 ? 25.915 -16.720 -8.594 1.00 92.25 714 GLY A CA 1
ATOM 5629 C C . GLY A 1 714 ? 25.787 -18.017 -9.391 1.00 92.25 714 GLY A C 1
ATOM 5630 O O . GLY A 1 714 ? 25.527 -18.024 -10.596 1.00 92.25 714 GLY A O 1
ATOM 5631 N N . TYR A 1 715 ? 25.990 -19.133 -8.693 1.00 93.62 715 TYR A N 1
ATOM 5632 C CA . TYR A 1 715 ? 25.878 -20.455 -9.294 1.00 93.62 715 TYR A CA 1
ATOM 5633 C C . TYR A 1 715 ? 24.458 -20.719 -9.799 1.00 93.62 715 TYR A C 1
ATOM 5635 O O . TYR A 1 715 ? 23.513 -20.583 -9.026 1.00 93.62 715 TYR A O 1
ATOM 5643 N N . GLY A 1 716 ? 24.318 -21.056 -11.086 1.00 95.00 716 GLY A N 1
ATOM 5644 C CA . GLY A 1 716 ? 23.015 -21.295 -11.707 1.00 95.00 716 GLY A CA 1
ATOM 5645 C C . GLY A 1 716 ? 22.089 -20.077 -11.729 1.00 95.00 716 GLY A C 1
ATOM 5646 O O . GLY A 1 716 ? 20.875 -20.245 -11.741 1.00 95.00 716 GLY A O 1
ATOM 5647 N N . GLY A 1 717 ? 22.640 -18.862 -11.641 1.00 95.38 717 GLY A N 1
ATOM 5648 C CA . GLY A 1 717 ? 21.860 -17.625 -11.608 1.00 95.38 717 GLY A CA 1
ATOM 5649 C C . GLY A 1 717 ? 21.388 -17.152 -12.986 1.00 95.38 717 GLY A C 1
ATOM 5650 O O . GLY A 1 717 ? 21.700 -17.746 -14.016 1.00 95.38 717 GLY A O 1
ATOM 5651 N N . LEU A 1 718 ? 20.684 -16.016 -13.008 1.00 95.88 718 LEU A N 1
ATOM 5652 C CA . LEU A 1 718 ? 20.130 -15.397 -14.226 1.00 95.88 718 LEU A CA 1
ATOM 5653 C C . LEU A 1 718 ? 21.156 -15.197 -15.347 1.00 95.88 718 LEU A C 1
ATOM 5655 O O . LEU A 1 718 ? 20.843 -15.400 -16.517 1.00 95.88 718 LEU A O 1
ATOM 5659 N N . VAL A 1 719 ? 22.389 -14.829 -14.990 1.00 95.50 719 VAL A N 1
ATOM 5660 C CA . VAL A 1 719 ? 23.475 -14.586 -15.947 1.00 95.50 719 VAL A CA 1
ATOM 5661 C C . VAL A 1 719 ? 23.810 -15.844 -16.753 1.00 95.50 719 VAL A C 1
ATOM 5663 O O . VAL A 1 719 ? 24.251 -15.712 -17.888 1.00 95.50 719 VAL A O 1
ATOM 5666 N N . ASP A 1 720 ? 23.582 -17.049 -16.224 1.00 97.00 720 ASP A N 1
ATOM 5667 C CA . ASP A 1 720 ? 23.826 -18.301 -16.957 1.00 97.00 720 ASP A CA 1
ATOM 5668 C C . ASP A 1 720 ? 22.840 -18.435 -18.111 1.00 97.00 720 ASP A C 1
ATOM 5670 O O . ASP A 1 720 ? 23.242 -18.695 -19.241 1.00 97.00 720 ASP A O 1
ATOM 5674 N N . ILE A 1 721 ? 21.563 -18.172 -17.839 1.00 97.38 721 ILE A N 1
ATOM 5675 C CA . ILE A 1 721 ? 20.490 -18.199 -18.835 1.00 97.38 721 ILE A CA 1
ATOM 5676 C C . ILE A 1 721 ? 20.733 -17.120 -19.890 1.00 97.38 721 ILE A C 1
ATOM 5678 O O . ILE A 1 721 ? 20.746 -17.415 -21.085 1.00 97.38 721 ILE A O 1
ATOM 5682 N N . GLU A 1 722 ? 20.974 -15.879 -19.453 1.00 96.62 722 GLU A N 1
ATOM 5683 C CA . GLU A 1 722 ? 21.235 -14.748 -20.348 1.00 96.62 722 GLU A CA 1
ATOM 5684 C C . GLU A 1 722 ? 22.433 -15.040 -21.261 1.00 96.62 722 GLU A C 1
ATOM 5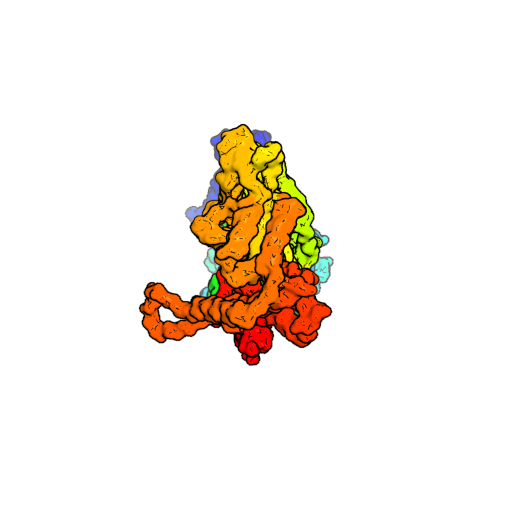686 O O . GLU A 1 722 ? 22.339 -14.856 -22.472 1.00 96.62 722 GLU A O 1
ATOM 5691 N N . PHE A 1 723 ? 23.538 -15.546 -20.704 1.00 96.88 723 PHE A N 1
ATOM 5692 C CA . PHE A 1 723 ? 24.731 -15.871 -21.482 1.00 96.88 723 PHE A CA 1
ATOM 5693 C C . PHE A 1 723 ? 24.490 -17.037 -22.438 1.00 96.88 723 PHE A C 1
ATOM 5695 O O . PHE A 1 723 ? 24.919 -16.944 -23.582 1.00 96.88 723 PHE A O 1
ATOM 5702 N N . ALA A 1 724 ? 23.803 -18.101 -22.009 1.00 97.19 724 ALA A N 1
ATOM 5703 C CA . ALA A 1 724 ? 23.470 -19.236 -22.869 1.00 97.19 724 ALA A CA 1
ATOM 5704 C C . ALA A 1 724 ? 22.674 -18.788 -24.098 1.00 97.19 724 ALA A C 1
ATOM 5706 O O . ALA A 1 724 ? 23.103 -19.019 -25.228 1.00 97.19 724 ALA A O 1
ATOM 5707 N N . VAL A 1 725 ? 21.567 -18.074 -23.883 1.00 97.75 725 VAL A N 1
ATOM 5708 C CA . VAL A 1 725 ? 20.706 -17.585 -24.967 1.00 97.75 725 VAL A CA 1
ATOM 5709 C C . VAL A 1 725 ? 21.476 -16.638 -25.888 1.00 97.75 725 VAL A C 1
ATOM 5711 O O . VAL A 1 725 ? 21.495 -16.849 -27.099 1.00 97.75 725 VAL A O 1
ATOM 5714 N N . GLN A 1 726 ? 22.191 -15.653 -25.335 1.00 97.50 726 GLN A N 1
ATOM 5715 C CA . GLN A 1 726 ? 22.973 -14.706 -26.136 1.00 97.50 726 GLN A CA 1
ATOM 5716 C C . GLN A 1 726 ? 24.065 -15.396 -26.949 1.00 97.50 726 GLN A C 1
ATOM 5718 O O . GLN A 1 726 ? 24.259 -15.073 -28.117 1.00 97.50 726 GLN A O 1
ATOM 5723 N N . THR A 1 727 ? 24.783 -16.359 -26.371 1.00 97.31 727 THR A N 1
ATOM 5724 C CA . THR A 1 727 ? 25.812 -17.104 -27.101 1.00 97.31 727 THR A CA 1
ATOM 5725 C C . THR A 1 727 ? 25.203 -17.902 -28.246 1.00 97.31 727 THR A C 1
ATOM 5727 O O . THR A 1 727 ? 25.733 -17.839 -29.353 1.00 97.31 727 THR A O 1
ATOM 5730 N N . LEU A 1 728 ? 24.067 -18.571 -28.039 1.00 96.88 728 LEU A N 1
ATOM 5731 C CA . LEU A 1 728 ? 23.367 -19.283 -29.112 1.00 96.88 728 LEU A CA 1
ATOM 5732 C C . LEU A 1 728 ? 22.893 -18.326 -30.218 1.00 96.88 728 LEU A C 1
ATOM 5734 O O . LEU A 1 728 ? 23.060 -18.627 -31.401 1.00 96.88 728 LEU A O 1
ATOM 5738 N N . GLN A 1 729 ? 22.397 -17.136 -29.864 1.00 97.56 729 GLN A N 1
ATOM 5739 C CA . GLN A 1 729 ? 22.086 -16.095 -30.849 1.00 97.56 729 GLN A CA 1
ATOM 5740 C C . GLN A 1 729 ? 23.325 -15.676 -31.650 1.00 97.56 729 GLN A C 1
ATOM 5742 O O . GLN A 1 729 ? 23.243 -15.495 -32.860 1.00 97.56 729 GLN A O 1
ATOM 5747 N N . LEU A 1 730 ? 24.487 -15.541 -31.011 1.00 97.06 730 LEU A N 1
ATOM 5748 C CA . LEU A 1 730 ? 25.732 -15.162 -31.686 1.00 97.06 730 LEU A CA 1
ATOM 5749 C C . LEU A 1 730 ? 26.327 -16.294 -32.546 1.00 97.06 730 LEU A C 1
ATOM 5751 O O . LEU A 1 730 ? 27.029 -16.016 -33.518 1.00 97.06 730 LEU A O 1
ATOM 5755 N N . VAL A 1 731 ? 26.049 -17.559 -32.220 1.00 96.25 731 VAL A N 1
ATOM 5756 C CA . VAL A 1 731 ? 26.438 -18.722 -33.037 1.00 96.25 731 VAL A CA 1
ATOM 5757 C C . VAL A 1 731 ? 25.552 -18.834 -34.280 1.00 96.25 731 VAL A C 1
ATOM 5759 O O . VAL A 1 731 ? 26.063 -18.981 -35.387 1.00 96.25 731 VAL A O 1
ATOM 5762 N N . HIS A 1 732 ? 24.230 -18.729 -34.124 1.00 95.81 732 HIS A N 1
ATOM 5763 C CA . HIS A 1 732 ? 23.273 -19.047 -35.192 1.00 95.81 732 HIS A CA 1
ATOM 5764 C C . HIS A 1 732 ? 22.700 -17.817 -35.916 1.00 95.81 732 HIS A C 1
ATOM 5766 O O . HIS A 1 732 ? 22.176 -17.932 -37.026 1.00 95.81 732 HIS A O 1
ATOM 5772 N N . GLY A 1 733 ? 22.833 -16.621 -35.339 1.00 95.06 733 GLY A N 1
ATOM 5773 C CA . GLY A 1 733 ? 22.153 -15.406 -35.796 1.00 95.06 733 GLY A CA 1
ATOM 5774 C C . GLY A 1 733 ? 22.641 -14.878 -37.140 1.00 95.06 733 GLY A C 1
ATOM 5775 O O . GLY A 1 733 ? 21.920 -14.115 -37.782 1.00 95.06 733 GLY A O 1
ATOM 5776 N N . SER A 1 734 ? 23.819 -15.306 -37.607 1.00 93.88 734 SER A N 1
ATOM 5777 C CA . SER A 1 734 ? 24.320 -14.992 -38.952 1.00 93.88 734 SER A CA 1
ATOM 5778 C C . SER A 1 734 ? 23.382 -15.533 -40.037 1.00 93.88 734 SER A C 1
ATOM 5780 O O . SER A 1 734 ? 22.958 -14.783 -40.915 1.00 93.88 734 SER A O 1
ATOM 5782 N N . GLY A 1 735 ? 22.983 -16.807 -39.920 1.00 91.38 735 GLY A N 1
ATOM 5783 C CA . GLY A 1 735 ? 22.123 -17.499 -40.887 1.00 91.38 735 GLY A CA 1
ATOM 5784 C C . GLY A 1 735 ? 20.625 -17.449 -40.577 1.00 91.38 735 GLY A C 1
ATOM 5785 O O . GLY A 1 735 ? 19.822 -17.789 -41.440 1.00 91.38 735 GLY A O 1
ATOM 5786 N N . ALA A 1 736 ? 20.236 -17.021 -39.372 1.00 94.06 736 ALA A N 1
ATOM 5787 C CA . ALA A 1 736 ? 18.841 -16.976 -38.937 1.00 94.06 736 ALA A CA 1
ATOM 5788 C C . ALA A 1 736 ? 18.486 -15.609 -38.319 1.00 94.06 736 ALA A C 1
ATOM 5790 O O . ALA A 1 736 ? 18.535 -15.452 -37.104 1.00 94.06 736 ALA A O 1
ATOM 5791 N N . PRO A 1 737 ? 18.088 -14.594 -39.108 1.00 93.69 737 PRO A N 1
ATOM 5792 C CA . PRO A 1 737 ? 17.716 -13.284 -38.563 1.00 93.69 737 PRO A CA 1
ATOM 5793 C C . PRO A 1 737 ? 16.562 -13.328 -37.552 1.00 93.69 737 PRO A C 1
ATOM 5795 O O . PRO A 1 737 ? 16.522 -12.503 -36.646 1.00 93.69 737 PRO A O 1
ATOM 5798 N N . ALA A 1 738 ? 15.670 -14.319 -37.662 1.00 93.62 738 ALA A N 1
ATOM 5799 C CA . ALA A 1 738 ? 14.522 -14.491 -36.773 1.00 93.62 738 ALA A CA 1
ATOM 5800 C C . ALA A 1 738 ? 14.894 -14.713 -35.296 1.00 93.62 738 ALA A C 1
ATOM 5802 O O . ALA A 1 738 ? 14.051 -14.488 -34.439 1.00 93.62 738 ALA A O 1
ATOM 5803 N N . ILE A 1 739 ? 16.128 -15.133 -34.980 1.00 95.44 739 ILE A N 1
ATOM 5804 C CA . ILE A 1 739 ? 16.567 -15.301 -33.584 1.00 95.44 739 ILE A CA 1
ATOM 5805 C C . ILE A 1 739 ? 17.209 -14.043 -32.995 1.00 95.44 739 ILE A C 1
ATOM 5807 O O . ILE A 1 739 ? 17.611 -14.071 -31.837 1.00 95.44 739 ILE A O 1
ATOM 5811 N N . ARG A 1 740 ? 17.343 -12.947 -33.756 1.00 95.25 740 ARG A N 1
ATOM 5812 C CA . ARG A 1 740 ? 17.949 -11.677 -33.304 1.00 95.25 740 ARG A CA 1
ATOM 5813 C C . ARG A 1 740 ? 16.972 -10.845 -32.456 1.00 95.25 740 ARG A C 1
ATOM 5815 O O . ARG A 1 740 ? 16.856 -9.639 -32.630 1.00 95.25 740 ARG A O 1
ATOM 5822 N N . GLU A 1 741 ? 16.250 -11.516 -31.566 1.00 95.75 741 GLU A N 1
ATOM 5823 C CA . GLU A 1 741 ? 15.321 -10.913 -30.611 1.00 95.75 741 GLU A CA 1
ATOM 5824 C C . GLU A 1 741 ? 16.080 -10.346 -29.406 1.00 95.75 741 GLU A C 1
ATOM 5826 O O . GLU A 1 741 ? 16.988 -10.990 -28.873 1.00 95.75 741 GLU A O 1
ATOM 5831 N N . GLN A 1 742 ? 15.682 -9.167 -28.925 1.00 96.00 742 GLN A N 1
ATOM 5832 C CA . GLN A 1 742 ? 16.336 -8.530 -27.779 1.00 96.00 742 GLN A CA 1
ATOM 5833 C C . GLN A 1 742 ? 15.875 -9.091 -26.434 1.00 96.00 742 GLN A C 1
ATOM 5835 O O . GLN A 1 742 ? 16.595 -8.925 -25.457 1.00 96.00 742 GLN A O 1
ATOM 5840 N N . ASN A 1 743 ? 14.695 -9.707 -26.336 1.00 96.94 743 ASN A N 1
ATOM 5841 C CA . ASN A 1 743 ? 14.163 -10.258 -25.084 1.00 96.94 743 ASN A CA 1
ATOM 5842 C C . ASN A 1 743 ? 14.623 -11.710 -24.875 1.00 96.94 743 ASN A C 1
ATOM 5844 O O . ASN A 1 743 ? 14.595 -12.499 -25.816 1.00 96.94 743 ASN A O 1
ATOM 5848 N N . THR A 1 744 ? 15.000 -12.089 -23.646 1.00 96.62 744 THR A N 1
ATOM 5849 C CA . THR A 1 744 ? 15.627 -13.401 -23.379 1.00 96.62 744 THR A CA 1
ATOM 5850 C C . THR A 1 744 ? 14.693 -14.561 -23.692 1.00 96.62 744 THR A C 1
ATOM 5852 O O . THR A 1 744 ? 15.111 -15.543 -24.303 1.00 96.62 744 THR A O 1
ATOM 5855 N N . LEU A 1 745 ? 13.435 -14.457 -23.260 1.00 95.88 745 LEU A N 1
ATOM 5856 C CA . LEU A 1 745 ? 12.456 -15.528 -23.424 1.00 95.88 745 LEU A CA 1
ATOM 5857 C C . LEU A 1 745 ? 12.030 -15.655 -24.884 1.00 95.88 745 LEU A C 1
ATOM 5859 O O . LEU A 1 745 ? 12.029 -16.762 -25.414 1.00 95.88 745 LEU A O 1
ATOM 5863 N N . LEU A 1 746 ? 11.785 -14.526 -25.560 1.00 96.62 746 LEU A N 1
ATOM 5864 C CA . LEU A 1 746 ? 11.485 -14.536 -26.994 1.00 96.62 746 LEU A CA 1
ATOM 5865 C C . LEU A 1 746 ? 12.654 -15.110 -27.800 1.00 96.62 746 LEU A C 1
ATOM 5867 O O . LEU A 1 746 ? 12.440 -15.947 -28.669 1.00 96.62 746 LEU A O 1
ATOM 5871 N N . ALA A 1 747 ? 13.895 -14.736 -27.484 1.00 97.12 747 ALA A N 1
ATOM 5872 C CA . ALA A 1 747 ? 15.074 -15.304 -28.131 1.00 97.12 747 ALA A CA 1
ATOM 5873 C C . ALA A 1 747 ? 15.177 -16.825 -27.920 1.00 97.12 747 ALA A C 1
ATOM 5875 O O . ALA A 1 747 ? 15.505 -17.545 -28.862 1.00 97.12 747 ALA A O 1
ATOM 5876 N N . ALA A 1 748 ? 14.863 -17.331 -26.723 1.00 97.31 748 ALA A N 1
ATOM 5877 C CA . ALA A 1 748 ? 14.818 -18.768 -26.453 1.00 97.31 748 ALA A CA 1
ATOM 5878 C C . ALA A 1 748 ? 13.712 -19.484 -27.252 1.00 97.31 748 ALA A C 1
ATOM 5880 O O . ALA A 1 748 ? 13.965 -20.554 -27.808 1.00 97.31 748 ALA A O 1
ATOM 5881 N N . ASP A 1 749 ? 12.522 -18.887 -27.376 1.00 97.69 749 ASP A N 1
ATOM 5882 C CA . ASP A 1 749 ? 11.446 -19.417 -28.225 1.00 97.69 749 ASP A CA 1
ATOM 5883 C C . ASP A 1 749 ? 11.876 -19.452 -29.703 1.00 97.69 749 ASP A C 1
ATOM 5885 O O . ASP A 1 749 ? 11.745 -20.480 -30.364 1.00 97.69 749 ASP A O 1
ATOM 5889 N N . ARG A 1 750 ? 12.507 -18.387 -30.217 1.00 97.94 750 ARG A N 1
ATOM 5890 C CA . ARG A 1 750 ? 13.014 -18.354 -31.602 1.00 97.94 750 ARG A CA 1
ATOM 5891 C C . ARG A 1 750 ? 14.130 -19.358 -31.862 1.00 97.94 750 ARG A C 1
ATOM 5893 O O . ARG A 1 750 ? 14.200 -19.931 -32.946 1.00 97.94 750 ARG A O 1
ATOM 5900 N N . LEU A 1 751 ? 15.008 -19.584 -30.886 1.00 98.06 751 LEU A N 1
ATOM 5901 C CA . LEU A 1 751 ? 16.037 -20.623 -30.955 1.00 98.06 751 LEU A CA 1
ATOM 5902 C C . LEU A 1 751 ? 15.419 -22.029 -31.012 1.00 98.06 751 LEU A C 1
ATOM 5904 O O . LEU A 1 751 ? 15.953 -22.907 -31.692 1.00 98.06 751 LEU A O 1
ATOM 5908 N N . HIS A 1 752 ? 14.291 -22.245 -30.336 1.00 98.06 752 HIS A N 1
ATOM 5909 C CA . HIS A 1 752 ? 13.527 -23.483 -30.445 1.00 98.06 752 HIS A CA 1
ATOM 5910 C C . HIS A 1 752 ? 12.860 -23.636 -31.819 1.00 98.06 752 HIS A C 1
ATOM 5912 O O . HIS A 1 752 ? 12.976 -24.704 -32.420 1.00 98.06 752 HIS A O 1
ATOM 5918 N N . ASP A 1 753 ? 12.252 -22.570 -32.354 1.00 97.50 753 ASP A N 1
ATOM 5919 C CA . ASP A 1 753 ? 11.585 -22.575 -33.668 1.00 97.50 753 ASP A CA 1
ATOM 5920 C C . ASP A 1 753 ? 12.518 -23.043 -34.803 1.00 97.50 753 ASP A C 1
ATOM 5922 O O . ASP A 1 753 ? 12.078 -23.688 -35.755 1.00 97.50 753 ASP A O 1
ATOM 5926 N N . ILE A 1 754 ? 13.821 -22.750 -34.696 1.00 96.50 754 ILE A N 1
ATOM 5927 C CA . ILE A 1 754 ? 14.841 -23.163 -35.674 1.00 96.50 754 ILE A CA 1
ATOM 5928 C C . ILE A 1 754 ? 15.570 -24.470 -35.310 1.00 96.50 754 ILE A C 1
ATOM 5930 O O . ILE A 1 754 ? 16.523 -24.852 -35.988 1.00 96.50 754 ILE A O 1
ATOM 5934 N N . GLY A 1 755 ? 15.152 -25.154 -34.242 1.00 96.00 755 GLY A N 1
ATOM 5935 C CA . GLY A 1 755 ? 15.695 -26.446 -33.816 1.00 96.00 755 GLY A CA 1
ATOM 5936 C C . GLY A 1 755 ? 17.046 -26.394 -33.093 1.00 96.00 755 GLY A C 1
ATOM 5937 O O . GLY A 1 755 ? 17.669 -27.441 -32.932 1.00 96.00 755 GLY A O 1
ATOM 5938 N N . VAL A 1 756 ? 17.508 -25.216 -32.653 1.00 96.44 756 VAL A N 1
ATOM 5939 C CA . VAL A 1 756 ? 18.738 -25.086 -31.844 1.00 96.44 756 VAL A CA 1
ATOM 5940 C C . VAL A 1 756 ? 18.495 -25.550 -30.409 1.00 96.44 756 VAL A C 1
ATOM 5942 O O . VAL A 1 756 ? 19.342 -26.222 -29.829 1.00 96.44 756 VAL A O 1
ATOM 5945 N N . LEU A 1 757 ? 17.330 -25.219 -29.847 1.00 97.81 757 LEU A N 1
ATOM 5946 C CA . LEU A 1 757 ? 16.893 -25.719 -28.545 1.00 97.81 757 LEU A CA 1
ATOM 5947 C C . LEU A 1 757 ? 15.836 -26.807 -28.719 1.00 97.81 757 LEU A C 1
ATOM 5949 O O . LEU A 1 757 ? 14.864 -26.649 -29.463 1.00 97.81 757 LEU A O 1
ATOM 5953 N N . THR A 1 758 ? 15.976 -27.899 -27.972 1.00 98.06 758 THR A N 1
ATOM 5954 C CA . THR A 1 758 ? 14.884 -28.868 -27.819 1.00 98.06 758 THR A CA 1
ATOM 5955 C C . THR A 1 758 ? 13.727 -28.248 -27.029 1.00 98.06 758 THR A C 1
ATOM 5957 O O . THR A 1 758 ? 13.915 -27.291 -26.275 1.00 98.06 758 THR A O 1
ATOM 5960 N N . ALA A 1 759 ? 12.522 -28.814 -27.159 1.00 97.50 759 ALA A N 1
ATOM 5961 C CA . ALA A 1 759 ? 11.355 -28.340 -26.408 1.00 97.50 759 ALA A CA 1
ATOM 5962 C C . ALA A 1 759 ? 11.604 -28.347 -24.886 1.00 97.50 759 ALA A C 1
ATOM 5964 O O . ALA A 1 759 ? 11.292 -27.365 -24.217 1.00 97.50 759 ALA A O 1
ATOM 5965 N N . ALA A 1 760 ? 12.247 -29.405 -24.375 1.00 97.25 760 ALA A N 1
ATOM 5966 C CA . ALA A 1 760 ? 12.577 -29.552 -22.958 1.00 97.25 760 ALA A CA 1
ATOM 5967 C C . ALA A 1 760 ? 13.591 -28.502 -22.472 1.00 97.25 760 ALA A C 1
ATOM 5969 O O . ALA A 1 760 ? 13.409 -27.918 -21.409 1.00 97.25 760 ALA A O 1
ATOM 5970 N N . GLN A 1 761 ? 14.639 -28.217 -23.256 1.00 97.62 761 GLN A N 1
ATOM 5971 C CA . GLN A 1 761 ? 15.621 -27.184 -22.903 1.00 97.62 761 GLN A CA 1
ATOM 5972 C C . GLN A 1 761 ? 14.990 -25.785 -22.899 1.00 97.62 761 GLN A C 1
ATOM 5974 O O . GLN A 1 761 ? 15.261 -24.992 -22.000 1.00 97.62 761 GLN A O 1
ATOM 5979 N N . ARG A 1 762 ? 14.129 -25.480 -23.880 1.00 97.44 762 ARG A N 1
ATOM 5980 C CA . ARG A 1 762 ? 13.404 -24.203 -23.942 1.00 97.44 762 ARG A CA 1
ATOM 5981 C C . ARG A 1 762 ? 12.498 -24.020 -22.727 1.00 97.44 762 ARG A C 1
ATOM 5983 O O . ARG A 1 762 ? 12.513 -22.954 -22.117 1.00 97.44 762 ARG A O 1
ATOM 5990 N N . GLU A 1 763 ? 11.714 -25.040 -22.387 1.00 97.00 763 GLU A N 1
ATOM 5991 C CA . GLU A 1 763 ? 10.808 -25.012 -21.234 1.00 97.00 763 GLU A CA 1
ATOM 5992 C C . GLU A 1 763 ? 11.593 -24.833 -19.928 1.00 97.00 763 GLU A C 1
ATOM 5994 O O . GLU A 1 763 ? 11.327 -23.889 -19.186 1.00 97.00 763 GLU A O 1
ATOM 5999 N N . ALA A 1 764 ? 12.656 -25.618 -19.727 1.00 96.19 764 ALA A N 1
ATOM 6000 C CA . ALA A 1 764 ? 13.537 -25.499 -18.567 1.00 96.19 764 ALA A CA 1
ATOM 6001 C C . ALA A 1 764 ? 14.179 -24.101 -18.439 1.00 96.19 764 ALA A C 1
ATOM 6003 O O . ALA A 1 764 ? 14.191 -23.536 -17.344 1.00 96.19 764 ALA A O 1
ATOM 6004 N N . LEU A 1 765 ? 14.677 -23.505 -19.535 1.00 95.75 765 LEU A N 1
ATOM 6005 C CA . LEU A 1 765 ? 15.203 -22.127 -19.524 1.00 95.75 765 LEU A CA 1
ATOM 6006 C C . LEU A 1 765 ? 14.124 -21.121 -19.127 1.00 95.75 765 LEU A C 1
ATOM 6008 O O . LEU A 1 765 ? 14.384 -20.238 -18.310 1.00 95.75 765 LEU A O 1
ATOM 6012 N N . SER A 1 766 ? 12.930 -21.243 -19.709 1.00 95.25 766 SER A N 1
ATOM 6013 C CA . SER A 1 766 ? 11.828 -20.315 -19.464 1.00 95.25 766 SER A CA 1
ATOM 6014 C C . SER A 1 766 ? 11.366 -20.361 -18.010 1.00 95.25 766 SER A C 1
ATOM 6016 O O . SER A 1 766 ? 11.266 -19.318 -17.359 1.00 95.25 766 SER A O 1
ATOM 6018 N N . GLU A 1 767 ? 11.145 -21.557 -17.467 1.00 95.75 767 GLU A N 1
ATOM 6019 C CA . GLU A 1 767 ? 10.705 -21.733 -16.084 1.00 95.75 767 GLU A CA 1
ATOM 6020 C C . GLU A 1 767 ? 11.772 -21.274 -15.085 1.00 95.75 767 GLU A C 1
ATOM 6022 O O . GLU A 1 767 ? 11.459 -20.513 -14.162 1.00 95.75 767 GLU A O 1
ATOM 6027 N N . ALA A 1 768 ? 13.042 -21.638 -15.310 1.00 96.44 768 ALA A N 1
ATOM 6028 C CA . ALA A 1 768 ? 14.152 -21.185 -14.477 1.00 96.44 768 ALA A CA 1
ATOM 6029 C C . ALA A 1 768 ? 14.298 -19.665 -14.495 1.00 96.44 768 ALA A C 1
ATOM 6031 O O . ALA A 1 768 ? 14.433 -19.042 -13.440 1.00 96.44 768 ALA A O 1
ATOM 6032 N N . TYR A 1 769 ? 14.240 -19.052 -15.680 1.00 96.19 769 TYR A N 1
ATOM 6033 C CA . TYR A 1 769 ? 14.346 -17.607 -15.817 1.00 96.19 769 TYR A CA 1
ATOM 6034 C C . TYR A 1 769 ? 13.210 -16.916 -15.072 1.00 96.19 769 TYR A C 1
ATOM 6036 O O . TYR A 1 769 ? 13.458 -16.040 -14.247 1.00 96.19 769 TYR A O 1
ATOM 6044 N N . GLN A 1 770 ? 11.967 -17.351 -15.288 1.00 95.00 770 GLN A N 1
ATOM 6045 C CA . GLN A 1 770 ? 10.809 -16.777 -14.613 1.00 95.00 770 GLN A CA 1
ATOM 6046 C C . GLN A 1 770 ? 10.857 -16.975 -13.094 1.00 95.00 770 GLN A C 1
ATOM 6048 O O . GLN A 1 770 ? 10.450 -16.085 -12.347 1.00 95.00 770 GLN A O 1
ATOM 6053 N N . TYR A 1 771 ? 11.349 -18.114 -12.604 1.00 95.62 771 TYR A N 1
ATOM 6054 C CA . TYR A 1 771 ? 11.535 -18.347 -11.173 1.00 95.62 771 TYR A CA 1
ATOM 6055 C C . TYR A 1 771 ? 12.612 -17.426 -10.584 1.00 95.62 771 TYR A C 1
ATOM 6057 O O . TYR A 1 771 ? 12.335 -16.650 -9.670 1.00 95.62 771 TYR A O 1
ATOM 6065 N N . LEU A 1 772 ? 13.825 -17.432 -11.141 1.00 96.25 772 LEU A N 1
ATOM 6066 C CA . LEU A 1 772 ? 14.946 -16.631 -10.639 1.00 96.25 772 LEU A CA 1
ATOM 6067 C C . LEU A 1 772 ? 14.665 -15.125 -10.740 1.00 96.25 772 LEU A C 1
ATOM 6069 O O . LEU A 1 772 ? 15.048 -14.361 -9.854 1.00 96.25 772 LEU A O 1
ATOM 6073 N N . ARG A 1 773 ? 13.943 -14.681 -11.775 1.00 94.06 773 ARG A N 1
ATOM 6074 C CA . ARG A 1 773 ? 13.491 -13.291 -11.910 1.00 94.06 773 ARG A CA 1
ATOM 6075 C C . ARG A 1 773 ? 12.409 -12.930 -10.893 1.00 94.06 773 ARG A C 1
ATOM 6077 O O . ARG A 1 773 ? 12.429 -11.800 -10.412 1.00 94.06 773 ARG A O 1
ATOM 6084 N N . ARG A 1 774 ? 11.508 -13.853 -10.527 1.00 93.44 774 ARG A N 1
ATOM 6085 C CA . ARG A 1 774 ? 10.561 -13.652 -9.412 1.00 93.44 774 ARG A CA 1
ATOM 6086 C C . ARG A 1 774 ? 11.304 -13.479 -8.090 1.00 93.44 774 ARG A C 1
ATOM 6088 O O . ARG A 1 774 ? 10.994 -12.550 -7.352 1.00 93.44 774 ARG A O 1
ATOM 6095 N N . VAL A 1 775 ? 12.335 -14.288 -7.839 1.00 94.56 775 VAL A N 1
ATOM 6096 C CA . VAL A 1 775 ? 13.208 -14.140 -6.662 1.00 94.56 775 VAL A CA 1
ATOM 6097 C C . VAL A 1 775 ? 13.940 -12.793 -6.677 1.00 94.56 775 VAL A C 1
ATOM 6099 O O . VAL A 1 775 ? 13.914 -12.076 -5.680 1.00 94.56 775 VAL A O 1
ATOM 6102 N N . GLU A 1 776 ? 14.547 -12.402 -7.805 1.00 93.62 776 GLU A N 1
ATOM 6103 C CA . GLU A 1 776 ? 15.212 -11.095 -7.955 1.00 93.62 776 GLU A CA 1
ATOM 6104 C C . GLU A 1 776 ? 14.235 -9.930 -7.716 1.00 93.62 776 GLU A C 1
ATOM 6106 O O . GLU A 1 776 ? 14.558 -8.986 -6.999 1.00 93.62 776 GLU A O 1
ATOM 6111 N N . ASN A 1 777 ? 13.028 -9.996 -8.284 1.00 90.69 777 ASN A N 1
ATOM 6112 C CA . ASN A 1 777 ? 11.982 -8.990 -8.091 1.00 90.69 777 ASN A CA 1
ATOM 6113 C C . ASN A 1 777 ? 11.572 -8.895 -6.612 1.00 90.69 777 ASN A C 1
ATOM 6115 O O . ASN A 1 777 ? 11.638 -7.814 -6.024 1.00 90.69 777 ASN A O 1
ATOM 6119 N N . ALA A 1 778 ? 11.270 -10.033 -5.978 1.00 90.69 778 ALA A N 1
ATOM 6120 C CA . ALA A 1 778 ? 10.912 -10.079 -4.567 1.00 90.69 778 ALA A CA 1
ATOM 6121 C C . ALA A 1 778 ? 12.005 -9.459 -3.683 1.00 90.69 778 ALA A C 1
ATOM 6123 O O . ALA A 1 778 ? 11.682 -8.718 -2.763 1.00 90.69 778 ALA A O 1
ATOM 6124 N N . LEU A 1 779 ? 13.294 -9.668 -3.973 1.00 90.94 779 LEU A N 1
ATOM 6125 C CA . LEU A 1 779 ? 14.390 -9.020 -3.239 1.00 90.94 779 LEU A CA 1
ATOM 6126 C C . LEU A 1 779 ? 14.414 -7.494 -3.407 1.00 90.94 779 LEU A C 1
ATOM 6128 O O . LEU A 1 779 ? 14.605 -6.771 -2.427 1.00 90.94 779 LEU A O 1
ATOM 6132 N N . ARG A 1 780 ? 14.248 -7.007 -4.640 1.00 89.62 780 ARG A N 1
ATOM 6133 C CA . ARG A 1 780 ? 14.443 -5.593 -4.999 1.00 89.62 780 ARG A CA 1
ATOM 6134 C C . ARG A 1 780 ? 13.273 -4.701 -4.600 1.00 89.62 780 ARG A C 1
ATOM 6136 O O . ARG A 1 780 ? 13.506 -3.578 -4.149 1.00 89.62 780 ARG A O 1
ATOM 6143 N N . ILE A 1 781 ? 12.040 -5.208 -4.698 1.00 86.69 781 ILE A N 1
ATOM 6144 C CA . ILE A 1 781 ? 10.820 -4.423 -4.466 1.00 86.69 781 ILE A CA 1
ATOM 6145 C C . ILE A 1 781 ? 10.758 -3.827 -3.054 1.00 86.69 781 ILE A C 1
ATOM 6147 O O . ILE A 1 781 ? 10.195 -2.751 -2.890 1.00 86.69 781 ILE A O 1
ATOM 6151 N N . VAL A 1 782 ? 11.377 -4.457 -2.043 1.00 84.25 782 VAL A N 1
ATOM 6152 C CA . VAL A 1 782 ? 11.326 -3.991 -0.641 1.00 84.25 782 VAL A CA 1
ATOM 6153 C C . VAL A 1 782 ? 11.878 -2.588 -0.492 1.00 84.25 782 VAL A C 1
ATOM 6155 O O . VAL A 1 782 ? 11.190 -1.720 0.020 1.00 84.25 782 VAL A O 1
ATOM 6158 N N . HIS A 1 783 ? 13.125 -2.367 -0.900 1.00 77.25 783 HIS A N 1
ATOM 6159 C CA . HIS A 1 783 ? 13.875 -1.163 -0.535 1.00 77.25 783 HIS A CA 1
ATOM 6160 C C . HIS A 1 783 ? 14.091 -0.199 -1.699 1.00 77.25 783 HIS A C 1
ATOM 6162 O O . HIS A 1 783 ? 14.815 0.777 -1.519 1.00 77.25 783 HIS A O 1
ATOM 6168 N N . ASP A 1 784 ? 13.548 -0.515 -2.875 1.00 76.75 784 ASP A N 1
ATOM 6169 C CA . ASP A 1 784 ? 13.911 0.113 -4.146 1.00 76.75 784 ASP A CA 1
ATOM 6170 C C . ASP A 1 784 ? 15.445 0.136 -4.347 1.00 76.75 784 ASP A C 1
ATOM 6172 O O . ASP A 1 784 ? 16.073 1.170 -4.571 1.00 76.75 784 ASP A O 1
ATOM 6176 N N . ARG A 1 785 ? 16.090 -1.030 -4.173 1.00 76.44 785 ARG A N 1
ATOM 6177 C CA . ARG A 1 785 ? 17.552 -1.190 -4.288 1.00 76.44 785 ARG A CA 1
ATOM 6178 C C . ARG A 1 785 ? 17.916 -2.400 -5.144 1.00 76.44 785 ARG A C 1
ATOM 6180 O O . ARG A 1 785 ? 17.246 -3.426 -5.036 1.00 76.44 785 ARG A O 1
ATOM 6187 N N . PRO A 1 786 ? 19.035 -2.355 -5.895 1.00 76.12 786 PRO A N 1
ATOM 6188 C CA . PRO A 1 786 ? 19.517 -3.478 -6.700 1.00 76.12 786 PRO A CA 1
ATOM 6189 C C . PRO A 1 786 ? 20.157 -4.570 -5.819 1.00 76.12 786 PRO A C 1
ATOM 6191 O O . PRO A 1 786 ? 21.375 -4.755 -5.796 1.00 76.12 786 PRO A O 1
ATOM 6194 N N . LEU A 1 787 ? 19.331 -5.273 -5.042 1.00 82.88 787 LEU A N 1
ATOM 6195 C CA . LEU A 1 787 ? 19.727 -6.394 -4.193 1.00 82.88 787 LEU A CA 1
ATOM 6196 C C . LEU A 1 787 ? 19.623 -7.710 -4.966 1.00 82.88 787 LEU A C 1
ATOM 6198 O O . LEU A 1 787 ? 18.536 -8.123 -5.352 1.00 82.88 787 LEU A O 1
ATOM 6202 N N . ASP A 1 788 ? 20.761 -8.387 -5.129 1.00 86.44 788 ASP A N 1
ATOM 6203 C CA . ASP A 1 788 ? 20.843 -9.669 -5.845 1.00 86.44 788 ASP A CA 1
ATOM 6204 C C . ASP A 1 788 ? 21.281 -10.835 -4.937 1.00 86.44 788 ASP A C 1
ATOM 6206 O O . ASP A 1 788 ? 21.351 -11.979 -5.379 1.00 86.44 788 ASP A O 1
ATOM 6210 N N . ALA A 1 789 ? 21.633 -10.567 -3.677 1.00 90.06 789 ALA A N 1
ATOM 6211 C CA . ALA A 1 789 ? 22.073 -11.587 -2.727 1.00 90.06 789 ALA A CA 1
ATOM 6212 C C . ALA A 1 789 ? 20.924 -12.015 -1.808 1.00 90.06 789 ALA A C 1
ATOM 6214 O O . ALA A 1 789 ? 20.206 -11.160 -1.288 1.00 90.06 789 ALA A O 1
ATOM 6215 N N . LEU A 1 790 ? 20.790 -13.322 -1.567 1.00 91.44 790 LEU A N 1
ATOM 6216 C CA . LEU A 1 790 ? 19.804 -13.847 -0.625 1.00 91.44 790 LEU A CA 1
ATOM 6217 C C . LEU A 1 790 ? 20.096 -13.364 0.808 1.00 91.44 790 LEU A C 1
ATOM 6219 O O . LEU A 1 790 ? 21.267 -13.259 1.201 1.00 91.44 790 LEU A O 1
ATOM 6223 N N . PRO A 1 791 ? 19.058 -13.109 1.623 1.00 89.19 791 PRO A N 1
ATOM 6224 C CA . PRO A 1 791 ? 19.235 -12.819 3.033 1.00 89.19 791 PRO A CA 1
ATOM 6225 C C . PRO A 1 791 ? 19.926 -13.973 3.758 1.00 89.19 791 PRO A C 1
ATOM 6227 O O . PRO A 1 791 ? 19.700 -15.147 3.485 1.00 89.19 791 PRO A O 1
ATOM 6230 N N . THR A 1 792 ? 20.776 -13.629 4.722 1.00 83.62 792 THR A N 1
ATOM 6231 C CA . THR A 1 792 ? 21.422 -14.620 5.606 1.00 83.62 792 THR A CA 1
ATOM 6232 C C . THR A 1 792 ? 20.714 -14.769 6.947 1.00 83.62 792 THR A C 1
ATOM 6234 O O . THR A 1 792 ? 21.043 -15.665 7.717 1.00 83.62 792 THR A O 1
ATOM 6237 N N . ASN A 1 793 ? 19.843 -13.816 7.277 1.00 86.06 793 ASN A N 1
ATOM 6238 C CA . ASN A 1 793 ? 19.022 -13.858 8.476 1.00 86.06 793 ASN A CA 1
ATOM 6239 C C . ASN A 1 793 ? 17.809 -14.744 8.182 1.00 86.06 793 ASN A C 1
ATOM 6241 O O . ASN A 1 793 ? 17.175 -14.574 7.144 1.00 86.06 793 ASN A O 1
ATOM 6245 N N . ARG A 1 794 ? 17.496 -15.666 9.096 1.00 85.50 794 ARG A N 1
ATOM 6246 C CA . ARG A 1 794 ? 16.365 -16.581 8.952 1.00 85.50 794 ARG A CA 1
ATOM 6247 C C . ARG A 1 794 ? 15.029 -15.843 8.816 1.00 85.50 794 ARG A C 1
ATOM 6249 O O . ARG A 1 794 ? 14.271 -16.184 7.924 1.00 85.50 794 ARG A O 1
ATOM 6256 N N . SER A 1 795 ? 14.787 -14.802 9.618 1.00 84.25 795 SER A N 1
ATOM 6257 C CA . SER A 1 795 ? 13.539 -14.019 9.547 1.00 84.25 795 SER A CA 1
ATOM 6258 C C . SER A 1 795 ? 13.396 -13.307 8.194 1.00 84.25 795 SER A C 1
ATOM 6260 O O . SER A 1 795 ? 12.380 -13.440 7.522 1.00 84.25 795 SER A O 1
ATOM 6262 N N . GLU A 1 796 ? 14.452 -12.647 7.702 1.00 86.44 796 GLU A N 1
ATOM 6263 C CA . GLU A 1 796 ? 14.426 -11.998 6.378 1.00 86.44 796 GLU A CA 1
ATOM 6264 C C . GLU A 1 796 ? 14.248 -13.004 5.226 1.00 86.44 796 GLU A C 1
ATOM 6266 O O . GLU A 1 796 ? 13.633 -12.683 4.205 1.00 86.44 796 GLU A O 1
ATOM 6271 N N . LEU A 1 797 ? 14.797 -14.214 5.375 1.00 90.12 797 LEU A N 1
ATOM 6272 C CA . LEU A 1 797 ? 14.641 -15.299 4.410 1.00 90.12 797 LEU A CA 1
ATOM 6273 C C . LEU A 1 797 ? 13.213 -15.856 4.420 1.00 90.12 797 LEU A C 1
ATOM 6275 O O . LEU A 1 797 ? 12.645 -16.083 3.357 1.00 90.12 797 LEU A O 1
ATOM 6279 N N . GLU A 1 798 ? 12.610 -16.009 5.597 1.00 88.56 798 GLU A N 1
ATOM 6280 C CA . GLU A 1 798 ? 11.208 -16.395 5.733 1.00 88.56 798 GLU A CA 1
ATOM 6281 C C . GLU A 1 798 ? 10.279 -15.331 5.132 1.00 88.56 798 GLU A C 1
ATOM 6283 O O . GLU A 1 798 ? 9.386 -15.664 4.357 1.00 88.56 798 GLU A O 1
ATOM 6288 N N . GLN A 1 799 ? 10.541 -14.043 5.372 1.00 89.19 799 GLN A N 1
ATOM 6289 C CA . GLN A 1 799 ? 9.808 -12.943 4.733 1.00 89.19 799 GLN A CA 1
ATOM 6290 C C . GLN A 1 799 ? 9.966 -12.951 3.204 1.00 89.19 799 GLN A C 1
ATOM 6292 O O . GLN A 1 799 ? 9.043 -12.580 2.477 1.00 89.19 799 GLN A O 1
ATOM 6297 N N . LEU A 1 800 ? 11.138 -13.331 2.676 1.00 91.69 800 LEU A N 1
ATOM 6298 C CA . LEU A 1 800 ? 11.332 -13.536 1.234 1.00 91.69 800 LEU A CA 1
ATOM 6299 C C . LEU A 1 800 ? 10.503 -14.716 0.719 1.00 91.69 800 LEU A C 1
ATOM 6301 O O . LEU A 1 800 ? 9.836 -14.575 -0.303 1.00 91.69 800 LEU A O 1
ATOM 6305 N N . ALA A 1 801 ? 10.514 -15.844 1.427 1.00 92.69 801 ALA A N 1
ATOM 6306 C CA . ALA A 1 801 ? 9.741 -17.025 1.065 1.00 92.69 801 ALA A CA 1
ATOM 6307 C C . ALA A 1 801 ? 8.230 -16.732 1.059 1.00 92.69 801 ALA A C 1
ATOM 6309 O O . ALA A 1 801 ? 7.554 -17.022 0.074 1.00 92.69 801 ALA A O 1
ATOM 6310 N N . ARG A 1 802 ? 7.708 -16.048 2.085 1.00 89.94 802 ARG A N 1
ATOM 6311 C CA . ARG A 1 802 ? 6.297 -15.630 2.142 1.00 89.94 802 ARG A CA 1
ATOM 6312 C C . ARG A 1 802 ? 5.912 -14.710 0.979 1.00 89.94 802 ARG A C 1
ATOM 6314 O O . ARG A 1 802 ? 4.885 -14.934 0.351 1.00 89.94 802 ARG A O 1
ATOM 6321 N N . ARG A 1 803 ? 6.764 -13.741 0.604 1.00 90.25 803 ARG A N 1
ATOM 6322 C CA . ARG A 1 803 ? 6.550 -12.888 -0.593 1.00 90.25 803 ARG A CA 1
ATOM 6323 C C . ARG A 1 803 ? 6.497 -13.673 -1.901 1.00 90.25 803 ARG A C 1
ATOM 6325 O O . ARG A 1 803 ? 5.875 -13.221 -2.855 1.00 90.25 803 ARG A O 1
ATOM 6332 N N . LEU A 1 804 ? 7.180 -14.812 -1.960 1.00 90.94 804 LEU A N 1
ATOM 6333 C CA . LEU A 1 804 ? 7.172 -15.714 -3.111 1.00 90.94 804 LEU A CA 1
ATOM 6334 C C . LEU A 1 804 ? 5.998 -16.708 -3.080 1.00 90.94 804 LEU A C 1
ATOM 6336 O O . LEU A 1 804 ? 5.876 -17.508 -4.005 1.00 90.94 804 LEU A O 1
ATOM 6340 N N . GLY A 1 805 ? 5.140 -16.649 -2.056 1.00 89.19 805 GLY A N 1
ATOM 6341 C CA . GLY A 1 805 ? 3.955 -17.495 -1.911 1.00 89.19 805 GLY A CA 1
ATOM 6342 C C . GLY A 1 805 ? 4.194 -18.819 -1.181 1.00 89.19 805 GLY A C 1
ATOM 6343 O O . GLY A 1 805 ? 3.318 -19.679 -1.200 1.00 89.19 805 GLY A O 1
ATOM 6344 N N . TYR A 1 806 ? 5.350 -19.014 -0.536 1.00 89.88 806 TYR A N 1
ATOM 6345 C CA . TYR A 1 806 ? 5.582 -20.207 0.282 1.00 89.88 806 TYR A CA 1
ATOM 6346 C C . TYR A 1 806 ? 4.835 -20.082 1.614 1.00 89.88 806 TYR A C 1
ATOM 6348 O O . TYR A 1 806 ? 5.089 -19.164 2.398 1.00 89.88 806 TYR A O 1
ATOM 6356 N N . ALA A 1 807 ? 3.926 -21.022 1.874 1.00 79.00 807 ALA A N 1
ATOM 6357 C CA . ALA A 1 807 ? 3.199 -21.103 3.133 1.00 79.00 807 ALA A CA 1
ATOM 6358 C C . ALA A 1 807 ? 4.093 -21.667 4.246 1.00 79.00 807 ALA A C 1
ATOM 6360 O O . ALA A 1 807 ? 4.871 -22.597 4.027 1.00 79.00 807 ALA A O 1
ATOM 6361 N N . HIS A 1 808 ? 3.962 -21.120 5.454 1.00 73.94 808 HIS A N 1
ATOM 6362 C CA . HIS A 1 808 ? 4.597 -21.689 6.636 1.00 73.94 808 HIS A CA 1
ATOM 6363 C C . HIS A 1 808 ? 3.716 -22.813 7.188 1.00 73.94 808 HIS A C 1
ATOM 6365 O O . HIS A 1 808 ? 2.547 -22.587 7.495 1.00 73.94 808 HIS A O 1
ATOM 6371 N N . THR A 1 809 ? 4.276 -24.011 7.341 1.00 73.88 809 THR A N 1
ATOM 6372 C CA . THR A 1 809 ? 3.618 -25.135 8.025 1.00 73.88 809 THR A CA 1
ATOM 6373 C C . THR A 1 809 ? 4.552 -25.693 9.095 1.00 73.88 809 THR A C 1
ATOM 6375 O O . THR A 1 809 ? 5.770 -25.590 8.950 1.00 73.88 809 THR A O 1
ATOM 6378 N N . GLU A 1 810 ? 4.011 -26.291 10.161 1.00 65.31 810 GLU A N 1
ATOM 6379 C CA . GLU A 1 810 ? 4.837 -26.873 11.236 1.00 65.31 810 GLU A CA 1
ATOM 6380 C C . GLU A 1 810 ? 5.797 -27.961 10.722 1.00 65.31 810 GLU A C 1
ATOM 6382 O O . GLU A 1 810 ? 6.910 -28.101 11.227 1.00 65.31 810 GLU A O 1
ATOM 6387 N N . GLU A 1 811 ? 5.388 -28.704 9.689 1.00 68.00 811 GLU A N 1
ATOM 6388 C CA . GLU A 1 811 ? 6.182 -29.777 9.080 1.00 68.00 811 GLU A CA 1
ATOM 6389 C C . GLU A 1 811 ? 7.183 -29.270 8.029 1.00 68.00 811 GLU A C 1
ATOM 6391 O O . GLU A 1 811 ? 8.220 -29.900 7.817 1.00 68.00 811 GLU A O 1
ATOM 6396 N N . ASN A 1 812 ? 6.904 -28.130 7.385 1.00 74.75 812 ASN A N 1
ATOM 6397 C CA . ASN A 1 812 ? 7.755 -27.546 6.351 1.00 74.75 812 ASN A CA 1
ATOM 6398 C C . ASN A 1 812 ? 7.828 -26.011 6.492 1.00 74.75 812 ASN A C 1
ATOM 6400 O O . ASN A 1 812 ? 6.930 -25.297 6.024 1.00 74.75 812 ASN A O 1
ATOM 6404 N N . PRO A 1 813 ? 8.886 -25.488 7.142 1.00 84.00 813 PRO A N 1
ATOM 6405 C CA . PRO A 1 813 ? 9.132 -24.054 7.239 1.00 84.00 813 PRO A CA 1
ATOM 6406 C C . PRO A 1 813 ? 9.284 -23.411 5.854 1.00 84.00 813 PRO A C 1
ATOM 6408 O O . PRO A 1 813 ? 10.008 -23.924 4.997 1.00 84.00 813 PRO A O 1
ATOM 6411 N N . ALA A 1 814 ? 8.642 -22.258 5.642 1.00 86.69 814 ALA A N 1
ATOM 6412 C CA . ALA A 1 814 ? 8.617 -21.584 4.339 1.00 86.69 814 ALA A CA 1
ATOM 6413 C C . ALA A 1 814 ? 10.025 -21.273 3.789 1.00 86.69 814 ALA A C 1
ATOM 6415 O O . ALA A 1 814 ? 10.271 -21.395 2.589 1.00 86.69 814 ALA A O 1
ATOM 6416 N N . ASP A 1 815 ? 10.968 -20.906 4.664 1.00 88.88 815 ASP A N 1
ATOM 6417 C CA . ASP A 1 815 ? 12.366 -20.644 4.315 1.00 88.88 815 ASP A CA 1
ATOM 6418 C C . ASP A 1 815 ? 13.091 -21.897 3.799 1.00 88.88 815 ASP A C 1
ATOM 6420 O O . ASP A 1 815 ? 13.864 -21.809 2.842 1.00 88.88 815 ASP A O 1
ATOM 6424 N N . ALA A 1 816 ? 12.829 -23.060 4.399 1.00 89.44 816 ALA A N 1
ATOM 6425 C CA . ALA A 1 816 ? 13.417 -24.330 3.984 1.00 89.44 816 ALA A CA 1
ATOM 6426 C C . ALA A 1 816 ? 12.886 -24.781 2.615 1.00 89.44 816 ALA A C 1
ATOM 6428 O O . ALA A 1 816 ? 13.691 -25.082 1.731 1.00 89.44 816 ALA A O 1
ATOM 6429 N N . ALA A 1 817 ? 11.563 -24.738 2.418 1.00 91.19 817 ALA A N 1
ATOM 6430 C CA . ALA A 1 817 ? 10.921 -25.064 1.142 1.00 91.19 817 ALA A CA 1
ATOM 6431 C C . ALA A 1 817 ? 11.438 -24.175 -0.002 1.00 91.19 817 ALA A C 1
ATOM 6433 O O . ALA A 1 817 ? 11.820 -24.666 -1.064 1.00 91.19 817 ALA A O 1
ATOM 6434 N N . PHE A 1 818 ? 11.542 -22.864 0.244 1.00 95.06 818 PHE A N 1
ATOM 6435 C CA . PHE A 1 818 ? 12.107 -21.924 -0.721 1.00 95.06 818 PHE A CA 1
ATOM 6436 C C . PHE A 1 818 ? 13.553 -22.268 -1.105 1.00 95.06 818 PHE A C 1
ATOM 6438 O O . PHE A 1 818 ? 13.905 -22.221 -2.287 1.00 95.06 818 PHE A O 1
ATOM 6445 N N . LEU A 1 819 ? 14.412 -22.583 -0.129 1.00 93.94 819 LEU A N 1
ATOM 6446 C CA . LEU A 1 819 ? 15.817 -22.901 -0.396 1.00 93.94 819 LEU A CA 1
ATOM 6447 C C . LEU A 1 819 ? 15.986 -24.205 -1.183 1.00 93.94 819 LEU A C 1
ATOM 6449 O O . LEU A 1 819 ? 16.902 -24.287 -2.004 1.00 93.94 819 LEU A O 1
ATOM 6453 N N . GLU A 1 820 ? 15.126 -25.197 -0.953 1.00 93.62 820 GLU A N 1
ATOM 6454 C CA . GLU A 1 820 ? 15.109 -26.445 -1.720 1.00 93.62 820 GLU A CA 1
ATOM 6455 C C . GLU A 1 820 ? 14.782 -26.181 -3.195 1.00 93.62 820 GLU A C 1
ATOM 6457 O O . GLU A 1 820 ? 15.575 -26.529 -4.076 1.00 93.62 820 GLU A O 1
ATOM 6462 N N . ASP A 1 821 ? 13.682 -25.473 -3.465 1.00 94.62 821 ASP A N 1
AT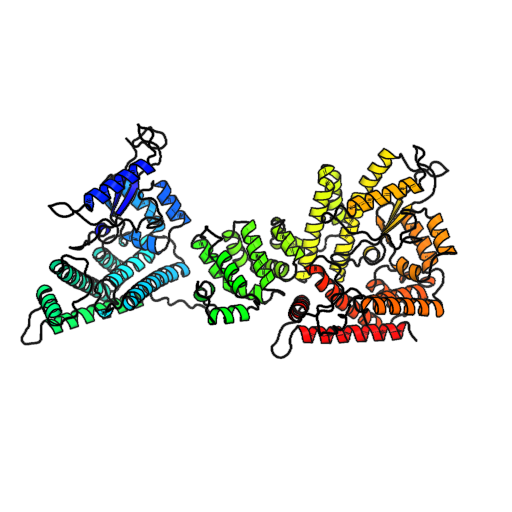OM 6463 C CA . ASP A 1 821 ? 13.288 -25.113 -4.829 1.00 94.62 821 ASP A CA 1
ATOM 6464 C C . ASP A 1 821 ? 14.330 -24.210 -5.497 1.00 94.62 821 ASP A C 1
ATOM 6466 O O . ASP A 1 821 ? 14.716 -24.432 -6.646 1.00 94.62 821 ASP A O 1
ATOM 6470 N N . TYR A 1 822 ? 14.867 -23.224 -4.774 1.00 96.12 822 TYR A N 1
ATOM 6471 C CA . TYR A 1 822 ? 15.961 -22.389 -5.270 1.00 96.12 822 TYR A CA 1
ATOM 6472 C C . TYR A 1 822 ? 17.197 -23.221 -5.651 1.00 96.12 822 TYR A C 1
ATOM 6474 O O . TYR A 1 822 ? 17.795 -23.000 -6.709 1.00 96.12 822 TYR A O 1
ATOM 6482 N N . GLY A 1 823 ? 17.570 -24.206 -4.828 1.00 95.00 823 GLY A N 1
ATOM 6483 C CA . GLY A 1 823 ? 18.653 -25.145 -5.120 1.00 95.00 823 GLY A CA 1
ATOM 6484 C C . GLY A 1 823 ? 18.387 -25.968 -6.382 1.00 95.00 823 GLY A C 1
ATOM 6485 O O . GLY A 1 823 ? 19.255 -26.068 -7.249 1.00 95.00 823 GLY A O 1
ATOM 6486 N N . LYS A 1 824 ? 17.165 -26.485 -6.537 1.00 95.94 824 LYS A N 1
ATOM 6487 C CA . LYS A 1 824 ? 16.738 -27.239 -7.723 1.00 95.94 824 LYS A CA 1
ATOM 6488 C C . LYS A 1 824 ? 16.841 -26.403 -9.002 1.00 95.94 824 LYS A C 1
ATOM 6490 O O . LYS A 1 824 ? 17.443 -26.855 -9.976 1.00 95.94 824 LYS A O 1
ATOM 6495 N N . TRP A 1 825 ? 16.297 -25.185 -9.003 1.00 96.94 825 TRP A N 1
ATOM 6496 C CA . TRP A 1 825 ? 16.319 -24.308 -10.179 1.00 96.94 825 TRP A CA 1
ATOM 6497 C C . TRP A 1 825 ? 17.734 -23.858 -10.549 1.00 96.94 825 TRP A C 1
ATOM 6499 O O . TRP A 1 825 ? 18.070 -23.814 -11.734 1.00 96.94 825 TRP A O 1
ATOM 6509 N N . THR A 1 826 ? 18.583 -23.558 -9.563 1.00 96.44 826 THR A N 1
ATOM 6510 C CA . THR A 1 826 ? 19.978 -23.167 -9.824 1.00 96.44 826 THR A CA 1
ATOM 6511 C C . THR A 1 826 ? 20.819 -24.335 -10.349 1.00 96.44 826 THR A C 1
ATOM 6513 O O . THR A 1 826 ? 21.566 -24.161 -11.312 1.00 96.44 826 THR A O 1
ATOM 6516 N N . GLU A 1 827 ? 20.660 -25.547 -9.812 1.00 97.12 827 GLU A N 1
ATOM 6517 C CA . GLU A 1 827 ? 21.349 -26.734 -10.332 1.00 97.12 827 GLU A CA 1
ATOM 6518 C C . GLU A 1 827 ? 20.909 -27.068 -11.763 1.00 97.12 827 GLU A C 1
ATOM 6520 O O . GLU A 1 827 ? 21.751 -27.265 -12.639 1.00 97.12 827 GLU A O 1
ATOM 6525 N N . MET A 1 828 ? 19.601 -27.035 -12.036 1.00 96.75 828 MET A N 1
ATOM 6526 C CA . MET A 1 828 ? 19.067 -27.238 -13.385 1.00 96.75 828 MET A CA 1
ATOM 6527 C C . MET A 1 828 ? 19.612 -26.193 -14.369 1.00 96.75 828 MET A C 1
ATOM 6529 O O . MET A 1 828 ? 20.088 -26.544 -15.448 1.00 96.75 828 MET A O 1
ATOM 6533 N N . THR A 1 829 ? 19.611 -24.916 -13.976 1.00 97.50 829 THR A N 1
ATOM 6534 C CA . THR A 1 829 ? 20.152 -23.818 -14.790 1.00 97.50 829 THR A CA 1
ATOM 6535 C C . THR A 1 829 ? 21.629 -24.029 -15.102 1.00 97.50 829 THR A C 1
ATOM 6537 O O . THR A 1 829 ? 22.054 -23.865 -16.247 1.00 97.50 829 THR A O 1
ATOM 6540 N N . ARG A 1 830 ? 22.432 -24.419 -14.103 1.00 96.31 830 ARG A N 1
ATOM 6541 C CA . ARG A 1 830 ? 23.860 -24.662 -14.321 1.00 96.31 830 ARG A CA 1
ATOM 6542 C C . ARG A 1 830 ? 24.101 -25.877 -15.212 1.00 96.31 830 ARG A C 1
ATOM 6544 O O . ARG A 1 830 ? 24.979 -25.819 -16.073 1.00 96.31 830 ARG A O 1
ATOM 6551 N N . SER A 1 831 ? 23.363 -26.962 -14.996 1.00 96.31 831 SER A N 1
ATOM 6552 C CA . SER A 1 831 ? 23.453 -28.167 -15.820 1.00 96.31 831 SER A CA 1
ATOM 6553 C C . SER A 1 831 ? 23.210 -27.826 -17.290 1.00 96.31 831 SER A C 1
ATOM 6555 O O . SER A 1 831 ? 24.050 -28.124 -18.138 1.00 96.31 831 SER A O 1
ATOM 6557 N N . LEU A 1 832 ? 22.150 -27.061 -17.558 1.00 96.00 832 LEU A N 1
ATOM 6558 C CA . LEU A 1 832 ? 21.781 -26.627 -18.899 1.00 96.00 832 LEU A CA 1
ATOM 6559 C C . LEU A 1 832 ? 22.807 -25.669 -19.522 1.00 96.00 832 LEU A C 1
ATOM 6561 O O . LEU A 1 832 ? 23.165 -25.814 -20.686 1.00 96.00 832 LEU A O 1
ATOM 6565 N N . PHE A 1 833 ? 23.352 -24.730 -18.745 1.00 96.94 833 PHE A N 1
ATOM 6566 C CA . PHE A 1 833 ? 24.449 -23.871 -19.203 1.00 96.94 833 PHE A CA 1
ATOM 6567 C C . PHE A 1 833 ? 25.671 -24.687 -19.649 1.00 96.94 833 PHE A C 1
ATOM 6569 O O . PHE A 1 833 ? 26.263 -24.408 -20.693 1.00 96.94 833 PHE A O 1
ATOM 6576 N N . ASN A 1 834 ? 26.051 -25.697 -18.861 1.00 95.62 834 ASN A N 1
ATOM 6577 C CA . ASN A 1 834 ? 27.186 -26.557 -19.181 1.00 95.62 834 ASN A CA 1
ATOM 6578 C C . ASN A 1 834 ? 26.906 -27.425 -20.415 1.00 95.62 834 ASN A C 1
ATOM 6580 O O . ASN A 1 834 ? 27.779 -27.557 -21.269 1.00 95.62 834 ASN A O 1
ATOM 6584 N N . GLU A 1 835 ? 25.698 -27.983 -20.517 1.00 95.12 835 GLU A N 1
ATOM 6585 C CA . GLU A 1 835 ? 25.259 -28.775 -21.666 1.00 95.12 835 GLU A CA 1
ATOM 6586 C C . GLU A 1 835 ? 25.331 -27.973 -22.969 1.00 95.12 835 GLU A C 1
ATOM 6588 O O . GLU A 1 835 ? 25.819 -28.488 -23.971 1.00 95.12 835 GLU A O 1
ATOM 6593 N N . LEU A 1 836 ? 24.887 -26.713 -22.944 1.00 94.62 836 LEU A N 1
ATOM 6594 C CA . LEU A 1 836 ? 24.805 -25.870 -24.135 1.00 94.62 836 LEU A CA 1
ATOM 6595 C C . LEU A 1 836 ? 26.152 -25.263 -24.549 1.00 94.62 836 LEU A C 1
ATOM 6597 O O . LEU A 1 836 ? 26.383 -25.094 -25.744 1.00 94.62 836 LEU A O 1
ATOM 6601 N N . LEU A 1 837 ? 27.020 -24.887 -23.597 1.00 93.19 837 LEU A N 1
ATOM 6602 C CA . LEU A 1 837 ? 28.194 -24.046 -23.891 1.00 93.19 837 LEU A CA 1
ATOM 6603 C C . LEU A 1 837 ? 29.566 -24.629 -23.515 1.00 93.19 837 LEU A C 1
ATOM 6605 O O . LEU A 1 837 ? 30.577 -24.049 -23.911 1.00 93.19 837 LEU A O 1
ATOM 6609 N N . VAL A 1 838 ? 29.641 -25.686 -22.700 1.00 81.00 838 VAL A N 1
ATOM 6610 C CA . VAL A 1 838 ? 30.917 -26.165 -22.118 1.00 81.00 838 VAL A CA 1
ATOM 6611 C C . VAL A 1 838 ? 31.403 -27.478 -22.748 1.00 81.00 838 VAL A C 1
ATOM 6613 O O . VAL A 1 838 ? 32.533 -27.878 -22.468 1.00 81.00 838 VAL A O 1
ATOM 6616 N N . GLN A 1 839 ? 30.586 -28.124 -23.590 1.00 58.22 839 GLN A N 1
ATOM 6617 C CA . GLN A 1 839 ? 30.943 -29.379 -24.268 1.00 58.22 839 GLN A CA 1
ATOM 6618 C C . GLN A 1 839 ? 32.183 -29.269 -25.159 1.00 58.22 839 GLN A C 1
ATOM 6620 O O . GLN A 1 839 ? 32.294 -28.283 -25.925 1.00 58.22 839 GLN A O 1
#

Nearest PDB structures (foldseek):
  1v4a-assembly1_A  TM=8.950E-01  e=1.746E-21  Escherichia coli
  3k7d-assembly3_B  TM=7.802E-01  e=6.347E-21  Escherichia coli
  3k7d-assembly3_A  TM=7.673E-01  e=1.260E-20  Escherichia coli
  6xr1-assembly1_A  TM=1.661E-01  e=9.641E+00  synthetic construct

Radius of gyration: 40.77 Å; Cα contacts (8 Å, |Δi|>4): 1272; chains: 1; bounding box: 88×74×116 Å